Protein AF-0000000081542598 (afdb_homodimer)

Nearest PDB structures (foldseek):
  5ovn-assembly1_B  TM=2.525E-01  e=1.828E+00  Feline immunodeficiency virus

Secondary structure (DSSP, 8-state):
------GGGGGEE--SS-BTTB-SBSSSS-BEEEEHHHHHHHHHHHT--HHHHHHHS--EE-SHHHHHHHHHH-HHHHHHH-SGGGS----TTGGGT-TTSS---------------TT---HHHHHHHHHHHHHHHHHHT--GGGGG-HHHHHHHHHHH--PPPPHHHIIIIIHHHHHHHHHHHHHHHHTT-EEEEEEEEEE-TTS-EEEEEEEEETTEEEEEEEEE-TTS---HHHHHHHHHHHHHHHHSTTT--EEEEEEE--SHHHHHHHHHHHHH-TTSEEEE-HHHHHHHHHHHHHHH-HHHHHHHHHHHHHHHHHHH-HHHHHHHHHHHHHTTPPP-------TTSTTHHHHHHHHHHHTHHHHHHHHHHTHHHHHHHT-SSHHHHHHHHHHHHHHT-HHHHHHHHHHHHHHHHHHHHHHHHTSTT--HHHHHHHHHHHHHHHHHHHT-TTS-HHHHHHHHHHHHHHHHHHHHS-HHHHHHHHHT-TTTTT-GGG--TT-/------GGGGGEE--SS-BTTB-SBSSSS-BEEEEHHHHHHHHHHHT--HHHHHHHSPPEE-SHHHHHHHHHH-HHHHHHH-SGGGS----TTTHHHHTTSS---------------TT---HHHHHHHHHHHHHHHHHHT--GGGGG-HHHHHHHHHHH--PPPPHHHIIIIIHHHHHHHHHHHHHHHHTT-EEEEEEEEEE-TTS-EEEEEEEEETTEEEEEEEEE-TTS---HHHHHHHHHHHHHHHHSTTT--EEEEEEE--SHHHHHHHHHHHHH-TTSEEEE-HHHHHHHHHHHHHHH-HHHHHHHHHHHHHHHHHHH-HHHHHHHHHHHHHTTPPP-------TTSTTHHHHHHHHHHHTHHHHHHHHHHTHHHHHHHT-SSHHHHHHHHHHHHHHH-HHHHHHHHHHHHHHHHHHHHHHHHTSTT--HHHHHHHHHHHHHHHHHHHT-TTS-HHHHHHHHHHHHHHHHHHHHS-HHHHHHHHHT-TTTTT-GGG--TT-

Sequence (1014 aa):
MPTTKIPEWNHFIRLDADVGGLHAMYNKVYRKAWCKYEVKTVMEEKNVSKMEAIGQVAAVSGERFKLQSHLKNCSSARAHTADLSDCGLPNYGDTIKQSSSAGGSLSVQTVLTLVRNQHGLTKQEQREFDVDMAHAAFASGIPGEAFNSPALRELFSKWFKVQIAKASVVRGRLLNEAVAKARSNLHDAAQGKEATLCADTWNSPKGDHLMGSILCLDGKVFPLDVVDTTEERHTGAAFLKHLKLGLENGEGPRFEAKITTVCTDEGPDCANARRMLLIESPNIVSIHCFAHQVNLLVSDALKASSALKSTYNTMVPVVDWFKKHLVAKGILRKYRSSIGLDPLVLIRPGTTRWTSAFSTAARLARLRDSLEGAAIAKRQELELAAGKRPDAMAKARQVLGHVRSPSFWDGLDDLIAALEPLAIAAQIAQTDLCRLDQALLTMGKLYTHYAAIGDDMERSTDLQDACLSLCRALSKRWMACDQPVWLCALVLNPFFGRNLKAISLEAMPTTKIPEWNHFIRLDADVGGLHAMYNKVYRKAWCKYEVKTVMEEKNVSKMEAIGQVAAVSGERFKLQSHLKNCSSARAHTADLSDCGLPNYGDTIKQSSSAGGSLSVQTVLTLVRNQHGLTKQEQREFDVDMAHAAFASGIPGEAFNSPALRELFSKWFKVQIAKASVVRGRLLNEAVAKARSNLHDAAQGKEATLCADTWNSPKGDHLMGSILCLDGKVFPLDVVDTTEERHTGAAFLKHLKLGLENGEGPRFEAKITTVCTDEGPDCANARRMLLIESPNIVSIHCFAHQVNLLVSDALKASSALKSTYNTMVPVVDWFKKHLVAKGILRKYRSSIGLDPLVLIRPGTTRWTSAFSTAARLARLRDSLEGAAIAKRQELELAAGKRPDAMAKARQVLGHVRSPSFWDGLDDLIAALEPLAIAAQIAQTDLCRLDQALLTMGKLYTHYAAIGDDMERSTDLQDACLSLCRALSKRWMACDQPVWLCALVLNPFFGRNLKAISLEA

Organism: NCBI:txid157183

InterPro domains:
  IPR007021 Domain of unknown function DUF659 [PF04937] (170-304)
  IPR012337 Ribonuclease H-like superfamily [SSF53098] (192-498)

pLDDT: mean 82.53, std 19.52, range [21.39, 97.69]

Solvent-accessible surface area (backbone atoms only — not comparable to full-atom values): 54303 Å² total; per-residue (Å²): 124,84,73,70,78,53,76,67,49,78,51,33,47,73,50,94,54,67,50,99,87,42,64,23,53,62,54,98,86,36,35,26,25,31,46,45,41,52,30,49,49,41,23,67,76,65,70,45,53,71,70,58,17,49,73,72,43,75,62,40,51,55,42,72,67,50,45,51,52,41,48,70,66,33,67,53,30,29,71,64,58,58,39,77,68,74,46,79,59,70,64,67,70,54,71,70,53,60,92,68,65,70,84,70,69,71,67,69,68,65,64,68,63,67,63,74,50,94,77,41,66,52,74,68,51,40,52,52,46,48,50,51,51,47,49,18,30,62,77,37,67,42,60,58,65,32,47,63,25,64,53,42,41,47,48,35,38,72,77,61,46,38,83,69,59,45,31,67,45,44,72,40,62,48,42,52,50,51,52,51,48,51,50,51,52,44,21,69,68,26,52,78,30,69,27,31,39,34,40,47,72,49,70,46,96,87,63,43,32,34,35,39,33,32,37,42,41,94,84,37,80,38,83,69,48,73,44,82,45,28,56,46,67,88,36,23,68,53,47,32,54,51,50,49,48,50,48,49,52,41,43,25,90,75,22,31,25,38,70,45,31,39,34,34,53,77,48,71,32,43,48,44,15,50,54,54,44,37,70,77,39,66,83,44,43,66,44,77,40,57,30,56,51,39,54,50,46,54,56,48,35,37,69,58,15,66,60,46,32,50,36,49,63,48,49,52,54,47,48,48,50,41,66,69,26,41,34,37,38,24,50,44,38,49,49,26,44,74,73,73,39,77,77,76,78,86,53,79,62,42,93,88,39,78,48,22,61,37,52,24,48,53,49,50,58,72,37,42,65,46,49,36,48,37,48,64,76,39,38,66,61,44,31,52,41,54,38,87,48,66,70,39,28,50,49,35,50,50,43,48,49,50,58,65,32,66,66,50,55,54,35,45,52,42,43,38,65,65,32,45,63,44,40,53,48,30,60,51,39,62,40,90,72,54,43,60,36,55,52,50,49,48,51,50,50,49,38,53,52,27,46,51,46,39,69,36,81,89,50,54,67,58,49,19,49,19,24,45,45,44,36,51,51,52,50,52,53,52,67,71,45,62,52,67,62,41,51,49,39,40,50,68,31,72,88,58,35,85,65,55,72,78,70,45,89,84,112,123,86,74,69,77,53,76,67,49,78,50,34,45,72,51,95,53,69,52,98,87,42,65,23,55,60,53,100,83,35,35,25,25,31,47,45,41,50,29,47,49,41,21,66,74,64,70,46,54,70,72,57,17,48,73,74,44,76,62,40,49,54,42,71,69,50,42,52,52,39,47,71,66,33,67,51,29,29,71,65,58,58,40,77,68,77,47,78,61,70,65,66,70,53,63,70,53,54,85,64,64,70,86,69,70,73,68,70,69,65,64,68,64,67,66,72,51,94,77,44,65,50,74,69,51,40,52,53,47,47,51,50,50,47,50,20,30,62,76,38,68,43,60,57,66,36,46,62,26,66,53,42,44,46,48,36,36,71,77,62,45,38,83,70,58,46,30,67,46,44,71,38,61,49,41,51,51,51,50,52,48,53,50,51,52,45,21,69,68,25,52,78,29,68,27,32,40,34,42,47,71,50,68,45,98,88,64,43,32,33,38,39,34,32,35,41,41,94,84,39,80,37,83,70,48,75,42,83,45,29,56,46,67,89,37,22,67,50,46,33,55,52,50,50,49,48,50,48,52,42,42,26,91,76,22,30,25,39,71,46,31,38,33,35,52,78,47,71,32,43,48,45,15,51,52,54,44,37,71,77,38,66,81,45,42,67,44,77,40,56,31,54,52,40,53,49,46,53,56,49,35,38,69,57,14,66,62,44,32,49,35,50,64,48,47,51,55,45,48,47,49,40,66,69,28,41,34,35,36,25,49,44,40,49,49,25,44,75,74,73,39,77,76,79,79,86,54,79,60,41,92,88,41,80,48,23,60,36,52,21,47,51,49,49,59,73,38,41,64,46,49,35,48,36,49,63,77,39,37,67,60,44,32,52,41,56,38,86,49,67,70,39,29,50,49,35,49,49,44,47,48,49,57,66,31,67,67,49,54,53,34,44,52,43,43,39,64,64,32,46,61,43,39,54,46,29,60,51,39,62,41,91,69,52,44,61,36,55,51,50,50,48,49,50,49,49,39,54,52,27,47,51,46,38,70,36,81,89,48,56,67,59,48,19,49,19,24,46,45,43,37,51,50,51,49,52,54,53,68,72,44,64,52,67,64,42,50,48,39,40,49,68,30,72,88,58,34,84,65,55,70,78,69,46,89,84,114

Radius of gyration: 34.11 Å; Cα contacts (8 Å, |Δi|>4): 1309; chains: 2; bounding box: 84×98×78 Å

Foldseek 3Di:
DPPPQDPLLVQWDADPQDDPNRHQDPDPPWGWTFGNQQLVVCCVVVVDDSVVSSVVTDTWTSDPVGSVVCCVPPPRNCVVVVACPPLPPPPVVCVVPPVPDDDPPPPVCVCPVVVLPPQEDDPVRLVVVQLVVLVVCVVVVNDLQVLVDPVVQVVCCVPRVHGHDHSCCSVPVSVVVVVVVLLVVLQVQFAPEEWEKEKEWDADPVGWIKMWIWIDGPQDIGTQDIDTCRVPDLALVVVLVVVVVSVCSCCDPSRNHHYQEYEYEDDPSVVSVVVVVCVVPVRHFYFYQLLNVLLVLLVLLLVQFVLLVVLLVLLQLLLVLCVVLVQSVVLLQVQCVVVPHHDDHAAHDDSVDGLRSLVNLVSCLVSLCSLLVSCVPVVPSQLCSLPDDPVSSVSSVVSSVLSNDPSSSLSSVLNNLLRVLSSVLSVQSPDSRRDLQSSVVSLVVLLVSLCVVLPDPVRDPSSNRSSVSSNVSSVVVCVVHPPVVSVVRNCPDPVNDVPCVPPPVVD/DPPPQDPLLVQWDADPQDDPNRHQPPDPPWGWTFGNQQLVVCCVVVVDDSVVSSVVTDTWTSDPVGSVVCCVPPPRNCVVVVPCPPLPPPPVVCVVPPVPDDDPPPPVCVVVVVVLPPQEDDPVRLVVVQLVVLVVCVVVVNQLQVLVDPVVQCVCCVPPVHGYDHSCCSVPVSVVVVVVVLLVVLQVQAAPEEWEKEKEWDADPVGWIKMWIWIDGPQDIGTQDIDTCRPPDLALVVVLVVVVVSVCSCCDPSRNHHYQEYEYEDDPSVVSVVVVVCVVPVRHFYFYQLLNLLLVLLVLLLVQFVLLVVLLVLLQLLLVLCVVLVQSVVLLQVQCVVVPHHDDHAAHDDSVDGLRSLVNLVSVLVSLCSLLVSCVVVVPSQLCSLPDDPVSSVSSVVSSVLSNDPSSSLSSVLNNLLRVLSSVLSVQSPDSRRDLQSSVVSLVVLLVSLCVVLPDPVHDPSSNRSSVSSNVSSVVVCVVHPPVVSVVVNDPDPVNDVPCVPVPPPD

Structure (mmCIF, N/CA/C/O backbone):
data_AF-0000000081542598-model_v1
#
loop_
_entity.id
_entity.type
_entity.pdbx_description
1 polymer 'DUF659 domain-containing protein'
#
loop_
_atom_site.group_PDB
_atom_site.id
_atom_site.type_symbol
_atom_site.label_atom_id
_atom_site.label_alt_id
_atom_site.label_comp_id
_atom_site.label_asym_id
_atom_site.label_entity_id
_atom_site.label_seq_id
_atom_site.pdbx_PDB_ins_code
_atom_site.Cartn_x
_atom_site.Cartn_y
_atom_site.Cartn_z
_atom_site.occupancy
_atom_site.B_iso_or_equiv
_atom_site.auth_seq_id
_atom_site.auth_comp_id
_atom_site.auth_asym_id
_atom_site.auth_atom_id
_atom_site.pdbx_PDB_model_num
ATOM 1 N N . MET A 1 1 ? 35.406 -6.293 -12.609 1 24.83 1 MET A N 1
ATOM 2 C CA . MET A 1 1 ? 34.125 -6.523 -13.25 1 24.83 1 MET A CA 1
ATOM 3 C C . MET A 1 1 ? 33.125 -7.148 -12.273 1 24.83 1 MET A C 1
ATOM 5 O O . MET A 1 1 ? 33.406 -8.18 -11.664 1 24.83 1 MET A O 1
ATOM 9 N N . PRO A 1 2 ? 32.469 -6.441 -11.438 1 31.62 2 PRO A N 1
ATOM 10 C CA . PRO A 1 2 ? 31.625 -7.035 -10.391 1 31.62 2 PRO A CA 1
ATOM 11 C C . PRO A 1 2 ? 30.766 -8.172 -10.906 1 31.62 2 PRO A C 1
ATOM 13 O O . PRO A 1 2 ? 30.094 -8.031 -11.938 1 31.62 2 PRO A O 1
ATOM 16 N N . THR A 1 3 ? 31.297 -9.344 -10.953 1 36.5 3 THR A N 1
ATOM 17 C CA . THR A 1 3 ? 30.688 -10.586 -11.43 1 36.5 3 THR A CA 1
ATOM 18 C C . THR A 1 3 ? 29.234 -10.68 -11 1 36.5 3 THR A C 1
ATOM 20 O O . THR A 1 3 ? 28.938 -10.617 -9.805 1 36.5 3 THR A O 1
ATOM 23 N N . THR A 1 4 ? 28.438 -10.031 -11.656 1 40.5 4 THR A N 1
ATOM 24 C CA . THR A 1 4 ? 26.984 -10.172 -11.617 1 40.5 4 THR A CA 1
ATOM 25 C C . THR A 1 4 ? 26.594 -11.594 -11.25 1 40.5 4 THR A C 1
ATOM 27 O O . THR A 1 4 ? 26.969 -12.547 -11.938 1 40.5 4 THR A O 1
ATOM 30 N N . LYS A 1 5 ? 26.359 -11.914 -10.07 1 49.34 5 LYS A N 1
ATOM 31 C CA . LYS A 1 5 ? 26.172 -13.266 -9.539 1 49.34 5 LYS A CA 1
ATOM 32 C C . LYS A 1 5 ? 25.141 -14.039 -10.359 1 49.34 5 LYS A C 1
ATOM 34 O O . LYS A 1 5 ? 24.031 -13.57 -10.562 1 49.34 5 LYS A O 1
ATOM 39 N N . ILE A 1 6 ? 25.547 -14.734 -11.305 1 58.25 6 ILE A N 1
ATOM 40 C CA . ILE A 1 6 ? 24.781 -15.719 -12.055 1 58.25 6 ILE A CA 1
ATOM 41 C C . ILE A 1 6 ? 24.016 -16.609 -11.086 1 58.25 6 ILE A C 1
ATOM 43 O O . ILE A 1 6 ? 24.516 -16.938 -10.008 1 58.25 6 ILE A O 1
ATOM 47 N N . PRO A 1 7 ? 22.75 -16.703 -11.305 1 62.97 7 PRO A N 1
ATOM 48 C CA . PRO A 1 7 ? 21.875 -17.422 -10.383 1 62.97 7 PRO A CA 1
ATOM 49 C C . PRO A 1 7 ? 22.469 -18.75 -9.914 1 62.97 7 PRO A C 1
ATOM 51 O O . PRO A 1 7 ? 22.141 -19.219 -8.812 1 62.97 7 PRO A O 1
ATOM 54 N N . GLU A 1 8 ? 23.359 -19.234 -10.641 1 70.44 8 GLU A N 1
ATOM 55 C CA . GLU A 1 8 ? 23.953 -20.516 -10.297 1 70.44 8 GLU A CA 1
ATOM 56 C C . GLU A 1 8 ? 24.75 -20.438 -9 1 70.44 8 GLU A C 1
ATOM 58 O O . GLU A 1 8 ? 24.875 -21.422 -8.273 1 70.44 8 GLU A O 1
ATOM 63 N N . TRP A 1 9 ? 25.125 -19.266 -8.727 1 77 9 TRP A N 1
ATOM 64 C CA . TRP A 1 9 ? 25.984 -19.078 -7.559 1 77 9 TRP A CA 1
ATOM 65 C C . TRP A 1 9 ? 25.188 -19.281 -6.27 1 77 9 TRP A C 1
ATOM 67 O O . TRP A 1 9 ? 25.766 -19.531 -5.211 1 77 9 TRP A O 1
ATOM 77 N N . ASN A 1 10 ? 23.984 -19.266 -6.449 1 73.06 10 ASN A N 1
ATOM 78 C CA . ASN A 1 10 ? 23.141 -19.516 -5.285 1 73.06 10 ASN A CA 1
ATOM 79 C C . ASN A 1 10 ? 23.359 -20.906 -4.719 1 73.06 10 ASN A C 1
ATOM 81 O O . ASN A 1 10 ? 23.047 -21.172 -3.555 1 73.06 10 ASN A O 1
ATOM 85 N N . HIS A 1 11 ? 23.953 -21.719 -5.406 1 77.81 11 HIS A N 1
ATOM 86 C CA . HIS A 1 11 ? 24.141 -23.109 -5.016 1 77.81 11 HIS A CA 1
ATOM 87 C C . HIS A 1 11 ? 25.578 -23.359 -4.578 1 77.81 11 HIS A C 1
ATOM 89 O O . HIS A 1 11 ? 25.953 -24.5 -4.258 1 77.81 11 HIS A O 1
ATOM 95 N N . PHE A 1 12 ? 26.297 -22.328 -4.551 1 82.75 12 PHE A N 1
ATOM 96 C CA . PHE A 1 12 ? 27.703 -22.5 -4.238 1 82.75 12 PHE A CA 1
ATOM 97 C C . PHE A 1 12 ? 28.125 -21.531 -3.137 1 82.75 12 PHE A C 1
ATOM 99 O O . PHE A 1 12 ? 27.5 -20.484 -2.949 1 82.75 12 PHE A O 1
ATOM 106 N N . ILE A 1 13 ? 29.109 -21.906 -2.398 1 82.12 13 ILE A N 1
ATOM 107 C CA . ILE A 1 13 ? 29.734 -21.078 -1.364 1 82.12 13 ILE A CA 1
ATOM 108 C C . ILE A 1 13 ? 30.922 -20.344 -1.947 1 82.12 13 ILE A C 1
ATOM 110 O O . ILE A 1 13 ? 31.781 -20.953 -2.596 1 82.12 13 ILE A O 1
ATOM 114 N N . ARG A 1 14 ? 30.828 -19.062 -1.785 1 80.69 14 ARG A N 1
ATOM 115 C CA . ARG A 1 14 ? 31.922 -18.203 -2.219 1 80.69 14 ARG A CA 1
ATOM 116 C C . ARG A 1 14 ? 32.688 -17.656 -1.023 1 80.69 14 ARG A C 1
ATOM 118 O O . ARG A 1 14 ? 32.094 -17.266 -0.017 1 80.69 14 ARG A O 1
ATOM 125 N N . LEU A 1 15 ? 34.094 -17.734 -1.114 1 77.38 15 LEU A N 1
ATOM 126 C CA . LEU A 1 15 ? 34.938 -17.094 -0.122 1 77.38 15 LEU A CA 1
ATOM 127 C C . LEU A 1 15 ? 35.438 -15.742 -0.63 1 77.38 15 LEU A C 1
ATOM 129 O O . LEU A 1 15 ? 35.875 -15.633 -1.773 1 77.38 15 LEU A O 1
ATOM 133 N N . ASP A 1 16 ? 35.25 -14.734 0.102 1 74.62 16 ASP A N 1
ATOM 134 C CA . ASP A 1 16 ? 35.625 -13.383 -0.308 1 74.62 16 ASP A CA 1
ATOM 135 C C . ASP A 1 16 ? 37.125 -13.188 -0.238 1 74.62 16 ASP A C 1
ATOM 137 O O . ASP A 1 16 ? 37.688 -12.375 -0.978 1 74.62 16 ASP A O 1
ATOM 141 N N . ALA A 1 17 ? 37.812 -13.922 0.69 1 77.25 17 ALA A N 1
ATOM 142 C CA . ALA A 1 17 ? 39.25 -13.867 0.858 1 77.25 17 ALA A CA 1
ATOM 143 C C . ALA A 1 17 ? 39.844 -15.242 1.181 1 77.25 17 ALA A C 1
ATOM 145 O O . ALA A 1 17 ? 39.094 -16.156 1.522 1 77.25 17 ALA A O 1
ATOM 146 N N . ASP A 1 18 ? 41.094 -15.367 0.812 1 78.12 18 ASP A N 1
ATOM 147 C CA . ASP A 1 18 ? 41.781 -16.609 1.163 1 78.12 18 ASP A CA 1
ATOM 148 C C . ASP A 1 18 ? 41.719 -16.875 2.666 1 78.12 18 ASP A C 1
ATOM 150 O O . ASP A 1 18 ? 41.906 -15.953 3.469 1 78.12 18 ASP A O 1
ATOM 154 N N . VAL A 1 19 ? 41.25 -18.047 3.006 1 75 19 VAL A N 1
ATOM 155 C CA . VAL A 1 19 ? 41.125 -18.391 4.418 1 75 19 VAL A CA 1
ATOM 156 C C . VAL A 1 19 ? 41.688 -19.781 4.656 1 75 19 VAL A C 1
ATOM 158 O O . VAL A 1 19 ? 41.281 -20.75 4.016 1 75 19 VAL A O 1
ATOM 161 N N . GLY A 1 20 ? 42.625 -19.984 5.707 1 68.44 20 GLY A N 1
ATOM 162 C CA . GLY A 1 20 ? 43.094 -21.25 6.23 1 68.44 20 GLY A CA 1
ATOM 163 C C . GLY A 1 20 ? 43.625 -22.172 5.156 1 68.44 20 GLY A C 1
ATOM 164 O O . GLY A 1 20 ? 43.375 -23.375 5.184 1 68.44 20 GLY A O 1
ATOM 165 N N . GLY A 1 21 ? 44.188 -21.641 4.109 1 76.62 21 GLY A N 1
ATOM 166 C CA . GLY A 1 21 ? 44.781 -22.453 3.055 1 76.62 21 GLY A CA 1
ATOM 167 C C . GLY A 1 21 ? 43.844 -22.609 1.854 1 76.62 21 GLY A C 1
ATOM 168 O O . GLY A 1 21 ? 44.25 -23.203 0.844 1 76.62 21 GLY A O 1
ATOM 169 N N . LEU A 1 22 ? 42.688 -22.156 1.988 1 80.19 22 LEU A N 1
ATOM 170 C CA . LEU A 1 22 ? 41.719 -22.172 0.886 1 80.19 22 LEU A CA 1
ATOM 171 C C . LEU A 1 22 ? 41.781 -20.891 0.081 1 80.19 22 LEU A C 1
ATOM 173 O O . LEU A 1 22 ? 41.656 -19.797 0.64 1 80.19 22 LEU A O 1
ATOM 177 N N . HIS A 1 23 ? 42.094 -21.016 -1.137 1 84.12 23 HIS A N 1
ATOM 178 C CA . HIS A 1 23 ? 42.156 -19.859 -2.021 1 84.12 23 HIS A CA 1
ATOM 179 C C . HIS A 1 23 ? 40.781 -19.469 -2.547 1 84.12 23 HIS A C 1
ATOM 181 O O . HIS A 1 23 ? 40.031 -20.312 -3.012 1 84.12 23 HIS A O 1
ATOM 187 N N . ALA A 1 24 ? 40.562 -18.266 -2.496 1 83.25 24 ALA A N 1
ATOM 188 C CA . ALA A 1 24 ? 39.281 -17.75 -2.926 1 83.25 24 ALA A CA 1
ATOM 189 C C . ALA A 1 24 ? 39.156 -17.734 -4.449 1 83.25 24 ALA A C 1
ATOM 191 O O . ALA A 1 24 ? 38.094 -17.891 -5.008 1 83.25 24 ALA A O 1
ATOM 192 N N . MET A 1 25 ? 40.25 -17.656 -5.09 1 82.69 25 MET A N 1
ATOM 193 C CA . MET A 1 25 ? 40.25 -17.5 -6.543 1 82.69 25 MET A CA 1
ATOM 194 C C . MET A 1 25 ? 40.625 -18.812 -7.227 1 82.69 25 MET A C 1
ATOM 196 O O . MET A 1 25 ? 41.5 -19.531 -6.781 1 82.69 25 MET A O 1
ATOM 200 N N . TYR A 1 26 ? 39.844 -19.297 -8.273 1 83 26 TYR A N 1
ATOM 201 C CA . TYR A 1 26 ? 40.125 -20.469 -9.086 1 83 26 TYR A CA 1
ATOM 202 C C . TYR A 1 26 ? 41.25 -20.188 -10.086 1 83 26 TYR A C 1
ATOM 204 O O . TYR A 1 26 ? 42.156 -21 -10.266 1 83 26 TYR A O 1
ATOM 212 N N . ASN A 1 27 ? 41.188 -19.047 -10.734 1 79.62 27 ASN A N 1
ATOM 213 C CA . ASN A 1 27 ? 42.219 -18.469 -11.602 1 79.62 27 ASN A CA 1
ATOM 214 C C . ASN A 1 27 ? 42.219 -16.938 -11.5 1 79.62 27 ASN A C 1
ATOM 216 O O . ASN A 1 27 ? 41.656 -16.375 -10.562 1 79.62 27 ASN A O 1
ATOM 220 N N . LYS A 1 28 ? 42.844 -16.219 -12.445 1 75.5 28 LYS A N 1
ATOM 221 C CA . LYS A 1 28 ? 43.031 -14.766 -12.398 1 75.5 28 LYS A CA 1
ATOM 222 C C . LYS A 1 28 ? 41.688 -14.047 -12.617 1 75.5 28 LYS A C 1
ATOM 224 O O . LYS A 1 28 ? 41.531 -12.883 -12.242 1 75.5 28 LYS A O 1
ATOM 229 N N . VAL A 1 29 ? 40.688 -14.836 -13.086 1 78.56 29 VAL A N 1
ATOM 230 C CA . VAL A 1 29 ? 39.438 -14.188 -13.539 1 78.56 29 VAL A CA 1
ATOM 231 C C . VAL A 1 29 ? 38.281 -14.664 -12.688 1 78.56 29 VAL A C 1
ATOM 233 O O . VAL A 1 29 ? 37.438 -13.859 -12.289 1 78.56 29 VAL A O 1
ATOM 236 N N . TYR A 1 30 ? 38.25 -15.961 -12.281 1 81.56 30 TYR A N 1
ATOM 237 C CA . TYR A 1 30 ? 37.062 -16.531 -11.648 1 81.56 30 TYR A CA 1
ATOM 238 C C . TYR A 1 30 ? 37.375 -16.984 -10.219 1 81.56 30 TYR A C 1
ATOM 240 O O . TYR A 1 30 ? 38.5 -17.422 -9.922 1 81.56 30 TYR A O 1
ATOM 248 N N . ARG A 1 31 ? 36.406 -17 -9.43 1 84.38 31 ARG A N 1
ATOM 249 C CA . ARG A 1 31 ? 36.5 -17.453 -8.047 1 84.38 31 ARG A CA 1
ATOM 250 C C . ARG A 1 31 ? 36.188 -18.938 -7.941 1 84.38 31 ARG A C 1
ATOM 252 O O . ARG A 1 31 ? 35.531 -19.5 -8.812 1 84.38 31 ARG A O 1
ATOM 259 N N . LYS A 1 32 ? 36.719 -19.469 -6.898 1 86.5 32 LYS A N 1
ATOM 260 C CA . LYS A 1 32 ? 36.344 -20.844 -6.562 1 86.5 32 LYS A CA 1
ATOM 261 C C . LYS A 1 32 ? 34.938 -20.922 -6.031 1 86.5 32 LYS A C 1
ATOM 263 O O . LYS A 1 32 ? 34.469 -20.047 -5.297 1 86.5 32 LYS A O 1
ATOM 268 N N . ALA A 1 33 ? 34.25 -21.859 -6.504 1 87.5 33 ALA A N 1
ATOM 269 C CA . ALA A 1 33 ? 32.906 -22.156 -6.066 1 87.5 33 ALA A CA 1
ATOM 270 C C . ALA A 1 33 ? 32.812 -23.531 -5.418 1 87.5 33 ALA A C 1
ATOM 272 O O . ALA A 1 33 ? 33.188 -24.531 -6.031 1 87.5 33 ALA A O 1
ATOM 273 N N . TRP A 1 34 ? 32.469 -23.594 -4.219 1 88.06 34 TRP A N 1
ATOM 274 C CA . TRP A 1 34 ? 32.25 -24.875 -3.537 1 88.06 34 TRP A CA 1
ATOM 275 C C . TRP A 1 34 ? 30.766 -25.203 -3.488 1 88.06 34 TRP A C 1
ATOM 277 O O . TRP A 1 34 ? 29.953 -24.391 -3.043 1 88.06 34 TRP A O 1
ATOM 287 N N . CYS A 1 35 ? 30.391 -26.297 -4.02 1 83.25 35 CYS A N 1
ATOM 288 C CA . CYS A 1 35 ? 29.016 -26.766 -4.055 1 83.25 35 CYS A CA 1
ATOM 289 C C . CYS A 1 35 ? 28.438 -26.875 -2.65 1 83.25 35 CYS A C 1
ATOM 291 O O . CYS A 1 35 ? 28.938 -27.609 -1.813 1 83.25 35 CYS A O 1
ATOM 293 N N . LYS A 1 36 ? 27.422 -26.172 -2.422 1 81.56 36 LYS A N 1
ATOM 294 C CA . LYS A 1 36 ? 26.797 -26.141 -1.102 1 81.56 36 LYS A CA 1
ATOM 295 C C . LYS A 1 36 ? 26.344 -27.531 -0.677 1 81.56 36 LYS A C 1
ATOM 297 O O . LYS A 1 36 ? 26.422 -27.875 0.499 1 81.56 36 LYS A O 1
ATOM 302 N N . TYR A 1 37 ? 25.969 -28.281 -1.568 1 77.81 37 TYR A N 1
ATOM 303 C CA . TYR A 1 37 ? 25.391 -29.578 -1.298 1 77.81 37 TYR A CA 1
ATOM 304 C C . TYR A 1 37 ? 26.469 -30.609 -0.969 1 77.81 37 TYR A C 1
ATOM 306 O O . TYR A 1 37 ? 26.297 -31.422 -0.065 1 77.81 37 TYR A O 1
ATOM 314 N N . GLU A 1 38 ? 27.516 -30.5 -1.607 1 83.31 38 GLU A N 1
ATOM 315 C CA . GLU A 1 38 ? 28.641 -31.359 -1.266 1 83.31 38 GLU A CA 1
ATOM 316 C C . GLU A 1 38 ? 29.203 -31 0.109 1 83.31 38 GLU A C 1
ATOM 318 O O . GLU A 1 38 ? 29.531 -31.891 0.9 1 83.31 38 GLU A O 1
ATOM 323 N N . VAL A 1 39 ? 29.25 -29.734 0.336 1 84.06 39 VAL A N 1
ATOM 324 C CA . VAL A 1 39 ? 29.781 -29.281 1.618 1 84.06 39 VAL A CA 1
ATOM 325 C C . VAL A 1 39 ? 28.891 -29.781 2.752 1 84.06 39 VAL A C 1
ATOM 327 O O . VAL A 1 39 ? 29.391 -30.297 3.76 1 84.06 39 VAL A O 1
ATOM 330 N N . LYS A 1 40 ? 27.734 -29.688 2.479 1 79.94 40 LYS A N 1
ATOM 331 C CA . LYS A 1 40 ? 26.766 -30.172 3.469 1 79.94 40 LYS A CA 1
ATOM 332 C C . LYS A 1 40 ? 26.906 -31.672 3.672 1 79.94 40 LYS A C 1
ATOM 334 O O . LYS A 1 40 ? 26.875 -32.156 4.805 1 79.94 40 LYS A O 1
ATOM 339 N N . THR A 1 41 ? 27 -32.375 2.66 1 79.56 41 THR A N 1
ATOM 340 C CA . THR A 1 41 ? 27.156 -33.812 2.734 1 79.56 41 THR A CA 1
ATOM 341 C C . THR A 1 41 ? 28.406 -34.188 3.539 1 79.56 41 THR A C 1
ATOM 343 O O . THR A 1 41 ? 28.375 -35.062 4.391 1 79.56 41 THR A O 1
ATOM 346 N N . VAL A 1 42 ? 29.391 -33.469 3.381 1 83.06 42 VAL A N 1
ATOM 347 C CA . VAL A 1 42 ? 30.656 -33.719 4.082 1 83.06 42 VAL A CA 1
ATOM 348 C C . VAL A 1 42 ? 30.5 -33.375 5.559 1 83.06 42 VAL A C 1
ATOM 350 O O . VAL A 1 42 ? 30.984 -34.094 6.434 1 83.06 42 VAL A O 1
ATOM 353 N N . MET A 1 43 ? 29.859 -32.312 5.707 1 80.25 43 MET A N 1
ATOM 354 C CA . MET A 1 43 ? 29.625 -31.922 7.09 1 80.25 43 MET A CA 1
ATOM 355 C C . MET A 1 43 ? 28.859 -33 7.852 1 80.25 43 MET A C 1
ATOM 357 O O . MET A 1 43 ? 29.203 -33.312 8.992 1 80.25 43 MET A O 1
ATOM 361 N N . GLU A 1 44 ? 27.984 -33.562 7.246 1 76.19 44 GLU A N 1
ATOM 362 C CA . GLU A 1 44 ? 27.109 -34.562 7.859 1 76.19 44 GLU A CA 1
ATOM 363 C C . GLU A 1 44 ? 27.812 -35.906 7.969 1 76.19 44 GLU A C 1
ATOM 365 O O . GLU A 1 44 ? 27.703 -36.594 8.992 1 76.19 44 GLU A O 1
ATOM 370 N N . GLU A 1 45 ? 28.469 -36.25 6.988 1 78.06 45 GLU A N 1
ATOM 371 C CA . GLU A 1 45 ? 29.109 -37.562 6.949 1 78.06 45 GLU A CA 1
ATOM 372 C C . GLU A 1 45 ? 30.344 -37.594 7.844 1 78.06 45 GLU A C 1
ATOM 374 O O . GLU A 1 45 ? 30.594 -38.594 8.516 1 78.06 45 GLU A O 1
ATOM 379 N N . LYS A 1 46 ? 30.984 -36.469 7.934 1 81.19 46 LYS A N 1
ATOM 380 C CA . LYS A 1 46 ? 32.25 -36.5 8.633 1 81.19 46 LYS A CA 1
ATOM 381 C C . LYS A 1 46 ? 32.188 -35.688 9.93 1 81.19 46 LYS A C 1
ATOM 383 O O . LYS A 1 46 ? 33.188 -35.625 10.68 1 81.19 46 LYS A O 1
ATOM 388 N N . ASN A 1 47 ? 31.062 -35 10.211 1 79.31 47 ASN A N 1
ATOM 389 C CA . ASN A 1 47 ? 30.844 -34.219 11.414 1 79.31 47 ASN A CA 1
ATOM 390 C C . ASN A 1 47 ? 31.922 -33.156 11.594 1 79.31 47 ASN A C 1
ATOM 392 O O . ASN A 1 47 ? 32.594 -33.125 12.641 1 79.31 47 ASN A O 1
ATOM 396 N N . VAL A 1 48 ? 32.281 -32.438 10.625 1 80.94 48 VAL A N 1
ATOM 397 C CA . VAL A 1 48 ? 33.281 -31.391 10.633 1 80.94 48 VAL A CA 1
ATOM 398 C C . VAL A 1 48 ? 32.625 -30.016 10.5 1 80.94 48 VAL A C 1
ATOM 400 O O . VAL A 1 48 ? 31.469 -29.922 10.109 1 80.94 48 VAL A O 1
ATOM 403 N N . SER A 1 49 ? 33.406 -29.062 10.844 1 79.12 49 SER A N 1
ATOM 404 C CA . SER A 1 49 ? 32.969 -27.688 10.711 1 79.12 49 SER A CA 1
ATOM 405 C C . SER A 1 49 ? 32.812 -27.297 9.25 1 79.12 49 SER A C 1
ATOM 407 O O . SER A 1 49 ? 33.344 -27.969 8.359 1 79.12 49 SER A O 1
ATOM 409 N N . LYS A 1 50 ? 32.094 -26.25 8.914 1 79.56 50 LYS A N 1
ATOM 410 C CA . LYS A 1 50 ? 31.844 -25.766 7.559 1 79.56 50 LYS A CA 1
ATOM 411 C C . LYS A 1 50 ? 33.156 -25.469 6.84 1 79.56 50 LYS A C 1
ATOM 413 O O . LYS A 1 50 ? 33.344 -25.859 5.684 1 79.56 50 LYS A O 1
ATOM 418 N N . MET A 1 51 ? 33.969 -24.875 7.535 1 80.44 51 MET A N 1
ATOM 419 C CA . MET A 1 51 ? 35.25 -24.484 6.93 1 80.44 51 MET A CA 1
ATOM 420 C C . MET A 1 51 ? 36.094 -25.719 6.645 1 80.44 51 MET A C 1
ATOM 422 O O . MET A 1 51 ? 36.781 -25.781 5.617 1 80.44 51 MET A O 1
ATOM 426 N N . GLU A 1 52 ? 36.031 -26.625 7.523 1 80.19 52 GLU A N 1
ATOM 427 C CA . GLU A 1 52 ? 36.75 -27.875 7.312 1 80.19 52 GLU A CA 1
ATOM 428 C C . GLU A 1 52 ? 36.125 -28.672 6.16 1 80.19 52 GLU A C 1
ATOM 430 O O . GLU A 1 52 ? 36.844 -29.281 5.371 1 80.19 52 GLU A O 1
ATOM 435 N N . ALA A 1 53 ? 34.844 -28.562 6.074 1 82.31 53 ALA A N 1
ATOM 436 C CA . ALA A 1 53 ? 34.125 -29.25 4.996 1 82.31 53 ALA A CA 1
ATOM 437 C C . ALA A 1 53 ? 34.469 -28.641 3.641 1 82.31 53 ALA A C 1
ATOM 439 O O . ALA A 1 53 ? 34.688 -29.359 2.662 1 82.31 53 ALA A O 1
ATOM 440 N N . ILE A 1 54 ? 34.594 -27.422 3.596 1 85.5 54 ILE A N 1
ATOM 441 C CA . ILE A 1 54 ? 34.938 -26.703 2.377 1 85.5 54 ILE A CA 1
ATOM 442 C C . ILE A 1 54 ? 36.344 -27.156 1.914 1 85.5 54 ILE A C 1
ATOM 444 O O . ILE A 1 54 ? 36.562 -27.344 0.717 1 85.5 54 ILE A O 1
ATOM 448 N N . GLY A 1 55 ? 37.188 -27.375 2.844 1 83.56 55 GLY A N 1
ATOM 449 C CA . GLY A 1 55 ? 38.531 -27.828 2.543 1 83.56 55 GLY A CA 1
ATOM 450 C C . GLY A 1 55 ? 38.562 -29.219 1.949 1 83.56 55 GLY A C 1
ATOM 451 O O . GLY A 1 55 ? 39.562 -29.609 1.313 1 83.56 55 GLY A O 1
ATOM 452 N N . GLN A 1 56 ? 37.5 -29.953 2.127 1 85.25 56 GLN A N 1
ATOM 453 C CA . GLN A 1 56 ? 37.469 -31.344 1.682 1 85.25 56 GLN A CA 1
ATOM 454 C C . GLN A 1 56 ? 36.656 -31.484 0.384 1 85.25 56 GLN A C 1
ATOM 456 O O . GLN A 1 56 ? 36.594 -32.562 -0.193 1 85.25 56 GLN A O 1
ATOM 461 N N . VAL A 1 57 ? 36.031 -30.469 -0.098 1 85.88 57 VAL A N 1
ATOM 462 C CA . VAL A 1 57 ? 35.25 -30.469 -1.327 1 85.88 57 VAL A CA 1
ATOM 463 C C . VAL A 1 57 ? 36.031 -29.766 -2.436 1 85.88 57 VAL A C 1
ATOM 465 O O . VAL A 1 57 ? 36.656 -28.719 -2.199 1 85.88 57 VAL A O 1
ATOM 468 N N . ALA A 1 58 ? 36.031 -30.406 -3.576 1 86.06 58 ALA A N 1
ATOM 469 C CA . ALA A 1 58 ? 36.75 -29.812 -4.699 1 86.06 58 ALA A CA 1
ATOM 470 C C . ALA A 1 58 ? 36.031 -28.562 -5.203 1 86.06 58 ALA A C 1
ATOM 472 O O . ALA A 1 58 ? 34.812 -28.594 -5.461 1 86.06 58 ALA A O 1
ATOM 473 N N . ALA A 1 59 ? 36.719 -27.562 -5.266 1 88.44 59 ALA A N 1
ATOM 474 C CA . ALA A 1 59 ? 36.156 -26.312 -5.785 1 88.44 59 ALA A CA 1
ATOM 475 C C . ALA A 1 59 ? 36.062 -26.359 -7.309 1 88.44 59 ALA A C 1
ATOM 477 O O . ALA A 1 59 ? 36.875 -27.016 -7.973 1 88.44 59 ALA A O 1
ATOM 478 N N . VAL A 1 60 ? 35 -25.781 -7.844 1 86.69 60 VAL A N 1
ATOM 479 C CA . VAL A 1 60 ? 34.844 -25.625 -9.289 1 86.69 60 VAL A CA 1
ATOM 480 C C . VAL A 1 60 ? 35.062 -24.172 -9.68 1 86.69 60 VAL A C 1
ATOM 482 O O . VAL A 1 60 ? 34.969 -23.281 -8.828 1 86.69 60 VAL A O 1
ATOM 485 N N . SER A 1 61 ? 35.312 -23.969 -10.938 1 84.62 61 SER A N 1
ATOM 486 C CA . SER A 1 61 ? 35.438 -22.594 -11.43 1 84.62 61 SER A CA 1
ATOM 487 C C . SER A 1 61 ? 34.125 -21.844 -11.352 1 84.62 61 SER A C 1
ATOM 489 O O . SER A 1 61 ? 33.062 -22.406 -11.672 1 84.62 61 SER A O 1
ATOM 491 N N . GLY A 1 62 ? 34.125 -20.672 -10.898 1 81.75 62 GLY A N 1
ATOM 492 C CA . GLY A 1 62 ? 32.938 -19.859 -10.734 1 81.75 62 GLY A CA 1
ATOM 493 C C . GLY A 1 62 ? 32.344 -19.375 -12.055 1 81.75 62 GLY A C 1
ATOM 494 O O . GLY A 1 62 ? 31.516 -18.469 -12.078 1 81.75 62 GLY A O 1
ATOM 495 N N . GLU A 1 63 ? 32.781 -20 -13.148 1 78.88 63 GLU A N 1
ATOM 496 C CA . GLU A 1 63 ? 32.219 -19.734 -14.469 1 78.88 63 GLU A CA 1
ATOM 497 C C . GLU A 1 63 ? 30.812 -20.312 -14.594 1 78.88 63 GLU A C 1
ATOM 499 O O . GLU A 1 63 ? 30.547 -21.406 -14.086 1 78.88 63 GLU A O 1
ATOM 504 N N . ARG A 1 64 ? 30.047 -19.562 -15.312 1 74.75 64 ARG A N 1
ATOM 505 C CA . ARG A 1 64 ? 28.641 -19.969 -15.438 1 74.75 64 ARG A CA 1
ATOM 506 C C . ARG A 1 64 ? 28.531 -21.406 -15.93 1 74.75 64 ARG A C 1
ATOM 508 O O . ARG A 1 64 ? 27.812 -22.219 -15.352 1 74.75 64 ARG A O 1
ATOM 515 N N . PHE A 1 65 ? 29.266 -21.766 -16.953 1 74.62 65 PHE A N 1
ATOM 516 C CA . PHE A 1 65 ? 29.156 -23.094 -17.578 1 74.62 65 PHE A CA 1
ATOM 517 C C . PHE A 1 65 ? 29.656 -24.172 -16.625 1 74.62 65 PHE A C 1
ATOM 519 O O . PHE A 1 65 ? 29.078 -25.25 -16.547 1 74.62 65 PHE A O 1
ATOM 526 N N . LYS A 1 66 ? 30.625 -23.906 -15.891 1 81.56 66 LYS A N 1
ATOM 527 C CA . LYS A 1 66 ? 31.188 -24.891 -14.969 1 81.56 66 LYS A CA 1
ATOM 528 C C . LYS A 1 66 ? 30.266 -25.094 -13.758 1 81.56 66 LYS A C 1
ATOM 530 O O . LYS A 1 66 ? 30.109 -26.219 -13.281 1 81.56 66 LYS A O 1
ATOM 535 N N . LEU A 1 67 ? 29.688 -24.047 -13.375 1 80.62 67 LEU A N 1
ATOM 536 C CA . LEU A 1 67 ? 28.734 -24.156 -12.281 1 80.62 67 LEU A CA 1
ATOM 537 C C . LEU A 1 67 ? 27.516 -24.984 -12.688 1 80.62 67 LEU A C 1
ATOM 539 O O . LEU A 1 67 ? 27.094 -25.875 -11.945 1 80.62 67 LEU A O 1
ATOM 543 N N . GLN A 1 68 ? 27.125 -24.734 -13.867 1 74.94 68 GLN A N 1
ATOM 544 C CA . GLN A 1 68 ? 25.984 -25.484 -14.398 1 74.94 68 GLN A CA 1
ATOM 545 C C . GLN A 1 68 ? 26.328 -26.953 -14.586 1 74.94 68 GLN A C 1
ATOM 547 O O . GLN A 1 68 ? 25.531 -27.828 -14.234 1 74.94 68 GLN A O 1
ATOM 552 N N . SER A 1 69 ? 27.422 -27.156 -15.18 1 77.19 69 SER A N 1
ATOM 553 C CA . SER A 1 69 ? 27.891 -28.531 -15.414 1 77.19 69 SER A CA 1
ATOM 554 C C . SER A 1 69 ? 28.031 -29.297 -14.102 1 77.19 69 SER A C 1
ATOM 556 O O . SER A 1 69 ? 27.625 -30.453 -14.008 1 77.19 69 SER A O 1
ATOM 558 N N . HIS A 1 70 ? 28.453 -28.641 -13.109 1 81.12 70 HIS A N 1
ATOM 559 C CA . HIS A 1 70 ? 28.578 -29.297 -11.812 1 81.12 70 HIS A CA 1
ATOM 560 C C . HIS A 1 70 ? 27.219 -29.656 -11.242 1 81.12 70 HIS A C 1
ATOM 562 O O . HIS A 1 70 ? 27.016 -30.781 -10.773 1 81.12 70 HIS A O 1
ATOM 568 N N . LEU A 1 71 ? 26.391 -28.703 -11.297 1 77.31 71 LEU A N 1
ATOM 569 C CA . LEU A 1 71 ? 25.078 -28.938 -10.719 1 77.31 71 LEU A CA 1
ATOM 570 C C . LEU A 1 71 ? 24.359 -30.094 -11.414 1 77.31 71 LEU A C 1
ATOM 572 O O . LEU A 1 71 ? 23.625 -30.844 -10.781 1 77.31 71 LEU A O 1
ATOM 576 N N . LYS A 1 72 ? 24.703 -30.312 -12.641 1 70.69 72 LYS A N 1
ATOM 577 C CA . LYS A 1 72 ? 24.125 -31.406 -13.43 1 70.69 72 LYS A CA 1
ATOM 578 C C . LYS A 1 72 ? 24.75 -32.75 -13.086 1 70.69 72 LYS A C 1
ATOM 580 O O . LYS A 1 72 ? 24.078 -33.781 -13.086 1 70.69 72 LYS A O 1
ATOM 585 N N . ASN A 1 73 ? 25.922 -32.688 -12.703 1 75 73 ASN A N 1
ATOM 586 C CA . ASN A 1 73 ? 26.672 -33.906 -12.586 1 75 73 ASN A CA 1
ATOM 587 C C . ASN A 1 73 ? 26.922 -34.281 -11.125 1 75 73 ASN A C 1
ATOM 589 O O . ASN A 1 73 ? 27.328 -35.406 -10.82 1 75 73 ASN A O 1
ATOM 593 N N . CYS A 1 74 ? 26.766 -33.344 -10.297 1 73.19 74 CYS A N 1
ATOM 594 C CA . CYS A 1 74 ? 27 -33.594 -8.883 1 73.19 74 CYS A CA 1
ATOM 595 C C . CYS A 1 74 ? 25.859 -34.375 -8.258 1 73.19 74 CYS A C 1
ATOM 597 O O . CYS A 1 74 ? 24.703 -33.938 -8.297 1 73.19 74 CYS A O 1
ATOM 599 N N . SER A 1 75 ? 26.078 -35.5 -7.777 1 71.19 75 SER A N 1
ATOM 600 C CA . SER A 1 75 ? 25.078 -36.375 -7.164 1 71.19 75 SER A CA 1
ATOM 601 C C . SER A 1 75 ? 24.422 -35.688 -5.973 1 71.19 75 SER A C 1
ATOM 603 O O . SER A 1 75 ? 23.219 -35.812 -5.762 1 71.19 75 SER A O 1
ATOM 605 N N . SER A 1 76 ? 25.172 -34.969 -5.227 1 70.56 76 SER A N 1
ATOM 606 C CA . SER A 1 76 ? 24.641 -34.281 -4.043 1 70.56 76 SER A CA 1
ATOM 607 C C . SER A 1 76 ? 23.766 -33.125 -4.43 1 70.56 76 SER A C 1
ATOM 609 O O . SER A 1 76 ? 22.75 -32.844 -3.777 1 70.56 76 SER A O 1
ATOM 611 N N . ALA A 1 77 ? 24.234 -32.5 -5.438 1 66.44 77 ALA A N 1
ATOM 612 C CA . ALA A 1 77 ? 23.453 -31.359 -5.902 1 66.44 77 ALA A CA 1
ATOM 613 C C . ALA A 1 77 ? 22.188 -31.812 -6.605 1 66.44 77 ALA A C 1
ATOM 615 O O . ALA A 1 77 ? 21.125 -31.203 -6.441 1 66.44 77 ALA A O 1
ATOM 616 N N . ARG A 1 78 ? 22.375 -32.844 -7.41 1 59.81 78 ARG A N 1
ATOM 617 C CA . ARG A 1 78 ? 21.234 -33.375 -8.125 1 59.81 78 ARG A CA 1
ATOM 618 C C . ARG A 1 78 ? 20.109 -33.75 -7.168 1 59.81 78 ARG A C 1
ATOM 620 O O . ARG A 1 78 ? 18.938 -33.531 -7.477 1 59.81 78 ARG A O 1
ATOM 627 N N . ALA A 1 79 ? 20.5 -34.375 -6.133 1 52.72 79 ALA A N 1
ATOM 628 C CA . ALA A 1 79 ? 19.5 -34.75 -5.152 1 52.72 79 ALA A CA 1
ATOM 629 C C . ALA A 1 79 ? 18.75 -33.562 -4.605 1 52.72 79 ALA A C 1
ATOM 631 O O . ALA A 1 79 ? 17.562 -33.656 -4.277 1 52.72 79 ALA A O 1
ATOM 632 N N . HIS A 1 80 ? 19.547 -32.594 -4.508 1 47.72 80 HIS A N 1
ATOM 633 C CA . HIS A 1 80 ? 18.953 -31.422 -3.891 1 47.72 80 HIS A CA 1
ATOM 634 C C . HIS A 1 80 ? 18.438 -30.453 -4.945 1 47.72 80 HIS A C 1
ATOM 636 O O . HIS A 1 80 ? 17.5 -29.688 -4.688 1 47.72 80 HIS A O 1
ATOM 642 N N . THR A 1 81 ? 19.281 -30.453 -5.965 1 44.19 81 THR A N 1
ATOM 643 C CA . THR A 1 81 ? 18.859 -29.609 -7.07 1 44.19 81 THR A CA 1
ATOM 644 C C . THR A 1 81 ? 17.828 -30.328 -7.945 1 44.19 81 THR A C 1
ATOM 646 O O . THR A 1 81 ? 17.312 -29.75 -8.898 1 44.19 81 THR A O 1
ATOM 649 N N . ALA A 1 82 ? 17.844 -31.625 -7.883 1 37.78 82 ALA A N 1
ATOM 650 C CA . ALA A 1 82 ? 16.797 -32.312 -8.641 1 37.78 82 ALA A CA 1
ATOM 651 C C . ALA A 1 82 ? 15.453 -31.609 -8.484 1 37.78 82 ALA A C 1
ATOM 653 O O . ALA A 1 82 ? 14.406 -32.25 -8.562 1 37.78 82 ALA A O 1
ATOM 654 N N . ASP A 1 83 ? 15.547 -30.578 -7.887 1 33.25 83 ASP A N 1
ATOM 655 C CA . ASP A 1 83 ? 14.234 -29.953 -7.73 1 33.25 83 ASP A CA 1
ATOM 656 C C . ASP A 1 83 ? 13.453 -29.984 -9.039 1 33.25 83 ASP A C 1
ATOM 658 O O . ASP A 1 83 ? 14.031 -30.172 -10.109 1 33.25 83 ASP A O 1
ATOM 662 N N . LEU A 1 84 ? 12.156 -29.609 -8.938 1 31.5 84 LEU A N 1
ATOM 663 C CA . LEU A 1 84 ? 11.117 -29.531 -9.953 1 31.5 84 LEU A CA 1
ATOM 664 C C . LEU A 1 84 ? 11.633 -28.812 -11.195 1 31.5 84 LEU A C 1
ATOM 666 O O . LEU A 1 84 ? 10.867 -28.5 -12.109 1 31.5 84 LEU A O 1
ATOM 670 N N . SER A 1 85 ? 12.758 -28.438 -11.234 1 30.58 85 SER A N 1
ATOM 671 C CA . SER A 1 85 ? 13.258 -27.797 -12.445 1 30.58 85 SER A CA 1
ATOM 672 C C . SER A 1 85 ? 13.125 -28.703 -13.656 1 30.58 85 SER A C 1
ATOM 674 O O . SER A 1 85 ? 13.141 -28.234 -14.797 1 30.58 85 SER A O 1
ATOM 676 N N . ASP A 1 86 ? 13.422 -29.938 -13.469 1 29.89 86 ASP A N 1
ATOM 677 C CA . ASP A 1 86 ? 13.336 -30.844 -14.609 1 29.89 86 ASP A CA 1
ATOM 678 C C . ASP A 1 86 ? 11.898 -30.953 -15.109 1 29.89 86 ASP A C 1
ATOM 680 O O . ASP A 1 86 ? 11.57 -31.859 -15.875 1 29.89 86 ASP A O 1
ATOM 684 N N . CYS A 1 87 ? 11.023 -30.547 -14.211 1 27 87 CYS A N 1
ATOM 685 C CA . CYS A 1 87 ? 9.758 -30.453 -14.922 1 27 87 CYS A CA 1
ATOM 686 C C . CYS A 1 87 ? 9.906 -29.672 -16.219 1 27 87 CYS A C 1
ATOM 688 O O . CYS A 1 87 ? 10.766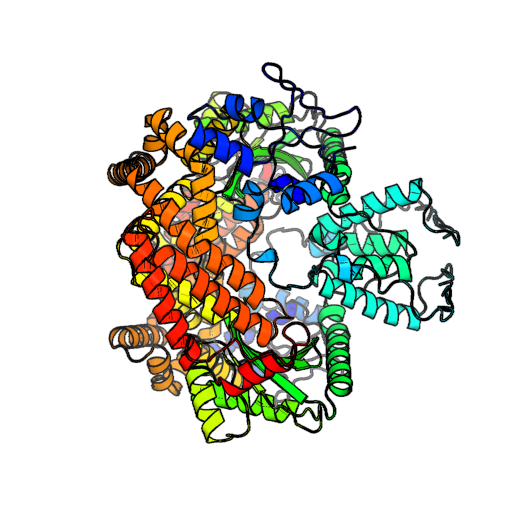 -28.797 -16.312 1 27 87 CYS A O 1
ATOM 690 N N . GLY A 1 88 ? 9.836 -30.203 -17.344 1 27.83 88 GLY A N 1
ATOM 691 C CA . GLY A 1 88 ? 9.781 -29.688 -18.703 1 27.83 88 GLY A CA 1
ATOM 692 C C . GLY A 1 88 ? 9.422 -28.203 -18.75 1 27.83 88 GLY A C 1
ATOM 693 O O . GLY A 1 88 ? 8.82 -27.75 -19.719 1 27.83 88 GLY A O 1
ATOM 694 N N . LEU A 1 89 ? 9.477 -27.656 -17.547 1 27.61 89 LEU A N 1
ATOM 695 C CA . LEU A 1 89 ? 9.102 -26.266 -17.734 1 27.61 89 LEU A CA 1
ATOM 696 C C . LEU A 1 89 ? 10.062 -25.562 -18.703 1 27.61 89 LEU A C 1
ATOM 698 O O . LEU A 1 89 ? 11.273 -25.797 -18.656 1 27.61 89 LEU A O 1
ATOM 702 N N . PRO A 1 90 ? 9.625 -25.203 -19.922 1 26.16 90 PRO A N 1
ATOM 703 C CA . PRO A 1 90 ? 10.484 -24.484 -20.875 1 26.16 90 PRO A CA 1
ATOM 704 C C . PRO A 1 90 ? 11.391 -23.469 -20.188 1 26.16 90 PRO A C 1
ATOM 706 O O . PRO A 1 90 ? 11.039 -22.922 -19.141 1 26.16 90 PRO A O 1
ATOM 709 N N . ASN A 1 91 ? 12.633 -23.812 -19.984 1 25.86 91 ASN A N 1
ATOM 710 C CA . ASN A 1 91 ? 13.609 -22.766 -19.703 1 25.86 91 ASN A CA 1
ATOM 711 C C . ASN A 1 91 ? 13.18 -21.422 -20.297 1 25.86 91 ASN A C 1
ATOM 713 O O . ASN A 1 91 ? 13.164 -21.25 -21.516 1 25.86 91 ASN A O 1
ATOM 717 N N . TYR A 1 92 ? 12.234 -20.859 -19.688 1 24.39 92 TYR A N 1
ATOM 718 C CA . TYR A 1 92 ? 11.805 -19.578 -20.234 1 24.39 92 TYR A CA 1
ATOM 719 C C . TYR A 1 92 ? 13 -18.656 -20.453 1 24.39 92 TYR A C 1
ATOM 721 O O . TYR A 1 92 ? 12.828 -17.5 -20.875 1 24.39 92 TYR A O 1
ATOM 729 N N . GLY A 1 93 ? 14.156 -19.062 -19.891 1 24.89 93 GLY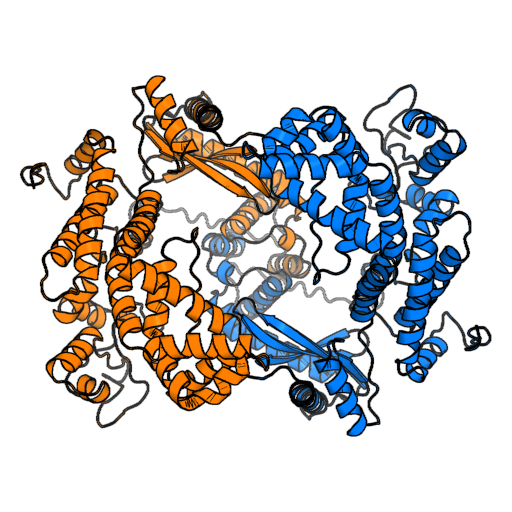 A N 1
ATOM 730 C CA . GLY A 1 93 ? 15.242 -18.125 -20.156 1 24.89 93 GLY A CA 1
ATOM 731 C C . GLY A 1 93 ? 15.484 -17.891 -21.625 1 24.89 93 GLY A C 1
ATOM 732 O O . GLY A 1 93 ? 15.594 -16.75 -22.062 1 24.89 93 GLY A O 1
ATOM 733 N N . ASP A 1 94 ? 15.805 -19.031 -22.328 1 24.75 94 ASP A N 1
ATOM 734 C CA . ASP A 1 94 ? 16.312 -18.938 -23.688 1 24.75 94 ASP A CA 1
ATOM 735 C C . ASP A 1 94 ? 15.203 -18.5 -24.656 1 24.75 94 ASP A C 1
ATOM 737 O O . ASP A 1 94 ? 15.469 -18.25 -25.828 1 24.75 94 ASP A O 1
ATOM 741 N N . THR A 1 95 ? 13.969 -18.953 -24.375 1 24.08 95 THR A N 1
ATOM 742 C CA . THR A 1 95 ? 13.062 -18.578 -25.453 1 24.08 95 THR A CA 1
ATOM 743 C C . THR A 1 95 ? 13.062 -17.062 -25.656 1 24.08 95 THR A C 1
ATOM 745 O O . THR A 1 95 ? 12.352 -16.547 -26.531 1 24.08 95 THR A O 1
ATOM 748 N N . ILE A 1 96 ? 13.469 -16.422 -24.641 1 25.11 96 ILE A N 1
ATOM 749 C CA . ILE A 1 96 ? 13.703 -15.07 -25.156 1 25.11 96 ILE A CA 1
ATOM 750 C C . ILE A 1 96 ? 14.883 -15.086 -26.125 1 25.11 96 ILE A C 1
ATOM 752 O O . ILE A 1 96 ? 15.453 -14.039 -26.438 1 25.11 96 ILE A O 1
ATOM 756 N N . LYS A 1 97 ? 15.555 -16.344 -26.25 1 25.09 97 LYS A N 1
ATOM 757 C CA . LYS A 1 97 ? 16.641 -16.219 -27.203 1 25.09 97 LYS A CA 1
ATOM 758 C C . LYS A 1 97 ? 16.125 -15.75 -28.562 1 25.09 97 LYS A C 1
ATOM 760 O O . LYS A 1 97 ? 16.625 -14.773 -29.125 1 25.09 97 LYS A O 1
ATOM 765 N N . GLN A 1 98 ? 15.977 -16.938 -29.484 1 23.83 98 GLN A N 1
ATOM 766 C CA . GLN A 1 98 ? 16.281 -17.062 -30.906 1 23.83 98 GLN A CA 1
ATOM 767 C C . GLN A 1 98 ? 15.18 -16.453 -31.766 1 23.83 98 GLN A C 1
ATOM 769 O O . GLN A 1 98 ? 15.023 -16.812 -32.938 1 23.83 98 GLN A O 1
ATOM 774 N N . SER A 1 99 ? 14.008 -16.203 -31.344 1 23.31 99 SER A N 1
ATOM 775 C CA . SER A 1 99 ? 13.398 -15.555 -32.5 1 23.31 99 SER A CA 1
ATOM 776 C C . SER A 1 99 ? 14.359 -14.586 -33.156 1 23.31 99 SER A C 1
ATOM 778 O O . SER A 1 99 ? 14.234 -13.367 -33 1 23.31 99 SER A O 1
ATOM 780 N N . SER A 1 100 ? 15.672 -14.984 -33.094 1 23.02 100 SER A N 1
ATOM 781 C CA . SER A 1 100 ? 16.578 -14.234 -33.969 1 23.02 100 SER A CA 1
ATOM 782 C C . SER A 1 100 ? 16.141 -14.312 -35.406 1 23.02 100 SER A C 1
ATOM 784 O O . SER A 1 100 ? 16.031 -13.289 -36.094 1 23.02 100 SER A O 1
ATOM 786 N N . SER A 1 101 ? 16.562 -15.469 -36.156 1 22.88 101 SER A N 1
ATOM 787 C CA . SER A 1 101 ? 17 -15.602 -37.531 1 22.88 101 SER A CA 1
ATOM 788 C C . SER A 1 101 ? 15.812 -15.844 -38.469 1 22.88 101 SER A C 1
ATOM 790 O O . SER A 1 101 ? 16 -16.109 -39.656 1 22.88 101 SER A O 1
ATOM 792 N N . ALA A 1 102 ? 14.82 -16.625 -38.156 1 25.67 102 ALA A N 1
ATOM 793 C CA . ALA A 1 102 ? 14.258 -17.047 -39.438 1 25.67 102 ALA A CA 1
ATOM 794 C C . ALA A 1 102 ? 14.094 -15.859 -40.406 1 25.67 102 ALA A C 1
ATOM 796 O O . ALA A 1 102 ? 14.562 -15.891 -41.531 1 25.67 102 ALA A O 1
ATOM 797 N N . GLY A 1 103 ? 12.867 -15.766 -41 1 22.91 103 GLY A N 1
ATOM 798 C CA . GLY A 1 103 ? 12.812 -15.047 -42.25 1 22.91 103 GLY A CA 1
ATOM 799 C C . GLY A 1 103 ? 13.5 -13.695 -42.219 1 22.91 103 GLY A C 1
ATOM 800 O O . GLY A 1 103 ? 13.516 -13.039 -41.188 1 22.91 103 GLY A O 1
ATOM 801 N N . GLY A 1 104 ? 14.664 -13.609 -42.875 1 23.72 104 GLY A N 1
ATOM 802 C CA . GLY A 1 104 ? 15.438 -12.602 -43.594 1 23.72 104 GLY A CA 1
ATOM 803 C C . GLY A 1 104 ? 14.586 -11.438 -44.094 1 23.72 104 GLY A C 1
ATOM 804 O O . GLY A 1 104 ? 14.992 -10.711 -45 1 23.72 104 GLY A O 1
ATOM 805 N N . SER A 1 105 ? 13.258 -11.625 -44.031 1 22.31 105 SER A N 1
ATOM 806 C CA . SER A 1 105 ? 12.82 -10.461 -44.781 1 22.31 105 SER A CA 1
ATOM 807 C C . SER A 1 105 ? 13.492 -9.188 -44.281 1 22.31 105 SER A C 1
ATOM 809 O O . SER A 1 105 ? 13.82 -9.094 -43.094 1 22.31 105 SER A O 1
ATOM 811 N N . LEU A 1 106 ? 14.125 -8.461 -45.219 1 21.39 106 LEU A N 1
ATOM 812 C CA . LEU A 1 106 ? 14.648 -7.098 -45.219 1 21.39 106 LEU A CA 1
ATOM 813 C C . LEU A 1 106 ? 13.828 -6.199 -44.281 1 21.39 106 LEU A C 1
ATOM 815 O O . LEU A 1 106 ? 12.656 -5.934 -44.562 1 21.39 106 LEU A O 1
ATOM 819 N N . SER A 1 107 ? 13.773 -6.652 -43.094 1 24.03 107 SER A N 1
ATOM 820 C CA . SER A 1 107 ? 13.297 -5.5 -42.344 1 24.03 107 SER A CA 1
ATOM 821 C C . SER A 1 107 ? 13.742 -4.191 -42.969 1 24.03 107 SER A C 1
ATOM 823 O O . SER A 1 107 ? 14.938 -3.934 -43.094 1 24.03 107 SER A O 1
ATOM 825 N N . VAL A 1 108 ? 13.102 -3.977 -44.094 1 22.3 108 VAL A N 1
ATOM 826 C CA . VAL A 1 108 ? 13.242 -2.592 -44.531 1 22.3 108 VAL A CA 1
ATOM 827 C C . VAL A 1 108 ? 13.352 -1.674 -43.312 1 22.3 108 VAL A C 1
ATOM 829 O O . VAL A 1 108 ? 12.438 -1.607 -42.5 1 22.3 108 VAL A O 1
ATOM 832 N N . GLN A 1 109 ? 14.461 -1.819 -42.656 1 25.22 109 GLN A N 1
ATOM 833 C CA . GLN A 1 109 ? 14.953 -0.691 -41.875 1 25.22 109 GLN A CA 1
ATOM 834 C C . GLN A 1 109 ? 14.352 0.623 -42.344 1 25.22 109 GLN A C 1
ATOM 836 O O . GLN A 1 109 ? 14.867 1.24 -43.281 1 25.22 109 GLN A O 1
ATOM 841 N N . THR A 1 110 ? 13.047 0.5 -42.625 1 24.7 110 THR A N 1
ATOM 842 C CA . THR A 1 110 ? 12.641 1.878 -42.875 1 24.7 110 THR A CA 1
ATOM 843 C C . THR A 1 110 ? 13.18 2.805 -41.781 1 24.7 110 THR A C 1
ATOM 845 O O . THR A 1 110 ? 12.812 2.678 -40.625 1 24.7 110 THR A O 1
ATOM 848 N N . VAL A 1 111 ? 14.484 2.91 -41.812 1 25.48 111 VAL A N 1
ATOM 849 C CA . VAL A 1 111 ? 15.055 4.102 -41.188 1 25.48 111 VAL A CA 1
ATOM 850 C C . VAL A 1 111 ? 14.008 5.219 -41.188 1 25.48 111 VAL A C 1
ATOM 852 O O . VAL A 1 111 ? 13.695 5.797 -42.219 1 25.48 111 VAL A O 1
ATOM 855 N N . LEU A 1 112 ? 12.883 4.777 -40.625 1 26.56 112 LEU A N 1
ATOM 856 C CA . LEU A 1 112 ? 12.188 6.047 -40.469 1 26.56 112 LEU A CA 1
ATOM 857 C C . LEU A 1 112 ? 13.125 7.125 -39.938 1 26.56 112 LEU A C 1
ATOM 859 O O . LEU A 1 112 ? 13.672 6.992 -38.844 1 26.56 112 LEU A O 1
ATOM 863 N N . THR A 1 113 ? 14 7.41 -40.781 1 28.03 113 THR A N 1
ATOM 864 C CA . THR A 1 113 ? 14.703 8.672 -40.594 1 28.03 113 THR A CA 1
ATOM 865 C C . THR A 1 113 ? 13.781 9.711 -39.969 1 28.03 113 THR A C 1
ATOM 867 O O . THR A 1 113 ? 12.875 10.227 -40.625 1 28.03 113 THR A O 1
ATOM 870 N N . LEU A 1 114 ? 13.164 9.211 -38.875 1 30.72 114 LEU A N 1
ATOM 871 C CA . LEU A 1 114 ? 12.555 10.422 -38.344 1 30.72 114 LEU A CA 1
ATOM 872 C C . LEU A 1 114 ? 13.492 11.617 -38.469 1 30.72 114 LEU A C 1
ATOM 874 O O . LEU A 1 114 ? 14.594 11.602 -37.906 1 30.72 114 LEU A O 1
ATOM 878 N N . VAL A 1 115 ? 13.633 11.961 -39.688 1 29.81 115 VAL A N 1
ATOM 879 C CA . VAL A 1 115 ? 14.18 13.297 -39.875 1 29.81 115 VAL A CA 1
ATOM 880 C C . VAL A 1 115 ? 13.75 14.211 -38.719 1 29.81 115 VAL A C 1
ATOM 882 O O . VAL A 1 115 ? 12.555 14.375 -38.469 1 29.81 115 VAL A O 1
ATOM 885 N N . ARG A 1 116 ? 14.398 13.984 -37.656 1 35 116 ARG A N 1
ATOM 886 C CA . ARG A 1 116 ? 14.227 15.07 -36.719 1 35 116 ARG A CA 1
ATOM 887 C C . ARG A 1 116 ? 14.008 16.391 -37.406 1 35 116 ARG A C 1
ATOM 889 O O . ARG A 1 116 ? 14.938 16.953 -38 1 35 116 ARG A O 1
ATOM 896 N N . ASN A 1 117 ? 13.031 16.531 -38.094 1 35.66 117 ASN A N 1
ATOM 897 C CA . ASN A 1 117 ? 12.82 17.891 -38.594 1 35.66 117 ASN A CA 1
ATOM 898 C C . ASN A 1 117 ? 13.062 18.938 -37.5 1 35.66 117 ASN A C 1
ATOM 900 O O . ASN A 1 117 ? 12.805 18.672 -36.312 1 35.66 117 ASN A O 1
ATOM 904 N N . GLN A 1 118 ? 14.016 19.75 -37.531 1 40.91 118 GLN A N 1
ATOM 905 C CA . GLN A 1 118 ? 14.258 20.953 -36.719 1 40.91 118 GLN A CA 1
ATOM 906 C C . GLN A 1 118 ? 12.992 21.406 -36 1 40.91 118 GLN A C 1
ATOM 908 O O . GLN A 1 118 ? 13.055 22.125 -35 1 40.91 118 GLN A O 1
ATOM 913 N N . HIS A 1 119 ? 11.789 21.125 -36.5 1 49.03 119 HIS A N 1
ATOM 914 C CA . HIS A 1 119 ? 10.555 21.812 -36.125 1 49.03 119 HIS A CA 1
ATOM 915 C C . HIS A 1 119 ? 9.602 20.891 -35.375 1 49.03 119 HIS A C 1
ATOM 917 O O . HIS A 1 119 ? 8.391 21.125 -35.375 1 49.03 119 HIS A O 1
ATOM 923 N N . GLY A 1 120 ? 10.117 19.859 -34.438 1 63.53 120 GLY A N 1
ATOM 924 C CA . GLY A 1 120 ? 9.148 19.109 -33.656 1 63.53 120 GLY A CA 1
ATOM 925 C C . GLY A 1 120 ? 8.406 18.062 -34.469 1 63.53 120 GLY A C 1
ATOM 926 O O . GLY A 1 120 ? 8.734 17.828 -35.625 1 63.53 120 GLY A O 1
ATOM 927 N N . LEU A 1 121 ? 7.633 17.109 -33.938 1 78.06 121 LEU A N 1
ATOM 928 C CA . LEU A 1 121 ? 6.832 16.062 -34.562 1 78.06 121 LEU A CA 1
ATOM 929 C C . LEU A 1 121 ? 5.676 16.656 -35.375 1 78.06 121 LEU A C 1
ATOM 931 O O . LEU A 1 121 ? 5.145 17.703 -35 1 78.06 121 LEU A O 1
ATOM 935 N N . THR A 1 122 ? 5.531 16.078 -36.562 1 82.31 122 THR A N 1
ATOM 936 C CA . THR A 1 122 ? 4.293 16.422 -37.25 1 82.31 122 THR A CA 1
ATOM 937 C C . THR A 1 122 ? 3.078 16.031 -36.406 1 82.31 122 THR A C 1
ATOM 939 O O . THR A 1 122 ? 3.215 15.328 -35.406 1 82.31 122 THR A O 1
ATOM 942 N N . LYS A 1 123 ? 1.965 16.594 -36.844 1 83.38 123 LYS A N 1
ATOM 943 C CA . LYS A 1 123 ? 0.74 16.266 -36.125 1 83.38 123 LYS A CA 1
ATOM 944 C C . LYS A 1 123 ? 0.493 14.766 -36.094 1 83.38 123 LYS A C 1
ATOM 946 O O . LYS A 1 123 ? 0.1 14.203 -35.062 1 83.38 123 LYS A O 1
ATOM 951 N N . GLN A 1 124 ? 0.693 14.141 -37.219 1 85.12 124 GLN A N 1
ATOM 952 C CA . GLN A 1 124 ? 0.498 12.703 -37.312 1 85.12 124 GLN A CA 1
ATOM 953 C C . GLN A 1 124 ? 1.532 11.953 -36.469 1 85.12 124 GLN A C 1
ATOM 955 O O . GLN A 1 124 ? 1.197 10.992 -35.781 1 85.12 124 GLN A O 1
ATOM 960 N N . GLU A 1 125 ? 2.693 12.414 -36.562 1 86.06 125 GLU A N 1
ATOM 961 C CA . GLU A 1 125 ? 3.758 11.797 -35.781 1 86.06 125 GLU A CA 1
ATOM 962 C C . GLU A 1 125 ? 3.518 11.984 -34.281 1 86.06 125 GLU A C 1
ATOM 964 O O . GLU A 1 125 ? 3.797 11.094 -33.469 1 86.06 125 GLU A O 1
ATOM 969 N N . GLN A 1 126 ? 3.037 13.141 -33.969 1 88.56 126 GLN A N 1
ATOM 970 C CA . GLN A 1 126 ? 2.721 13.414 -32.562 1 88.56 126 GLN A CA 1
ATOM 971 C C . GLN A 1 126 ? 1.663 12.445 -32.062 1 88.56 126 GLN A C 1
ATOM 973 O O . GLN A 1 126 ? 1.776 11.938 -30.938 1 88.56 126 GLN A O 1
ATOM 978 N N . ARG A 1 127 ? 0.734 12.227 -32.812 1 88.19 127 ARG A N 1
ATOM 979 C CA . ARG A 1 127 ? -0.32 11.297 -32.438 1 88.19 127 ARG A CA 1
ATOM 980 C C . ARG A 1 127 ? 0.236 9.891 -32.219 1 88.19 127 ARG A C 1
ATOM 982 O O . ARG A 1 127 ? -0.113 9.211 -31.25 1 88.19 127 ARG A O 1
ATOM 989 N N . GLU A 1 128 ? 1.043 9.5 -33.125 1 89.5 128 GLU A N 1
ATOM 990 C CA . GLU A 1 128 ? 1.644 8.18 -33.031 1 89.5 128 GLU A CA 1
ATOM 991 C C . GLU A 1 128 ? 2.559 8.078 -31.812 1 89.5 128 GLU A C 1
ATOM 993 O O . GLU A 1 128 ? 2.576 7.055 -31.125 1 89.5 128 GLU A O 1
ATOM 998 N N . PHE A 1 129 ? 3.213 9.18 -31.641 1 91.81 129 PHE A N 1
ATOM 999 C CA . PHE A 1 129 ? 4.09 9.234 -30.469 1 91.81 129 PHE A CA 1
ATOM 1000 C C . PHE A 1 129 ? 3.281 9.133 -29.188 1 91.81 129 PHE A C 1
ATOM 1002 O O . PHE A 1 129 ? 3.668 8.414 -28.25 1 91.81 129 PHE A O 1
ATOM 1009 N N . ASP A 1 130 ? 2.229 9.797 -29.125 1 93.75 130 ASP A N 1
ATOM 1010 C CA . ASP A 1 130 ? 1.379 9.789 -27.938 1 93.75 130 ASP A CA 1
ATOM 1011 C C . ASP A 1 130 ? 0.877 8.383 -27.625 1 93.75 130 ASP A C 1
ATOM 1013 O O . ASP A 1 130 ? 0.86 7.957 -26.469 1 93.75 130 ASP A O 1
ATOM 1017 N N . VAL A 1 131 ? 0.554 7.691 -28.609 1 92.81 131 VAL A N 1
ATOM 1018 C CA . VAL A 1 131 ? 0.045 6.332 -28.453 1 92.81 131 VAL A CA 1
ATOM 1019 C C . VAL A 1 131 ? 1.162 5.414 -27.969 1 92.81 131 VAL A C 1
ATOM 1021 O O . VAL A 1 131 ? 0.968 4.645 -27.016 1 92.81 131 VAL A O 1
ATOM 1024 N N . ASP A 1 132 ? 2.297 5.547 -28.562 1 92.5 132 ASP A N 1
ATOM 1025 C CA . ASP A 1 132 ? 3.43 4.707 -28.188 1 92.5 132 ASP A CA 1
ATOM 1026 C C . ASP A 1 132 ? 3.883 5.012 -26.75 1 92.5 132 ASP A C 1
ATOM 1028 O O . ASP A 1 132 ? 4.219 4.102 -26 1 92.5 132 ASP A O 1
ATOM 1032 N N . MET A 1 133 ? 3.895 6.25 -26.469 1 94.5 133 MET A N 1
ATOM 1033 C CA . MET A 1 133 ? 4.297 6.672 -25.125 1 94.5 133 MET A CA 1
ATOM 1034 C C . MET A 1 133 ? 3.328 6.141 -24.078 1 94.5 133 MET A C 1
ATOM 1036 O O . MET A 1 133 ? 3.748 5.641 -23.031 1 94.5 133 MET A O 1
ATOM 1040 N N . ALA A 1 134 ? 2.096 6.273 -24.328 1 94.31 134 ALA A N 1
ATOM 1041 C CA . ALA A 1 134 ? 1.085 5.754 -23.406 1 94.31 134 ALA A CA 1
ATOM 1042 C C . ALA A 1 134 ? 1.232 4.246 -23.234 1 94.31 134 ALA A C 1
ATOM 1044 O O . ALA A 1 134 ? 1.179 3.74 -22.109 1 94.31 134 ALA A O 1
ATOM 1045 N N . HIS A 1 135 ? 1.432 3.6 -24.297 1 92.12 135 HIS A N 1
ATOM 1046 C CA . HIS A 1 135 ? 1.617 2.154 -24.25 1 92.12 135 HIS A CA 1
ATOM 1047 C C . HIS A 1 135 ? 2.824 1.782 -23.391 1 92.12 135 HIS A C 1
ATOM 1049 O O . HIS A 1 135 ? 2.748 0.865 -22.578 1 92.12 135 HIS A O 1
ATOM 1055 N N . ALA A 1 136 ? 3.871 2.43 -23.641 1 92.94 136 ALA A N 1
ATOM 1056 C CA . ALA A 1 136 ? 5.086 2.174 -22.875 1 92.94 136 ALA A CA 1
ATOM 1057 C C . ALA A 1 136 ? 4.855 2.428 -21.391 1 92.94 136 ALA A C 1
ATOM 1059 O O . ALA A 1 136 ? 5.344 1.675 -20.547 1 92.94 136 ALA A O 1
ATOM 1060 N N . ALA A 1 137 ? 4.188 3.506 -21.078 1 94.38 137 ALA A N 1
ATOM 1061 C CA . ALA A 1 137 ? 3.9 3.846 -19.688 1 94.38 137 ALA A CA 1
ATOM 1062 C C . ALA A 1 137 ? 3.055 2.764 -19.016 1 94.38 137 ALA A C 1
ATOM 1064 O O . ALA A 1 137 ? 3.361 2.322 -17.906 1 94.38 137 ALA A O 1
ATOM 1065 N N . PHE A 1 138 ? 2.061 2.271 -19.719 1 91.19 138 PHE A N 1
ATOM 1066 C CA . PHE A 1 138 ? 1.194 1.227 -19.188 1 91.19 138 PHE A CA 1
ATOM 1067 C C . PHE A 1 138 ? 1.98 -0.056 -18.938 1 91.19 138 PHE A C 1
ATOM 1069 O O . PHE A 1 138 ? 1.858 -0.671 -17.875 1 91.19 138 PHE A O 1
ATOM 1076 N N . ALA A 1 139 ? 2.732 -0.38 -19.859 1 89.75 139 ALA A N 1
ATOM 1077 C CA . ALA A 1 139 ? 3.486 -1.63 -19.812 1 89.75 139 ALA A CA 1
ATOM 1078 C C . ALA A 1 139 ? 4.555 -1.576 -18.719 1 89.75 139 ALA A C 1
ATOM 1080 O O . ALA A 1 139 ? 4.93 -2.609 -18.156 1 89.75 139 ALA A O 1
ATOM 1081 N N . SER A 1 140 ? 4.957 -0.358 -18.438 1 92.06 140 SER A N 1
ATOM 1082 C CA . SER A 1 140 ? 6.066 -0.206 -17.5 1 92.06 140 SER A CA 1
ATOM 1083 C C . SER A 1 140 ? 5.562 0.158 -16.094 1 92.06 140 SER A C 1
ATOM 1085 O O . SER A 1 140 ? 6.363 0.368 -15.188 1 92.06 140 SER A O 1
ATOM 1087 N N . GLY A 1 141 ? 4.352 0.302 -15.977 1 91.06 141 GLY A N 1
ATOM 1088 C CA . GLY A 1 141 ? 3.785 0.624 -14.68 1 91.06 141 GLY A CA 1
ATOM 1089 C C . GLY A 1 141 ? 4.008 2.068 -14.273 1 91.06 141 GLY A C 1
ATOM 1090 O O . GLY A 1 141 ? 4.105 2.373 -13.078 1 91.06 141 GLY A O 1
ATOM 1091 N N . ILE A 1 142 ? 4.18 2.928 -15.141 1 93.25 142 ILE A N 1
ATOM 1092 C CA . ILE A 1 142 ? 4.336 4.352 -14.859 1 93.25 142 ILE A CA 1
ATOM 1093 C C . ILE A 1 142 ? 2.971 4.969 -14.555 1 93.25 142 ILE A C 1
ATOM 1095 O O . ILE A 1 142 ? 2.041 4.859 -15.359 1 93.25 142 ILE A O 1
ATOM 1099 N N . PRO A 1 143 ? 2.906 5.629 -13.422 1 91.12 143 PRO A N 1
ATOM 1100 C CA . PRO A 1 143 ? 1.617 6.234 -13.078 1 91.12 143 PRO A CA 1
ATOM 1101 C C . PRO A 1 143 ? 1.197 7.32 -14.07 1 91.12 143 PRO A C 1
ATOM 1103 O O . PRO A 1 143 ? 2.043 8.07 -14.562 1 91.12 143 PRO A O 1
ATOM 1106 N N . GLY A 1 144 ? -0.103 7.445 -14.297 1 90.75 144 GLY A N 1
ATOM 1107 C CA . GLY A 1 144 ? -0.624 8.445 -15.211 1 90.75 144 GLY A CA 1
ATOM 1108 C C . GLY A 1 144 ? -0.257 9.867 -14.805 1 90.75 144 GLY A C 1
ATOM 1109 O O . GLY A 1 144 ? -0.026 10.719 -15.664 1 90.75 144 GLY A O 1
ATOM 1110 N N . GLU A 1 145 ? -0.107 10.055 -13.539 1 92.69 145 GLU A N 1
ATOM 1111 C CA . GLU A 1 145 ? 0.161 11.398 -13.031 1 92.69 145 GLU A CA 1
ATOM 1112 C C . GLU A 1 145 ? 1.565 11.867 -13.414 1 92.69 145 GLU A C 1
ATOM 1114 O O . GLU A 1 145 ? 1.854 13.062 -13.398 1 92.69 145 GLU A O 1
ATOM 1119 N N . ALA A 1 146 ? 2.422 10.945 -13.703 1 93.62 146 ALA A N 1
ATOM 1120 C CA . ALA A 1 146 ? 3.779 11.289 -14.109 1 93.62 146 ALA A CA 1
ATOM 1121 C C . ALA A 1 146 ? 3.771 12.188 -15.344 1 93.62 146 ALA A C 1
ATOM 1123 O O . ALA A 1 146 ? 4.672 13.008 -15.531 1 93.62 146 ALA A O 1
ATOM 1124 N N . PHE A 1 147 ? 2.734 12.109 -16.109 1 94.38 147 PHE A N 1
ATOM 1125 C CA . PHE A 1 147 ? 2.641 12.852 -17.359 1 94.38 147 PHE A CA 1
ATOM 1126 C C . PHE A 1 147 ? 2.412 14.336 -17.094 1 94.38 147 PHE A C 1
ATOM 1128 O O . PHE A 1 147 ? 2.584 15.172 -17.984 1 94.38 147 PHE A O 1
ATOM 1135 N N . ASN A 1 148 ? 2.055 14.656 -15.914 1 93.44 148 ASN A N 1
ATOM 1136 C CA . ASN A 1 148 ? 1.896 16.062 -15.539 1 93.44 148 ASN A CA 1
ATOM 1137 C C . ASN A 1 148 ? 3.16 16.609 -14.883 1 93.44 148 ASN A C 1
ATOM 1139 O O . ASN A 1 148 ? 3.232 17.797 -14.57 1 93.44 148 ASN A O 1
ATOM 1143 N N . SER A 1 149 ? 4.098 15.797 -14.695 1 92.5 149 SER A N 1
ATOM 1144 C CA . SER A 1 149 ? 5.328 16.219 -14.031 1 92.5 149 SER A CA 1
ATOM 1145 C C . SER A 1 149 ? 6.094 17.234 -14.883 1 92.5 149 SER A C 1
ATOM 1147 O O . SER A 1 149 ? 6.441 16.953 -16.031 1 92.5 149 SER A O 1
ATOM 1149 N N . PRO A 1 150 ? 6.41 18.406 -14.289 1 92.38 150 PRO A N 1
ATOM 1150 C CA . PRO A 1 150 ? 7.184 19.391 -15.039 1 92.38 150 PRO A CA 1
ATOM 1151 C C . PRO A 1 150 ? 8.555 18.875 -15.453 1 92.38 150 PRO A C 1
ATOM 1153 O O . PRO A 1 150 ? 9.031 19.172 -16.562 1 92.38 150 PRO A O 1
ATOM 1156 N N . ALA A 1 151 ? 9.117 18.062 -14.617 1 92 151 ALA A N 1
ATOM 1157 C CA . ALA A 1 151 ? 10.461 17.562 -14.898 1 92 151 ALA A CA 1
ATOM 1158 C C . ALA A 1 151 ? 10.453 16.625 -16.109 1 92 151 ALA A C 1
ATOM 1160 O O . ALA A 1 151 ? 11.352 16.672 -16.953 1 92 151 ALA A O 1
ATOM 1161 N N . LEU A 1 152 ? 9.469 15.812 -16.156 1 93.5 152 LEU A N 1
ATOM 1162 C CA . LEU A 1 152 ? 9.367 14.883 -17.281 1 93.5 152 LEU A CA 1
ATOM 1163 C C . LEU A 1 152 ? 9.078 15.625 -18.578 1 93.5 152 LEU A C 1
ATOM 1165 O O . LEU A 1 152 ? 9.672 15.336 -19.609 1 93.5 152 LEU A O 1
ATOM 1169 N N . ARG A 1 153 ? 8.242 16.562 -18.5 1 92.06 153 ARG A N 1
ATOM 1170 C CA . ARG A 1 153 ? 7.891 17.359 -19.672 1 92.06 153 ARG A CA 1
ATOM 1171 C C . ARG A 1 153 ?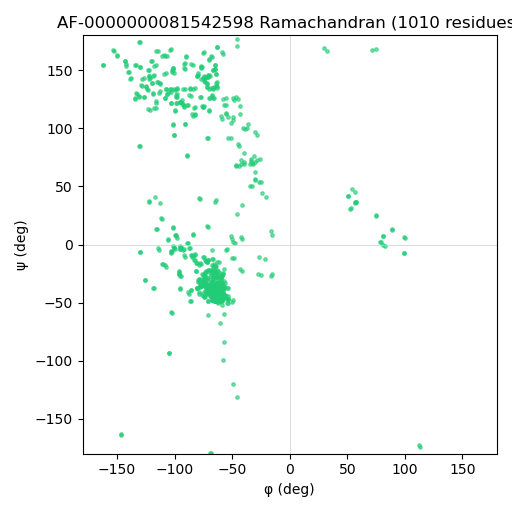 9.094 18.156 -20.156 1 92.06 153 ARG A C 1
ATOM 1173 O O . ARG A 1 153 ? 9.32 18.266 -21.359 1 92.06 153 ARG A O 1
ATOM 1180 N N . GLU A 1 154 ? 9.828 18.703 -19.266 1 91.44 154 GLU A N 1
ATOM 1181 C CA . GLU A 1 154 ? 11.031 19.453 -19.609 1 91.44 154 GLU A CA 1
ATOM 1182 C C . GLU A 1 154 ? 12.07 18.547 -20.266 1 91.44 154 GLU A C 1
ATOM 1184 O O . GLU A 1 154 ? 12.773 18.984 -21.188 1 91.44 154 GLU A O 1
ATOM 1189 N N . LEU A 1 155 ? 12.164 17.375 -19.812 1 91.38 155 LEU A N 1
ATOM 1190 C CA . LEU A 1 155 ? 13.109 16.422 -20.391 1 91.38 155 LEU A CA 1
ATOM 1191 C C . LEU A 1 155 ? 12.797 16.188 -21.859 1 91.38 155 LEU A C 1
ATOM 1193 O O . LEU A 1 155 ? 13.688 16.25 -22.703 1 91.38 155 LEU A O 1
ATOM 1197 N N . PHE A 1 156 ? 11.562 15.953 -22.156 1 90.62 156 PHE A N 1
ATOM 1198 C CA . PHE A 1 156 ? 11.172 15.641 -23.531 1 90.62 156 PHE A CA 1
ATOM 1199 C C . PHE A 1 156 ? 11.266 16.875 -24.422 1 90.62 156 PHE A C 1
ATOM 1201 O O . PHE A 1 156 ? 11.625 16.781 -25.594 1 90.62 156 PHE A O 1
ATOM 1208 N N . SER A 1 157 ? 10.961 17.953 -23.797 1 87 157 SER A N 1
ATOM 1209 C CA . SER A 1 157 ? 11.102 19.203 -24.547 1 87 157 SER A CA 1
ATOM 1210 C C . SER A 1 157 ? 12.562 19.516 -24.828 1 87 157 SER A C 1
ATOM 1212 O O . SER A 1 157 ? 12.922 19.891 -25.953 1 87 157 SER A O 1
ATOM 1214 N N . LYS A 1 158 ? 13.375 19.375 -23.906 1 85.69 158 LYS A N 1
ATOM 1215 C CA . LYS A 1 158 ? 14.789 19.719 -24 1 85.69 158 LYS A CA 1
ATOM 1216 C C . LYS A 1 158 ? 15.516 18.797 -24.969 1 85.69 158 LYS A C 1
ATOM 1218 O O . LYS A 1 158 ? 16.219 19.266 -25.875 1 85.69 158 LYS A O 1
ATOM 1223 N N . TRP A 1 159 ? 15.297 17.562 -24.891 1 86.5 159 TRP A N 1
ATOM 1224 C CA . TRP A 1 159 ? 16.125 16.609 -25.609 1 86.5 159 TRP A CA 1
ATOM 1225 C C . TRP A 1 159 ? 15.484 16.234 -26.953 1 86.5 159 TRP A C 1
ATOM 1227 O O . TRP A 1 159 ? 16.188 15.922 -27.906 1 86.5 159 TRP A O 1
ATOM 1237 N N . PHE A 1 160 ? 14.117 16.344 -26.984 1 83.69 160 PHE A N 1
ATOM 1238 C CA . PHE A 1 160 ? 13.484 15.766 -28.156 1 83.69 160 PHE A CA 1
ATOM 1239 C C . PHE A 1 160 ? 12.523 16.75 -28.797 1 83.69 160 PHE A C 1
ATOM 1241 O O . PHE A 1 160 ? 11.953 16.484 -29.859 1 83.69 160 PHE A O 1
ATOM 1248 N N . LYS A 1 161 ? 12.32 17.828 -28.172 1 82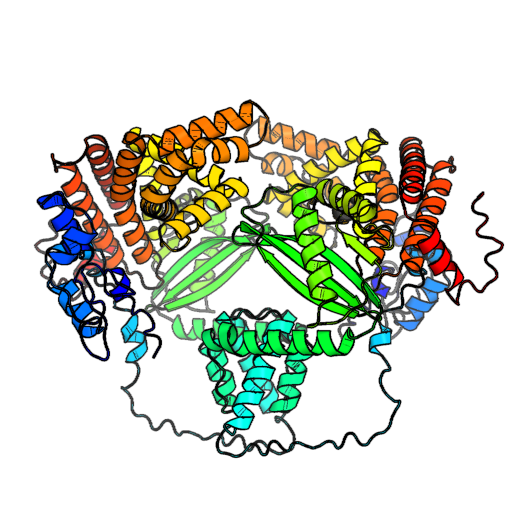.5 161 LYS A N 1
ATOM 1249 C CA . LYS A 1 161 ? 11.422 18.875 -28.672 1 82.5 161 LYS A CA 1
ATOM 1250 C C . LYS A 1 161 ? 10.016 18.312 -28.891 1 82.5 161 LYS A C 1
ATOM 1252 O O . LYS A 1 161 ? 9.398 18.578 -29.938 1 82.5 161 LYS A O 1
ATOM 1257 N N . VAL A 1 162 ? 9.703 17.453 -28.016 1 86.62 162 VAL A N 1
ATOM 1258 C CA . VAL A 1 162 ? 8.383 16.844 -28.062 1 86.62 162 VAL A CA 1
ATOM 1259 C C . VAL A 1 162 ? 7.609 17.172 -26.781 1 86.62 162 VAL A C 1
ATOM 1261 O O . VAL A 1 162 ? 8.203 17.297 -25.719 1 86.62 162 VAL A O 1
ATOM 1264 N N . GLN A 1 163 ? 6.34 17.328 -27.031 1 87.06 163 GLN A N 1
ATOM 1265 C CA . GLN A 1 163 ? 5.441 17.5 -25.891 1 87.06 163 GLN A CA 1
ATOM 1266 C C . GLN A 1 163 ? 4.73 16.188 -25.562 1 87.06 163 GLN A C 1
ATOM 1268 O O . GLN A 1 163 ? 4.273 15.477 -26.469 1 87.06 163 GLN A O 1
ATOM 1273 N N . ILE A 1 164 ? 4.754 15.922 -24.328 1 91.75 164 ILE A N 1
ATOM 1274 C CA . ILE A 1 164 ? 4.055 14.695 -23.953 1 91.75 164 ILE A CA 1
ATOM 1275 C C . ILE A 1 164 ? 2.604 15.016 -23.609 1 91.75 164 ILE A C 1
ATOM 1277 O O . ILE A 1 164 ? 2.301 16.125 -23.141 1 91.75 164 ILE A O 1
ATOM 1281 N N . ALA A 1 165 ? 1.795 14.102 -23.812 1 92.94 165 ALA A N 1
ATOM 1282 C CA . ALA A 1 165 ? 0.369 14.273 -23.547 1 92.94 165 ALA A CA 1
ATOM 1283 C C . ALA A 1 165 ? 0.114 14.484 -22.047 1 92.94 165 ALA A C 1
ATOM 1285 O O . ALA A 1 165 ? 0.904 14.047 -21.203 1 92.94 165 ALA A O 1
ATOM 1286 N N . LYS A 1 166 ? -0.899 15.172 -21.766 1 93.56 166 LYS A N 1
ATOM 1287 C CA . LYS A 1 166 ? -1.312 15.359 -20.375 1 93.56 166 LYS A CA 1
ATOM 1288 C C . LYS A 1 166 ? -1.865 14.062 -19.797 1 93.56 166 LYS A C 1
ATOM 1290 O O . LYS A 1 166 ? -2.307 13.18 -20.531 1 93.56 166 LYS A O 1
ATOM 1295 N N . ALA A 1 167 ? -1.854 14.023 -18.484 1 94.75 167 ALA A N 1
ATOM 1296 C CA . ALA A 1 167 ? -2.354 12.852 -17.766 1 94.75 167 ALA A CA 1
ATOM 1297 C C . ALA A 1 167 ? -3.803 12.555 -18.156 1 94.75 167 ALA A C 1
ATOM 1299 O O . ALA A 1 167 ? -4.184 11.391 -18.328 1 94.75 167 ALA A O 1
ATOM 1300 N N . SER A 1 168 ? -4.605 13.57 -18.375 1 93.19 168 SER A N 1
ATOM 1301 C CA . SER A 1 168 ? -6.023 13.406 -18.688 1 93.19 168 SER A CA 1
ATOM 1302 C C . SER A 1 168 ? -6.211 12.773 -20.062 1 93.19 168 SER A C 1
ATOM 1304 O O . SER A 1 168 ? -7.129 11.977 -20.266 1 93.19 168 SER A O 1
ATOM 1306 N N . VAL A 1 169 ? -5.383 13.102 -20.938 1 93 169 VAL A N 1
ATOM 1307 C CA . VAL A 1 169 ? -5.445 12.555 -22.281 1 93 169 VAL A CA 1
ATOM 1308 C C . VAL A 1 169 ? -5.023 11.086 -22.266 1 93 169 VAL A C 1
ATOM 1310 O O . VAL A 1 169 ? -5.637 10.242 -22.922 1 93 169 VAL A O 1
ATOM 1313 N N . VAL A 1 170 ? -4.02 10.812 -21.453 1 94.19 170 VAL A N 1
ATOM 1314 C CA . VAL A 1 170 ? -3.508 9.453 -21.344 1 94.19 170 VAL A CA 1
ATOM 1315 C C . VAL A 1 170 ? -4.57 8.547 -20.734 1 94.19 170 VAL A C 1
ATOM 1317 O O . VAL A 1 170 ? -4.816 7.441 -21.219 1 94.19 170 VAL A O 1
ATOM 1320 N N . ARG A 1 171 ? -5.254 9 -19.734 1 92.19 171 ARG A N 1
ATOM 1321 C CA . ARG A 1 171 ? -6.254 8.219 -19.016 1 92.19 171 ARG A CA 1
ATOM 1322 C C . ARG A 1 171 ? -7.578 8.195 -19.766 1 92.19 171 ARG A C 1
ATOM 1324 O O . ARG A 1 171 ? -8.445 7.371 -19.484 1 92.19 171 ARG A O 1
ATOM 1331 N N . GLY A 1 172 ? -7.754 9.031 -20.672 1 93.19 172 GLY A N 1
ATOM 1332 C CA . GLY A 1 172 ? -8.992 9.141 -21.422 1 93.19 172 GLY A CA 1
ATOM 1333 C C . GLY A 1 172 ? -8.898 8.578 -22.828 1 93.19 172 GLY A C 1
ATOM 1334 O O . GLY A 1 172 ? -8.992 7.363 -23.031 1 93.19 172 GLY A O 1
ATOM 1335 N N . ARG A 1 173 ? -8.586 9.477 -23.703 1 92.62 173 ARG A N 1
ATOM 1336 C CA . ARG A 1 173 ? -8.633 9.141 -25.125 1 92.62 173 ARG A CA 1
ATOM 1337 C C . ARG A 1 173 ? -7.637 8.031 -25.453 1 92.62 173 ARG A C 1
ATOM 1339 O O . ARG A 1 173 ? -7.984 7.055 -26.125 1 92.62 173 ARG A O 1
ATOM 1346 N N . LEU A 1 174 ? -6.434 8.125 -25.016 1 94.19 174 LEU A N 1
ATOM 1347 C CA . LEU A 1 174 ? -5.398 7.164 -25.375 1 94.19 174 LEU A CA 1
ATOM 1348 C C . LEU A 1 174 ? -5.672 5.801 -24.75 1 94.19 174 LEU A C 1
ATOM 1350 O O . LEU A 1 174 ? -5.41 4.766 -25.359 1 94.19 174 LEU A O 1
ATOM 1354 N N . LEU A 1 175 ? -6.09 5.781 -23.531 1 92.75 175 LEU A N 1
ATOM 1355 C CA . LEU A 1 175 ? -6.473 4.516 -22.906 1 92.75 175 LEU A CA 1
ATOM 1356 C C . LEU A 1 175 ? -7.617 3.859 -23.672 1 92.75 175 LEU A C 1
ATOM 1358 O O . LEU A 1 175 ? -7.586 2.654 -23.922 1 92.75 175 LEU A O 1
ATOM 1362 N N . ASN A 1 176 ? -8.586 4.641 -24.062 1 92.25 176 ASN A N 1
ATOM 1363 C CA . ASN A 1 176 ? -9.719 4.117 -24.812 1 92.25 176 ASN A CA 1
ATOM 1364 C C . ASN A 1 176 ? -9.281 3.533 -26.156 1 92.25 176 ASN A C 1
ATOM 1366 O O . ASN A 1 176 ? -9.789 2.494 -26.578 1 92.25 176 ASN A O 1
ATOM 1370 N N . GLU A 1 177 ? -8.422 4.219 -26.703 1 91.12 177 GLU A N 1
ATOM 1371 C CA . GLU A 1 177 ? -7.875 3.721 -27.969 1 91.12 177 GLU A CA 1
ATOM 1372 C C . GLU A 1 177 ? -7.121 2.41 -27.766 1 91.12 177 GLU A C 1
ATOM 1374 O O . GLU A 1 177 ? -7.234 1.49 -28.578 1 91.12 177 GLU A O 1
ATOM 1379 N N . ALA A 1 178 ? -6.355 2.373 -26.719 1 90.75 178 ALA A N 1
ATOM 1380 C CA . ALA A 1 178 ? -5.617 1.152 -26.406 1 90.75 178 ALA A CA 1
ATOM 1381 C C . ALA A 1 178 ? -6.566 -0.012 -26.141 1 90.75 178 ALA A C 1
ATOM 1383 O O . ALA A 1 178 ? -6.316 -1.138 -26.578 1 90.75 178 ALA A O 1
ATOM 1384 N N . VAL A 1 179 ? -7.621 0.216 -25.484 1 90.44 179 VAL A N 1
ATOM 1385 C CA . VAL A 1 179 ? -8.617 -0.802 -25.172 1 90.44 179 VAL A CA 1
ATOM 1386 C C . VAL A 1 179 ? -9.289 -1.274 -26.469 1 90.44 179 VAL A C 1
ATOM 1388 O O . VAL A 1 179 ? -9.484 -2.475 -26.672 1 90.44 179 VAL A O 1
ATOM 1391 N N . ALA A 1 180 ? -9.617 -0.304 -27.344 1 89.94 180 ALA A N 1
ATOM 1392 C CA . ALA A 1 180 ? -10.227 -0.647 -28.625 1 89.94 180 ALA A CA 1
ATOM 1393 C C . ALA A 1 180 ? -9.305 -1.531 -29.453 1 89.94 180 ALA A C 1
ATOM 1395 O O . ALA A 1 180 ? -9.75 -2.498 -30.078 1 89.94 180 ALA A O 1
ATOM 1396 N N . LYS A 1 181 ? -8.133 -1.199 -29.406 1 87.88 181 LYS A N 1
ATOM 1397 C CA . LYS A 1 181 ? -7.148 -1.998 -30.125 1 87.88 181 LYS A CA 1
ATOM 1398 C C . LYS A 1 181 ? -7.039 -3.4 -29.547 1 87.88 181 LYS A C 1
ATOM 1400 O O . LYS A 1 181 ? -6.949 -4.387 -30.281 1 87.88 181 LYS A O 1
ATOM 1405 N N . ALA A 1 182 ? -6.973 -3.473 -28.266 1 89.19 182 ALA A N 1
ATOM 1406 C CA . ALA A 1 182 ? -6.902 -4.77 -27.594 1 89.19 182 ALA A CA 1
ATOM 1407 C C . ALA A 1 182 ? -8.109 -5.637 -27.953 1 89.19 182 ALA A C 1
ATOM 1409 O O . ALA A 1 182 ? -7.965 -6.84 -28.172 1 89.19 182 ALA A O 1
ATOM 1410 N N . ARG A 1 183 ? -9.203 -5.051 -28.047 1 90.56 183 ARG A N 1
ATOM 1411 C CA . ARG A 1 183 ? -10.422 -5.77 -28.391 1 90.56 183 ARG A CA 1
ATOM 1412 C C . ARG A 1 183 ? -10.398 -6.242 -29.844 1 90.56 183 ARG A C 1
ATOM 1414 O O . ARG A 1 183 ? -10.844 -7.352 -30.141 1 90.56 183 ARG A O 1
ATOM 1421 N N . SER A 1 184 ? -9.906 -5.348 -30.672 1 90.5 184 SER A N 1
ATOM 1422 C CA . SER A 1 184 ? -9.766 -5.734 -32.062 1 90.5 184 SER A CA 1
ATOM 1423 C C . SER A 1 184 ? -8.789 -6.898 -32.219 1 90.5 184 SER A C 1
ATOM 1425 O O . SER A 1 184 ? -9.062 -7.84 -32.969 1 90.5 184 SER A O 1
ATOM 1427 N N . ASN A 1 185 ? -7.746 -6.836 -31.516 1 90.31 185 ASN A N 1
ATOM 1428 C CA . ASN A 1 185 ? -6.777 -7.926 -31.531 1 90.31 185 ASN A CA 1
ATOM 1429 C C . ASN A 1 185 ? -7.398 -9.234 -31.031 1 90.31 185 ASN A C 1
ATOM 1431 O O . ASN A 1 185 ? -7.117 -10.305 -31.578 1 90.31 185 ASN A O 1
ATOM 1435 N N . LEU A 1 186 ? -8.195 -9.125 -30.047 1 92.44 186 LEU A N 1
ATOM 1436 C CA . LEU A 1 186 ? -8.875 -10.305 -29.531 1 92.44 186 LEU A CA 1
ATOM 1437 C C . LEU A 1 186 ? -9.828 -10.891 -30.562 1 92.44 186 LEU A C 1
ATOM 1439 O O . LEU A 1 186 ? -9.883 -12.109 -30.734 1 92.44 186 LEU A O 1
ATOM 1443 N N . HIS A 1 187 ? -10.5 -10.031 -31.219 1 93.12 187 HIS A N 1
ATOM 1444 C CA . HIS A 1 187 ? -11.398 -10.508 -32.281 1 93.12 187 HIS A CA 1
ATOM 1445 C C . HIS A 1 187 ? -10.633 -11.281 -33.344 1 93.12 187 HIS A C 1
ATOM 1447 O O . HIS A 1 187 ? -11.039 -12.383 -33.719 1 93.12 187 HIS A O 1
ATOM 1453 N N . ASP A 1 188 ? -9.578 -10.75 -33.781 1 92.38 188 ASP A N 1
ATOM 1454 C CA . ASP A 1 188 ? -8.773 -11.375 -34.812 1 92.38 188 ASP A CA 1
ATOM 1455 C C . ASP A 1 188 ? -8.211 -12.711 -34.375 1 92.38 188 ASP A C 1
ATOM 1457 O O . ASP A 1 188 ? -8.172 -13.672 -35.125 1 92.38 188 ASP A O 1
ATOM 1461 N N . ALA A 1 189 ? -7.883 -12.75 -33.156 1 93.19 189 ALA A N 1
ATOM 1462 C CA . ALA A 1 189 ? -7.254 -13.953 -32.625 1 93.19 189 ALA A CA 1
ATOM 1463 C C . ALA A 1 189 ? -8.297 -15.031 -32.344 1 93.19 189 ALA A C 1
ATOM 1465 O O . ALA A 1 189 ? -8.008 -16.219 -32.438 1 93.19 189 ALA A O 1
ATOM 1466 N N . ALA A 1 190 ? -9.469 -14.648 -31.984 1 94.38 190 ALA A N 1
ATOM 1467 C CA . ALA A 1 190 ? -10.438 -15.57 -31.391 1 94.38 190 ALA A CA 1
ATOM 1468 C C . ALA A 1 190 ? -11.398 -16.109 -32.438 1 94.38 190 ALA A C 1
ATOM 1470 O O . ALA A 1 190 ? -11.961 -17.188 -32.281 1 94.38 190 ALA A O 1
ATOM 1471 N N . GLN A 1 191 ? -11.555 -15.414 -33.5 1 93.12 191 GLN A N 1
ATOM 1472 C CA . GLN A 1 191 ? -12.586 -15.766 -34.469 1 93.12 191 GLN A CA 1
ATOM 1473 C C . GLN A 1 191 ? -12.43 -17.203 -34.938 1 93.12 191 GLN A C 1
ATOM 1475 O O . GLN A 1 191 ? -11.43 -17.562 -35.562 1 93.12 191 GLN A O 1
ATOM 1480 N N . GLY A 1 192 ? -13.484 -18.031 -34.531 1 92.25 192 GLY A N 1
ATOM 1481 C CA . GLY A 1 192 ? -13.555 -19.406 -34.969 1 92.25 192 GLY A CA 1
ATOM 1482 C C . GLY A 1 192 ? -12.625 -20.328 -34.219 1 92.25 192 GLY A C 1
ATOM 1483 O O . GLY A 1 192 ? -12.531 -21.516 -34.531 1 92.25 192 GLY A O 1
ATOM 1484 N N . LYS A 1 193 ? -11.945 -19.859 -33.312 1 94.56 193 LYS A N 1
ATOM 1485 C CA . LYS A 1 193 ? -10.953 -20.672 -32.594 1 94.56 193 LYS A CA 1
ATOM 1486 C C . LYS A 1 193 ? -11.477 -21.125 -31.234 1 94.56 193 LYS A C 1
ATOM 1488 O O . LYS A 1 193 ? -12.32 -20.453 -30.641 1 94.56 193 LYS A O 1
ATOM 1493 N N . GLU A 1 194 ? -10.961 -22.297 -30.859 1 94.12 194 GLU A N 1
ATOM 1494 C CA . GLU A 1 194 ? -11.312 -2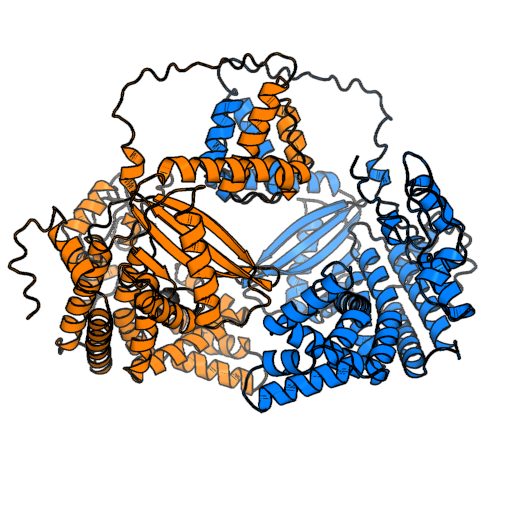2.797 -29.531 1 94.12 194 GLU A CA 1
ATOM 1495 C C . GLU A 1 194 ? -10.586 -22.016 -28.438 1 94.12 194 GLU A C 1
ATOM 1497 O O . GLU A 1 194 ? -9.422 -21.656 -28.594 1 94.12 194 GLU A O 1
ATOM 1502 N N . ALA A 1 195 ? -11.328 -21.766 -27.375 1 94.69 195 ALA A N 1
ATOM 1503 C CA . ALA A 1 195 ? -10.766 -20.953 -26.312 1 94.69 195 ALA A CA 1
ATOM 1504 C C . ALA A 1 195 ? -11.211 -21.453 -24.938 1 94.69 195 ALA A C 1
ATOM 1506 O O . ALA A 1 195 ? -12.203 -22.172 -24.828 1 94.69 195 ALA A O 1
ATOM 1507 N N . THR A 1 196 ? -10.438 -21.109 -23.969 1 93.62 196 THR A N 1
ATOM 1508 C CA . THR A 1 196 ? -10.805 -21.312 -22.578 1 93.62 196 THR A CA 1
ATOM 1509 C C . THR A 1 196 ? -11.172 -19.969 -21.922 1 93.62 196 THR A C 1
ATOM 1511 O O . THR A 1 196 ? -10.414 -19.016 -22 1 93.62 196 THR A O 1
ATOM 1514 N N . LEU A 1 197 ? -12.297 -19.969 -21.297 1 96.25 197 LEU A N 1
ATOM 1515 C CA . LEU A 1 197 ? -12.711 -18.797 -20.531 1 96.25 197 LEU A CA 1
ATOM 1516 C C . LEU A 1 197 ? -12.289 -18.922 -19.078 1 96.25 197 LEU A C 1
ATOM 1518 O O . LEU A 1 197 ? -12.641 -19.891 -18.406 1 96.25 197 LEU A O 1
ATOM 1522 N N . CYS A 1 198 ? -11.523 -17.984 -18.656 1 94.44 198 CYS A N 1
ATOM 1523 C CA . CYS A 1 198 ? -11.133 -17.922 -17.25 1 94.44 198 CYS A CA 1
ATOM 1524 C C . CYS A 1 198 ? -11.734 -16.703 -16.562 1 94.44 198 CYS A C 1
ATOM 1526 O O . CYS A 1 198 ? -11.805 -15.625 -17.156 1 94.44 198 CYS A O 1
ATOM 1528 N N . ALA A 1 199 ? -12.203 -16.891 -15.391 1 95 199 ALA A N 1
ATOM 1529 C CA . ALA A 1 199 ? -12.797 -15.781 -14.648 1 95 199 ALA A CA 1
ATOM 1530 C C . ALA A 1 199 ? -12.375 -15.805 -13.188 1 95 199 ALA A C 1
ATOM 1532 O O . ALA A 1 199 ? -12.188 -16.875 -12.602 1 95 199 ALA A O 1
ATOM 1533 N N . ASP A 1 200 ? -12.172 -14.641 -12.656 1 91.62 200 ASP A N 1
ATOM 1534 C CA . ASP A 1 200 ? -11.805 -14.461 -11.258 1 91.62 200 ASP A CA 1
ATOM 1535 C C . ASP A 1 200 ? -12.328 -13.141 -10.711 1 91.62 200 ASP A C 1
ATOM 1537 O O . ASP A 1 200 ? -12.773 -12.281 -11.484 1 91.62 200 ASP A O 1
ATOM 1541 N N . THR A 1 201 ? -12.344 -13.086 -9.422 1 91.69 201 THR A N 1
ATOM 1542 C CA . THR A 1 201 ? -12.812 -11.867 -8.773 1 91.69 201 THR A CA 1
ATOM 1543 C C . THR A 1 201 ? -11.742 -11.305 -7.84 1 91.69 201 THR A C 1
ATOM 1545 O O . THR A 1 201 ? -10.891 -12.047 -7.348 1 91.69 201 THR A O 1
ATOM 1548 N N . TRP A 1 202 ? -11.773 -9.977 -7.699 1 88.75 202 TRP A N 1
ATOM 1549 C CA . TRP A 1 202 ? -10.883 -9.336 -6.742 1 88.75 202 TRP A CA 1
ATOM 1550 C C . TRP A 1 202 ? -11.461 -8.016 -6.258 1 88.75 202 TRP A C 1
ATOM 1552 O O . TRP A 1 202 ? -12.43 -7.504 -6.832 1 88.75 202 TRP A O 1
ATOM 1562 N N . ASN A 1 203 ? -10.883 -7.516 -5.242 1 86.56 203 ASN A N 1
ATOM 1563 C CA . ASN A 1 203 ? -11.227 -6.191 -4.734 1 86.56 203 ASN A CA 1
ATOM 1564 C C . ASN A 1 203 ? -10.242 -5.129 -5.223 1 86.56 203 ASN A C 1
ATOM 1566 O O . ASN A 1 203 ? -9.031 -5.309 -5.109 1 86.56 203 ASN A O 1
ATOM 1570 N N . SER A 1 204 ? -10.797 -4.125 -5.742 1 86.5 204 SER A N 1
ATOM 1571 C CA . SER A 1 204 ? -9.938 -3.023 -6.156 1 86.5 204 SER A CA 1
ATOM 1572 C C . SER A 1 204 ? -9.445 -2.225 -4.953 1 86.5 204 SER A C 1
ATOM 1574 O O . SER A 1 204 ? -10.008 -2.324 -3.863 1 86.5 204 SER A O 1
ATOM 1576 N N . PRO A 1 205 ? -8.43 -1.374 -5.156 1 76.94 205 PRO A N 1
ATOM 1577 C CA . PRO A 1 205 ? -7.945 -0.526 -4.062 1 76.94 205 PRO A CA 1
ATOM 1578 C C . PRO A 1 205 ? -9 0.46 -3.57 1 76.94 205 PRO A C 1
ATOM 1580 O O . PRO A 1 205 ? -8.938 0.926 -2.43 1 76.94 205 PRO A O 1
ATOM 1583 N N . LYS A 1 206 ? -9.938 0.745 -4.352 1 75.31 206 LYS A N 1
ATOM 1584 C CA . LYS A 1 206 ? -11 1.669 -3.977 1 75.31 206 LYS A CA 1
ATOM 1585 C C . LYS A 1 206 ? -12.102 0.951 -3.203 1 75.31 206 LYS A C 1
ATOM 1587 O O . LYS A 1 206 ? -13.047 1.583 -2.727 1 75.31 206 LYS A O 1
ATOM 1592 N N . GLY A 1 207 ? -11.945 -0.451 -3.211 1 77.12 207 GLY A N 1
ATOM 1593 C CA . GLY A 1 207 ? -12.898 -1.225 -2.436 1 77.12 207 GLY A CA 1
ATOM 1594 C C . GLY A 1 207 ? -14.008 -1.827 -3.279 1 77.12 207 GLY A C 1
ATOM 1595 O O . GLY A 1 207 ? -14.977 -2.367 -2.746 1 77.12 207 GLY A O 1
ATOM 1596 N N . ASP A 1 208 ? -13.891 -1.698 -4.543 1 85.5 208 ASP A N 1
ATOM 1597 C CA . ASP A 1 208 ? -14.867 -2.316 -5.434 1 85.5 208 ASP A CA 1
ATOM 1598 C C . ASP A 1 208 ? -14.562 -3.799 -5.637 1 85.5 208 ASP A C 1
ATOM 1600 O O . ASP A 1 208 ? -13.398 -4.207 -5.629 1 85.5 208 ASP A O 1
ATOM 1604 N N . HIS A 1 209 ? -15.641 -4.488 -5.742 1 90.38 209 HIS A N 1
ATOM 1605 C CA . HIS A 1 209 ? -15.492 -5.898 -6.098 1 90.38 209 HIS A CA 1
ATOM 1606 C C . HIS A 1 209 ? -15.648 -6.102 -7.602 1 90.38 209 HIS A C 1
ATOM 1608 O O . HIS A 1 209 ? -16.703 -5.805 -8.164 1 90.38 209 HIS A O 1
ATOM 1614 N N . LEU A 1 210 ? -14.672 -6.648 -8.195 1 93.19 210 LEU A N 1
ATOM 1615 C CA . LEU A 1 210 ? -14.641 -6.773 -9.648 1 93.19 210 LEU A CA 1
ATOM 1616 C C . LEU A 1 210 ? -14.508 -8.234 -10.062 1 93.19 210 LEU A C 1
ATOM 1618 O O . LEU A 1 210 ? -13.875 -9.031 -9.367 1 93.19 210 LEU A O 1
ATOM 1622 N N . MET A 1 211 ? -15.133 -8.531 -11.117 1 94.75 211 MET A N 1
ATOM 1623 C CA . MET A 1 211 ? -14.945 -9.82 -11.766 1 94.75 211 MET A CA 1
ATOM 1624 C C . MET A 1 211 ? -14.336 -9.648 -13.156 1 94.75 211 MET A C 1
ATOM 1626 O O . MET A 1 211 ? -14.859 -8.898 -13.984 1 94.75 211 MET A O 1
ATOM 1630 N N . GLY A 1 212 ? -13.25 -10.289 -13.312 1 94.69 212 GLY A N 1
ATOM 1631 C CA . GLY A 1 212 ? -12.586 -10.258 -14.609 1 94.69 212 GLY A CA 1
ATOM 1632 C C . GLY A 1 212 ? -12.672 -11.578 -15.352 1 94.69 212 GLY A C 1
ATOM 1633 O O . GLY A 1 212 ? -12.766 -12.641 -14.734 1 94.69 212 GLY A O 1
ATOM 1634 N N . SER A 1 213 ? -12.742 -11.453 -16.688 1 95.06 213 SER A N 1
ATOM 1635 C CA . SER A 1 213 ? -12.695 -12.625 -17.562 1 95.06 213 SER A CA 1
ATOM 1636 C C . SER A 1 213 ? -11.617 -12.477 -18.625 1 95.06 213 SER A C 1
ATOM 1638 O O . SER A 1 213 ? -11.398 -11.375 -19.141 1 95.06 213 SER A O 1
ATOM 1640 N N . ILE A 1 214 ? -11 -13.578 -18.906 1 93.62 214 ILE A N 1
ATOM 1641 C CA . ILE A 1 214 ? -9.969 -13.609 -19.938 1 93.62 214 ILE A CA 1
ATOM 1642 C C . ILE A 1 214 ? -10.18 -14.82 -20.844 1 93.62 214 ILE A C 1
ATOM 1644 O O . ILE A 1 214 ? -10.797 -15.805 -20.438 1 93.62 214 ILE A O 1
ATOM 1648 N N . LEU A 1 215 ? -9.719 -14.711 -22.031 1 94.31 215 LEU A N 1
ATOM 1649 C CA . LEU A 1 215 ? -9.703 -15.828 -22.969 1 94.31 215 LEU A CA 1
ATOM 1650 C C . LEU A 1 215 ? -8.273 -16.328 -23.188 1 94.31 215 LEU A C 1
ATOM 1652 O O . LEU A 1 215 ? -7.367 -15.531 -23.438 1 94.31 215 LEU A O 1
ATOM 1656 N N . CYS A 1 216 ? -8.117 -17.578 -22.984 1 91.62 216 CYS A N 1
ATOM 1657 C CA . CYS A 1 216 ? -6.852 -18.219 -23.312 1 91.62 216 CYS A CA 1
ATOM 1658 C C . CYS A 1 216 ? -6.938 -18.953 -24.656 1 91.62 216 CYS A C 1
ATOM 1660 O O . CYS A 1 216 ? -7.75 -19.859 -24.828 1 91.62 216 CYS A O 1
ATOM 1662 N N . LEU A 1 217 ? -6.098 -18.406 -25.625 1 88.19 217 LEU A N 1
ATOM 1663 C CA . LEU A 1 217 ? -6.102 -18.906 -26.984 1 88.19 217 LEU A CA 1
ATOM 1664 C C . LEU A 1 217 ? -4.68 -19.109 -27.5 1 88.19 217 LEU A C 1
ATOM 1666 O O . LEU A 1 217 ? -3.857 -18.188 -27.438 1 88.19 217 LEU A O 1
ATOM 1670 N N . ASP A 1 218 ? -4.414 -20.297 -27.953 1 82.62 218 ASP A N 1
ATOM 1671 C CA . ASP A 1 218 ? -3.143 -20.594 -28.609 1 82.62 218 ASP A CA 1
ATOM 1672 C C . ASP A 1 218 ? -1.966 -20.125 -27.75 1 82.62 218 ASP A C 1
ATOM 1674 O O . ASP A 1 218 ? -1.066 -19.438 -28.234 1 82.62 218 ASP A O 1
ATOM 1678 N N . GLY A 1 219 ? -2.117 -20.391 -26.453 1 80.75 219 GLY A N 1
ATOM 1679 C CA . GLY A 1 219 ? -1.004 -20.109 -25.562 1 80.75 219 GLY A CA 1
ATOM 1680 C C . GLY A 1 219 ? -0.92 -18.641 -25.172 1 80.75 219 GLY A C 1
ATOM 1681 O O . GLY A 1 219 ? 0.059 -18.219 -24.547 1 80.75 219 GLY A O 1
ATOM 1682 N N . LYS A 1 220 ? -1.878 -17.859 -25.531 1 86.38 220 LYS A N 1
ATOM 1683 C CA . LYS A 1 220 ? -1.914 -16.438 -25.188 1 86.38 220 LYS A CA 1
ATOM 1684 C C . LYS A 1 220 ? -3.156 -16.109 -24.359 1 86.38 220 LYS A C 1
ATOM 1686 O O . LYS A 1 220 ? -4.141 -16.844 -24.391 1 86.38 220 LYS A O 1
ATOM 1691 N N . VAL A 1 221 ? -2.979 -15.023 -23.672 1 89.75 221 VAL A N 1
ATOM 1692 C CA . VAL A 1 221 ? -4.074 -14.602 -22.812 1 89.75 221 VAL A CA 1
ATOM 1693 C C . VAL A 1 221 ? -4.582 -13.227 -23.25 1 89.75 221 VAL A C 1
ATOM 1695 O O . VAL A 1 221 ? -3.787 -12.32 -23.516 1 89.75 221 VAL A O 1
ATOM 1698 N N . PHE A 1 222 ? -5.879 -13.133 -23.406 1 91.25 222 PHE A N 1
ATOM 1699 C CA . PHE A 1 222 ? -6.504 -11.883 -23.844 1 91.25 222 PHE A CA 1
ATOM 1700 C C . PHE A 1 222 ? -7.555 -11.438 -22.828 1 91.25 222 PHE A C 1
ATOM 1702 O O . PHE A 1 222 ? -8.383 -12.234 -22.391 1 91.25 222 PHE A O 1
ATOM 1709 N N . PRO A 1 223 ? -7.527 -10.211 -22.484 1 91.44 223 PRO A N 1
ATOM 1710 C CA . PRO A 1 223 ? -8.609 -9.719 -21.625 1 91.44 223 PRO A CA 1
ATOM 1711 C C . PRO A 1 223 ? -9.953 -9.641 -22.344 1 91.44 223 PRO A C 1
ATOM 1713 O O . PRO A 1 223 ? -10.016 -9.195 -23.5 1 91.44 223 PRO A O 1
ATOM 1716 N N . LEU A 1 224 ? -10.953 -10.109 -21.719 1 94.38 224 LEU A N 1
ATOM 1717 C CA . LEU A 1 224 ? -12.289 -10.094 -22.328 1 94.38 224 LEU A CA 1
ATOM 1718 C C . LEU A 1 224 ? -13.133 -8.977 -21.734 1 94.38 224 LEU A C 1
ATOM 1720 O O . LEU A 1 224 ? -13.617 -8.109 -22.469 1 94.38 224 LEU A O 1
ATOM 1724 N N . ASP A 1 225 ? -13.273 -9.07 -20.406 1 92.38 225 ASP A N 1
ATOM 1725 C CA . ASP A 1 225 ? -14.148 -8.078 -19.781 1 92.38 225 ASP A CA 1
ATOM 1726 C C . ASP A 1 225 ? -13.898 -7.996 -18.281 1 92.38 225 ASP A C 1
ATOM 1728 O O . ASP A 1 225 ? -13.312 -8.914 -17.688 1 92.38 225 ASP A O 1
ATOM 1732 N N . VAL A 1 226 ? -14.211 -6.852 -17.75 1 93.12 226 VAL A N 1
ATOM 1733 C CA . VAL A 1 226 ? -14.234 -6.637 -16.312 1 93.12 226 VAL A CA 1
ATOM 1734 C C . VAL A 1 226 ? -15.586 -6.055 -15.898 1 93.12 226 VAL A C 1
ATOM 1736 O O . VAL A 1 226 ? -16.031 -5.051 -16.453 1 93.12 226 VAL A O 1
ATOM 1739 N N . VAL A 1 227 ? -16.188 -6.672 -14.969 1 93.69 227 VAL A N 1
ATOM 1740 C CA . VAL A 1 227 ? -17.5 -6.234 -14.523 1 93.69 227 VAL A CA 1
ATOM 1741 C C . VAL A 1 227 ? -17.453 -5.867 -13.047 1 93.69 227 VAL A C 1
ATOM 1743 O O . VAL A 1 227 ? -16.797 -6.539 -12.25 1 93.69 227 VAL A O 1
ATOM 1746 N N . ASP A 1 228 ? -18.125 -4.797 -12.711 1 90.5 228 ASP A N 1
ATOM 1747 C CA . ASP A 1 228 ? -18.281 -4.387 -11.312 1 90.5 228 ASP A CA 1
ATOM 1748 C C . ASP A 1 228 ? -19.406 -5.156 -10.641 1 90.5 228 ASP A C 1
ATOM 1750 O O . ASP A 1 228 ? -20.578 -4.973 -10.977 1 90.5 228 ASP A O 1
ATOM 1754 N N . THR A 1 229 ? -19.047 -5.977 -9.711 1 91.12 229 THR A N 1
ATOM 1755 C CA . THR A 1 229 ? -20.047 -6.797 -9.023 1 91.12 229 THR A CA 1
ATOM 1756 C C . THR A 1 229 ? -20.188 -6.367 -7.562 1 91.12 229 THR A C 1
ATOM 1758 O O . THR A 1 229 ? -20.547 -7.172 -6.707 1 91.12 229 THR A O 1
ATOM 1761 N N . THR A 1 230 ? -19.828 -5.199 -7.262 1 84.75 230 THR A N 1
ATOM 1762 C CA . THR A 1 230 ? -19.797 -4.691 -5.895 1 84.75 230 THR A CA 1
ATOM 1763 C C . THR A 1 230 ? -21.172 -4.816 -5.242 1 84.75 230 THR A C 1
ATOM 1765 O O . THR A 1 230 ? -21.281 -5.164 -4.066 1 84.75 230 THR A O 1
ATOM 1768 N N . GLU A 1 231 ? -22.234 -4.715 -5.965 1 80.25 231 GLU A N 1
ATOM 1769 C CA . GLU A 1 231 ? -23.594 -4.641 -5.426 1 80.25 231 GLU A CA 1
ATOM 1770 C C . GLU A 1 231 ? -24.219 -6.027 -5.336 1 80.25 231 GLU A C 1
ATOM 1772 O O . GLU A 1 231 ? -25.328 -6.18 -4.809 1 80.25 231 GLU A O 1
ATOM 1777 N N . GLU A 1 232 ? -23.484 -6.938 -5.828 1 85.88 232 GLU A N 1
ATOM 1778 C CA . GLU A 1 232 ? -24.047 -8.273 -5.883 1 85.88 232 GLU A CA 1
ATOM 1779 C C . GLU A 1 232 ? -23.531 -9.148 -4.75 1 85.88 232 GLU A C 1
ATOM 1781 O O . GLU A 1 232 ? -22.391 -8.969 -4.293 1 85.88 232 GLU A O 1
ATOM 1786 N N . ARG A 1 233 ? -24.422 -10.039 -4.332 1 82.31 233 ARG A N 1
ATOM 1787 C CA . ARG A 1 233 ? -23.953 -11.062 -3.396 1 82.31 233 ARG A CA 1
ATOM 1788 C C . ARG A 1 233 ? -23.016 -12.047 -4.09 1 82.31 233 ARG A C 1
ATOM 1790 O O . ARG A 1 233 ? -23.25 -12.43 -5.238 1 82.31 233 ARG A O 1
ATOM 1797 N N . HIS A 1 234 ? -22.125 -12.453 -3.352 1 85 234 HIS A N 1
ATOM 1798 C CA . HIS A 1 234 ? -21.141 -13.367 -3.914 1 85 234 HIS A CA 1
ATOM 1799 C C . HIS A 1 234 ? -21.594 -14.82 -3.77 1 85 234 HIS A C 1
ATOM 1801 O O . HIS A 1 234 ? -21.078 -15.547 -2.92 1 85 234 HIS A O 1
ATOM 1807 N N . THR A 1 235 ? -22.484 -15.188 -4.609 1 89 235 THR A N 1
ATOM 1808 C CA . THR A 1 235 ? -23.016 -16.547 -4.617 1 89 235 THR A CA 1
ATOM 1809 C C . THR A 1 235 ? -22.672 -17.25 -5.922 1 89 235 THR A C 1
ATOM 1811 O O . THR A 1 235 ? -22.25 -16.609 -6.887 1 89 235 THR A O 1
ATOM 1814 N N . GLY A 1 236 ? -22.875 -18.516 -5.879 1 93.31 236 GLY A N 1
ATOM 1815 C CA . GLY A 1 236 ? -22.672 -19.297 -7.094 1 93.31 236 GLY A CA 1
ATOM 1816 C C . GLY A 1 236 ? -23.578 -18.859 -8.234 1 93.31 236 GLY A C 1
ATOM 1817 O O . GLY A 1 236 ? -23.141 -18.797 -9.383 1 93.31 236 GLY A O 1
ATOM 1818 N N . ALA A 1 237 ? -24.75 -18.531 -7.879 1 94 237 ALA A N 1
ATOM 1819 C CA . ALA A 1 237 ? -25.719 -18.109 -8.891 1 94 237 ALA A CA 1
ATOM 1820 C C . ALA A 1 237 ? -25.297 -16.781 -9.516 1 94 237 ALA A C 1
ATOM 1822 O O . ALA A 1 237 ? -25.406 -16.609 -10.734 1 94 237 ALA A O 1
ATOM 1823 N N . ALA A 1 238 ? -24.891 -15.898 -8.664 1 92.88 238 ALA A N 1
ATOM 1824 C CA . ALA A 1 238 ? -24.438 -14.602 -9.172 1 92.88 238 ALA A CA 1
ATOM 1825 C C . ALA A 1 238 ? -23.219 -14.75 -10.062 1 92.88 238 ALA A C 1
ATOM 1827 O O . ALA A 1 238 ? -23.125 -14.125 -11.117 1 92.88 238 ALA A O 1
ATOM 1828 N N . PHE A 1 239 ? -22.344 -15.586 -9.625 1 95.56 239 PHE A N 1
ATOM 1829 C CA . PHE A 1 239 ? -21.156 -15.836 -10.422 1 95.56 239 PHE A CA 1
ATOM 1830 C C . PHE A 1 239 ? -21.516 -16.469 -11.766 1 95.56 239 PHE A C 1
ATOM 1832 O O . PHE A 1 239 ? -20.953 -16.094 -12.797 1 95.56 239 PHE A O 1
ATOM 1839 N N . LEU A 1 240 ? -22.422 -17.391 -11.711 1 96.12 240 LEU A N 1
ATOM 1840 C CA . LEU A 1 240 ? -22.859 -18.062 -12.93 1 96.12 240 LEU A CA 1
ATOM 1841 C C . LEU A 1 240 ? -23.422 -17.062 -13.93 1 96.12 240 LEU A C 1
ATOM 1843 O O . LEU A 1 240 ? -23.141 -17.156 -15.133 1 96.12 240 LEU A O 1
ATOM 1847 N N . LYS A 1 241 ? -24.172 -16.156 -13.406 1 95.81 241 LYS A N 1
ATOM 1848 C CA . LYS A 1 241 ? -24.734 -15.117 -14.273 1 95.81 241 LYS A CA 1
ATOM 1849 C C . LYS A 1 241 ? -23.641 -14.406 -15.062 1 95.81 241 LYS A C 1
ATOM 1851 O O . LYS A 1 241 ? -23.75 -14.25 -16.281 1 95.81 241 LYS A O 1
ATOM 1856 N N . HIS A 1 242 ? -22.641 -14.047 -14.398 1 95.31 242 HIS A N 1
ATOM 1857 C CA . HIS A 1 242 ? -21.562 -13.312 -15.047 1 95.31 242 HIS A CA 1
ATOM 1858 C C . HIS A 1 242 ? -20.703 -14.234 -15.906 1 95.31 242 HIS A C 1
ATOM 1860 O O . HIS A 1 242 ? -20.172 -13.82 -16.938 1 95.31 242 HIS A O 1
ATOM 1866 N N . LEU A 1 243 ? -20.562 -15.43 -15.469 1 95.38 243 LEU A N 1
ATOM 1867 C CA . LEU A 1 243 ? -19.859 -16.406 -16.281 1 95.38 243 LEU A CA 1
ATOM 1868 C C . LEU A 1 243 ? -20.547 -16.625 -17.625 1 95.38 243 LEU A C 1
ATOM 1870 O O . LEU A 1 243 ? -19.906 -16.656 -18.656 1 95.38 243 LEU A O 1
ATOM 1874 N N . LYS A 1 244 ? -21.812 -16.688 -17.578 1 95.62 244 LYS A N 1
ATOM 1875 C CA . LYS A 1 244 ? -22.609 -16.844 -18.797 1 95.62 244 LYS A CA 1
ATOM 1876 C C . LYS A 1 244 ? -22.484 -15.617 -19.688 1 95.62 244 LYS A C 1
ATOM 1878 O O . LYS A 1 244 ? -22.422 -15.742 -20.922 1 95.62 244 LYS A O 1
ATOM 1883 N N . LEU A 1 245 ? -22.484 -14.523 -19.047 1 95.31 245 LEU A N 1
ATOM 1884 C CA . LEU A 1 245 ? -22.281 -13.297 -19.812 1 95.31 245 LEU A CA 1
ATOM 1885 C C . LEU A 1 245 ? -20.922 -13.312 -20.5 1 95.31 245 LEU A C 1
ATOM 1887 O O . LEU A 1 245 ? -20.797 -12.852 -21.641 1 95.31 245 LEU A O 1
ATOM 1891 N N . GLY A 1 246 ? -19.938 -13.82 -19.766 1 95.19 246 GLY A N 1
ATOM 1892 C CA . GLY A 1 246 ? -18.625 -13.977 -20.375 1 95.19 246 GLY A CA 1
ATOM 1893 C C . GLY A 1 246 ? -18.641 -14.914 -21.562 1 95.19 246 GLY A C 1
ATOM 1894 O O . GLY A 1 246 ? -18.016 -14.633 -22.594 1 95.19 246 GLY A O 1
ATOM 1895 N N . LEU A 1 247 ? -19.359 -15.977 -21.453 1 95.94 247 LEU A N 1
ATOM 1896 C CA . LEU A 1 247 ? -19.5 -16.938 -22.547 1 95.94 247 LEU A CA 1
ATOM 1897 C C . LEU A 1 247 ? -20.203 -16.297 -23.75 1 95.94 247 LEU A C 1
ATOM 1899 O O . LEU A 1 247 ? -19.734 -16.406 -24.875 1 95.94 247 LEU A O 1
ATOM 1903 N N . GLU A 1 248 ? -21.234 -15.602 -23.422 1 95.5 248 GLU A N 1
ATOM 1904 C CA . GLU A 1 248 ? -22 -14.938 -24.469 1 95.5 248 GLU A CA 1
ATOM 1905 C C . GLU A 1 248 ? -21.156 -13.883 -25.188 1 95.5 248 GLU A C 1
ATOM 1907 O O . GLU A 1 248 ? -21.188 -13.781 -26.422 1 95.5 248 GLU A O 1
ATOM 1912 N N . ASN A 1 249 ? -20.469 -13.188 -24.406 1 94.69 249 ASN A N 1
ATOM 1913 C CA . ASN A 1 249 ? -19.625 -12.141 -24.984 1 94.69 249 ASN A CA 1
ATOM 1914 C C . ASN A 1 249 ? -18.516 -12.734 -25.828 1 94.69 249 ASN A C 1
ATOM 1916 O O . ASN A 1 249 ? -18.234 -12.234 -26.922 1 94.69 249 ASN A O 1
ATOM 1920 N N . GLY A 1 250 ? -17.891 -13.742 -25.328 1 95.38 250 GLY A N 1
ATOM 1921 C CA . GLY A 1 250 ? -16.781 -14.375 -26.047 1 95.38 250 GLY A CA 1
ATOM 1922 C C . GLY A 1 250 ? -17.219 -15.047 -27.328 1 95.38 250 GLY A C 1
ATOM 1923 O O . GLY A 1 250 ? -16.531 -14.969 -28.344 1 95.38 250 GLY A O 1
ATOM 1924 N N . GLU A 1 251 ? -18.375 -15.641 -27.266 1 95.62 251 GLU A N 1
ATOM 1925 C CA . GLU A 1 251 ? -18.859 -16.391 -28.422 1 95.62 251 GLU A CA 1
ATOM 1926 C C . GLU A 1 251 ? -19.703 -15.516 -29.344 1 95.62 251 GLU A C 1
ATOM 1928 O O . GLU A 1 251 ? -20.031 -15.914 -30.453 1 95.62 251 GLU A O 1
ATOM 1933 N N . GLY A 1 252 ? -20 -14.383 -28.891 1 94.06 252 GLY A N 1
ATOM 1934 C CA . GLY A 1 252 ? -20.828 -13.477 -29.656 1 94.06 252 GLY A CA 1
ATOM 1935 C C . GLY A 1 252 ? -20.156 -12.938 -30.906 1 94.06 252 GLY A C 1
ATOM 1936 O O . GLY A 1 252 ? -19 -13.281 -31.188 1 94.06 252 GLY A O 1
ATOM 1937 N N . PRO A 1 253 ? -20.891 -12.125 -31.578 1 92.12 253 PRO A N 1
ATOM 1938 C CA . PRO A 1 253 ? -20.406 -11.625 -32.875 1 92.12 253 PRO A CA 1
ATOM 1939 C C . PRO A 1 253 ? -19.156 -10.758 -32.75 1 92.12 253 PRO A C 1
ATOM 1941 O O . PRO A 1 253 ? -18.406 -10.617 -33.688 1 92.12 253 PRO A O 1
ATOM 1944 N N . ARG A 1 254 ? -19 -10.32 -31.594 1 91.12 254 ARG A N 1
ATOM 1945 C CA . ARG A 1 254 ? -17.859 -9.43 -31.406 1 91.12 254 ARG A CA 1
ATOM 1946 C C . ARG A 1 254 ? -16.547 -10.195 -31.5 1 91.12 254 ARG A C 1
ATOM 1948 O O . ARG A 1 254 ? -15.562 -9.695 -32.062 1 91.12 254 ARG A O 1
ATOM 1955 N N . PHE A 1 255 ? -16.531 -11.43 -30.969 1 93.88 255 PHE A N 1
ATOM 1956 C CA . PHE A 1 255 ? -15.266 -12.141 -30.906 1 93.88 255 PHE A CA 1
ATOM 1957 C C . PHE A 1 255 ? -15.375 -13.508 -31.578 1 93.88 255 PHE A C 1
ATOM 1959 O O . PHE A 1 255 ? -14.383 -14.047 -32.062 1 93.88 255 PHE A O 1
ATOM 1966 N N . GLU A 1 256 ? -16.547 -14.117 -31.547 1 94.81 256 GLU A N 1
ATOM 1967 C CA . GLU A 1 256 ? -16.859 -15.359 -32.25 1 94.81 256 GLU A CA 1
ATOM 1968 C C . GLU A 1 256 ? -15.906 -16.484 -31.844 1 94.81 256 GLU A C 1
ATOM 1970 O O . GLU A 1 256 ? -15.445 -17.25 -32.688 1 94.81 256 GLU A O 1
ATOM 1975 N N . ALA A 1 257 ? -15.531 -16.516 -30.609 1 96 257 ALA A N 1
ATOM 1976 C CA . ALA A 1 257 ? -14.711 -17.594 -30.109 1 96 257 ALA A CA 1
ATOM 1977 C C . ALA A 1 257 ? -15.547 -18.859 -29.875 1 96 257 ALA A C 1
ATOM 1979 O O . ALA A 1 257 ? -16.766 -18.766 -29.703 1 96 257 ALA A O 1
ATOM 1980 N N . LYS A 1 258 ? -14.945 -19.953 -29.969 1 95.69 258 LYS A N 1
ATOM 1981 C CA . LYS A 1 258 ? -15.562 -21.219 -29.562 1 95.69 258 LYS A CA 1
ATOM 1982 C C . LYS A 1 258 ? -15.086 -21.656 -28.188 1 95.69 258 LYS A C 1
ATOM 1984 O O . LYS A 1 258 ? -14.062 -22.328 -28.062 1 95.69 258 LYS A O 1
ATOM 1989 N N . ILE A 1 259 ? -15.836 -21.297 -27.266 1 96.12 259 ILE A N 1
ATOM 1990 C CA . ILE A 1 259 ? -15.406 -21.578 -25.891 1 96.12 259 ILE A CA 1
ATOM 1991 C C . ILE A 1 259 ? -15.766 -23.031 -25.531 1 96.12 259 ILE A C 1
ATOM 1993 O O . ILE A 1 259 ? -16.953 -23.375 -25.484 1 96.12 259 ILE A O 1
ATOM 1997 N N . THR A 1 260 ? -14.719 -23.797 -25.25 1 94.5 260 THR A N 1
ATOM 1998 C CA . THR A 1 260 ? -14.914 -25.219 -24.984 1 94.5 260 THR A CA 1
ATOM 1999 C C . THR A 1 260 ? -14.633 -25.531 -23.516 1 94.5 260 THR A C 1
ATOM 2001 O O . THR A 1 260 ? -15.008 -26.594 -23.016 1 94.5 260 THR A O 1
ATOM 2004 N N . THR A 1 261 ? -13.977 -24.609 -22.906 1 94.06 261 THR A N 1
ATOM 2005 C CA . THR A 1 261 ? -13.539 -24.875 -21.547 1 94.06 261 THR A CA 1
ATOM 2006 C C . THR A 1 261 ? -13.703 -23.625 -20.672 1 94.06 261 THR A C 1
ATOM 2008 O O . THR A 1 261 ? -13.562 -22.5 -21.156 1 94.06 261 THR A O 1
ATOM 2011 N N . VAL A 1 262 ? -13.977 -23.844 -19.391 1 95.12 262 VAL A N 1
ATOM 2012 C CA . VAL A 1 262 ? -14.078 -22.781 -18.406 1 95.12 262 VAL A CA 1
ATOM 2013 C C . VAL A 1 262 ? -13.203 -23.094 -17.203 1 95.12 262 VAL A C 1
ATOM 2015 O O . VAL A 1 262 ? -13.141 -24.234 -16.75 1 95.12 262 VAL A O 1
ATOM 2018 N N . CYS A 1 263 ? -12.516 -22.094 -16.766 1 93.12 263 CYS A N 1
ATOM 2019 C CA . CYS A 1 263 ? -11.68 -22.203 -15.578 1 93.12 263 CYS A CA 1
ATOM 2020 C C . CYS A 1 263 ? -11.953 -21.047 -14.617 1 93.12 263 CYS A C 1
ATOM 2022 O O . CYS A 1 263 ? -11.953 -19.875 -15.031 1 93.12 263 CYS A O 1
ATOM 2024 N N . THR A 1 264 ? -12.242 -21.297 -13.352 1 92.62 264 THR A N 1
ATOM 2025 C CA . THR A 1 264 ? -12.445 -20.281 -12.336 1 92.62 264 THR A CA 1
ATOM 2026 C C . THR A 1 264 ? -11.625 -20.578 -11.086 1 92.62 264 THR A C 1
ATOM 2028 O O . THR A 1 264 ? -10.969 -21.609 -11.008 1 92.62 264 THR A O 1
ATOM 2031 N N . ASP A 1 265 ? -11.68 -19.641 -10.188 1 88.44 265 ASP A N 1
ATOM 2032 C CA . ASP A 1 265 ? -11.102 -19.859 -8.867 1 88.44 265 ASP A CA 1
ATOM 2033 C C . ASP A 1 265 ? -11.82 -21 -8.133 1 88.44 265 ASP A C 1
ATOM 2035 O O . ASP A 1 265 ? -12.789 -21.547 -8.641 1 88.44 265 ASP A O 1
ATOM 2039 N N . GLU A 1 266 ? -11.289 -21.422 -7.047 1 85.5 266 GLU A N 1
ATOM 2040 C CA . GLU A 1 266 ? -11.82 -22.578 -6.352 1 85.5 266 GLU A CA 1
ATOM 2041 C C . GLU A 1 266 ? -12.672 -22.172 -5.152 1 85.5 266 GLU A C 1
ATOM 2043 O O . GLU A 1 266 ? -13.039 -23.016 -4.328 1 85.5 266 GLU A O 1
ATOM 2048 N N . GLY A 1 267 ? -13.023 -21.031 -5.051 1 85.06 267 GLY A N 1
ATOM 2049 C CA . GLY A 1 267 ? -13.93 -20.641 -3.982 1 85.06 267 GLY A CA 1
ATOM 2050 C C . GLY A 1 267 ? -15.297 -21.281 -4.098 1 85.06 267 GLY A C 1
ATOM 2051 O O . GLY A 1 267 ? -15.68 -21.75 -5.172 1 85.06 267 GLY A O 1
ATOM 2052 N N . PRO A 1 268 ? -15.977 -21.422 -3.01 1 87 268 PRO A N 1
ATOM 2053 C CA . PRO A 1 268 ? -17.266 -22.109 -3.033 1 87 268 PRO A CA 1
ATOM 2054 C C . PRO A 1 268 ? -18.234 -21.516 -4.055 1 87 268 PRO A C 1
ATOM 2056 O O . PRO A 1 268 ? -19 -22.234 -4.691 1 87 268 PRO A O 1
ATOM 2059 N N . ASP A 1 269 ? -18.219 -20.234 -4.211 1 90.19 269 ASP A N 1
ATOM 2060 C CA . ASP A 1 269 ? -19.078 -19.578 -5.188 1 90.19 269 ASP A CA 1
ATOM 2061 C C . ASP A 1 269 ? -18.703 -19.984 -6.613 1 90.19 269 ASP A C 1
ATOM 2063 O O . ASP A 1 269 ? -19.578 -20.297 -7.422 1 90.19 269 ASP A O 1
ATOM 2067 N N . CYS A 1 270 ? -17.453 -20.031 -6.887 1 91.94 270 CYS A N 1
ATOM 2068 C CA . CYS A 1 270 ? -16.969 -20.406 -8.211 1 91.94 270 CYS A CA 1
ATOM 2069 C C . CYS A 1 270 ? -17.25 -21.875 -8.5 1 91.94 270 CYS A C 1
ATOM 2071 O O . CYS A 1 270 ? -17.688 -22.219 -9.602 1 91.94 270 CYS A O 1
ATOM 2073 N N . ALA A 1 271 ? -17.047 -22.688 -7.492 1 89.19 271 ALA A N 1
ATOM 2074 C CA . ALA A 1 271 ? -17.312 -24.125 -7.648 1 89.19 271 ALA A CA 1
ATOM 2075 C C . ALA A 1 271 ? -18.781 -24.375 -7.934 1 89.19 271 ALA A C 1
ATOM 2077 O O . ALA A 1 271 ? -19.125 -25.172 -8.82 1 89.19 271 ALA A O 1
ATOM 2078 N N . ASN A 1 272 ? -19.578 -23.719 -7.176 1 93.38 272 ASN A N 1
ATOM 2079 C CA . ASN A 1 272 ? -21.016 -23.875 -7.383 1 93.38 272 ASN A CA 1
ATOM 2080 C C . ASN A 1 272 ? -21.438 -23.359 -8.758 1 93.38 272 ASN A C 1
ATOM 2082 O O . ASN A 1 272 ? -22.281 -23.969 -9.422 1 93.38 272 ASN A O 1
ATOM 2086 N N . ALA A 1 273 ? -20.906 -22.266 -9.156 1 95.5 273 ALA A N 1
ATOM 2087 C CA . ALA A 1 273 ? -21.203 -21.703 -10.469 1 95.5 273 ALA A CA 1
ATOM 2088 C C . ALA A 1 273 ? -20.812 -22.688 -11.578 1 95.5 273 ALA A C 1
ATOM 2090 O O . ALA A 1 273 ? -21.578 -22.875 -12.539 1 95.5 273 ALA A O 1
ATOM 2091 N N . ARG A 1 274 ? -19.703 -23.297 -11.484 1 92.81 274 ARG A N 1
ATOM 2092 C CA . ARG A 1 274 ? -19.266 -24.266 -12.477 1 92.81 274 ARG A CA 1
ATOM 2093 C C . ARG A 1 274 ? -20.203 -25.469 -12.531 1 92.81 274 ARG A C 1
ATOM 2095 O O . ARG A 1 274 ? -20.531 -25.953 -13.617 1 92.81 274 ARG A O 1
ATOM 2102 N N . ARG A 1 275 ? -20.578 -25.906 -11.375 1 91.69 275 ARG A N 1
ATOM 2103 C CA . ARG A 1 275 ? -21.5 -27.031 -11.312 1 91.69 275 ARG A CA 1
ATOM 2104 C C . ARG A 1 275 ? -22.797 -26.703 -12.047 1 91.69 275 ARG A C 1
ATOM 2106 O O . ARG A 1 275 ? -23.281 -27.5 -12.867 1 91.69 275 ARG A O 1
ATOM 2113 N N . MET A 1 276 ? -23.312 -25.578 -11.758 1 95.94 276 MET A N 1
ATOM 2114 C CA . MET A 1 276 ? -24.562 -25.156 -12.391 1 95.94 276 MET A CA 1
ATOM 2115 C C . MET A 1 276 ? -24.375 -24.969 -13.891 1 95.94 276 MET A C 1
ATOM 2117 O O . MET A 1 276 ? -25.25 -25.312 -14.68 1 95.94 276 MET A O 1
ATOM 2121 N N . LEU A 1 277 ? -23.297 -24.469 -14.227 1 95.06 277 LEU A N 1
ATOM 2122 C CA . LEU A 1 277 ? -23 -24.266 -15.641 1 95.06 277 LEU A CA 1
ATOM 2123 C C . LEU A 1 277 ? -22.984 -25.609 -16.391 1 95.06 277 LEU A C 1
ATOM 2125 O O . LEU A 1 277 ? -23.516 -25.703 -17.5 1 95.06 277 LEU A O 1
ATOM 2129 N N . LEU A 1 278 ? -22.391 -26.625 -15.797 1 92 278 LEU A N 1
ATOM 2130 C CA . LEU A 1 278 ? -22.266 -27.922 -16.422 1 92 278 LEU A CA 1
ATOM 2131 C C . LEU A 1 278 ? -23.641 -28.578 -16.594 1 92 278 LEU A C 1
ATOM 2133 O O . LEU A 1 278 ? -23.844 -29.359 -17.516 1 92 278 LEU A O 1
ATOM 2137 N N . ILE A 1 279 ? -24.516 -28.234 -15.727 1 93.88 279 ILE A N 1
ATOM 2138 C CA . ILE A 1 279 ? -25.891 -28.734 -15.852 1 93.88 279 ILE A CA 1
ATOM 2139 C C . ILE A 1 279 ? -26.547 -28.109 -17.078 1 93.88 279 ILE A C 1
ATOM 2141 O O . ILE A 1 279 ? -27.219 -28.797 -17.859 1 93.88 279 ILE A O 1
ATOM 2145 N N . GLU A 1 280 ? -26.297 -26.891 -17.234 1 93.81 280 GLU A N 1
ATOM 2146 C CA . GLU A 1 280 ? -26.922 -26.156 -18.328 1 93.81 280 GLU A CA 1
ATOM 2147 C C . GLU A 1 280 ? -26.188 -26.406 -19.656 1 93.81 280 GLU A C 1
ATOM 2149 O O . GLU A 1 280 ? -26.812 -26.406 -20.719 1 93.81 280 GLU A O 1
ATOM 2154 N N . SER A 1 281 ? -24.906 -26.5 -19.531 1 92.94 281 SER A N 1
ATOM 2155 C CA . SER A 1 281 ? -24.062 -26.703 -20.703 1 92.94 281 SER A CA 1
ATOM 2156 C C . SER A 1 281 ? -23.094 -27.859 -20.484 1 92.94 281 SER A C 1
ATOM 2158 O O . SER A 1 281 ? -21.891 -27.625 -20.328 1 92.94 281 SER A O 1
ATOM 2160 N N . PRO A 1 282 ? -23.562 -29.031 -20.734 1 89.94 282 PRO A N 1
ATOM 2161 C CA . PRO A 1 282 ? -22.75 -30.203 -20.406 1 89.94 282 PRO A CA 1
ATOM 2162 C C . PRO A 1 282 ? -21.578 -30.391 -21.359 1 89.94 282 PRO A C 1
ATOM 2164 O O . PRO A 1 282 ? -20.656 -31.141 -21.062 1 89.94 282 PRO A O 1
ATOM 2167 N N . ASN A 1 283 ? -21.594 -29.688 -22.453 1 88.94 283 ASN A N 1
ATOM 2168 C CA . ASN A 1 283 ? -20.516 -29.844 -23.438 1 88.94 283 ASN A CA 1
ATOM 2169 C C . ASN A 1 283 ? -19.297 -29.016 -23.062 1 88.94 283 ASN A C 1
ATOM 2171 O O . ASN A 1 283 ? -18.234 -29.172 -23.656 1 88.94 283 ASN A O 1
ATOM 2175 N N . ILE A 1 284 ? -19.406 -28.203 -22.078 1 92.06 284 ILE A N 1
ATOM 2176 C CA . ILE A 1 284 ? -18.297 -27.375 -21.641 1 92.06 284 ILE A CA 1
ATOM 2177 C C . ILE A 1 284 ? -17.438 -28.156 -20.641 1 92.06 284 ILE A C 1
ATOM 2179 O O . ILE A 1 284 ? -17.969 -28.859 -19.766 1 92.06 284 ILE A O 1
ATOM 2183 N N . VAL A 1 285 ? -16.141 -28.062 -20.875 1 91.44 285 VAL A N 1
ATOM 2184 C CA . VAL A 1 285 ? -15.227 -28.688 -19.922 1 91.44 285 VAL A CA 1
ATOM 2185 C C . VAL A 1 285 ? -14.914 -27.703 -18.797 1 91.44 285 VAL A C 1
ATOM 2187 O O . VAL A 1 285 ? -14.625 -26.531 -19.047 1 91.44 285 VAL A O 1
ATOM 2190 N N . SER A 1 286 ? -15.07 -28.109 -17.641 1 90.81 286 SER A N 1
ATOM 2191 C CA . SER A 1 286 ? -14.734 -27.281 -16.484 1 90.81 286 SER A CA 1
ATOM 2192 C C . SER A 1 286 ? -13.414 -27.719 -15.859 1 90.81 286 SER A C 1
ATOM 2194 O O . SER A 1 286 ? -13.25 -28.891 -15.492 1 90.81 286 SER A O 1
ATOM 2196 N N . ILE A 1 287 ? -12.492 -26.828 -15.789 1 89.12 287 ILE A N 1
ATOM 2197 C CA . ILE A 1 287 ? -11.188 -27.125 -15.195 1 89.12 287 ILE A CA 1
ATOM 2198 C C . ILE A 1 287 ? -11 -26.297 -13.922 1 89.12 287 ILE A C 1
ATOM 2200 O O . ILE A 1 287 ? -11.375 -25.125 -13.883 1 89.12 287 ILE A O 1
ATOM 2204 N N . HIS A 1 288 ? -10.453 -26.922 -12.969 1 86.94 288 HIS A N 1
ATOM 2205 C CA . HIS A 1 288 ? -10.078 -26.234 -11.742 1 86.94 288 HIS A CA 1
ATOM 2206 C C . HIS A 1 288 ? -8.766 -25.469 -11.906 1 86.94 288 HIS A C 1
ATOM 2208 O O . HIS A 1 288 ? -7.906 -25.891 -12.688 1 86.94 288 HIS A O 1
ATOM 2214 N N . CYS A 1 289 ? -8.711 -24.375 -11.234 1 89.5 289 CYS A N 1
ATOM 2215 C CA . CYS A 1 289 ? -7.406 -23.719 -11.203 1 89.5 289 CYS A CA 1
ATOM 2216 C C . CYS A 1 289 ? -6.414 -24.516 -10.359 1 89.5 289 CYS A C 1
ATOM 2218 O O . CYS A 1 289 ? -6.547 -24.594 -9.141 1 89.5 289 CYS A O 1
ATOM 2220 N N . PHE A 1 290 ? -5.465 -24.969 -10.984 1 89 290 PHE A N 1
ATOM 2221 C CA . PHE A 1 290 ? -4.52 -25.859 -10.32 1 89 290 PHE A CA 1
ATOM 2222 C C . PHE A 1 290 ? -3.615 -25.094 -9.367 1 89 290 PHE A C 1
ATOM 2224 O O . PHE A 1 290 ? -3.148 -25.625 -8.367 1 89 290 PHE A O 1
ATOM 2231 N N . ALA A 1 291 ? -3.318 -23.844 -9.734 1 89.31 291 ALA A N 1
ATOM 2232 C CA . ALA A 1 291 ? -2.545 -23.031 -8.797 1 89.31 291 ALA A CA 1
ATOM 2233 C C . ALA A 1 291 ? -3.266 -22.922 -7.457 1 89.31 291 ALA A C 1
ATOM 2235 O O . ALA A 1 291 ? -2.646 -23.047 -6.398 1 89.31 291 ALA A O 1
ATOM 2236 N N . HIS A 1 292 ? -4.543 -22.766 -7.504 1 90.06 292 HIS A N 1
ATOM 2237 C CA . HIS A 1 292 ? -5.34 -22.703 -6.285 1 90.06 292 HIS A CA 1
ATOM 2238 C C . HIS A 1 292 ? -5.363 -24.047 -5.566 1 90.06 292 HIS A C 1
ATOM 2240 O O . HIS A 1 292 ? -5.332 -24.094 -4.336 1 90.06 292 HIS A O 1
ATOM 2246 N N . GLN A 1 293 ? -5.438 -25.047 -6.34 1 90.25 293 GLN A N 1
ATOM 2247 C CA . GLN A 1 293 ? -5.445 -26.375 -5.758 1 90.25 293 GLN A CA 1
ATOM 2248 C C . GLN A 1 293 ? -4.168 -26.656 -4.969 1 90.25 293 GLN A C 1
ATOM 2250 O O . GLN A 1 293 ? -4.211 -27.219 -3.875 1 90.25 293 GLN A O 1
ATOM 2255 N N . VAL A 1 294 ? -3.104 -26.203 -5.539 1 91.88 294 VAL A N 1
ATOM 2256 C CA . VAL A 1 294 ? -1.826 -26.391 -4.859 1 91.88 294 VAL A CA 1
ATOM 2257 C C . VAL A 1 294 ? -1.82 -25.609 -3.551 1 91.88 294 VAL A C 1
ATOM 2259 O O . VAL A 1 294 ? -1.372 -26.109 -2.518 1 91.88 294 VAL A O 1
ATOM 2262 N N . ASN A 1 295 ? -2.312 -24.438 -3.609 1 91.69 295 ASN A N 1
ATOM 2263 C CA . ASN A 1 295 ? -2.357 -23.625 -2.402 1 91.69 295 ASN A CA 1
ATOM 2264 C C . ASN A 1 295 ? -3.244 -24.25 -1.331 1 91.69 295 ASN A C 1
ATOM 2266 O O . ASN A 1 295 ? -2.947 -24.156 -0.139 1 91.69 295 ASN A O 1
ATOM 2270 N N . LEU A 1 296 ? -4.297 -24.875 -1.716 1 91.12 296 LEU A N 1
ATOM 2271 C CA . LEU A 1 296 ? -5.188 -25.531 -0.769 1 91.12 296 LEU A CA 1
ATOM 2272 C C . LEU A 1 296 ? -4.496 -26.719 -0.107 1 91.12 296 LEU A C 1
ATOM 2274 O O . LEU A 1 296 ? -4.801 -27.062 1.037 1 91.12 296 LEU A O 1
ATOM 2278 N N . LEU A 1 297 ? -3.609 -27.281 -0.781 1 93.25 297 LEU A N 1
ATOM 2279 C CA . LEU A 1 297 ? -2.865 -28.406 -0.224 1 93.25 297 LEU A CA 1
ATOM 2280 C C . LEU A 1 297 ? -2.014 -27.953 0.96 1 93.25 297 LEU A C 1
ATOM 2282 O O . LEU A 1 297 ? -1.744 -28.75 1.868 1 93.25 297 LEU A O 1
ATOM 2286 N N . VAL A 1 298 ? -1.609 -26.719 0.96 1 92.19 298 VAL A N 1
ATOM 2287 C CA . VAL A 1 298 ? -0.857 -26.188 2.094 1 92.19 298 VAL A CA 1
ATOM 2288 C C . VAL A 1 298 ? -1.71 -26.266 3.359 1 92.19 298 VAL A C 1
ATOM 2290 O O . VAL A 1 298 ? -1.247 -26.734 4.402 1 92.19 298 VAL A O 1
ATOM 2293 N N . SER A 1 299 ? -2.914 -25.844 3.221 1 90.81 299 SER A N 1
ATOM 2294 C CA . SER A 1 299 ? -3.838 -25.922 4.348 1 90.81 299 SER A CA 1
ATOM 2295 C C . SER A 1 299 ? -4.09 -27.375 4.762 1 90.81 299 SER A C 1
ATOM 2297 O O . SER A 1 299 ? -4.188 -27.672 5.953 1 90.81 299 SER A O 1
ATOM 2299 N N . ASP A 1 300 ? -4.176 -28.234 3.814 1 91.19 300 ASP A N 1
ATOM 2300 C CA . ASP A 1 300 ? -4.383 -29.656 4.094 1 91.19 300 ASP A CA 1
ATOM 2301 C C . ASP A 1 300 ? -3.209 -30.234 4.883 1 91.19 300 ASP A C 1
ATOM 2303 O O . ASP A 1 300 ? -3.408 -31.031 5.812 1 91.19 300 ASP A O 1
ATOM 2307 N N . ALA A 1 301 ? -2.072 -29.828 4.496 1 90.44 301 ALA A N 1
ATOM 2308 C CA . ALA A 1 301 ? -0.877 -30.312 5.188 1 90.44 301 ALA A CA 1
ATOM 2309 C C . ALA A 1 301 ? -0.89 -29.891 6.656 1 90.44 301 ALA A C 1
ATOM 2311 O O . ALA A 1 301 ? -0.594 -30.703 7.535 1 90.44 301 ALA A O 1
ATOM 2312 N N . LEU A 1 302 ? -1.271 -28.703 6.934 1 91.38 302 LEU A N 1
ATOM 2313 C CA . LEU A 1 302 ? -1.259 -28.188 8.297 1 91.38 302 LEU A CA 1
ATOM 2314 C C . LEU A 1 302 ? -2.389 -28.797 9.125 1 91.38 302 LEU A C 1
ATOM 2316 O O . LEU A 1 302 ? -2.248 -28.969 10.336 1 91.38 302 LEU A O 1
ATOM 2320 N N . LYS A 1 303 ? -3.422 -29.172 8.492 1 89.88 303 LYS A N 1
ATOM 2321 C CA . LYS A 1 303 ? -4.543 -29.797 9.195 1 89.88 303 LYS A CA 1
ATOM 2322 C C . LYS A 1 303 ? -4.258 -31.266 9.5 1 89.88 303 LYS A C 1
ATOM 2324 O O . LYS A 1 303 ? -4.734 -31.797 10.508 1 89.88 303 LYS A O 1
ATOM 2329 N N . ALA A 1 304 ? -3.527 -31.859 8.688 1 86.88 304 ALA A N 1
ATOM 2330 C CA . ALA A 1 304 ? -3.287 -33.312 8.766 1 86.88 304 ALA A CA 1
ATOM 2331 C C . ALA A 1 304 ? -2.334 -33.625 9.906 1 86.88 304 ALA A C 1
ATOM 2333 O O . ALA A 1 304 ? -2.406 -34.719 10.484 1 86.88 304 ALA A O 1
ATOM 2334 N N . SER A 1 305 ? -1.401 -32.75 10.18 1 90 305 SER A N 1
ATOM 2335 C CA . SER A 1 305 ? -0.406 -33 11.219 1 90 305 SER A CA 1
ATOM 2336 C C . SER A 1 305 ? -0.457 -31.906 12.297 1 90 305 SER A C 1
ATOM 2338 O O . SER A 1 305 ? -0.077 -30.766 12.047 1 90 305 SER A O 1
ATOM 2340 N N . SER A 1 306 ? -0.8 -32.344 13.43 1 92 306 SER A N 1
ATOM 2341 C CA . SER A 1 306 ? -0.851 -31.406 14.555 1 92 306 SER A CA 1
ATOM 2342 C C . SER A 1 306 ? 0.526 -30.828 14.852 1 92 306 SER A C 1
ATOM 2344 O O . SER A 1 306 ? 0.641 -29.672 15.25 1 92 306 SER A O 1
ATOM 2346 N N . ALA A 1 307 ? 1.489 -31.688 14.602 1 94 307 ALA A N 1
ATOM 2347 C CA . ALA A 1 307 ? 2.854 -31.234 14.852 1 94 307 ALA A CA 1
ATOM 2348 C C . ALA A 1 307 ? 3.25 -30.125 13.891 1 94 307 ALA A C 1
ATOM 2350 O O . ALA A 1 307 ? 3.82 -29.109 14.297 1 94 307 ALA A O 1
ATOM 2351 N N . LEU A 1 308 ? 2.924 -30.297 12.664 1 95.38 308 LEU A N 1
ATOM 2352 C CA . LEU A 1 308 ? 3.236 -29.266 11.672 1 95.38 308 LEU A CA 1
ATOM 2353 C C . LEU A 1 308 ? 2.457 -27.984 11.953 1 95.38 308 LEU A C 1
ATOM 2355 O O . LEU A 1 308 ? 3.002 -26.891 11.844 1 95.38 308 LEU A O 1
ATOM 2359 N N . LYS A 1 309 ? 1.24 -28.156 12.289 1 95.62 309 LYS A N 1
ATOM 2360 C CA . LYS A 1 309 ? 0.406 -27 12.625 1 95.62 309 LYS A CA 1
ATOM 2361 C C . LYS A 1 309 ? 0.973 -26.25 13.828 1 95.62 309 LYS A C 1
ATOM 2363 O O . LYS A 1 309 ? 1.024 -25.016 13.82 1 95.62 309 LYS A O 1
ATOM 2368 N N . SER A 1 310 ? 1.314 -26.984 14.781 1 96.31 310 SER A N 1
ATOM 2369 C CA . SER A 1 310 ? 1.896 -26.391 15.977 1 96.31 310 SER A CA 1
ATOM 2370 C C . SER A 1 310 ? 3.168 -25.609 15.641 1 96.31 310 SER A C 1
ATOM 2372 O O . SER A 1 310 ? 3.385 -24.516 16.141 1 96.31 310 SER A O 1
ATOM 2374 N N . THR A 1 311 ? 3.975 -26.219 14.859 1 96.81 311 THR A N 1
ATOM 2375 C CA . THR A 1 311 ? 5.203 -25.547 14.43 1 96.81 311 THR A CA 1
ATOM 2376 C C . THR A 1 311 ? 4.891 -24.25 13.695 1 96.81 311 THR A C 1
ATOM 2378 O O . THR A 1 311 ? 5.512 -23.219 13.953 1 96.81 311 THR A O 1
ATOM 2381 N N . TYR A 1 312 ? 3.914 -24.328 12.805 1 96.56 312 TYR A N 1
ATOM 2382 C CA . TYR A 1 312 ? 3.484 -23.141 12.07 1 96.56 312 TYR A CA 1
ATOM 2383 C C . TYR A 1 312 ? 2.975 -22.062 13.016 1 96.56 312 TYR A C 1
ATOM 2385 O O . TYR A 1 312 ? 3.342 -20.891 12.883 1 96.56 312 TYR A O 1
ATOM 2393 N N . ASN A 1 313 ? 2.211 -22.5 13.945 1 96.19 313 ASN A N 1
ATOM 2394 C CA . ASN A 1 313 ? 1.614 -21.578 14.906 1 96.19 313 ASN A CA 1
ATOM 2395 C C . ASN A 1 313 ? 2.668 -20.953 15.828 1 96.19 313 ASN A C 1
ATOM 2397 O O . ASN A 1 313 ? 2.43 -19.922 16.453 1 96.19 313 ASN A O 1
ATOM 2401 N N . THR A 1 314 ? 3.729 -21.594 15.945 1 97.19 314 THR A N 1
ATOM 2402 C CA . THR A 1 314 ? 4.848 -21.047 16.703 1 97.19 314 THR A CA 1
ATOM 2403 C C . THR A 1 314 ? 5.711 -20.141 15.828 1 97.19 314 THR A C 1
ATOM 2405 O O . THR A 1 314 ? 6.191 -19.094 16.281 1 97.19 314 THR A O 1
ATOM 2408 N N . MET A 1 315 ? 5.898 -20.531 14.625 1 97.5 315 MET A N 1
ATOM 2409 C CA . MET A 1 315 ? 6.719 -19.797 13.664 1 97.5 315 MET A CA 1
ATOM 2410 C C . MET A 1 315 ? 6.207 -18.375 13.484 1 97.5 315 MET A C 1
ATOM 2412 O O . MET A 1 315 ? 6.992 -17.422 13.516 1 97.5 315 MET A O 1
ATOM 2416 N N . VAL A 1 316 ? 4.926 -18.203 13.359 1 96.38 316 VAL A N 1
ATOM 2417 C CA . VAL A 1 316 ? 4.32 -16.922 13.023 1 96.38 316 VAL A CA 1
ATOM 2418 C C . VAL A 1 316 ? 4.562 -15.922 14.156 1 96.38 316 VAL A C 1
ATOM 2420 O O . VAL A 1 316 ? 5.074 -14.828 13.922 1 96.38 316 VAL A O 1
ATOM 2423 N N . PRO A 1 317 ? 4.352 -16.312 15.414 1 96.12 317 PRO A N 1
ATOM 2424 C CA . PRO A 1 317 ? 4.629 -15.367 16.5 1 96.12 317 PRO A CA 1
ATOM 2425 C C . PRO A 1 317 ? 6.113 -15.023 16.625 1 96.12 317 PRO A C 1
ATOM 2427 O O . PRO A 1 317 ? 6.461 -13.906 17.016 1 96.12 317 PRO A O 1
ATOM 2430 N N . VAL A 1 318 ? 6.965 -15.938 16.359 1 97.06 318 VAL A N 1
ATOM 2431 C CA . VAL A 1 318 ? 8.398 -15.656 16.406 1 97.06 318 VAL A CA 1
ATOM 2432 C C . VAL A 1 318 ? 8.75 -14.602 15.359 1 97.06 318 VAL A C 1
ATOM 2434 O O . VAL A 1 318 ? 9.398 -13.602 15.68 1 97.06 318 VAL A O 1
ATOM 2437 N N . VAL A 1 319 ? 8.266 -14.812 14.172 1 96.38 319 VAL A N 1
ATOM 2438 C CA . VAL A 1 319 ? 8.523 -13.883 13.078 1 96.38 319 VAL A CA 1
ATOM 2439 C C . VAL A 1 319 ? 7.898 -12.523 13.391 1 96.38 319 VAL A C 1
ATOM 2441 O O . VAL A 1 319 ? 8.555 -11.492 13.273 1 96.38 319 VAL A O 1
ATOM 2444 N N . ASP A 1 320 ? 6.703 -12.578 13.875 1 95.25 320 ASP A N 1
ATOM 2445 C CA . ASP A 1 320 ? 5.969 -11.352 14.172 1 95.25 320 ASP A CA 1
ATOM 2446 C C . ASP A 1 320 ? 6.672 -10.539 15.258 1 95.25 320 ASP A C 1
ATOM 2448 O O . ASP A 1 320 ? 6.758 -9.312 15.172 1 95.25 320 ASP A O 1
ATOM 2452 N N . TRP A 1 321 ? 7.09 -11.195 16.25 1 96.06 321 TRP A N 1
ATOM 2453 C CA . TRP A 1 321 ? 7.715 -10.508 17.375 1 96.06 321 TRP A CA 1
ATOM 2454 C C . TRP A 1 321 ? 8.961 -9.75 16.922 1 96.06 321 TRP A C 1
ATOM 2456 O O . TRP A 1 321 ? 9.133 -8.578 17.25 1 96.06 321 TRP A O 1
ATOM 2466 N N . PHE A 1 322 ? 9.812 -10.383 16.156 1 93.81 322 PHE A N 1
ATOM 2467 C CA . PHE A 1 322 ? 11.055 -9.75 15.719 1 93.81 322 PHE A CA 1
ATOM 2468 C C . PHE A 1 322 ? 10.781 -8.656 14.703 1 93.81 322 PHE A C 1
ATOM 2470 O O . PHE A 1 322 ? 11.547 -7.695 14.594 1 93.81 322 PHE A O 1
ATOM 2477 N N . LYS A 1 323 ? 9.75 -8.797 13.977 1 91.31 323 LYS A N 1
ATOM 2478 C CA . LYS A 1 323 ? 9.406 -7.773 12.992 1 91.31 323 LYS A CA 1
ATOM 2479 C C . LYS A 1 323 ? 8.789 -6.551 13.672 1 91.31 323 LYS A C 1
ATOM 2481 O O . LYS A 1 323 ? 9.008 -5.418 13.227 1 91.31 323 LYS A O 1
ATOM 2486 N N . LYS A 1 324 ? 8.055 -6.828 14.703 1 89.69 324 LYS A N 1
ATOM 2487 C CA . LYS A 1 324 ? 7.32 -5.758 15.375 1 89.69 324 LYS A CA 1
ATOM 2488 C C . LYS A 1 324 ? 8.234 -4.977 16.328 1 89.69 324 LYS A C 1
ATOM 2490 O O . LYS A 1 324 ? 8.047 -3.775 16.516 1 89.69 324 LYS A O 1
ATOM 2495 N N . HIS A 1 325 ? 9.086 -5.695 16.938 1 91.19 325 HIS A N 1
ATOM 2496 C CA . HIS A 1 325 ? 10.008 -5.039 17.859 1 91.19 325 HIS A CA 1
ATOM 2497 C C . HIS A 1 325 ? 11.297 -4.629 17.141 1 91.19 325 HIS A C 1
ATOM 2499 O O . HIS A 1 325 ? 12.211 -5.441 17 1 91.19 325 HIS A O 1
ATOM 2505 N N . LEU A 1 326 ? 11.414 -3.412 16.859 1 88.38 326 LEU A N 1
ATOM 2506 C CA . LEU A 1 326 ? 12.469 -2.875 16.016 1 88.38 326 LEU A CA 1
ATOM 2507 C C . LEU A 1 326 ? 13.836 -3.047 16.672 1 88.38 326 LEU A C 1
ATOM 2509 O O . LEU A 1 326 ? 14.82 -3.348 15.992 1 88.38 326 LEU A O 1
ATOM 2513 N N . VAL A 1 327 ? 13.828 -2.855 17.969 1 88.5 327 VAL A N 1
ATOM 2514 C CA . VAL A 1 327 ? 15.094 -3.016 18.672 1 88.5 327 VAL A CA 1
ATOM 2515 C C . VAL A 1 327 ? 15.578 -4.461 18.547 1 88.5 327 VAL A C 1
ATOM 2517 O O . VAL A 1 327 ? 16.766 -4.707 18.281 1 88.5 327 VAL A O 1
ATOM 2520 N N . ALA A 1 328 ? 14.633 -5.348 18.672 1 93 328 ALA A N 1
ATOM 2521 C CA . ALA A 1 328 ? 14.984 -6.758 18.516 1 93 328 ALA A CA 1
ATOM 2522 C C . ALA A 1 328 ? 15.492 -7.051 17.109 1 93 328 ALA A C 1
ATOM 2524 O O . ALA A 1 328 ? 16.484 -7.77 16.938 1 93 328 ALA A O 1
ATOM 2525 N N . LYS A 1 329 ? 14.844 -6.512 16.141 1 91.88 329 LYS A N 1
ATOM 2526 C CA . LYS A 1 329 ? 15.273 -6.633 14.75 1 91.88 329 LYS A CA 1
ATOM 2527 C C . LYS A 1 329 ? 16.688 -6.09 14.555 1 91.88 329 LYS A C 1
ATOM 2529 O O . LYS A 1 329 ? 17.5 -6.703 13.859 1 91.88 329 LYS A O 1
ATOM 2534 N N . GLY A 1 330 ? 16.906 -4.961 15.156 1 89.62 330 GLY A N 1
ATOM 2535 C CA . GLY A 1 330 ? 18.234 -4.363 15.078 1 89.62 330 GLY A CA 1
ATOM 2536 C C . GLY A 1 330 ? 19.312 -5.215 15.711 1 89.62 330 GLY A C 1
ATOM 2537 O O . GLY A 1 330 ? 20.406 -5.352 15.156 1 89.62 330 GLY A O 1
ATOM 2538 N N . ILE A 1 331 ? 18.984 -5.773 16.844 1 91.12 331 ILE A N 1
ATOM 2539 C CA . ILE A 1 331 ? 19.922 -6.637 17.531 1 91.12 331 ILE A CA 1
ATOM 2540 C C . ILE A 1 331 ? 20.266 -7.844 16.656 1 91.12 331 ILE A C 1
ATOM 2542 O O . ILE A 1 331 ? 21.438 -8.219 16.531 1 91.12 331 ILE A O 1
ATOM 2546 N N . LEU A 1 332 ? 19.281 -8.391 16.078 1 93.25 332 LEU A N 1
ATOM 2547 C CA . LEU A 1 332 ? 19.484 -9.539 15.195 1 93.25 332 LEU A CA 1
ATOM 2548 C C . LEU A 1 332 ? 20.359 -9.164 14.008 1 93.25 332 LEU A C 1
ATOM 2550 O O . LEU A 1 332 ? 21.281 -9.906 13.648 1 93.25 332 LEU A O 1
ATOM 2554 N N . ARG A 1 333 ? 20.094 -8.094 13.406 1 90.81 333 ARG A N 1
ATOM 2555 C CA . ARG A 1 333 ? 20.875 -7.609 12.266 1 90.81 333 ARG A CA 1
ATOM 2556 C C . ARG A 1 333 ? 22.328 -7.391 12.648 1 90.81 333 ARG A C 1
ATOM 2558 O O . ARG A 1 333 ? 23.234 -7.801 11.922 1 90.81 333 ARG A O 1
ATOM 2565 N N . LYS A 1 334 ? 22.516 -6.762 13.75 1 88.06 334 LYS A N 1
ATOM 2566 C CA . LYS A 1 334 ? 23.875 -6.492 14.227 1 88.06 334 LYS A CA 1
ATOM 2567 C C . LYS A 1 334 ? 24.609 -7.789 14.523 1 88.06 334 LYS A C 1
ATOM 2569 O O . LYS A 1 334 ? 25.797 -7.918 14.211 1 88.06 334 LYS A O 1
ATOM 2574 N N . TYR A 1 335 ? 23.906 -8.633 15.18 1 91.06 335 TYR A N 1
ATOM 2575 C CA . TYR A 1 335 ? 24.531 -9.914 15.492 1 91.06 335 TYR A CA 1
ATOM 2576 C C . TYR A 1 335 ? 24.969 -10.633 14.211 1 91.06 335 TYR A C 1
ATOM 2578 O O . TYR A 1 335 ? 26.094 -11.133 14.117 1 91.06 335 TYR A O 1
ATOM 2586 N N . ARG A 1 336 ? 24.141 -10.656 13.297 1 91.12 336 ARG A N 1
ATOM 2587 C CA . ARG A 1 336 ? 24.422 -11.328 12.031 1 91.12 336 ARG A CA 1
ATOM 2588 C C . ARG A 1 336 ? 25.625 -10.688 11.336 1 91.12 336 ARG A C 1
ATOM 2590 O O . ARG A 1 336 ? 26.5 -11.391 10.828 1 91.12 336 ARG A O 1
ATOM 2597 N N . SER A 1 337 ? 25.625 -9.414 11.367 1 88.31 337 SER A N 1
ATOM 2598 C CA . SER A 1 337 ? 26.75 -8.695 10.781 1 88.31 337 SER A CA 1
ATOM 2599 C C . SER A 1 337 ? 28.047 -8.992 11.516 1 88.31 337 SER A C 1
ATOM 2601 O O . SER A 1 337 ? 29.109 -9.102 10.898 1 88.31 337 SER A O 1
ATOM 2603 N N . SER A 1 338 ? 27.969 -9.086 12.773 1 88.12 338 SER A N 1
ATOM 2604 C CA . SER A 1 338 ? 29.141 -9.32 13.594 1 88.12 338 SER A CA 1
ATOM 2605 C C . SER A 1 338 ? 29.766 -10.68 13.281 1 88.12 338 SER A C 1
ATOM 2607 O O . SER A 1 338 ? 30.969 -10.875 13.461 1 88.12 338 SER A O 1
ATOM 2609 N N . ILE A 1 339 ? 28.953 -11.594 12.797 1 87.81 339 ILE A N 1
ATOM 2610 C CA . ILE A 1 339 ? 29.484 -12.914 12.484 1 87.81 339 ILE A CA 1
ATOM 2611 C C . ILE A 1 339 ? 29.75 -13.023 10.984 1 87.81 339 ILE A C 1
ATOM 2613 O O . ILE A 1 339 ? 29.891 -14.125 10.453 1 87.81 339 ILE A O 1
ATOM 2617 N N . GLY A 1 340 ? 29.625 -11.875 10.281 1 84.75 340 GLY A N 1
ATOM 2618 C CA . GLY A 1 340 ? 30.047 -11.797 8.891 1 84.75 340 GLY A CA 1
ATOM 2619 C C . GLY A 1 340 ? 28.953 -12.18 7.91 1 84.75 340 GLY A C 1
ATOM 2620 O O . GLY A 1 340 ? 29.234 -12.508 6.758 1 84.75 340 GLY A O 1
ATOM 2621 N N . LEU A 1 341 ? 27.75 -12.273 8.375 1 87.75 341 LEU A N 1
ATOM 2622 C CA . LEU A 1 341 ? 26.656 -12.664 7.492 1 87.75 341 LEU A CA 1
ATOM 2623 C C . LEU A 1 341 ? 25.844 -11.445 7.078 1 87.75 341 LEU A C 1
ATOM 2625 O O . LEU A 1 341 ? 25.703 -10.492 7.848 1 87.75 341 LEU A O 1
ATOM 2629 N N . ASP A 1 342 ? 25.25 -11.508 5.93 1 85.38 342 ASP A N 1
ATOM 2630 C CA . ASP A 1 342 ? 24.422 -10.43 5.414 1 85.38 342 ASP A CA 1
ATOM 2631 C C . ASP A 1 342 ? 23.078 -10.375 6.141 1 85.38 342 ASP A C 1
ATOM 2633 O O . ASP A 1 342 ? 22.516 -11.406 6.52 1 85.38 342 ASP A O 1
ATOM 2637 N N . PRO A 1 343 ? 22.672 -9.148 6.277 1 82.69 343 PRO A N 1
ATOM 2638 C CA . PRO A 1 343 ? 21.344 -9.031 6.898 1 82.69 343 PRO A CA 1
ATOM 2639 C C . PRO A 1 343 ? 20.234 -9.648 6.051 1 82.69 343 PRO A C 1
ATOM 2641 O O . PRO A 1 343 ? 20.297 -9.602 4.82 1 82.69 343 PRO A O 1
ATOM 2644 N N . LEU A 1 344 ? 19.391 -10.352 6.707 1 84.94 344 LEU A N 1
ATOM 2645 C CA . LEU A 1 344 ? 18.203 -10.914 6.078 1 84.94 344 LEU A CA 1
ATOM 2646 C C . LEU A 1 344 ? 16.922 -10.422 6.762 1 84.94 344 LEU A C 1
ATOM 2648 O O . LEU A 1 344 ? 16.906 -10.227 7.98 1 84.94 344 LEU A O 1
ATOM 2652 N N . VAL A 1 345 ? 15.93 -10.211 5.953 1 86.06 345 VAL A N 1
ATOM 2653 C CA . VAL A 1 345 ? 14.672 -9.711 6.488 1 86.06 345 VAL A CA 1
ATOM 2654 C C . VAL A 1 345 ? 13.695 -10.867 6.688 1 86.06 345 VAL A C 1
ATOM 2656 O O . VAL A 1 345 ? 13.602 -11.758 5.848 1 86.06 345 VAL A O 1
ATOM 2659 N N . LEU A 1 346 ? 13.086 -10.844 7.848 1 91.25 346 LEU A N 1
ATOM 2660 C CA . LEU A 1 346 ? 12.055 -11.836 8.125 1 91.25 346 LEU A CA 1
ATOM 2661 C C . LEU A 1 346 ? 10.812 -11.586 7.27 1 91.25 346 LEU A C 1
ATOM 2663 O O . LEU A 1 346 ? 10.461 -10.43 7.008 1 91.25 346 LEU A O 1
ATOM 2667 N N . ILE A 1 347 ? 10.18 -12.664 6.867 1 90.31 347 ILE A N 1
ATOM 2668 C CA . ILE A 1 347 ? 9.008 -12.602 6 1 90.31 347 ILE A CA 1
ATOM 2669 C C . ILE A 1 347 ? 7.773 -13.086 6.766 1 90.31 347 ILE A C 1
ATOM 2671 O O . ILE A 1 347 ? 7.805 -14.133 7.406 1 90.31 347 ILE A O 1
ATOM 2675 N N . ARG A 1 348 ? 6.742 -12.312 6.695 1 90.5 348 ARG A N 1
ATOM 2676 C CA . ARG A 1 348 ? 5.48 -12.734 7.297 1 90.5 348 ARG A CA 1
ATOM 2677 C C . ARG A 1 348 ? 4.617 -13.484 6.289 1 90.5 348 ARG A C 1
ATOM 2679 O O . ARG A 1 348 ? 4.465 -13.055 5.148 1 90.5 348 ARG A O 1
ATOM 2686 N N . PRO A 1 349 ? 4.113 -14.57 6.75 1 90.06 349 PRO A N 1
ATOM 2687 C CA . PRO A 1 349 ? 3.25 -15.289 5.816 1 90.06 349 PRO A CA 1
ATOM 2688 C C . PRO A 1 349 ? 1.888 -14.625 5.633 1 90.06 349 PRO A C 1
ATOM 2690 O O . PRO A 1 349 ? 1.395 -13.961 6.547 1 90.06 349 PRO A O 1
ATOM 2693 N N . GLY A 1 350 ? 1.381 -14.656 4.434 1 84.44 350 GLY A N 1
ATOM 2694 C CA . GLY A 1 350 ? 0.036 -14.211 4.102 1 84.44 350 GLY A CA 1
ATOM 2695 C C . GLY A 1 350 ? -0.789 -15.273 3.402 1 84.44 350 GLY A C 1
ATOM 2696 O O . GLY A 1 350 ? -0.299 -15.953 2.496 1 84.44 350 GLY A O 1
ATOM 2697 N N . THR A 1 351 ? -1.966 -15.383 3.836 1 74.88 351 THR A N 1
ATOM 2698 C CA . THR A 1 351 ? -2.834 -16.438 3.322 1 74.88 351 THR A CA 1
ATOM 2699 C C . THR A 1 351 ? -3.07 -16.266 1.824 1 74.88 351 THR A C 1
ATOM 2701 O O . THR A 1 351 ? -3.152 -17.25 1.085 1 74.88 351 THR A O 1
ATOM 2704 N N . THR A 1 352 ? -3.092 -15.055 1.421 1 73.75 352 THR A N 1
ATOM 2705 C CA . THR A 1 352 ? -3.42 -14.812 0.02 1 73.75 352 THR A CA 1
ATOM 2706 C C . THR A 1 352 ? -2.15 -14.703 -0.82 1 73.75 352 THR A C 1
ATOM 2708 O O . THR A 1 352 ? -2.219 -14.562 -2.043 1 73.75 352 THR A O 1
ATOM 2711 N N . ARG A 1 353 ? -1.062 -14.812 -0.096 1 77.19 353 ARG A N 1
ATOM 2712 C CA . ARG A 1 353 ? 0.218 -14.828 -0.798 1 77.19 353 ARG A CA 1
ATOM 2713 C C . ARG A 1 353 ? 0.762 -16.25 -0.911 1 77.19 353 ARG A C 1
ATOM 2715 O O . ARG A 1 353 ? 1.451 -16.734 -0.009 1 77.19 353 ARG A O 1
ATOM 2722 N N . TRP A 1 354 ? 0.604 -16.688 -2.02 1 84.5 354 TRP A N 1
ATOM 2723 C CA . TRP A 1 354 ? 0.941 -18.094 -2.219 1 84.5 354 TRP A CA 1
ATOM 2724 C C . TRP A 1 354 ? 2.428 -18.344 -1.979 1 84.5 354 TRP A C 1
ATOM 2726 O O . TRP A 1 354 ? 3.248 -17.438 -2.174 1 84.5 354 TRP A O 1
ATOM 2736 N N . THR A 1 355 ? 2.783 -19.375 -1.377 1 89.88 355 THR A N 1
ATOM 2737 C CA . THR A 1 355 ? 4.133 -19.844 -1.093 1 89.88 355 THR A CA 1
ATOM 2738 C C . THR A 1 355 ? 4.715 -19.141 0.123 1 89.88 355 THR A C 1
ATOM 2740 O O . THR A 1 355 ? 5.84 -19.406 0.536 1 89.88 355 THR A O 1
ATOM 2743 N N . SER A 1 356 ? 3.951 -18.25 0.697 1 92.75 356 SER A N 1
ATOM 2744 C CA . SER A 1 356 ? 4.504 -17.422 1.768 1 92.75 356 SER A CA 1
ATOM 2745 C C . SER A 1 356 ? 4.809 -18.25 3.006 1 92.75 356 SER A C 1
ATOM 2747 O O . SER A 1 356 ? 5.785 -18 3.715 1 92.75 356 SER A O 1
ATOM 2749 N N . ALA A 1 357 ? 4.012 -19.25 3.238 1 93.94 357 ALA A N 1
ATOM 2750 C CA . ALA A 1 357 ? 4.289 -20.125 4.379 1 93.94 357 ALA A CA 1
ATOM 2751 C C . ALA A 1 357 ? 5.66 -20.781 4.254 1 93.94 357 ALA A C 1
ATOM 2753 O O . ALA A 1 357 ? 6.441 -20.781 5.207 1 93.94 357 ALA A O 1
ATOM 2754 N N . PHE A 1 358 ? 5.918 -21.297 3.121 1 95.25 358 PHE A N 1
ATOM 2755 C CA . PHE A 1 358 ? 7.215 -21.906 2.852 1 95.25 358 PHE A CA 1
ATOM 2756 C C . PHE A 1 358 ? 8.328 -20.859 2.945 1 95.25 358 PHE A C 1
ATOM 2758 O O . PHE A 1 358 ? 9.359 -21.094 3.578 1 95.25 358 PHE A O 1
ATOM 2765 N N . SER A 1 359 ? 8.117 -19.672 2.271 1 96.25 359 SER A N 1
ATOM 2766 C CA . SER A 1 359 ? 9.133 -18.625 2.252 1 96.25 359 SER A CA 1
ATOM 2767 C C . SER A 1 359 ? 9.477 -18.172 3.664 1 96.25 359 SER A C 1
ATOM 2769 O O . SER A 1 359 ? 10.641 -17.906 3.971 1 96.25 359 SER A O 1
ATOM 2771 N N . THR A 1 360 ? 8.5 -18.094 4.434 1 96.75 360 THR A N 1
ATOM 2772 C CA . THR A 1 360 ? 8.703 -17.688 5.824 1 96.75 360 THR A CA 1
ATOM 2773 C C . THR A 1 360 ? 9.523 -18.734 6.57 1 96.75 360 THR A C 1
ATOM 2775 O O . THR A 1 360 ? 10.508 -18.406 7.23 1 96.75 360 THR A O 1
ATOM 2778 N N . ALA A 1 361 ? 9.125 -19.969 6.418 1 97.31 361 ALA A N 1
ATOM 2779 C CA . ALA A 1 361 ? 9.828 -21.047 7.094 1 97.31 361 ALA A CA 1
ATOM 2780 C C . ALA A 1 361 ? 11.273 -21.141 6.617 1 97.31 361 ALA A C 1
ATOM 2782 O O . ALA A 1 361 ? 12.195 -21.266 7.43 1 97.31 361 ALA A O 1
ATOM 2783 N N . ALA A 1 362 ? 11.438 -21.094 5.355 1 96.5 362 ALA A N 1
ATOM 2784 C CA . ALA A 1 362 ? 12.766 -21.203 4.766 1 96.5 362 ALA A CA 1
ATOM 2785 C C . ALA A 1 362 ? 13.664 -20.062 5.227 1 96.5 362 ALA A C 1
ATOM 2787 O O . ALA A 1 362 ? 14.836 -20.266 5.551 1 96.5 362 ALA A O 1
ATOM 2788 N N . ARG A 1 363 ? 13.094 -18.875 5.254 1 96.19 363 ARG A N 1
ATOM 2789 C CA . ARG A 1 363 ? 13.859 -17.719 5.715 1 96.19 363 ARG A CA 1
ATOM 2790 C C . ARG A 1 363 ? 14.227 -17.859 7.188 1 96.19 363 ARG A C 1
ATOM 2792 O O . ARG A 1 363 ? 15.352 -17.547 7.578 1 96.19 363 ARG A O 1
ATOM 2799 N N . LEU A 1 364 ? 13.281 -18.266 7.91 1 96.81 364 LEU A N 1
ATOM 2800 C CA . LEU A 1 364 ? 13.531 -18.469 9.336 1 96.81 364 LEU A CA 1
ATOM 2801 C C . LEU A 1 364 ? 14.625 -19.5 9.562 1 96.81 364 LEU A C 1
ATOM 2803 O O . LEU A 1 364 ? 15.5 -19.312 10.414 1 96.81 364 LEU A O 1
ATOM 2807 N N . ALA A 1 365 ? 14.609 -20.531 8.82 1 96.31 365 ALA A N 1
ATOM 2808 C CA . ALA A 1 365 ? 15.633 -21.578 8.914 1 96.31 365 ALA A CA 1
ATOM 2809 C C . ALA A 1 365 ? 17.016 -21.016 8.57 1 96.31 365 ALA A C 1
ATOM 2811 O O . ALA A 1 365 ? 18 -21.375 9.203 1 96.31 365 ALA A O 1
ATOM 2812 N N . ARG A 1 366 ? 17.062 -20.172 7.629 1 94.19 366 ARG A N 1
ATOM 2813 C CA . ARG A 1 366 ? 18.312 -19.547 7.238 1 94.19 366 ARG A CA 1
ATOM 2814 C C . ARG A 1 366 ? 18.844 -18.641 8.344 1 94.19 366 ARG A C 1
ATOM 2816 O O . ARG A 1 366 ? 20.062 -18.422 8.453 1 94.19 366 ARG A O 1
ATOM 2823 N N . LEU A 1 367 ? 17.922 -18.219 9.148 1 95.75 367 LEU A N 1
ATOM 2824 C CA . LEU A 1 367 ? 18.297 -17.297 10.211 1 95.75 367 LEU A CA 1
ATOM 2825 C C . LEU A 1 367 ? 18.484 -18.047 11.531 1 95.75 367 LEU A C 1
ATOM 2827 O O . LEU A 1 367 ? 18.672 -17.422 12.578 1 95.75 367 LEU A O 1
ATOM 2831 N N . ARG A 1 368 ? 18.438 -19.328 11.523 1 94.69 368 ARG A N 1
ATOM 2832 C CA . ARG A 1 368 ? 18.469 -20.141 12.734 1 94.69 368 ARG A CA 1
ATOM 2833 C C . ARG A 1 368 ? 19.672 -19.812 13.594 1 94.69 368 ARG A C 1
ATOM 2835 O O . ARG A 1 368 ? 19.531 -19.469 14.773 1 94.69 368 ARG A O 1
ATOM 2842 N N . ASP A 1 369 ? 20.828 -19.812 12.953 1 91.25 369 ASP A N 1
ATOM 2843 C CA . ASP A 1 369 ? 22.062 -19.578 13.695 1 91.25 369 ASP A CA 1
ATOM 2844 C C . ASP A 1 369 ? 22.094 -18.188 14.305 1 91.25 369 ASP A C 1
ATOM 2846 O O . ASP A 1 369 ? 22.484 -18.016 15.461 1 91.25 369 ASP A O 1
ATOM 2850 N N . SER A 1 370 ? 21.688 -17.266 13.523 1 94 370 SER A N 1
ATOM 2851 C CA . SER A 1 370 ? 21.672 -15.883 13.992 1 94 370 SER A CA 1
ATOM 2852 C C . SER A 1 370 ? 20.656 -15.695 15.117 1 94 370 SER A C 1
ATOM 2854 O O . SER A 1 370 ? 20.938 -14.984 16.094 1 94 370 SER A O 1
ATOM 2856 N N . LEU A 1 371 ? 19.531 -16.344 15.016 1 96.44 371 LEU A N 1
ATOM 2857 C CA . LEU A 1 371 ? 18.484 -16.219 16.016 1 96.44 371 LEU A CA 1
ATOM 2858 C C . LEU A 1 371 ? 18.891 -16.906 17.312 1 96.44 371 LEU A C 1
ATOM 2860 O O . LEU A 1 371 ? 18.797 -16.312 18.391 1 96.44 371 LEU A O 1
ATOM 2864 N N . GLU A 1 372 ? 19.344 -18.094 17.203 1 95 372 GLU A N 1
ATOM 2865 C CA . GLU A 1 372 ? 19.797 -18.828 18.391 1 95 372 GLU A CA 1
ATOM 2866 C C . GLU A 1 372 ? 20.984 -18.125 19.047 1 95 372 GLU A C 1
ATOM 2868 O O . GLU A 1 372 ? 21 -17.953 20.266 1 95 372 GLU A O 1
ATOM 2873 N N . GLY A 1 373 ? 21.922 -17.719 18.203 1 94.19 373 GLY A N 1
ATOM 2874 C CA . GLY A 1 373 ? 23.078 -17.016 18.734 1 94.19 373 GLY A CA 1
ATOM 2875 C C . GLY A 1 373 ? 22.719 -15.719 19.453 1 94.19 373 GLY A C 1
ATOM 2876 O O . GLY A 1 373 ? 23.203 -15.461 20.547 1 94.19 373 GLY A O 1
ATOM 2877 N N . ALA A 1 374 ? 21.906 -14.961 18.828 1 94.94 374 ALA A N 1
ATOM 2878 C CA . ALA A 1 374 ? 21.484 -13.695 19.422 1 94.94 374 ALA A CA 1
ATOM 2879 C C . ALA A 1 374 ? 20.703 -13.938 20.719 1 94.94 374 ALA A C 1
ATOM 2881 O O . ALA A 1 374 ? 20.875 -13.203 21.688 1 94.94 374 ALA A O 1
ATOM 2882 N N . ALA A 1 375 ? 19.844 -14.953 20.719 1 95.12 375 ALA A N 1
ATOM 2883 C CA . ALA A 1 375 ? 19.031 -15.266 21.891 1 95.12 375 ALA A CA 1
ATOM 2884 C C . ALA A 1 375 ? 19.906 -15.664 23.078 1 95.12 375 ALA A C 1
ATOM 2886 O O . ALA A 1 375 ? 19.547 -15.445 24.234 1 95.12 375 ALA A O 1
ATOM 2887 N N . ILE A 1 376 ? 21.016 -16.188 22.766 1 93.75 376 ILE A N 1
ATOM 2888 C CA . ILE A 1 376 ? 21.938 -16.625 23.812 1 93.75 376 ILE A CA 1
ATOM 2889 C C . ILE A 1 376 ? 22.828 -15.445 24.234 1 93.75 376 ILE A C 1
ATOM 2891 O O . ILE A 1 376 ? 22.891 -15.109 25.422 1 93.75 376 ILE A O 1
ATOM 2895 N N . ALA A 1 377 ? 23.406 -14.75 23.297 1 93.38 377 ALA A N 1
ATOM 2896 C CA . ALA A 1 377 ? 24.406 -13.719 23.562 1 93.38 377 ALA A CA 1
ATOM 2897 C C . ALA A 1 377 ? 23.766 -12.422 24.031 1 93.38 377 ALA A C 1
ATOM 2899 O O . ALA A 1 377 ? 24.359 -11.68 24.812 1 93.38 377 ALA A O 1
ATOM 2900 N N . LYS A 1 378 ? 22.656 -12.164 23.531 1 94.06 378 LYS A N 1
ATOM 2901 C CA . LYS A 1 378 ? 22.016 -10.883 23.797 1 94.06 378 LYS A CA 1
ATOM 2902 C C . LYS A 1 378 ? 20.641 -11.07 24.438 1 94.06 378 LYS A C 1
ATOM 2904 O O . LYS A 1 378 ? 19.703 -10.336 24.141 1 94.06 378 LYS A O 1
ATOM 2909 N N . ARG A 1 379 ? 20.562 -12.055 25.297 1 92.62 379 ARG A N 1
ATOM 2910 C CA . ARG A 1 379 ? 19.281 -12.445 25.891 1 92.62 379 ARG A CA 1
ATOM 2911 C C . ARG A 1 379 ? 18.656 -11.281 26.656 1 92.62 379 ARG A C 1
ATOM 2913 O O . ARG A 1 379 ? 17.484 -10.961 26.453 1 92.62 379 ARG A O 1
ATOM 2920 N N . GLN A 1 380 ? 19.375 -10.633 27.438 1 91.81 380 GLN A N 1
ATOM 2921 C CA . GLN A 1 380 ? 18.875 -9.555 28.266 1 91.81 380 GLN A CA 1
ATOM 2922 C C . GLN A 1 380 ? 18.406 -8.367 27.422 1 91.81 380 GLN A C 1
ATOM 2924 O O . GLN A 1 380 ? 17.344 -7.801 27.672 1 91.81 380 GLN A O 1
ATOM 2929 N N . GLU A 1 381 ? 19.188 -8.047 26.469 1 91.56 381 GLU A N 1
ATOM 2930 C CA . GLU A 1 381 ? 18.828 -6.945 25.594 1 91.56 381 GLU A CA 1
ATOM 2931 C C . GLU A 1 381 ? 17.547 -7.242 24.812 1 91.56 381 GLU A C 1
ATOM 2933 O O . GLU A 1 381 ? 16.703 -6.355 24.625 1 91.56 381 GLU A O 1
ATOM 2938 N N . LEU A 1 382 ? 17.406 -8.438 24.422 1 94.12 382 LEU A N 1
ATOM 2939 C CA . LEU A 1 382 ? 16.234 -8.844 23.656 1 94.12 382 LEU A CA 1
ATOM 2940 C C . LEU A 1 382 ? 14.984 -8.828 24.531 1 94.12 382 LEU A C 1
ATOM 2942 O O . LEU A 1 382 ? 13.914 -8.414 24.078 1 94.12 382 LEU A O 1
ATOM 2946 N N . GLU A 1 383 ? 15.109 -9.242 25.719 1 93.19 383 GLU A N 1
ATOM 2947 C CA . GLU A 1 383 ? 13.969 -9.188 26.625 1 93.19 383 GLU A CA 1
ATOM 2948 C C . GLU A 1 383 ? 13.539 -7.75 26.891 1 93.19 383 GLU A C 1
ATOM 2950 O O . GLU A 1 383 ? 12.344 -7.453 26.922 1 93.19 383 GLU A O 1
ATOM 2955 N N . LEU A 1 384 ? 14.492 -6.922 27.016 1 89.62 384 LEU A N 1
ATOM 2956 C CA . LEU A 1 384 ? 14.211 -5.516 27.297 1 89.62 384 LEU A CA 1
ATOM 2957 C C . LEU A 1 384 ? 13.633 -4.828 26.062 1 89.62 384 LEU A C 1
ATOM 2959 O O . LEU A 1 384 ? 12.969 -3.799 26.172 1 89.62 384 LEU A O 1
ATOM 2963 N N . ALA A 1 385 ? 13.93 -5.398 24.891 1 90.31 385 ALA A N 1
ATOM 2964 C CA . ALA A 1 385 ? 13.445 -4.828 23.641 1 90.31 385 ALA A CA 1
ATOM 2965 C C . ALA A 1 385 ? 11.922 -4.863 23.562 1 90.31 385 ALA A C 1
ATOM 2967 O O . ALA A 1 385 ? 11.305 -4.094 22.828 1 90.31 385 ALA A O 1
ATOM 2968 N N . ALA A 1 386 ? 11.289 -5.746 24.266 1 89.12 386 ALA A N 1
ATOM 2969 C CA . ALA A 1 386 ? 9.828 -5.875 24.281 1 89.12 386 ALA A CA 1
ATOM 2970 C C . ALA A 1 386 ? 9.188 -4.785 25.141 1 89.12 386 ALA A C 1
ATOM 2972 O O . ALA A 1 386 ? 7.992 -4.523 25.016 1 89.12 386 ALA A O 1
ATOM 2973 N N . GLY A 1 387 ? 10.031 -4.168 25.984 1 85.25 387 GLY A N 1
ATOM 2974 C CA . GLY A 1 387 ? 9.508 -3.189 26.922 1 85.25 387 GLY A CA 1
ATOM 2975 C C . GLY A 1 387 ? 9.617 -3.633 28.375 1 85.25 387 GLY A C 1
ATOM 2976 O O . GLY A 1 387 ? 10.148 -4.711 28.656 1 85.25 387 GLY A O 1
ATOM 2977 N N . LYS A 1 388 ? 8.992 -2.727 29.297 1 85.06 388 LYS A N 1
ATOM 2978 C CA . LYS A 1 388 ? 9.18 -2.979 30.719 1 85.06 388 LYS A CA 1
ATOM 2979 C C . LYS A 1 388 ? 7.934 -3.625 31.328 1 85.06 388 LYS A C 1
ATOM 2981 O O . LYS A 1 388 ? 7.969 -4.105 32.469 1 85.06 388 LYS A O 1
ATOM 2986 N N . ARG A 1 389 ? 6.91 -3.725 30.531 1 90.5 389 ARG A N 1
ATOM 2987 C CA . ARG A 1 389 ? 5.691 -4.348 31.047 1 90.5 389 ARG A CA 1
ATOM 2988 C C . ARG A 1 389 ? 5.879 -5.852 31.219 1 90.5 389 ARG A C 1
ATOM 2990 O O . ARG A 1 389 ? 6.469 -6.512 30.359 1 90.5 389 ARG A O 1
ATOM 2997 N N . PRO A 1 390 ? 5.379 -6.355 32.312 1 91.81 390 PRO A N 1
ATOM 2998 C CA . PRO A 1 390 ? 5.586 -7.777 32.625 1 91.81 390 PRO A CA 1
ATOM 2999 C C . PRO A 1 390 ? 5.031 -8.688 31.516 1 91.81 390 PRO A C 1
ATOM 3001 O O . PRO A 1 390 ? 5.656 -9.695 31.172 1 91.81 390 PRO A O 1
ATOM 3004 N N . ASP A 1 391 ? 3.91 -8.32 31 1 93.25 391 ASP A N 1
ATOM 3005 C CA . ASP A 1 391 ? 3.316 -9.148 29.953 1 93.25 391 ASP A CA 1
ATOM 3006 C C . ASP A 1 391 ? 4.172 -9.133 28.688 1 93.25 391 ASP A C 1
ATOM 3008 O O . ASP A 1 391 ? 4.332 -10.164 28.031 1 93.25 391 ASP A O 1
ATOM 3012 N N . ALA A 1 392 ? 4.719 -8.086 28.359 1 92.94 392 ALA A N 1
ATOM 3013 C CA . ALA A 1 392 ? 5.582 -7.957 27.188 1 92.94 392 ALA A CA 1
ATOM 3014 C C . ALA A 1 392 ? 6.879 -8.734 27.375 1 92.94 392 ALA A C 1
ATOM 3016 O O . ALA A 1 392 ? 7.34 -9.414 26.453 1 92.94 392 ALA A O 1
ATOM 3017 N N . MET A 1 393 ? 7.344 -8.703 28.578 1 92.88 393 MET A N 1
ATOM 3018 C CA . MET A 1 393 ? 8.578 -9.43 28.875 1 92.88 393 MET A CA 1
ATOM 3019 C C . MET A 1 393 ? 8.344 -10.938 28.859 1 92.88 393 MET A C 1
ATOM 3021 O O . MET A 1 393 ? 9.195 -11.695 28.391 1 92.88 393 MET A O 1
ATOM 3025 N N . ALA A 1 394 ? 7.207 -11.227 29.344 1 95.19 394 ALA A N 1
ATOM 3026 C CA . ALA A 1 394 ? 6.855 -12.648 29.344 1 95.19 394 ALA A CA 1
ATOM 3027 C C . ALA A 1 394 ? 6.758 -13.172 27.906 1 95.19 394 ALA A C 1
ATOM 3029 O O . ALA A 1 394 ? 7.223 -14.281 27.609 1 95.19 394 ALA A O 1
ATOM 3030 N N . LYS A 1 395 ? 6.172 -12.422 27.109 1 95.69 395 LYS A N 1
ATOM 3031 C CA . LYS A 1 395 ? 6.059 -12.812 25.719 1 95.69 395 LYS A CA 1
ATOM 3032 C C . LYS A 1 395 ? 7.434 -12.922 25.062 1 95.69 395 LYS A C 1
ATOM 3034 O O . LYS A 1 395 ? 7.688 -13.844 24.281 1 95.69 395 LYS A O 1
ATOM 3039 N N . ALA A 1 396 ? 8.273 -12.023 25.344 1 96.44 396 ALA A N 1
ATOM 3040 C CA . ALA A 1 396 ? 9.641 -12.07 24.828 1 96.44 396 ALA A CA 1
ATOM 3041 C C . ALA A 1 396 ? 10.344 -13.352 25.266 1 96.44 396 ALA A C 1
ATOM 3043 O O . ALA A 1 396 ? 11 -14.016 24.453 1 96.44 396 ALA A O 1
ATOM 3044 N N . ARG A 1 397 ? 10.164 -13.664 26.5 1 95.81 397 ARG A N 1
ATOM 3045 C CA . ARG A 1 397 ? 10.789 -14.867 27.031 1 95.81 397 ARG A CA 1
ATOM 3046 C C . ARG A 1 397 ? 10.234 -16.109 26.359 1 95.81 397 ARG A C 1
ATOM 3048 O O . ARG A 1 397 ? 10.977 -17.062 26.078 1 95.81 397 ARG A O 1
ATOM 3055 N N . GLN A 1 398 ? 9.008 -16.031 26.094 1 96.75 398 GLN A N 1
ATOM 3056 C CA . GLN A 1 398 ? 8.383 -17.156 25.406 1 96.75 398 GLN A CA 1
ATOM 3057 C C . GLN A 1 398 ? 8.953 -17.312 24 1 96.75 398 GLN A C 1
ATOM 3059 O O . GLN A 1 398 ? 9.305 -18.422 23.578 1 96.75 398 GLN A O 1
ATOM 3064 N N . VAL A 1 399 ? 9.008 -16.266 23.281 1 97.56 399 VAL A N 1
ATOM 3065 C CA . VAL A 1 399 ? 9.523 -16.281 21.922 1 97.56 399 VAL A CA 1
ATOM 3066 C C . VAL A 1 399 ? 10.977 -16.75 21.922 1 97.56 399 VAL A C 1
ATOM 3068 O O . VAL A 1 399 ? 11.352 -17.625 21.125 1 97.56 399 VAL A O 1
ATOM 3071 N N . LEU A 1 400 ? 11.758 -16.25 22.844 1 97.06 400 LEU A N 1
ATOM 3072 C CA . LEU A 1 400 ? 13.164 -16.625 22.922 1 97.06 400 LEU A CA 1
ATOM 3073 C C . LEU A 1 400 ? 13.305 -18.078 23.328 1 97.06 400 LEU A C 1
ATOM 3075 O O . LEU A 1 400 ? 14.25 -18.766 22.922 1 97.06 400 LEU A O 1
ATOM 3079 N N . GLY A 1 401 ? 12.352 -18.484 24.109 1 96.5 401 GLY A N 1
ATOM 3080 C CA . GLY A 1 401 ? 12.32 -19.891 24.453 1 96.5 401 GLY A CA 1
ATOM 3081 C C . GLY A 1 401 ? 12.133 -20.797 23.234 1 96.5 401 GLY A C 1
ATOM 3082 O O . GLY A 1 401 ? 12.797 -21.828 23.125 1 96.5 401 GLY A O 1
ATOM 3083 N N . HIS A 1 402 ? 11.266 -20.438 22.391 1 97.25 402 HIS A N 1
ATOM 3084 C CA . HIS A 1 402 ? 11.047 -21.203 21.156 1 97.25 402 HIS A CA 1
ATOM 3085 C C . HIS A 1 402 ? 12.305 -21.203 20.281 1 97.25 402 HIS A C 1
ATOM 3087 O O . HIS A 1 402 ? 12.68 -22.25 19.75 1 97.25 402 HIS A O 1
ATOM 3093 N N . VAL A 1 403 ? 12.93 -20.078 20.203 1 97.31 403 VAL A N 1
ATOM 3094 C CA . VAL A 1 403 ? 14.109 -19.906 19.359 1 97.31 403 VAL A CA 1
ATOM 3095 C C . VAL A 1 403 ? 15.242 -20.797 19.875 1 97.31 403 VAL A C 1
ATOM 3097 O O . VAL A 1 403 ? 16.062 -21.266 19.078 1 97.31 403 VAL A O 1
ATOM 3100 N N . ARG A 1 404 ? 15.219 -21.078 21.125 1 95.69 404 ARG A N 1
ATOM 3101 C CA . ARG A 1 404 ? 16.297 -21.875 21.719 1 95.69 404 ARG A CA 1
ATOM 3102 C C . ARG A 1 404 ? 15.914 -23.344 21.766 1 95.69 404 ARG A C 1
ATOM 3104 O O . ARG A 1 404 ? 16.719 -24.188 22.172 1 95.69 404 ARG A O 1
ATOM 3111 N N . SER A 1 405 ? 14.781 -23.656 21.359 1 95.75 405 SER A N 1
ATOM 3112 C CA . SER A 1 405 ? 14.289 -25.031 21.453 1 95.75 405 SER A CA 1
ATOM 3113 C C . SER A 1 405 ? 14.664 -25.844 20.203 1 95.75 405 SER A C 1
ATOM 3115 O O . SER A 1 405 ? 14.18 -25.562 19.109 1 95.75 405 SER A O 1
ATOM 3117 N N . PRO A 1 406 ? 15.398 -26.891 20.375 1 94.38 406 PRO A N 1
ATOM 3118 C CA . PRO A 1 406 ? 15.734 -27.734 19.219 1 94.38 406 PRO A CA 1
ATOM 3119 C C . PRO A 1 406 ? 14.508 -28.359 18.578 1 94.38 406 PRO A C 1
ATOM 3121 O O . PRO A 1 406 ? 14.477 -28.547 17.344 1 94.38 406 PRO A O 1
ATOM 3124 N N . SER A 1 407 ? 13.555 -28.641 19.359 1 94.88 407 SER A N 1
ATOM 3125 C CA . SER A 1 407 ? 12.336 -29.266 18.844 1 94.88 407 SER A CA 1
ATOM 3126 C C . SER A 1 407 ? 11.617 -28.344 17.875 1 94.88 407 SER A C 1
ATOM 3128 O O . SER A 1 407 ? 11 -28.797 16.906 1 94.88 407 SER A O 1
ATOM 3130 N N . PHE A 1 408 ? 11.672 -27.062 18.172 1 96.94 408 PHE A N 1
ATOM 3131 C CA . PHE A 1 408 ? 11.062 -26.109 17.266 1 96.94 408 PHE A CA 1
ATOM 3132 C C . PHE A 1 408 ? 11.727 -26.156 15.891 1 96.94 408 PHE A C 1
ATOM 3134 O O . PHE A 1 408 ? 11.047 -26.188 14.859 1 96.94 408 PHE A O 1
ATOM 3141 N N . TRP A 1 409 ? 12.992 -26.219 15.891 1 96.88 409 TRP A N 1
ATOM 3142 C CA . TRP A 1 409 ? 13.734 -26.203 14.633 1 96.88 409 TRP A CA 1
ATOM 3143 C C . TRP A 1 409 ? 13.57 -27.516 13.883 1 96.88 409 TRP A C 1
ATOM 3145 O O . TRP A 1 409 ? 13.5 -27.531 12.648 1 96.88 409 TRP A O 1
ATOM 3155 N N . ASP A 1 410 ? 13.461 -28.609 14.57 1 95.62 410 ASP A N 1
ATOM 3156 C CA . ASP A 1 410 ? 13.164 -29.891 13.938 1 95.62 410 ASP A CA 1
ATOM 3157 C C . ASP A 1 410 ? 11.797 -29.859 13.258 1 95.62 410 ASP A C 1
ATOM 3159 O O . ASP A 1 410 ? 11.648 -30.344 12.125 1 95.62 410 ASP A O 1
ATOM 3163 N N . GLY A 1 411 ? 10.898 -29.281 13.992 1 96.75 411 GLY A N 1
ATOM 3164 C CA . GLY A 1 411 ? 9.578 -29.109 13.406 1 96.75 411 GLY A CA 1
ATOM 3165 C C . GLY A 1 411 ? 9.578 -28.219 12.188 1 96.75 411 GLY A C 1
ATOM 3166 O O . GLY A 1 411 ? 8.844 -28.469 11.227 1 96.75 411 GLY A O 1
ATOM 3167 N N . LEU A 1 412 ? 10.422 -27.234 12.242 1 97.69 412 LEU A N 1
ATOM 3168 C CA . LEU A 1 412 ? 10.523 -26.312 11.117 1 97.69 412 LEU A CA 1
ATOM 3169 C C . LEU A 1 412 ? 11.094 -27.016 9.883 1 97.69 412 LEU A C 1
ATOM 3171 O O . LEU A 1 412 ? 10.641 -26.766 8.766 1 97.69 412 LEU A O 1
ATOM 3175 N N . ASP A 1 413 ? 12.023 -27.844 10.109 1 96.06 413 ASP A N 1
ATOM 3176 C CA . ASP A 1 413 ? 12.594 -28.625 9.008 1 96.06 413 ASP A CA 1
ATOM 3177 C C . ASP A 1 413 ? 11.539 -29.531 8.375 1 96.06 413 ASP A C 1
ATOM 3179 O O . ASP A 1 413 ? 11.477 -29.656 7.148 1 96.06 413 ASP A O 1
ATOM 3183 N N . ASP A 1 414 ? 10.719 -30.094 9.18 1 96.5 414 ASP A N 1
ATOM 3184 C CA . ASP A 1 414 ? 9.633 -30.922 8.68 1 96.5 414 ASP A CA 1
ATOM 3185 C C . ASP A 1 414 ? 8.625 -30.094 7.891 1 96.5 414 ASP A C 1
ATOM 3187 O O . ASP A 1 414 ? 8.141 -30.516 6.844 1 96.5 414 ASP A O 1
ATOM 3191 N N . LEU A 1 415 ? 8.367 -28.969 8.43 1 97.06 415 LEU A N 1
ATOM 3192 C CA . LEU A 1 415 ? 7.441 -28.078 7.746 1 97.06 415 LEU A CA 1
ATOM 3193 C C . LEU A 1 415 ? 7.969 -27.703 6.367 1 97.06 415 LEU A C 1
ATOM 3195 O O . LEU A 1 415 ? 7.223 -27.719 5.387 1 97.06 415 LEU A O 1
ATOM 3199 N N . ILE A 1 416 ? 9.234 -27.406 6.301 1 96.94 416 ILE A N 1
ATOM 3200 C CA . ILE A 1 416 ? 9.875 -27.031 5.039 1 96.94 416 ILE A CA 1
ATOM 3201 C C . ILE A 1 416 ? 9.828 -28.219 4.074 1 96.94 416 ILE A C 1
ATOM 3203 O O . ILE A 1 416 ? 9.5 -28.047 2.895 1 96.94 416 ILE A O 1
ATOM 3207 N N . ALA A 1 417 ? 10.062 -29.344 4.598 1 95.44 417 ALA A N 1
ATOM 3208 C CA . ALA A 1 417 ? 10.055 -30.547 3.771 1 95.44 417 ALA A CA 1
ATOM 3209 C C . ALA A 1 417 ? 8.672 -30.781 3.174 1 95.44 417 ALA A C 1
ATOM 3211 O O . ALA A 1 417 ? 8.547 -31.219 2.027 1 95.44 417 ALA A O 1
ATOM 3212 N N . ALA A 1 418 ? 7.703 -30.5 3.896 1 96.12 418 ALA A N 1
ATOM 3213 C CA . ALA A 1 418 ? 6.332 -30.703 3.439 1 96.12 418 ALA A CA 1
ATOM 3214 C C . ALA A 1 418 ? 5.906 -29.625 2.457 1 96.12 418 ALA A C 1
ATOM 3216 O O . ALA A 1 418 ? 5.195 -29.891 1.489 1 96.12 418 ALA A O 1
ATOM 3217 N N . LEU A 1 419 ? 6.398 -28.359 2.664 1 96 419 LEU A N 1
ATOM 3218 C CA . LEU A 1 419 ? 5.84 -27.219 1.943 1 96 419 LEU A CA 1
ATOM 3219 C C . LEU A 1 419 ? 6.668 -26.906 0.703 1 96 419 LEU A C 1
ATOM 3221 O O . LEU A 1 419 ? 6.16 -26.328 -0.256 1 96 419 LEU A O 1
ATOM 3225 N N . GLU A 1 420 ? 7.887 -27.234 0.648 1 95.31 420 GLU A N 1
ATOM 3226 C CA . GLU A 1 420 ? 8.773 -26.859 -0.449 1 95.31 420 GLU A CA 1
ATOM 3227 C C . GLU A 1 420 ? 8.273 -27.422 -1.778 1 95.31 420 GLU A C 1
ATOM 3229 O O . GLU A 1 420 ? 8.156 -26.688 -2.762 1 95.31 420 GLU A O 1
ATOM 3234 N N . PRO A 1 421 ? 7.926 -28.75 -1.784 1 95.06 421 PRO A N 1
ATOM 3235 C CA . PRO A 1 421 ? 7.395 -29.25 -3.051 1 95.06 421 PRO A CA 1
ATOM 3236 C C . PRO A 1 421 ? 6.137 -28.516 -3.5 1 95.06 421 PRO A C 1
ATOM 3238 O O . PRO A 1 421 ? 5.93 -28.297 -4.699 1 95.06 421 PRO A O 1
ATOM 3241 N N . LEU A 1 422 ? 5.328 -28.094 -2.586 1 95.81 422 LEU A N 1
ATOM 3242 C CA . LEU A 1 422 ? 4.113 -27.359 -2.914 1 95.81 422 LEU A CA 1
ATOM 3243 C C . LEU A 1 422 ? 4.453 -25.969 -3.465 1 95.81 422 LEU A C 1
ATOM 3245 O O . LEU A 1 422 ? 3.791 -25.484 -4.383 1 95.81 422 LEU A O 1
ATOM 3249 N N . ALA A 1 423 ? 5.453 -25.312 -2.871 1 94.38 423 ALA A N 1
ATOM 3250 C CA . ALA A 1 423 ? 5.887 -24.016 -3.365 1 94.38 423 ALA A CA 1
ATOM 3251 C C . ALA A 1 423 ? 6.379 -24.109 -4.805 1 94.38 423 ALA A C 1
ATOM 3253 O O . ALA A 1 423 ? 6.051 -23.266 -5.637 1 94.38 423 ALA A O 1
ATOM 3254 N N . ILE A 1 424 ? 7.066 -25.156 -5.098 1 91.94 424 ILE A N 1
ATOM 3255 C CA . ILE A 1 424 ? 7.57 -25.391 -6.445 1 91.94 424 ILE A CA 1
ATOM 3256 C C . ILE A 1 424 ? 6.402 -25.625 -7.402 1 91.94 424 ILE A C 1
ATOM 3258 O O . ILE A 1 424 ? 6.344 -25.031 -8.484 1 91.94 424 ILE A O 1
ATOM 3262 N N . ALA A 1 425 ? 5.508 -26.453 -6.969 1 93.38 425 ALA A N 1
ATOM 3263 C CA . ALA A 1 425 ? 4.328 -26.75 -7.777 1 93.38 425 ALA A CA 1
ATOM 3264 C C . ALA A 1 425 ? 3.514 -25.484 -8.047 1 93.38 425 ALA A C 1
ATOM 3266 O O . ALA A 1 425 ? 2.994 -25.297 -9.148 1 93.38 425 ALA A O 1
ATOM 3267 N N . ALA A 1 426 ? 3.354 -24.672 -7.039 1 92.06 426 ALA A N 1
ATOM 3268 C CA . ALA A 1 426 ? 2.602 -23.422 -7.195 1 92.06 426 ALA A CA 1
ATOM 3269 C C . ALA A 1 426 ? 3.244 -22.531 -8.25 1 92.06 426 ALA A C 1
ATOM 3271 O O . ALA A 1 426 ? 2.545 -21.891 -9.047 1 92.06 426 ALA A O 1
ATOM 3272 N N . GLN A 1 427 ? 4.504 -22.469 -8.297 1 88.06 427 GLN A N 1
ATOM 3273 C CA . GLN A 1 427 ? 5.223 -21.656 -9.266 1 88.06 427 GLN A CA 1
ATOM 3274 C C . GLN A 1 427 ? 4.996 -22.156 -10.688 1 88.06 427 GLN A C 1
ATOM 3276 O O . GLN A 1 427 ? 4.91 -21.359 -11.625 1 88.06 427 GLN A O 1
ATOM 3281 N N . ILE A 1 428 ? 4.855 -23.406 -10.797 1 86.44 428 ILE A N 1
ATOM 3282 C CA . ILE A 1 428 ? 4.602 -24 -12.102 1 86.44 428 ILE A CA 1
ATOM 3283 C C . ILE A 1 428 ? 3.166 -23.719 -12.531 1 86.44 428 ILE A C 1
ATOM 3285 O O . ILE A 1 428 ? 2.928 -23.281 -13.664 1 86.44 428 ILE A O 1
ATOM 3289 N N . ALA A 1 429 ? 2.32 -23.906 -11.633 1 88.56 429 ALA A N 1
ATOM 3290 C CA . ALA A 1 429 ? 0.896 -23.844 -11.953 1 88.56 429 ALA A CA 1
ATOM 3291 C C . ALA A 1 429 ? 0.444 -22.406 -12.172 1 88.56 429 ALA A C 1
ATOM 3293 O O . ALA A 1 429 ? -0.546 -22.156 -12.859 1 88.56 429 ALA A O 1
ATOM 3294 N N . GLN A 1 430 ? 1.146 -21.422 -11.617 1 86.56 430 GLN A N 1
ATOM 3295 C CA . GLN A 1 430 ? 0.664 -20.047 -11.672 1 86.56 430 GLN A CA 1
ATOM 3296 C C . GLN A 1 430 ? 1.164 -19.344 -12.93 1 86.56 430 GLN A C 1
ATOM 3298 O O . GLN A 1 430 ? 0.792 -18.203 -13.195 1 86.56 430 GLN A O 1
ATOM 3303 N N . THR A 1 431 ? 1.861 -19.984 -13.734 1 80.62 431 THR A N 1
ATOM 3304 C CA . THR A 1 431 ? 2.371 -19.344 -14.945 1 80.62 431 THR A CA 1
ATOM 3305 C C . THR A 1 431 ? 1.27 -19.234 -15.992 1 80.62 431 THR A C 1
ATOM 3307 O O . THR A 1 431 ? 0.337 -20.031 -16.016 1 80.62 431 THR A O 1
ATOM 3310 N N . ASP A 1 432 ? 1.396 -18.281 -16.828 1 73.88 432 ASP A N 1
ATOM 3311 C CA . ASP A 1 432 ? 0.42 -18.047 -17.891 1 73.88 432 ASP A CA 1
ATOM 3312 C C . ASP A 1 432 ? 0.437 -19.188 -18.906 1 73.88 432 ASP A C 1
ATOM 3314 O O . ASP A 1 432 ? -0.532 -19.375 -19.641 1 73.88 432 ASP A O 1
ATOM 3318 N N . LEU A 1 433 ? 1.407 -19.984 -18.812 1 72.25 433 LEU A N 1
ATOM 3319 C CA . LEU A 1 433 ? 1.595 -20.969 -19.875 1 72.25 433 LEU A CA 1
ATOM 3320 C C . LEU A 1 433 ? 1.417 -22.391 -19.344 1 72.25 433 LEU A C 1
ATOM 3322 O O . LEU A 1 433 ? 1.726 -23.359 -20.031 1 72.25 433 LEU A O 1
ATOM 3326 N N . CYS A 1 434 ? 0.883 -22.406 -18.188 1 83.69 434 CYS A N 1
ATOM 3327 C CA . CYS A 1 434 ? 0.718 -23.75 -17.625 1 83.69 434 CYS A CA 1
ATOM 3328 C C . CYS A 1 434 ? -0.312 -24.547 -18.422 1 83.69 434 CYS A C 1
ATOM 3330 O O . CYS A 1 434 ? -1.428 -24.062 -18.656 1 83.69 434 CYS A O 1
ATOM 3332 N N . ARG A 1 435 ? 0.051 -25.75 -18.844 1 84.38 435 ARG A N 1
ATOM 3333 C CA . ARG A 1 435 ? -0.817 -26.625 -19.625 1 84.38 435 ARG A CA 1
ATOM 3334 C C . ARG A 1 435 ? -1.392 -27.75 -18.766 1 84.38 435 ARG A C 1
ATOM 3336 O O . ARG A 1 435 ? -0.887 -28.016 -17.672 1 84.38 435 ARG A O 1
ATOM 3343 N N . LEU A 1 436 ? -2.346 -28.406 -19.312 1 86.81 436 LEU A N 1
ATOM 3344 C CA . LEU A 1 436 ? -3.02 -29.469 -18.578 1 86.81 436 LEU A CA 1
ATOM 3345 C C . LEU A 1 436 ? -2.055 -30.609 -18.266 1 86.81 436 LEU A C 1
ATOM 3347 O O . LEU A 1 436 ? -2.084 -31.188 -17.172 1 86.81 436 LEU A O 1
ATOM 3351 N N . ASP A 1 437 ? -1.267 -30.922 -19.219 1 84.31 437 ASP A N 1
ATOM 3352 C CA . ASP A 1 437 ? -0.328 -32.031 -19.016 1 84.31 437 ASP A CA 1
ATOM 3353 C C . ASP A 1 437 ? 0.697 -31.672 -17.938 1 84.31 437 ASP A C 1
ATOM 3355 O O . ASP A 1 437 ? 1.022 -32.5 -17.094 1 84.31 437 ASP A O 1
ATOM 3359 N N . GLN A 1 438 ? 1.135 -30.406 -17.953 1 85.38 438 GLN A N 1
ATOM 3360 C CA . GLN A 1 438 ? 2.113 -29.953 -16.969 1 85.38 438 GLN A CA 1
ATOM 3361 C C . GLN A 1 438 ? 1.532 -30 -15.562 1 85.38 438 GLN A C 1
ATOM 3363 O O . GLN A 1 438 ? 2.195 -30.453 -14.625 1 85.38 438 GLN A O 1
ATOM 3368 N N . ALA A 1 439 ? 0.337 -29.547 -15.516 1 89 439 ALA A N 1
ATOM 3369 C CA . ALA A 1 439 ? -0.332 -29.562 -14.219 1 89 439 ALA A CA 1
ATOM 3370 C C . ALA A 1 439 ? -0.497 -31 -13.703 1 89 439 ALA A C 1
ATOM 3372 O O . ALA A 1 439 ? -0.227 -31.281 -12.539 1 89 439 ALA A O 1
ATOM 3373 N N . LEU A 1 440 ? -0.878 -31.859 -14.547 1 88.56 440 LEU A N 1
ATOM 3374 C CA . LEU A 1 440 ? -1.087 -33.25 -14.172 1 88.56 440 LEU A CA 1
ATOM 3375 C C . LEU A 1 440 ? 0.229 -33.906 -13.773 1 88.56 440 LEU A C 1
ATOM 3377 O O . LEU A 1 440 ? 0.295 -34.594 -12.758 1 88.56 440 LEU A O 1
ATOM 3381 N N . LEU A 1 441 ? 1.206 -33.688 -14.508 1 86.5 441 LEU A N 1
ATOM 3382 C CA . LEU A 1 441 ? 2.516 -34.25 -14.203 1 86.5 441 LEU A CA 1
ATOM 3383 C C . LEU A 1 441 ? 3.049 -33.719 -12.883 1 86.5 441 LEU A C 1
ATOM 3385 O O . LEU A 1 441 ? 3.65 -34.438 -12.102 1 86.5 441 LEU A O 1
ATOM 3389 N N . THR A 1 442 ? 2.82 -32.5 -12.703 1 89.88 442 THR A N 1
ATOM 3390 C CA . THR A 1 442 ? 3.25 -31.875 -11.445 1 89.88 442 THR A CA 1
ATOM 3391 C C . THR A 1 442 ? 2.539 -32.531 -10.266 1 89.88 442 THR A C 1
ATOM 3393 O O . THR A 1 442 ? 3.17 -32.844 -9.25 1 89.88 442 THR A O 1
ATOM 3396 N N . MET A 1 443 ? 1.328 -32.812 -10.398 1 90.25 443 MET A N 1
ATOM 3397 C CA . MET A 1 443 ? 0.573 -33.469 -9.344 1 90.25 443 MET A CA 1
ATOM 3398 C C . MET A 1 443 ? 1.082 -34.906 -9.125 1 90.25 443 MET A C 1
ATOM 3400 O O . MET A 1 443 ? 1.201 -35.344 -7.98 1 90.25 443 MET A O 1
ATOM 3404 N N . GLY A 1 444 ? 1.314 -35.5 -10.219 1 89.75 444 GLY A N 1
ATOM 3405 C CA . GLY A 1 444 ? 1.875 -36.844 -10.117 1 89.75 444 GLY A CA 1
ATOM 3406 C C . GLY A 1 444 ? 3.211 -36.875 -9.398 1 89.75 444 GLY A C 1
ATOM 3407 O O . GLY A 1 444 ? 3.453 -37.75 -8.562 1 89.75 444 GLY A O 1
ATOM 3408 N N . LYS A 1 445 ? 3.998 -35.938 -9.719 1 90.56 445 LYS A N 1
ATOM 3409 C CA . LYS A 1 445 ? 5.305 -35.844 -9.07 1 90.56 445 LYS A CA 1
ATOM 3410 C C . LYS A 1 445 ? 5.164 -35.562 -7.582 1 90.56 445 LYS A C 1
ATOM 3412 O O . LYS A 1 445 ? 5.914 -36.094 -6.762 1 90.56 445 LYS A O 1
ATOM 3417 N N . LEU A 1 446 ? 4.227 -34.719 -7.301 1 94.81 446 LEU A N 1
ATOM 3418 C CA . LEU A 1 446 ? 3.961 -34.438 -5.895 1 94.81 446 LEU A CA 1
ATOM 3419 C C . LEU A 1 446 ? 3.555 -35.719 -5.156 1 94.81 446 LEU A C 1
ATOM 3421 O O . LEU A 1 446 ? 4.066 -36 -4.07 1 94.81 446 LEU A O 1
ATOM 3425 N N . TYR A 1 447 ? 2.693 -36.438 -5.754 1 94.38 447 TYR A N 1
ATOM 3426 C CA . TYR A 1 447 ? 2.219 -37.688 -5.145 1 94.38 447 TYR A CA 1
ATOM 3427 C C . TYR A 1 447 ? 3.373 -38.656 -4.887 1 94.38 447 TYR A C 1
ATOM 3429 O O . TYR A 1 447 ? 3.52 -39.188 -3.781 1 94.38 447 TYR A O 1
ATOM 3437 N N . THR A 1 448 ? 4.211 -38.812 -5.891 1 94.06 448 THR A N 1
ATOM 3438 C CA . THR A 1 448 ? 5.336 -39.75 -5.773 1 94.06 448 THR A CA 1
ATOM 3439 C C . THR A 1 448 ? 6.309 -39.281 -4.695 1 94.06 448 THR A C 1
ATOM 3441 O O . THR A 1 448 ? 6.801 -40.094 -3.904 1 94.06 448 THR A O 1
ATOM 3444 N N . HIS A 1 449 ? 6.508 -38.031 -4.699 1 93.75 449 HIS A N 1
ATOM 3445 C CA . HIS A 1 449 ? 7.43 -37.438 -3.725 1 93.75 449 HIS A CA 1
ATOM 3446 C C . HIS A 1 449 ? 6.926 -37.656 -2.301 1 93.75 449 HIS A C 1
ATOM 3448 O O . HIS A 1 449 ? 7.668 -38.125 -1.438 1 93.75 449 HIS A O 1
ATOM 3454 N N . TYR A 1 450 ? 5.734 -37.344 -2.053 1 96.44 450 TYR A N 1
ATOM 3455 C CA . TYR A 1 450 ? 5.18 -37.469 -0.709 1 96.44 450 TYR A CA 1
ATOM 3456 C C . TYR A 1 450 ? 5.02 -38.938 -0.301 1 96.44 450 TYR A C 1
ATOM 3458 O O . TYR A 1 450 ? 5.191 -39.281 0.869 1 96.44 450 TYR A O 1
ATOM 3466 N N . ALA A 1 451 ? 4.703 -39.75 -1.26 1 95.31 451 ALA A N 1
ATOM 3467 C CA . ALA A 1 451 ? 4.609 -41.188 -0.976 1 95.31 451 ALA A CA 1
ATOM 3468 C C . ALA A 1 451 ? 5.961 -41.75 -0.537 1 95.31 451 ALA A C 1
ATOM 3470 O O . ALA A 1 451 ? 6.035 -42.531 0.396 1 95.31 451 ALA A O 1
ATOM 3471 N N . ALA A 1 452 ? 6.949 -41.25 -1.198 1 94.44 452 ALA A N 1
ATOM 3472 C CA . ALA A 1 452 ? 8.297 -41.688 -0.856 1 94.44 452 ALA A CA 1
ATOM 3473 C C . ALA A 1 452 ? 8.672 -41.25 0.559 1 94.44 452 ALA A C 1
ATOM 3475 O O . ALA A 1 452 ? 9.266 -42.031 1.313 1 94.44 452 ALA A O 1
ATOM 3476 N N . ILE A 1 453 ? 8.312 -40.094 0.93 1 93.62 453 ILE A N 1
ATOM 3477 C CA . ILE A 1 453 ? 8.602 -39.594 2.273 1 93.62 453 ILE A CA 1
ATOM 3478 C C . ILE A 1 453 ? 7.758 -40.375 3.293 1 93.62 453 ILE A C 1
ATOM 3480 O O . ILE A 1 453 ? 8.242 -40.719 4.371 1 93.62 453 ILE A O 1
ATOM 3484 N N . GLY A 1 454 ? 6.535 -40.625 2.959 1 93.12 454 GLY A N 1
ATOM 3485 C CA . GLY A 1 454 ? 5.645 -41.344 3.844 1 93.12 454 GLY A CA 1
ATOM 3486 C C . GLY A 1 454 ? 6.152 -42.719 4.191 1 93.12 454 GLY A C 1
ATOM 3487 O O . GLY A 1 454 ? 5.914 -43.219 5.293 1 93.12 454 GLY A O 1
ATOM 3488 N N . ASP A 1 455 ? 6.949 -43.281 3.283 1 91.69 455 ASP A N 1
ATOM 3489 C CA . ASP A 1 455 ? 7.438 -44.656 3.455 1 91.69 455 ASP A CA 1
ATOM 3490 C C . ASP A 1 455 ? 8.859 -44.656 4.004 1 91.69 455 ASP A C 1
ATOM 3492 O O . ASP A 1 455 ? 9.422 -45.719 4.262 1 91.69 455 ASP A O 1
ATOM 3496 N N . ASP A 1 456 ? 9.391 -43.5 4.141 1 90.56 456 ASP A N 1
ATOM 3497 C CA . ASP A 1 456 ? 10.773 -43.375 4.594 1 90.56 456 ASP A CA 1
ATOM 3498 C C . ASP A 1 456 ? 10.859 -43.438 6.117 1 90.56 456 ASP A C 1
ATOM 3500 O O . ASP A 1 456 ? 10.586 -42.438 6.793 1 90.56 456 ASP A O 1
ATOM 3504 N N . MET A 1 457 ? 11.422 -44.5 6.629 1 89.5 457 MET A N 1
ATOM 3505 C CA . MET A 1 457 ? 11.453 -44.719 8.07 1 89.5 457 MET A CA 1
ATOM 3506 C C . MET A 1 457 ? 12.469 -43.812 8.742 1 89.5 457 MET A C 1
ATOM 3508 O O . MET A 1 457 ? 12.445 -43.656 9.969 1 89.5 457 MET A O 1
ATOM 3512 N N . GLU A 1 458 ? 13.297 -43.156 7.973 1 89.56 458 GLU A N 1
ATOM 3513 C CA . GLU A 1 458 ? 14.312 -42.281 8.539 1 89.56 458 GLU A CA 1
ATOM 3514 C C . GLU A 1 458 ? 13.727 -40.906 8.852 1 89.56 458 GLU A C 1
ATOM 3516 O O . GLU A 1 458 ? 14.328 -40.125 9.594 1 89.56 458 GLU A O 1
ATOM 3521 N N . ARG A 1 459 ? 12.578 -40.656 8.336 1 90.44 459 ARG A N 1
ATOM 3522 C CA . ARG A 1 459 ? 11.938 -39.344 8.562 1 90.44 459 ARG A CA 1
ATOM 3523 C C . ARG A 1 459 ? 11.062 -39.375 9.812 1 90.44 459 ARG A C 1
ATOM 3525 O O . ARG A 1 459 ? 10.719 -40.469 10.305 1 90.44 459 ARG A O 1
ATOM 3532 N N . SER A 1 460 ? 10.766 -38.219 10.289 1 92.75 460 SER A N 1
ATOM 3533 C CA . SER A 1 460 ? 9.93 -38.156 11.484 1 92.75 460 SER A CA 1
ATOM 3534 C C . SER A 1 460 ? 8.523 -38.656 11.203 1 92.75 460 SER A C 1
ATOM 3536 O O . SER A 1 460 ? 8.008 -38.5 10.094 1 92.75 460 SER A O 1
ATOM 3538 N N . THR A 1 461 ? 7.898 -39.219 12.234 1 91.75 461 THR A N 1
ATOM 3539 C CA . THR A 1 461 ? 6.547 -39.75 12.109 1 91.75 461 THR A CA 1
ATOM 3540 C C . THR A 1 461 ? 5.555 -38.656 11.75 1 91.75 461 THR A C 1
ATOM 3542 O O . THR A 1 461 ? 4.613 -38.875 10.984 1 91.75 461 THR A O 1
ATOM 3545 N N . ASP A 1 462 ? 5.77 -37.5 12.242 1 90 462 ASP A N 1
ATOM 3546 C CA . ASP A 1 462 ? 4.887 -36.375 11.969 1 90 462 ASP A CA 1
ATOM 3547 C C . ASP A 1 462 ? 4.93 -36 10.492 1 90 462 ASP A C 1
ATOM 3549 O O . ASP A 1 462 ? 3.893 -35.75 9.883 1 90 462 ASP A O 1
ATOM 3553 N N . LEU A 1 463 ? 6.078 -36.031 9.984 1 94.75 463 LEU A N 1
ATOM 3554 C CA . LEU A 1 463 ? 6.246 -35.719 8.57 1 94.75 463 LEU A CA 1
ATOM 3555 C C . LEU A 1 463 ? 5.66 -36.812 7.695 1 94.75 463 LEU A C 1
ATOM 3557 O O . LEU A 1 463 ? 5 -36.531 6.695 1 94.75 463 LEU A O 1
ATOM 3561 N N . GLN A 1 464 ? 5.883 -38.031 8.078 1 94.38 464 GLN A N 1
ATOM 3562 C CA . GLN A 1 464 ? 5.328 -39.156 7.34 1 94.38 464 GLN A CA 1
ATOM 3563 C C . GLN A 1 464 ? 3.805 -39.094 7.266 1 94.38 464 GLN A C 1
ATOM 3565 O O . GLN A 1 464 ? 3.227 -39.188 6.18 1 94.38 464 GLN A O 1
ATOM 3570 N N . ASP A 1 465 ? 3.24 -38.75 8.359 1 90.81 465 ASP A N 1
ATOM 3571 C CA . ASP A 1 465 ? 1.786 -38.688 8.438 1 90.81 465 ASP A CA 1
ATOM 3572 C C . ASP A 1 465 ? 1.262 -37.531 7.57 1 90.81 465 ASP A C 1
ATOM 3574 O O . ASP A 1 465 ? 0.26 -37.688 6.867 1 90.81 465 ASP A O 1
ATOM 3578 N N . ALA A 1 466 ? 1.912 -36.469 7.695 1 93.62 466 ALA A N 1
ATOM 3579 C CA . ALA A 1 466 ? 1.515 -35.312 6.891 1 93.62 466 ALA A CA 1
ATOM 3580 C C . ALA A 1 466 ? 1.586 -35.656 5.398 1 93.62 466 ALA A C 1
ATOM 3582 O O . ALA A 1 466 ? 0.675 -35.312 4.641 1 93.62 466 ALA A O 1
ATOM 3583 N N . CYS A 1 467 ? 2.594 -36.281 5.004 1 95.88 467 CYS A N 1
ATOM 3584 C CA . CYS A 1 467 ? 2.805 -36.594 3.596 1 95.88 467 CYS A CA 1
ATOM 3585 C C . CYS A 1 467 ? 1.792 -37.625 3.107 1 95.88 467 CYS A C 1
ATOM 3587 O O . CYS A 1 467 ? 1.293 -37.531 1.984 1 95.88 467 CYS A O 1
ATOM 3589 N N . LEU A 1 468 ? 1.487 -38.531 3.902 1 94.88 468 LEU A N 1
ATOM 3590 C CA . LEU A 1 468 ? 0.468 -39.531 3.531 1 94.88 468 LEU A CA 1
ATOM 3591 C C . LEU A 1 468 ? -0.899 -38.844 3.402 1 94.88 468 LEU A C 1
ATOM 3593 O O . LEU A 1 468 ? -1.67 -39.188 2.498 1 94.88 468 LEU A O 1
ATOM 3597 N N . SER A 1 469 ? -1.104 -37.969 4.266 1 94.62 469 SER A N 1
ATOM 3598 C CA . SER A 1 469 ? -2.342 -37.219 4.172 1 94.62 469 SER A CA 1
ATOM 3599 C C . SER A 1 469 ? -2.381 -36.375 2.896 1 94.62 469 SER A C 1
ATOM 3601 O O . SER A 1 469 ? -3.436 -36.25 2.271 1 94.62 469 SER A O 1
ATOM 3603 N N . LEU A 1 470 ? -1.293 -35.844 2.598 1 96.38 470 LEU A N 1
ATOM 3604 C CA . LEU A 1 470 ? -1.196 -35.062 1.366 1 96.38 470 LEU A CA 1
ATOM 3605 C C . LEU A 1 470 ? -1.437 -35.969 0.147 1 96.38 470 LEU A C 1
ATOM 3607 O O . LEU A 1 470 ? -2.066 -35.531 -0.822 1 96.38 470 LEU A O 1
ATOM 3611 N N . CYS A 1 471 ? -0.986 -37.188 0.193 1 96.19 471 CYS A N 1
ATOM 3612 C CA . CYS A 1 471 ? -1.255 -38.125 -0.884 1 96.19 471 CYS A CA 1
ATOM 3613 C C . CYS A 1 471 ? -2.752 -38.375 -1.036 1 96.19 471 CYS A C 1
ATOM 3615 O O . CYS A 1 471 ? -3.273 -38.375 -2.152 1 96.19 471 CYS A O 1
ATOM 3617 N N . ARG A 1 472 ? -3.383 -38.5 0.063 1 95.38 472 ARG A N 1
ATOM 3618 C CA . ARG A 1 472 ? -4.828 -38.688 0.028 1 95.38 472 ARG A CA 1
ATOM 3619 C C . ARG A 1 472 ? -5.531 -37.469 -0.529 1 95.38 472 ARG A C 1
ATOM 3621 O O . ARG A 1 472 ? -6.461 -37.562 -1.33 1 95.38 472 ARG A O 1
ATOM 3628 N N . ALA A 1 473 ? -5.059 -36.344 -0.085 1 95.25 473 ALA A N 1
ATOM 3629 C CA . ALA A 1 473 ? -5.645 -35.094 -0.564 1 95.25 473 ALA A CA 1
ATOM 3630 C C . ALA A 1 473 ? -5.438 -34.938 -2.068 1 95.25 473 ALA A C 1
ATOM 3632 O O . ALA A 1 473 ? -6.352 -34.5 -2.785 1 95.25 473 ALA A O 1
ATOM 3633 N N . LEU A 1 474 ? -4.273 -35.25 -2.494 1 95.25 474 LEU A N 1
ATOM 3634 C CA . LEU A 1 474 ? -3.961 -35.188 -3.918 1 95.25 474 LEU A CA 1
ATOM 3635 C C . LEU A 1 474 ? -4.863 -36.156 -4.711 1 95.25 474 LEU A C 1
ATOM 3637 O O . LEU A 1 474 ? -5.395 -35.75 -5.758 1 95.25 474 LEU A O 1
ATOM 3641 N N . SER A 1 475 ? -5.047 -37.312 -4.184 1 93.75 475 SER A N 1
ATOM 3642 C CA . SER A 1 475 ? -5.91 -38.281 -4.832 1 93.75 475 SER A CA 1
ATOM 3643 C C . SER A 1 475 ? -7.352 -37.812 -4.891 1 93.75 475 SER A C 1
ATOM 3645 O O . SER A 1 475 ? -8.023 -37.969 -5.918 1 93.75 475 SER A O 1
ATOM 3647 N N . LYS A 1 476 ? -7.742 -37.219 -3.863 1 91.81 476 LYS A N 1
ATOM 3648 C CA . LYS A 1 476 ? -9.102 -36.688 -3.809 1 91.81 476 LYS A CA 1
ATOM 3649 C C . LYS A 1 476 ? -9.305 -35.594 -4.832 1 91.81 476 LYS A C 1
ATOM 3651 O O . LYS A 1 476 ? -10.336 -35.531 -5.512 1 91.81 476 LYS A O 1
ATOM 3656 N N . ARG A 1 477 ? -8.398 -34.781 -4.992 1 89.5 477 ARG A N 1
ATOM 3657 C CA . ARG A 1 477 ? -8.484 -33.688 -5.941 1 89.5 477 ARG A CA 1
ATOM 3658 C C . ARG A 1 477 ? -8.445 -34.188 -7.379 1 89.5 477 ARG A C 1
ATOM 3660 O O . ARG A 1 477 ? -9.148 -33.656 -8.242 1 89.5 477 ARG A O 1
ATOM 3667 N N . TRP A 1 478 ? -7.664 -35.156 -7.566 1 88.81 478 TRP A N 1
ATOM 3668 C CA . TRP A 1 478 ? -7.605 -35.781 -8.891 1 88.81 478 TRP A CA 1
ATOM 3669 C C . TRP A 1 478 ? -8.938 -36.406 -9.25 1 88.81 478 TRP A C 1
ATOM 3671 O O . TRP A 1 478 ? -9.422 -36.25 -10.375 1 88.81 478 TRP A O 1
ATOM 3681 N N . MET A 1 479 ? -9.5 -37 -8.289 1 88.38 479 MET A N 1
ATOM 3682 C CA . MET A 1 479 ? -10.758 -37.688 -8.531 1 88.38 479 MET A CA 1
ATOM 3683 C C . MET A 1 479 ? -11.875 -36.719 -8.828 1 88.38 479 MET A C 1
ATOM 3685 O O . MET A 1 479 ? -12.828 -37.031 -9.539 1 88.38 479 MET A O 1
ATOM 3689 N N . ALA A 1 480 ? -11.703 -35.5 -8.391 1 83.38 480 ALA A N 1
ATOM 3690 C CA . ALA A 1 480 ? -12.727 -34.469 -8.586 1 83.38 480 ALA A CA 1
ATOM 3691 C C . ALA A 1 480 ? -12.578 -33.812 -9.953 1 83.38 480 ALA A C 1
ATOM 3693 O O . ALA A 1 480 ? -13.492 -33.125 -10.414 1 83.38 480 ALA A O 1
ATOM 3694 N N . CYS A 1 481 ? -11.492 -34.062 -10.648 1 84.69 481 CYS A N 1
ATOM 3695 C CA . CYS A 1 481 ? -11.242 -33.438 -11.945 1 84.69 481 CYS A CA 1
ATOM 3696 C C . CYS A 1 481 ? -11.945 -34.219 -13.055 1 84.69 481 CYS A C 1
ATOM 3698 O O . CYS A 1 481 ? -12.25 -35.406 -12.898 1 84.69 481 CYS A O 1
ATOM 3700 N N . ASP A 1 482 ? -12.227 -33.469 -14.133 1 81.88 482 ASP A N 1
ATOM 3701 C CA . ASP A 1 482 ? -12.617 -34.156 -15.367 1 81.88 482 ASP A CA 1
ATOM 3702 C C . ASP A 1 482 ? -11.438 -34.875 -15.992 1 81.88 482 ASP A C 1
ATOM 3704 O O . ASP A 1 482 ? -10.773 -34.344 -16.891 1 81.88 482 ASP A O 1
ATOM 3708 N N . GLN A 1 483 ? -11.266 -36.062 -15.656 1 85.62 483 GLN A N 1
ATOM 3709 C CA . GLN A 1 483 ? -10.023 -36.812 -15.875 1 85.62 483 GLN A CA 1
ATOM 3710 C C . GLN A 1 483 ? -9.773 -37.031 -17.359 1 85.62 483 GLN A C 1
ATOM 3712 O O . GLN A 1 483 ? -8.641 -36.938 -17.828 1 85.62 483 GLN A O 1
ATOM 3717 N N . PRO A 1 484 ? -10.805 -37.281 -18.125 1 83.94 484 PRO A N 1
ATOM 3718 C CA . PRO A 1 484 ? -10.547 -37.562 -19.531 1 83.94 484 PRO A CA 1
ATOM 3719 C C . PRO A 1 484 ? -9.805 -36.438 -20.25 1 83.94 484 PRO A C 1
ATOM 3721 O O . PRO A 1 484 ? -8.914 -36.688 -21.062 1 83.94 484 PRO A O 1
ATOM 3724 N N . VAL A 1 485 ? -10.133 -35.312 -19.938 1 86.31 485 VAL A N 1
ATOM 3725 C CA . VAL A 1 485 ? -9.492 -34.188 -20.625 1 86.31 485 VAL A CA 1
ATOM 3726 C C . VAL A 1 485 ? -8.016 -34.125 -20.234 1 86.31 485 VAL A C 1
ATOM 3728 O O . VAL A 1 485 ? -7.164 -33.844 -21.094 1 86.31 485 VAL A O 1
ATOM 3731 N N . TRP A 1 486 ? -7.734 -34.406 -19.094 1 86.94 486 TRP A N 1
ATOM 3732 C CA . TRP A 1 486 ? -6.359 -34.406 -18.609 1 86.94 486 TRP A CA 1
ATOM 3733 C C . TRP A 1 486 ? -5.547 -35.531 -19.234 1 86.94 486 TRP A C 1
ATOM 3735 O O . TRP A 1 486 ? -4.406 -35.344 -19.641 1 86.94 486 TRP A O 1
ATOM 3745 N N . LEU A 1 487 ? -6.172 -36.594 -19.328 1 83.5 487 LEU A N 1
ATOM 3746 C CA . LEU A 1 487 ? -5.516 -37.781 -19.906 1 83.5 487 LEU A CA 1
ATOM 3747 C C . LEU A 1 487 ? -5.254 -37.562 -21.391 1 83.5 487 LEU A C 1
ATOM 3749 O O . LEU A 1 487 ? -4.207 -37.969 -21.906 1 83.5 487 LEU A O 1
ATOM 3753 N N . CYS A 1 488 ? -6.211 -36.938 -21.984 1 83.81 488 CYS A N 1
ATOM 3754 C CA . CYS A 1 488 ? -6.016 -36.594 -23.391 1 83.81 488 CYS A CA 1
ATOM 3755 C C . CYS A 1 488 ? -4.801 -35.688 -23.578 1 83.81 488 CYS A C 1
ATOM 3757 O O . CYS A 1 488 ? -4.004 -35.906 -24.5 1 83.81 488 CYS A O 1
ATOM 3759 N N . ALA A 1 489 ? -4.648 -34.812 -22.688 1 83.81 489 ALA A N 1
ATOM 3760 C CA . ALA A 1 489 ? -3.52 -33.875 -22.766 1 83.81 489 ALA A CA 1
ATOM 3761 C C . ALA A 1 489 ? -2.193 -34.625 -22.609 1 83.81 489 ALA A C 1
ATOM 3763 O O . ALA A 1 489 ? -1.203 -34.281 -23.266 1 83.81 489 ALA A O 1
ATOM 3764 N N . LEU A 1 490 ? -2.211 -35.562 -21.844 1 80.44 490 LEU A N 1
ATOM 3765 C CA . LEU A 1 490 ? -0.999 -36.344 -21.609 1 80.44 490 LEU A CA 1
ATOM 3766 C C . LEU A 1 490 ? -0.666 -37.188 -22.828 1 80.44 490 LEU A C 1
ATOM 3768 O O . LEU A 1 490 ? 0.496 -37.281 -23.234 1 80.44 490 LEU A O 1
ATOM 3772 N N . VAL A 1 491 ? -1.706 -37.75 -23.375 1 77.94 491 VAL A N 1
ATOM 3773 C CA . VAL A 1 491 ? -1.525 -38.625 -24.516 1 77.94 491 VAL A CA 1
ATOM 3774 C C . VAL A 1 491 ? -1.039 -37.844 -25.719 1 77.94 491 VAL A C 1
ATOM 3776 O O . VAL A 1 491 ? -0.22 -38.344 -26.5 1 77.94 491 VAL A O 1
ATOM 3779 N N . LEU A 1 492 ? -1.469 -36.688 -25.797 1 78.25 492 LEU A N 1
ATOM 3780 C CA . LEU A 1 492 ? -1.145 -35.875 -26.969 1 78.25 492 LEU A CA 1
ATOM 3781 C C . LEU A 1 492 ? 0.191 -35.156 -26.766 1 78.25 492 LEU A C 1
ATOM 3783 O O . LEU A 1 492 ? 0.692 -34.5 -27.688 1 78.25 492 LEU A O 1
ATOM 3787 N N . ASN A 1 493 ? 0.777 -35.312 -25.625 1 73.75 493 ASN A N 1
ATOM 3788 C CA . ASN A 1 493 ? 2.102 -34.75 -25.391 1 73.75 493 ASN A CA 1
ATOM 3789 C C . ASN A 1 493 ? 3.193 -35.562 -26.078 1 73.75 493 ASN A C 1
ATOM 3791 O O . ASN A 1 493 ? 3.346 -36.781 -25.797 1 73.75 493 ASN A O 1
ATOM 3795 N N . PRO A 1 494 ? 3.912 -34.969 -26.984 1 67.56 494 PRO A N 1
ATOM 3796 C CA . PRO A 1 494 ? 4.883 -35.719 -27.781 1 67.56 494 PRO A CA 1
ATOM 3797 C C . PRO A 1 494 ? 5.988 -36.344 -26.938 1 67.56 494 PRO A C 1
ATOM 3799 O O . PRO A 1 494 ? 6.621 -37.312 -27.375 1 67.56 494 PRO A O 1
ATOM 3802 N N . PHE A 1 495 ? 6.348 -35.656 -25.891 1 62.44 495 PHE A N 1
ATOM 3803 C CA . PHE A 1 495 ? 7.43 -36.156 -25.062 1 62.44 495 PHE A CA 1
ATOM 3804 C C . PHE A 1 495 ? 7.031 -37.5 -24.438 1 62.44 495 PHE A C 1
ATOM 3806 O O . PHE A 1 495 ? 7.883 -38.344 -24.188 1 62.44 495 PHE A O 1
ATOM 3813 N N . PHE A 1 496 ? 5.895 -37.625 -24.031 1 57.5 496 PHE A N 1
ATOM 3814 C CA . PHE A 1 496 ? 5.461 -38.875 -23.438 1 57.5 496 PHE A CA 1
ATOM 3815 C C . PHE A 1 496 ? 5.016 -39.875 -24.5 1 57.5 496 PHE A C 1
ATOM 3817 O O . PHE A 1 496 ? 5.07 -41.094 -24.297 1 57.5 496 PHE A O 1
ATOM 3824 N N . GLY A 1 497 ? 5.234 -39.594 -25.828 1 50.25 497 GLY A N 1
ATOM 3825 C CA . GLY A 1 497 ? 4.832 -40.5 -26.906 1 50.25 497 GLY A CA 1
ATOM 3826 C C . GLY A 1 497 ? 3.574 -41.281 -26.594 1 50.25 497 GLY A C 1
ATOM 3827 O O . GLY A 1 497 ? 2.975 -41.094 -25.531 1 50.25 497 GLY A O 1
ATOM 3828 N N . ARG A 1 498 ? 2.887 -41.969 -27.609 1 47.69 498 ARG A N 1
ATOM 3829 C CA . ARG A 1 498 ? 1.725 -42.844 -27.531 1 47.69 498 ARG A CA 1
ATOM 3830 C C . ARG A 1 498 ? 1.955 -44 -26.547 1 47.69 498 ARG A C 1
ATOM 3832 O O . ARG A 1 498 ? 1.095 -44.844 -26.375 1 47.69 498 ARG A O 1
ATOM 3839 N N . ASN A 1 499 ? 3.158 -44 -26.078 1 43.25 499 ASN A N 1
ATOM 3840 C CA . ASN A 1 499 ? 3.385 -45.188 -25.25 1 43.25 499 ASN A CA 1
ATOM 3841 C C . ASN A 1 499 ? 2.754 -45 -23.875 1 43.25 499 ASN A C 1
ATOM 3843 O O . ASN A 1 499 ? 3.441 -44.688 -22.906 1 43.25 499 ASN A O 1
ATOM 3847 N N . LEU A 1 500 ? 1.666 -44.438 -23.781 1 45.12 500 LEU A N 1
ATOM 3848 C CA . LEU A 1 500 ? 0.868 -44.281 -22.562 1 45.12 500 LEU A CA 1
ATOM 3849 C C . LEU A 1 500 ? 0.689 -45.625 -21.859 1 45.12 500 LEU A C 1
ATOM 3851 O O . LEU A 1 500 ? -0.159 -45.75 -20.969 1 45.12 500 LEU A O 1
ATOM 3855 N N . LYS A 1 501 ? 1.329 -46.688 -22.266 1 40.75 501 LYS A N 1
ATOM 3856 C CA . LYS A 1 501 ? 1.138 -47.938 -21.516 1 40.75 501 LYS A CA 1
ATOM 3857 C C . LYS A 1 501 ? 1.315 -47.719 -20.016 1 40.75 501 LYS A C 1
ATOM 3859 O O . LYS A 1 501 ? 0.624 -48.312 -19.203 1 40.75 501 LYS A O 1
ATOM 3864 N N . ALA A 1 502 ? 2.375 -47.031 -19.531 1 38.03 502 ALA A N 1
ATOM 3865 C CA . ALA A 1 502 ? 2.775 -47.062 -18.125 1 38.03 502 ALA A CA 1
ATOM 3866 C C . ALA A 1 502 ? 1.823 -46.219 -17.281 1 38.03 502 ALA A C 1
ATOM 3868 O O . ALA A 1 502 ? 1.976 -46.125 -16.047 1 38.03 502 ALA A O 1
ATOM 3869 N N . ILE A 1 503 ? 1.224 -45.188 -17.672 1 38.84 503 ILE A N 1
ATOM 3870 C CA . ILE A 1 503 ? 0.32 -44.5 -16.75 1 38.84 503 ILE A CA 1
ATOM 3871 C C . ILE A 1 503 ? -0.849 -45.438 -16.406 1 38.84 503 ILE A C 1
ATOM 3873 O O . ILE A 1 503 ? -1.793 -45.562 -17.188 1 38.84 503 ILE A O 1
ATOM 3877 N N . SER A 1 504 ? -0.702 -46.719 -16.219 1 32.5 504 SER A N 1
ATOM 3878 C CA . SER A 1 504 ? -1.798 -47.531 -15.672 1 32.5 504 SER A CA 1
ATOM 3879 C C . SER A 1 504 ? -2.543 -46.75 -14.578 1 32.5 504 SER A C 1
ATOM 3881 O O . SER A 1 504 ? -1.922 -46.188 -13.688 1 32.5 504 SER A O 1
ATOM 3883 N N . LEU A 1 505 ? -3.664 -46.156 -14.875 1 34.72 505 LEU A N 1
ATOM 3884 C CA . LEU A 1 505 ? -4.66 -45.625 -13.945 1 34.72 505 LEU A CA 1
ATOM 3885 C C . LEU A 1 505 ? -4.605 -46.406 -12.625 1 34.72 505 LEU A C 1
ATOM 3887 O O . LEU A 1 505 ? -5.238 -46 -11.641 1 34.72 505 LEU A O 1
ATOM 3891 N N . GLU A 1 506 ? -4.145 -47.688 -12.539 1 30.81 506 GLU A N 1
ATOM 3892 C CA . GLU A 1 506 ? -4.098 -48.531 -11.344 1 30.81 506 GLU A CA 1
ATOM 3893 C C . GLU A 1 506 ? -2.979 -48.062 -10.406 1 30.81 506 GLU A C 1
ATOM 3895 O O . GLU A 1 506 ? -3.025 -48.344 -9.203 1 30.81 506 GLU A O 1
ATOM 3900 N N . ALA A 1 507 ? -1.778 -47.562 -10.938 1 29.67 507 ALA A N 1
ATOM 3901 C CA . ALA A 1 507 ? -0.754 -47.281 -9.938 1 29.67 507 ALA A CA 1
ATOM 3902 C C . ALA A 1 507 ? -1.012 -45.938 -9.227 1 29.67 507 ALA A C 1
ATOM 3904 O O . ALA A 1 507 ? -1.427 -44.969 -9.859 1 29.67 507 ALA A O 1
ATOM 3905 N N . MET B 1 1 ? -16.734 22.562 -25.219 1 24.84 1 MET B N 1
ATOM 3906 C CA . MET B 1 1 ? -15.531 22.688 -24.391 1 24.84 1 MET B CA 1
ATOM 3907 C C . MET B 1 1 ? -15.766 22.156 -22.984 1 24.84 1 MET B C 1
ATOM 3909 O O . MET B 1 1 ? -16.719 22.547 -22.312 1 24.84 1 MET B O 1
ATOM 3913 N N . PRO B 1 2 ? -15.617 20.922 -22.719 1 31.33 2 PRO B N 1
ATOM 3914 C CA . PRO B 1 2 ? -15.953 20.344 -21.422 1 31.33 2 PRO B CA 1
ATOM 3915 C C . PRO B 1 2 ? -15.461 21.188 -20.25 1 31.33 2 PRO B C 1
ATOM 3917 O O . PRO B 1 2 ? -14.32 21.641 -20.25 1 31.33 2 PRO B O 1
ATOM 3920 N N . THR B 1 3 ? -16.25 22.141 -19.859 1 36.16 3 THR B N 1
ATOM 3921 C CA . THR B 1 3 ? -16 23.125 -18.812 1 36.16 3 THR B CA 1
ATOM 3922 C C . THR B 1 3 ? -15.352 22.469 -17.594 1 36.16 3 THR B C 1
ATOM 3924 O O . THR B 1 3 ? -15.922 21.562 -16.984 1 36.16 3 THR B O 1
ATOM 3927 N N . THR B 1 4 ? -14.172 22.141 -17.719 1 40.41 4 THR B N 1
ATOM 3928 C CA . THR B 1 4 ? -13.266 21.781 -16.641 1 40.41 4 THR B CA 1
ATOM 3929 C C . THR B 1 4 ? -13.641 22.516 -15.352 1 40.41 4 THR B C 1
ATOM 3931 O O . THR B 1 4 ? -13.68 23.75 -15.328 1 40.41 4 THR B O 1
ATOM 3934 N N . LYS B 1 5 ? -14.336 21.969 -14.508 1 50.81 5 LYS B N 1
ATOM 3935 C CA . LYS B 1 5 ? -14.984 22.609 -13.367 1 50.81 5 LYS B CA 1
ATOM 3936 C C . LYS B 1 5 ? -13.984 23.406 -12.539 1 50.81 5 LYS B C 1
ATOM 3938 O O . LYS B 1 5 ? -12.977 22.875 -12.086 1 50.81 5 LYS B O 1
ATOM 3943 N N . ILE B 1 6 ? -13.828 24.625 -12.82 1 58.28 6 ILE B N 1
ATOM 3944 C CA . ILE B 1 6 ? -13.109 25.609 -12.016 1 58.28 6 ILE B CA 1
ATOM 3945 C C . ILE B 1 6 ? -13.5 25.453 -10.547 1 58.28 6 ILE B C 1
ATOM 3947 O O . ILE B 1 6 ? -14.656 25.156 -10.227 1 58.28 6 ILE B O 1
ATOM 3951 N N . PRO B 1 7 ? -12.5 25.281 -9.742 1 62.81 7 PRO B N 1
ATOM 3952 C CA . PRO B 1 7 ? -12.734 25 -8.32 1 62.81 7 PRO B CA 1
ATOM 3953 C C . PRO B 1 7 ? -13.852 25.844 -7.723 1 62.81 7 PRO B C 1
ATOM 3955 O O . PRO B 1 7 ? -14.5 25.422 -6.762 1 62.81 7 PRO B O 1
ATOM 3958 N N . GLU B 1 8 ? -14.109 26.922 -8.328 1 70.25 8 GLU B N 1
ATOM 3959 C CA . GLU B 1 8 ? -15.133 27.812 -7.805 1 70.25 8 GLU B CA 1
ATOM 3960 C C . GLU B 1 8 ? -16.516 27.156 -7.852 1 70.25 8 GLU B C 1
ATOM 3962 O O . GLU B 1 8 ? -17.375 27.453 -7.027 1 70.25 8 GLU B O 1
ATOM 3967 N N . TRP B 1 9 ? -16.594 26.234 -8.703 1 76.94 9 TRP B N 1
ATOM 3968 C CA . TRP B 1 9 ? -17.891 25.625 -8.898 1 76.94 9 TRP B CA 1
ATOM 3969 C C . TRP B 1 9 ? -18.266 24.75 -7.707 1 76.94 9 TRP B C 1
ATOM 3971 O O . TRP B 1 9 ? -19.438 24.422 -7.496 1 76.94 9 TRP B O 1
ATOM 3981 N N . ASN B 1 10 ? -17.312 24.484 -6.973 1 72.75 10 ASN B N 1
ATOM 3982 C CA . ASN B 1 10 ? -17.578 23.719 -5.766 1 72.75 10 ASN B CA 1
ATOM 3983 C C . ASN B 1 10 ? -18.531 24.453 -4.828 1 72.75 10 ASN B C 1
ATOM 3985 O O . ASN B 1 10 ? -19.172 23.844 -3.971 1 72.75 10 ASN B O 1
ATOM 3989 N N . HIS B 1 11 ? -18.719 25.641 -5.035 1 77.62 11 HIS B N 1
ATOM 3990 C CA . HIS B 1 11 ? -19.531 26.469 -4.152 1 77.62 11 HIS B CA 1
ATOM 3991 C C . HIS B 1 11 ? -20.875 26.781 -4.785 1 77.62 11 HIS B C 1
ATOM 3993 O O . HIS B 1 11 ? -21.688 27.516 -4.203 1 77.62 11 HIS B O 1
ATOM 3999 N N . PHE B 1 12 ? -21.062 26.203 -5.871 1 82.44 12 PHE B N 1
ATOM 4000 C CA . PHE B 1 12 ? -22.297 26.516 -6.594 1 82.44 12 PHE B CA 1
ATOM 4001 C C . PHE B 1 12 ? -23.031 25.25 -7.008 1 82.44 12 PHE B C 1
ATOM 4003 O O . PHE B 1 12 ? -22.406 24.188 -7.145 1 82.44 12 PHE B O 1
ATOM 4010 N N . ILE B 1 13 ? -24.297 25.359 -7.133 1 82.25 13 ILE B N 1
ATOM 4011 C CA . ILE B 1 13 ? -25.172 24.297 -7.621 1 82.25 13 ILE B CA 1
ATOM 4012 C C . ILE B 1 13 ? -25.391 24.453 -9.125 1 82.25 13 ILE B C 1
ATOM 4014 O O . ILE B 1 13 ? -25.734 25.531 -9.594 1 82.25 13 ILE B O 1
ATOM 4018 N N . ARG B 1 14 ? -25.031 23.375 -9.773 1 80.38 14 ARG B N 1
ATOM 4019 C CA . ARG B 1 14 ? -25.234 23.328 -11.219 1 80.38 14 ARG B CA 1
ATOM 4020 C C . ARG B 1 14 ? -26.391 22.391 -11.57 1 80.38 14 ARG B C 1
ATOM 4022 O O . ARG B 1 14 ? -26.531 21.312 -10.992 1 80.38 14 ARG B O 1
ATOM 4029 N N . LEU B 1 15 ? -27.328 22.891 -12.5 1 76.69 15 LEU B N 1
ATOM 4030 C CA . LEU B 1 15 ? -28.375 22.047 -13.055 1 76.69 15 LEU B CA 1
ATOM 4031 C C . LEU B 1 15 ? -27.969 21.516 -14.43 1 76.69 15 LEU B C 1
ATOM 4033 O O . LEU B 1 15 ? -27.484 22.266 -15.273 1 76.69 15 LEU B O 1
ATOM 4037 N N . ASP B 1 16 ? -28.031 20.25 -14.609 1 74.62 16 ASP B N 1
ATOM 4038 C CA . ASP B 1 16 ? -27.609 19.625 -15.859 1 74.62 16 ASP B CA 1
ATOM 4039 C C . ASP B 1 16 ? -28.641 19.859 -16.969 1 74.62 16 ASP B C 1
ATOM 4041 O O . ASP B 1 16 ? -28.297 19.891 -18.156 1 74.62 16 ASP B O 1
ATOM 4045 N N . ALA B 1 17 ? -29.938 20.016 -16.562 1 76.94 17 ALA B N 1
ATOM 4046 C CA . ALA B 1 17 ? -31.031 20.281 -17.5 1 76.94 17 ALA B CA 1
ATOM 4047 C C . ALA B 1 17 ? -32.031 21.25 -16.906 1 76.94 17 ALA B C 1
ATOM 4049 O O . ALA B 1 17 ? -32.031 21.5 -15.695 1 76.94 17 ALA B O 1
ATOM 4050 N N . ASP B 1 18 ? -32.719 21.906 -17.828 1 77.62 18 ASP B N 1
ATOM 4051 C CA . ASP B 1 18 ? -33.781 22.797 -17.391 1 77.62 18 ASP B CA 1
ATOM 4052 C C . ASP B 1 18 ? -34.812 22.031 -16.562 1 77.62 18 ASP B C 1
ATOM 4054 O O . ASP B 1 18 ? -35.219 20.906 -16.906 1 77.62 18 ASP B O 1
ATOM 4058 N N . VAL B 1 19 ? -35.062 22.531 -15.359 1 74.62 19 VAL B N 1
ATOM 4059 C CA . VAL B 1 19 ? -36 21.875 -14.477 1 74.62 19 VAL B CA 1
ATOM 4060 C C . VAL B 1 19 ? -36.969 22.906 -13.898 1 74.62 19 VAL B C 1
ATOM 4062 O O . VAL B 1 19 ? -36.562 23.891 -13.297 1 74.62 19 VAL B O 1
ATOM 4065 N N . GLY B 1 20 ? -38.375 22.672 -13.953 1 67.94 20 GLY B N 1
ATOM 4066 C CA . GLY B 1 20 ? -39.406 23.406 -13.273 1 67.94 20 GLY B CA 1
ATOM 4067 C C . GLY B 1 20 ? -39.344 24.906 -13.5 1 67.94 20 GLY B C 1
ATOM 4068 O O . GLY B 1 20 ? -39.531 25.688 -12.57 1 67.94 20 GLY B O 1
ATOM 4069 N N . GLY B 1 21 ? -38.875 25.312 -14.641 1 76.5 21 GLY B N 1
ATOM 4070 C CA . GLY B 1 21 ? -38.812 26.734 -14.961 1 76.5 21 GLY B CA 1
ATOM 4071 C C . GLY B 1 21 ? -37.438 27.328 -14.758 1 76.5 21 GLY B C 1
ATOM 4072 O O . GLY B 1 21 ? -37.219 28.5 -15.07 1 76.5 21 GLY B O 1
ATOM 4073 N N . LEU B 1 22 ? -36.562 26.578 -14.203 1 80.06 22 LEU B N 1
ATOM 4074 C CA . LEU B 1 22 ? -35.188 27 -14.016 1 80.06 22 LEU B CA 1
ATOM 4075 C C . LEU B 1 22 ? -34.312 26.578 -15.195 1 80.06 22 LEU B C 1
ATOM 4077 O O . LEU B 1 22 ? -34.281 25.406 -15.555 1 80.06 22 LEU B O 1
ATOM 4081 N N . HIS B 1 23 ? -33.75 27.531 -15.828 1 84 23 HIS B N 1
ATOM 4082 C CA . HIS B 1 23 ? -32.906 27.266 -16.969 1 84 23 HIS B CA 1
ATOM 4083 C C . HIS B 1 23 ? -31.469 26.922 -16.516 1 84 23 HIS B C 1
ATOM 4085 O O . HIS B 1 23 ? -30.891 27.625 -15.695 1 84 23 HIS B O 1
ATOM 4091 N N . ALA B 1 24 ? -31.016 25.953 -17.078 1 82.88 24 ALA B N 1
ATOM 4092 C CA . ALA B 1 24 ? -29.672 25.484 -16.703 1 82.88 24 ALA B CA 1
ATOM 4093 C C . ALA B 1 24 ? -28.594 26.391 -17.297 1 82.88 24 ALA B C 1
ATOM 4095 O O . ALA B 1 24 ? -27.516 26.547 -16.719 1 82.88 24 ALA B O 1
ATOM 4096 N N . MET B 1 25 ? -28.922 27.031 -18.359 1 82.31 25 MET B N 1
ATOM 4097 C CA . MET B 1 25 ? -27.922 27.828 -19.062 1 82.31 25 MET B CA 1
ATOM 4098 C C . MET B 1 25 ? -28.094 29.312 -18.781 1 82.31 25 MET B C 1
ATOM 4100 O O . MET B 1 25 ? -29.219 29.812 -18.75 1 82.31 25 MET B O 1
ATOM 4104 N N . TYR B 1 26 ? -27.016 30.109 -18.406 1 82.88 26 TYR B N 1
ATOM 4105 C CA . TYR B 1 26 ? -27.047 31.562 -18.219 1 82.88 26 TYR B CA 1
ATOM 4106 C C . TYR B 1 26 ? -27.062 32.281 -19.578 1 82.88 26 TYR B C 1
ATOM 4108 O O . TYR B 1 26 ? -27.812 33.219 -19.766 1 82.88 26 TYR B O 1
ATOM 4116 N N . ASN B 1 27 ? -26.25 31.812 -20.484 1 79.88 27 ASN B N 1
ATOM 4117 C CA . ASN B 1 27 ? -26.203 32.219 -21.891 1 79.88 27 ASN B CA 1
ATOM 4118 C C . ASN B 1 27 ? -25.828 31.047 -22.797 1 79.88 27 ASN B C 1
ATOM 4120 O O . ASN B 1 27 ? -25.891 29.891 -22.375 1 79.88 27 ASN B O 1
ATOM 4124 N N . LYS B 1 28 ? -25.406 31.281 -24.031 1 75.56 28 LYS B N 1
ATOM 4125 C CA . LYS B 1 28 ? -25.109 30.234 -25.016 1 75.56 28 LYS B CA 1
ATOM 4126 C C . LYS B 1 28 ? -23.844 29.469 -24.656 1 75.56 28 LYS B C 1
ATOM 4128 O O . LYS B 1 28 ? -23.641 28.344 -25.109 1 75.56 28 LYS B O 1
ATOM 4133 N N . VAL B 1 29 ? -23.078 30.062 -23.688 1 77.94 29 VAL B N 1
ATOM 4134 C CA . VAL B 1 29 ? -21.734 29.516 -23.453 1 77.94 29 VAL B CA 1
ATOM 4135 C C . VAL B 1 29 ? -21.641 29.016 -22.016 1 77.94 29 VAL B C 1
ATOM 4137 O O . VAL B 1 29 ? -21.094 27.938 -21.766 1 77.94 29 VAL B O 1
ATOM 4140 N N . TYR B 1 30 ? -22.281 29.719 -21.031 1 81.5 30 TYR B N 1
ATOM 4141 C CA . TYR B 1 30 ? -22.062 29.406 -19.625 1 81.5 30 TYR B CA 1
ATOM 4142 C C . TYR B 1 30 ? -23.344 28.922 -18.969 1 81.5 30 TYR B C 1
ATOM 4144 O O . TYR B 1 30 ? -24.438 29.375 -19.328 1 81.5 30 TYR B O 1
ATOM 4152 N N . ARG B 1 31 ? -23.203 28.188 -17.969 1 84.06 31 ARG B N 1
ATOM 4153 C CA . ARG B 1 31 ? -24.312 27.672 -17.172 1 84.06 31 ARG B CA 1
ATOM 4154 C C . ARG B 1 31 ? -24.625 28.609 -16.016 1 84.06 31 ARG B C 1
ATOM 4156 O O . ARG B 1 31 ? -23.766 29.375 -15.578 1 84.06 31 ARG B O 1
ATOM 4163 N N . LYS B 1 32 ? -25.828 28.5 -15.609 1 86.25 32 LYS B N 1
ATOM 4164 C CA . LYS B 1 32 ? -26.219 29.188 -14.383 1 86.25 32 LYS B CA 1
ATOM 4165 C C . LYS B 1 32 ? -25.609 28.516 -13.156 1 86.25 32 LYS B C 1
ATOM 4167 O O . LYS B 1 32 ? -25.516 27.281 -13.102 1 86.25 32 LYS B O 1
ATOM 4172 N N . ALA B 1 33 ? -25.125 29.312 -12.32 1 87.19 33 ALA B N 1
ATOM 4173 C CA . ALA B 1 33 ? -24.562 28.859 -11.047 1 87.19 33 ALA B CA 1
ATOM 4174 C C . ALA B 1 33 ? -25.344 29.438 -9.875 1 87.19 33 ALA B C 1
ATOM 4176 O O . ALA B 1 33 ? -25.5 30.656 -9.766 1 87.19 33 ALA B O 1
ATOM 4177 N N . TRP B 1 34 ? -25.938 28.641 -9.109 1 87.69 34 TRP B N 1
ATOM 4178 C CA . TRP B 1 34 ? -26.609 29.094 -7.891 1 87.69 34 TRP B CA 1
ATOM 4179 C C . TRP B 1 34 ? -25.719 28.891 -6.668 1 87.69 34 TRP B C 1
ATOM 4181 O O . TRP B 1 34 ? -25.203 27.781 -6.441 1 87.69 34 TRP B O 1
ATOM 4191 N N . CYS B 1 35 ? -25.422 29.906 -5.973 1 82.62 35 CYS B N 1
ATOM 4192 C CA . CYS B 1 35 ? -24.594 29.891 -4.77 1 82.62 35 CYS B CA 1
ATOM 4193 C C . CYS B 1 35 ? -25.156 28.922 -3.736 1 82.62 35 CYS B C 1
ATOM 4195 O O . CYS B 1 35 ? -26.281 29.078 -3.279 1 82.62 35 CYS B O 1
ATOM 4197 N N . LYS B 1 36 ? -24.375 27.984 -3.391 1 81.38 36 LYS B N 1
ATOM 4198 C CA . LYS B 1 36 ? -24.812 26.969 -2.443 1 81.38 36 LYS B CA 1
ATOM 4199 C C . LYS B 1 36 ? -25.203 27.578 -1.104 1 81.38 36 LYS B C 1
ATOM 4201 O O . LYS B 1 36 ? -26.156 27.141 -0.453 1 81.38 36 LYS B O 1
ATOM 4206 N N . TYR B 1 37 ? -24.578 28.578 -0.762 1 77.56 37 TYR B N 1
ATOM 4207 C CA . TYR B 1 37 ? -24.766 29.203 0.542 1 77.56 37 TYR B CA 1
ATOM 4208 C C . TYR B 1 37 ? -26.031 30.047 0.571 1 77.56 37 TYR B C 1
ATOM 4210 O O . TYR B 1 37 ? -26.766 30.047 1.561 1 77.56 37 TYR B O 1
ATOM 4218 N N . GLU B 1 38 ? -26.297 30.656 -0.468 1 82.75 38 GLU B N 1
ATOM 4219 C CA . GLU B 1 38 ? -27.547 31.391 -0.562 1 82.75 38 GLU B CA 1
ATOM 4220 C C . GLU B 1 38 ? -28.75 30.438 -0.587 1 82.75 38 GLU B C 1
ATOM 4222 O O . GLU B 1 38 ? -29.75 30.688 0.073 1 82.75 38 GLU B O 1
ATOM 4227 N N . VAL B 1 39 ? -28.547 29.391 -1.288 1 83.94 39 VAL B N 1
ATOM 4228 C CA . VAL B 1 39 ? -29.625 28.406 -1.387 1 83.94 39 VAL B CA 1
ATOM 4229 C C . VAL B 1 39 ? -29.922 27.812 -0.009 1 83.94 39 VAL B C 1
ATOM 4231 O O . VAL B 1 39 ? -31.078 27.703 0.392 1 83.94 39 VAL B O 1
ATOM 4234 N N . LYS B 1 40 ? -28.922 27.609 0.599 1 79.69 40 LYS B N 1
ATOM 4235 C CA . LYS B 1 40 ? -29.062 27.078 1.952 1 79.69 40 LYS B CA 1
ATOM 4236 C C . LYS B 1 40 ? -29.75 28.094 2.867 1 79.69 40 LYS B C 1
ATOM 4238 O O . LYS B 1 40 ? -30.625 27.734 3.658 1 79.69 40 LYS B O 1
ATOM 4243 N N . THR B 1 41 ? -29.328 29.266 2.807 1 79.56 41 THR B N 1
ATOM 4244 C CA . THR B 1 41 ? -29.922 30.312 3.609 1 79.56 41 THR B CA 1
ATOM 4245 C C . THR B 1 41 ? -31.422 30.438 3.324 1 79.56 41 THR B C 1
ATOM 4247 O O . THR B 1 41 ? -32.219 30.547 4.25 1 79.56 41 THR B O 1
ATOM 4250 N N . VAL B 1 42 ? -31.766 30.281 2.158 1 82.81 42 VAL B N 1
ATOM 4251 C CA . VAL B 1 42 ? -33.188 30.391 1.767 1 82.81 42 VAL B CA 1
ATOM 4252 C C . VAL B 1 42 ? -33.938 29.172 2.264 1 82.81 42 VAL B C 1
ATOM 4254 O O . VAL B 1 42 ? -35.062 29.297 2.746 1 82.81 42 VAL B O 1
ATOM 4257 N N . MET B 1 43 ? -33.281 28.141 2.146 1 80.06 43 MET B N 1
ATOM 4258 C CA . MET B 1 43 ? -33.938 26.922 2.631 1 80.06 43 MET B CA 1
ATOM 4259 C C . MET B 1 43 ? -34.25 27.031 4.121 1 80.06 43 MET B C 1
ATOM 4261 O O . MET B 1 43 ? -35.312 26.656 4.566 1 80.06 43 MET B O 1
ATOM 4265 N N . GLU B 1 44 ? -33.406 27.562 4.785 1 76.38 44 GLU B N 1
ATOM 4266 C CA . GLU B 1 44 ? -33.531 27.672 6.238 1 76.38 44 GLU B CA 1
ATOM 4267 C C . GLU B 1 44 ? -34.469 28.797 6.641 1 76.38 44 GLU B C 1
ATOM 4269 O O . GLU B 1 44 ? -35.281 28.625 7.551 1 76.38 44 GLU B O 1
ATOM 4274 N N . GLU B 1 45 ? -34.375 29.828 5.996 1 78.12 45 GLU B N 1
ATOM 4275 C CA . GLU B 1 45 ? -35.188 30.984 6.355 1 78.12 45 GLU B CA 1
ATOM 4276 C C . GLU B 1 45 ? -36.625 30.812 5.922 1 78.12 45 GLU B C 1
ATOM 4278 O O . GLU B 1 45 ? -37.531 31.203 6.645 1 78.12 45 GLU B O 1
ATOM 4283 N N . LYS B 1 46 ? -36.781 30.078 4.832 1 80.75 46 LYS B N 1
ATOM 4284 C CA . LYS B 1 46 ? -38.125 30.031 4.281 1 80.75 46 LYS B CA 1
ATOM 4285 C C . LYS B 1 46 ? -38.719 28.609 4.367 1 80.75 46 LYS B C 1
ATOM 4287 O O . LYS B 1 46 ? -39.844 28.375 3.988 1 80.75 46 LYS B O 1
ATOM 4292 N N . ASN B 1 47 ? -37.938 27.641 4.855 1 78.62 47 ASN B N 1
ATOM 4293 C CA . ASN B 1 47 ? -38.344 26.25 5.023 1 78.62 47 ASN B CA 1
ATOM 4294 C C . ASN B 1 47 ? -38.875 25.672 3.723 1 78.62 47 ASN B C 1
ATOM 4296 O O . ASN B 1 47 ? -40.031 25.188 3.688 1 78.62 47 ASN B O 1
ATOM 4300 N N . VAL B 1 48 ? -38.25 25.828 2.648 1 80.88 48 VAL B N 1
ATOM 4301 C CA . VAL B 1 48 ? -38.625 25.344 1.33 1 80.88 48 VAL B CA 1
ATOM 4302 C C . VAL B 1 48 ? -37.688 24.25 0.877 1 80.88 48 VAL B C 1
ATOM 4304 O O . VAL B 1 48 ? -36.594 24.078 1.44 1 80.88 48 VAL B O 1
ATOM 4307 N N . SER B 1 49 ? -38.156 23.547 -0.09 1 79.25 49 SER B N 1
ATOM 4308 C CA . SER B 1 49 ? -37.344 22.5 -0.677 1 79.25 49 SER B CA 1
ATOM 4309 C C . SER B 1 49 ? -36.156 23.078 -1.43 1 79.25 49 SER B C 1
ATOM 4311 O O . SER B 1 49 ? -36.125 24.281 -1.744 1 79.25 49 SER B O 1
ATOM 4313 N N . LYS B 1 50 ? -35.125 22.328 -1.736 1 79.5 50 LYS B N 1
ATOM 4314 C CA . LYS B 1 50 ? -33.906 22.75 -2.439 1 79.5 50 LYS B CA 1
ATOM 4315 C C . LYS B 1 50 ? -34.25 23.344 -3.805 1 79.5 50 LYS B C 1
ATOM 4317 O O . LYS B 1 50 ? -33.75 24.391 -4.176 1 79.5 50 LYS B O 1
ATOM 4322 N N . MET B 1 51 ? -35.094 22.672 -4.406 1 79.94 51 MET B N 1
ATOM 4323 C CA . MET B 1 51 ? -35.438 23.125 -5.754 1 79.94 51 MET B CA 1
ATOM 4324 C C . MET B 1 51 ? -36.219 24.438 -5.703 1 79.94 51 MET B C 1
ATOM 4326 O O . MET B 1 51 ? -36.031 25.312 -6.551 1 79.94 51 MET B O 1
ATOM 4330 N N . GLU B 1 52 ? -37.031 24.547 -4.738 1 80.12 52 GLU B N 1
ATOM 4331 C CA . GLU B 1 52 ? -37.75 25.797 -4.539 1 80.12 52 GLU B CA 1
ATOM 4332 C C . GLU B 1 52 ? -36.812 26.922 -4.129 1 80.12 52 GLU B C 1
ATOM 4334 O O . GLU B 1 52 ? -36.969 28.062 -4.574 1 80.12 52 GLU B O 1
ATOM 4339 N N . ALA B 1 53 ? -35.812 26.547 -3.344 1 81.94 53 ALA B N 1
ATOM 4340 C CA . ALA B 1 53 ? -34.844 27.531 -2.908 1 81.94 53 ALA B CA 1
ATOM 4341 C C . ALA B 1 53 ? -34 28 -4.082 1 81.94 53 ALA B C 1
ATOM 4343 O O . ALA B 1 53 ? -33.688 29.203 -4.199 1 81.94 53 ALA B O 1
ATOM 4344 N N . ILE B 1 54 ? -33.656 27.172 -4.93 1 85.12 54 ILE B N 1
ATOM 4345 C CA . ILE B 1 54 ? -32.906 27.516 -6.125 1 85.12 54 ILE B CA 1
ATOM 4346 C C . ILE B 1 54 ? -33.688 28.516 -6.969 1 85.12 54 ILE B C 1
ATOM 4348 O O . ILE B 1 54 ? -33.094 29.469 -7.512 1 85.12 54 ILE B O 1
ATOM 4352 N N . GLY B 1 55 ? -34.938 28.344 -6.996 1 82.88 55 GLY B N 1
ATOM 4353 C CA . GLY B 1 55 ? -35.812 29.25 -7.746 1 82.88 55 GLY B CA 1
ATOM 4354 C C . GLY B 1 55 ? -35.875 30.641 -7.168 1 82.88 55 GLY B C 1
ATOM 4355 O O . GLY B 1 55 ? -36.25 31.594 -7.855 1 82.88 55 GLY B O 1
ATOM 4356 N N . GLN B 1 56 ? -35.469 30.766 -5.93 1 85.06 56 GLN B N 1
ATOM 4357 C CA . GLN B 1 56 ? -35.562 32.031 -5.238 1 85.06 56 GLN B CA 1
ATOM 4358 C C . GLN B 1 56 ? -34.188 32.719 -5.16 1 85.06 56 GLN B C 1
ATOM 4360 O O . GLN B 1 56 ? -34.094 33.875 -4.695 1 85.06 56 GLN B O 1
ATOM 4365 N N . VAL B 1 57 ? -33.125 32.094 -5.555 1 85.75 57 VAL B N 1
ATOM 4366 C CA . VAL B 1 57 ? -31.781 32.625 -5.547 1 85.75 57 VAL B CA 1
ATOM 4367 C C . VAL B 1 57 ? -31.375 33.031 -6.969 1 85.75 57 VAL B C 1
ATOM 4369 O O . VAL B 1 57 ? -31.656 32.312 -7.926 1 85.75 57 VAL B O 1
ATOM 4372 N N . ALA B 1 58 ? -30.812 34.219 -7.039 1 86.19 58 ALA B N 1
ATOM 4373 C CA . ALA B 1 58 ? -30.391 34.688 -8.359 1 86.19 58 ALA B CA 1
ATOM 4374 C C . ALA B 1 58 ? -29.203 33.875 -8.867 1 86.19 58 ALA B C 1
ATOM 4376 O O . ALA B 1 58 ? -28.203 33.719 -8.148 1 86.19 58 ALA B O 1
ATOM 4377 N N . ALA B 1 59 ? -29.359 33.375 -9.977 1 88.31 59 ALA B N 1
ATOM 4378 C CA . ALA B 1 59 ? -28.25 32.656 -10.586 1 88.31 59 ALA B CA 1
ATOM 4379 C C . ALA B 1 59 ? -27.188 33.594 -11.125 1 88.31 59 ALA B C 1
ATOM 4381 O O . ALA B 1 59 ? -27.5 34.719 -11.531 1 88.31 59 ALA B O 1
ATOM 4382 N N . VAL B 1 60 ? -25.922 33.188 -10.992 1 86.5 60 VAL B N 1
ATOM 4383 C CA . VAL B 1 60 ? -24.812 33.969 -11.586 1 86.5 60 VAL B CA 1
ATOM 4384 C C . VAL B 1 60 ? -24.25 33.188 -12.781 1 86.5 60 VAL B C 1
ATOM 4386 O O . VAL B 1 60 ? -24.5 31.984 -12.922 1 86.5 60 VAL B O 1
ATOM 4389 N N . SER B 1 61 ? -23.531 33.875 -13.609 1 84.12 61 SER B N 1
ATOM 4390 C CA . SER B 1 61 ? -22.891 33.25 -14.742 1 84.12 61 SER B CA 1
ATOM 4391 C C . SER B 1 61 ? -21.812 32.281 -14.281 1 84.12 61 SER B C 1
ATOM 4393 O O . SER B 1 61 ? -21.047 32.562 -13.359 1 84.12 61 SER B O 1
ATOM 4395 N N . GLY B 1 62 ? -21.766 31.141 -14.805 1 81.12 62 GLY B N 1
ATOM 4396 C CA . GLY B 1 62 ? -20.812 30.109 -14.43 1 81.12 62 GLY B CA 1
ATOM 4397 C C . GLY B 1 62 ? -19.406 30.406 -14.898 1 81.12 62 GLY B C 1
ATOM 4398 O O . GLY B 1 62 ? -18.547 29.531 -14.914 1 81.12 62 GLY B O 1
ATOM 4399 N N . GLU B 1 63 ? -19.188 31.672 -15.273 1 78.38 63 GLU B N 1
ATOM 4400 C CA . GLU B 1 63 ? -17.844 32.125 -15.609 1 78.38 63 GLU B CA 1
ATOM 4401 C C . GLU B 1 63 ? -16.969 32.25 -14.359 1 78.38 63 GLU B C 1
ATOM 4403 O O . GLU B 1 63 ? -17.438 32.656 -13.297 1 78.38 63 GLU B O 1
ATOM 4408 N N . ARG B 1 64 ? -15.719 31.906 -14.586 1 74.62 64 ARG B N 1
ATOM 4409 C CA . ARG B 1 64 ? -14.805 31.891 -13.445 1 74.62 64 ARG B CA 1
ATOM 4410 C C . ARG B 1 64 ? -14.828 33.219 -12.703 1 74.62 64 ARG B C 1
ATOM 4412 O O . ARG B 1 64 ? -14.953 33.25 -11.477 1 74.62 64 ARG B O 1
ATOM 4419 N N . PHE B 1 65 ? -14.742 34.312 -13.414 1 74.5 65 PHE B N 1
ATOM 4420 C CA . PHE B 1 65 ? -14.656 35.656 -12.789 1 74.5 65 PHE B CA 1
ATOM 4421 C C . PHE B 1 65 ? -15.953 36 -12.07 1 74.5 65 PHE B C 1
ATOM 4423 O O . PHE B 1 65 ? -15.93 36.562 -10.977 1 74.5 65 PHE B O 1
ATOM 4430 N N . LYS B 1 66 ? -17.016 35.594 -12.555 1 81.44 66 LYS B N 1
ATOM 4431 C CA . LYS B 1 66 ? -18.312 35.906 -11.945 1 81.44 66 LYS B CA 1
ATOM 4432 C C . LYS B 1 66 ? -18.547 35.031 -10.703 1 81.44 66 LYS B C 1
ATOM 4434 O O . LYS B 1 66 ? -19.094 35.531 -9.703 1 81.44 66 LYS B O 1
ATOM 4439 N N . LEU B 1 67 ? -18.094 33.875 -10.789 1 80.5 67 LEU B N 1
ATOM 4440 C CA . LEU B 1 67 ? -18.203 33 -9.633 1 80.5 67 LEU B CA 1
ATOM 4441 C C . LEU B 1 67 ? -17.344 33.531 -8.477 1 80.5 67 LEU B C 1
ATOM 4443 O O . LEU B 1 67 ? -17.812 33.594 -7.34 1 80.5 67 LEU B O 1
ATOM 4447 N N . GLN B 1 68 ? -16.219 33.938 -8.852 1 74.81 68 GLN B N 1
ATOM 4448 C CA . GLN B 1 68 ? -15.305 34.5 -7.844 1 74.81 68 GLN B CA 1
ATOM 4449 C C . GLN B 1 68 ? -15.867 35.781 -7.254 1 74.81 68 GLN B C 1
ATOM 4451 O O . GLN B 1 68 ? -15.82 36 -6.035 1 74.81 68 GLN B O 1
ATOM 4456 N N . SER B 1 69 ? -16.281 36.625 -8.117 1 77.06 69 SER B N 1
ATOM 4457 C CA . SER B 1 69 ? -16.859 37.906 -7.688 1 77.06 69 SER B CA 1
ATOM 4458 C C . SER B 1 69 ? -18.047 37.688 -6.766 1 77.06 69 SER B C 1
ATOM 4460 O O . SER B 1 69 ? -18.188 38.375 -5.75 1 77.06 69 SER B O 1
ATOM 4462 N N . HIS B 1 70 ? -18.812 36.688 -7.047 1 81.06 70 HIS B N 1
ATOM 4463 C CA . HIS B 1 70 ? -19.953 36.406 -6.188 1 81.06 70 HIS B CA 1
ATOM 4464 C C . HIS B 1 70 ? -19.5 35.938 -4.812 1 81.06 70 HIS B C 1
ATOM 4466 O O . HIS B 1 70 ? -20.016 36.406 -3.789 1 81.06 70 HIS B O 1
ATOM 4472 N N . LEU B 1 71 ? -18.625 35.062 -4.855 1 77.19 71 LEU B N 1
ATOM 4473 C CA . LEU B 1 71 ? -18.172 34.5 -3.588 1 77.19 71 LEU B CA 1
ATOM 4474 C C . LEU B 1 71 ? -17.578 35.594 -2.695 1 77.19 71 LEU B C 1
ATOM 4476 O O . LEU B 1 71 ? -17.719 35.531 -1.472 1 77.19 71 LEU B O 1
ATOM 4480 N N . LYS B 1 72 ? -17.062 36.594 -3.291 1 70.75 72 LYS B N 1
ATOM 4481 C CA . LYS B 1 72 ? -16.469 37.719 -2.566 1 70.75 72 LYS B CA 1
ATOM 4482 C C . LYS B 1 72 ? -17.531 38.656 -2.027 1 70.75 72 LYS B C 1
ATOM 4484 O O . LYS B 1 72 ? -17.375 39.219 -0.945 1 70.75 72 LYS B O 1
ATOM 4489 N N . ASN B 1 73 ? -18.562 38.688 -2.709 1 75 73 ASN B N 1
ATOM 4490 C CA . ASN B 1 73 ? -19.547 39.719 -2.406 1 75 73 ASN B CA 1
ATOM 4491 C C . ASN B 1 73 ? -20.781 39.156 -1.725 1 75 73 ASN B C 1
ATOM 4493 O O . ASN B 1 73 ? -21.594 39.906 -1.174 1 75 73 ASN B O 1
ATOM 4497 N N . CYS B 1 74 ? -20.938 37.906 -1.865 1 73.12 74 CYS B N 1
ATOM 4498 C CA . CYS B 1 74 ? -22.109 37.281 -1.283 1 73.12 74 CYS B CA 1
ATOM 4499 C C . CYS B 1 74 ? -21.969 37.156 0.228 1 73.12 74 CYS B C 1
ATOM 4501 O O . CYS B 1 74 ? -21.016 36.531 0.715 1 73.12 74 CYS B O 1
ATOM 4503 N N . SER B 1 75 ? -22.781 37.719 0.972 1 70.88 75 SER B N 1
ATOM 4504 C CA . SER B 1 75 ? -22.75 37.688 2.43 1 70.88 75 SER B CA 1
ATOM 4505 C C . SER B 1 75 ? -22.875 36.281 2.959 1 70.88 75 SER B C 1
ATOM 4507 O O . SER B 1 75 ? -22.219 35.906 3.941 1 70.88 75 SER B O 1
ATOM 4509 N N . SER B 1 76 ? -23.672 35.5 2.314 1 70.25 76 SER B N 1
ATOM 4510 C CA . SER B 1 76 ? -23.891 34.125 2.748 1 70.25 76 SER B CA 1
ATOM 4511 C C . SER B 1 76 ? -22.672 33.25 2.455 1 70.25 76 SER B C 1
ATOM 4513 O O . SER B 1 76 ? -22.312 32.375 3.244 1 70.25 76 SER B O 1
ATOM 4515 N N . ALA B 1 77 ? -22.141 33.594 1.356 1 66.31 77 ALA B N 1
ATOM 4516 C CA . ALA B 1 77 ? -20.953 32.812 0.98 1 66.31 77 ALA B CA 1
ATOM 4517 C C . ALA B 1 77 ? -19.75 33.25 1.822 1 66.31 77 ALA B C 1
ATOM 4519 O O . ALA B 1 77 ? -18.938 32.406 2.227 1 66.31 77 ALA B O 1
ATOM 4520 N N . ARG B 1 78 ? -19.656 34.562 1.989 1 59.25 78 ARG B N 1
ATOM 4521 C CA . ARG B 1 78 ? -18.562 35.094 2.795 1 59.25 78 ARG B CA 1
ATOM 4522 C C . ARG B 1 78 ? -18.531 34.438 4.172 1 59.25 78 ARG B C 1
ATOM 4524 O O . ARG B 1 78 ? -17.453 34.156 4.703 1 59.25 78 ARG B O 1
ATOM 4531 N N . ALA B 1 79 ? -19.672 34.344 4.711 1 52.41 79 ALA B N 1
ATOM 4532 C CA . ALA B 1 79 ? -19.75 33.719 6.039 1 52.41 79 ALA B CA 1
ATOM 4533 C C . ALA B 1 79 ? -19.234 32.281 6.016 1 52.41 79 ALA B C 1
ATOM 4535 O O . ALA B 1 79 ? -18.641 31.828 7 1 52.41 79 ALA B O 1
ATOM 4536 N N . HIS B 1 80 ? -19.547 31.781 4.949 1 47.53 80 HIS B N 1
ATOM 4537 C CA . HIS B 1 80 ? -19.203 30.359 4.875 1 47.53 80 HIS B CA 1
ATOM 4538 C C . HIS B 1 80 ? -17.859 30.172 4.191 1 47.53 80 HIS B C 1
ATOM 4540 O O . HIS B 1 80 ? -17.156 29.188 4.457 1 47.53 80 HIS B O 1
ATOM 4546 N N . THR B 1 81 ? -17.75 31.031 3.205 1 43.81 81 THR B N 1
ATOM 4547 C CA . THR B 1 81 ? -16.469 30.984 2.504 1 43.81 81 THR B CA 1
ATOM 4548 C C . THR B 1 81 ? -15.398 31.781 3.262 1 43.81 81 THR B C 1
ATOM 4550 O O . THR B 1 81 ? -14.234 31.797 2.861 1 43.81 81 THR B O 1
ATOM 4553 N N . ALA B 1 82 ? -15.836 32.688 4.062 1 37.31 82 ALA B N 1
ATOM 4554 C CA . ALA B 1 82 ? -14.828 33.375 4.863 1 37.31 82 ALA B CA 1
ATOM 4555 C C . ALA B 1 82 ? -13.789 32.406 5.398 1 37.31 82 ALA B C 1
ATOM 4557 O O . ALA B 1 82 ? -13.078 32.688 6.359 1 37.31 82 ALA B O 1
ATOM 4558 N N . ASP B 1 83 ? -13.938 31.297 5 1 32.88 83 ASP B N 1
ATOM 4559 C CA . ASP B 1 83 ? -12.969 30.359 5.574 1 32.88 83 ASP B CA 1
ATOM 4560 C C . ASP B 1 83 ? -11.562 30.938 5.527 1 32.88 83 ASP B C 1
ATOM 4562 O O . ASP B 1 83 ? -11.297 31.875 4.777 1 32.88 83 ASP B O 1
ATOM 4566 N N . LEU B 1 84 ? -10.602 30.156 6.094 1 31.38 84 LEU B N 1
ATOM 4567 C CA . LEU B 1 84 ? -9.18 30.375 6.305 1 31.38 84 LEU B CA 1
ATOM 4568 C C . LEU B 1 84 ? -8.508 30.844 5.016 1 31.38 84 LEU B C 1
ATOM 4570 O O . LEU B 1 84 ? -7.281 30.938 4.949 1 31.38 84 LEU B O 1
ATOM 4574 N N . SER B 1 85 ? -9.141 31.016 4.059 1 30.41 85 SER B N 1
ATOM 4575 C CA . SER B 1 85 ? -8.484 31.484 2.842 1 30.41 85 SER B CA 1
ATOM 4576 C C . SER B 1 85 ? -7.789 32.844 3.074 1 30.41 85 SER B C 1
ATOM 4578 O O . SER B 1 85 ? -6.891 33.219 2.322 1 30.41 85 SER B O 1
ATOM 4580 N N . ASP B 1 86 ? -8.43 33.688 3.795 1 29.7 86 ASP B N 1
ATOM 4581 C CA . ASP B 1 86 ? -7.82 35 4.008 1 29.7 86 ASP B CA 1
ATOM 4582 C C . ASP B 1 86 ? -6.535 34.875 4.824 1 29.7 86 ASP B C 1
ATOM 4584 O O . ASP B 1 86 ? -6.012 35.875 5.324 1 29.7 86 ASP B O 1
ATOM 4588 N N . CYS B 1 87 ? -6.453 33.688 5.457 1 26.84 87 CYS B N 1
ATOM 4589 C CA . CYS B 1 87 ? -5.094 33.625 5.984 1 26.84 87 CYS B CA 1
ATOM 4590 C C . CYS B 1 87 ? -4.07 33.875 4.887 1 26.84 87 CYS B C 1
ATOM 4592 O O . CYS B 1 87 ? -4.324 33.594 3.715 1 26.84 87 CYS B O 1
ATOM 4594 N N . GLY B 1 88 ? -3.385 34.938 4.836 1 27.58 88 GLY B N 1
ATOM 4595 C CA . GLY B 1 88 ? -2.254 35.375 4.031 1 27.58 88 GLY B CA 1
ATOM 4596 C C . GLY B 1 88 ? -1.552 34.25 3.316 1 27.58 88 GLY B C 1
ATOM 4597 O O . GLY B 1 88 ? -0.352 34.312 3.045 1 27.58 88 GLY B O 1
ATOM 4598 N N . LEU B 1 89 ? -2.213 33.094 3.43 1 27.22 89 LEU B N 1
ATOM 4599 C CA . LEU B 1 89 ? -1.411 32.094 2.715 1 27.22 89 LEU B CA 1
ATOM 4600 C C . LEU B 1 89 ? -1.24 32.5 1.251 1 27.22 89 LEU B C 1
ATOM 4602 O O . LEU B 1 89 ? -2.188 32.969 0.616 1 27.22 89 LEU B O 1
ATOM 4606 N N . PRO B 1 90 ? -0.029 32.938 0.84 1 26.2 90 PRO B N 1
ATOM 4607 C CA . PRO B 1 90 ? 0.215 33.281 -0.562 1 26.2 90 PRO B CA 1
ATOM 4608 C C . PRO B 1 90 ? -0.529 32.375 -1.533 1 26.2 90 PRO B C 1
ATOM 4610 O O . PRO B 1 90 ? -0.805 31.203 -1.21 1 26.2 90 PRO B O 1
ATOM 4613 N N . ASN B 1 91 ? -1.562 32.844 -2.098 1 26.12 91 ASN B N 1
ATOM 4614 C CA . ASN B 1 91 ? -2.084 32.188 -3.295 1 26.12 91 ASN B CA 1
ATOM 4615 C C . ASN B 1 91 ? -0.979 31.484 -4.074 1 26.12 91 ASN B C 1
ATOM 4617 O O . ASN B 1 91 ? -0.121 32.125 -4.676 1 26.12 91 ASN B O 1
ATOM 4621 N N . TYR B 1 92 ? -0.529 30.438 -3.553 1 24.8 92 TYR B N 1
ATOM 4622 C CA . TYR B 1 92 ? 0.547 29.734 -4.25 1 24.8 92 TYR B CA 1
ATOM 4623 C C . TYR B 1 92 ? 0.205 29.547 -5.723 1 24.8 92 TYR B C 1
ATOM 4625 O O . TYR B 1 92 ? 0.98 28.938 -6.473 1 24.8 92 TYR B O 1
ATOM 4633 N N . GLY B 1 93 ? -1.061 29.828 -6.039 1 25.31 93 GLY B N 1
ATOM 4634 C CA . GLY B 1 93 ? -1.295 29.641 -7.461 1 25.31 93 GLY B CA 1
ATOM 4635 C C . GLY B 1 93 ? -0.395 30.5 -8.328 1 25.31 93 GLY B C 1
ATOM 4636 O O . GLY B 1 93 ? 0.149 30.031 -9.328 1 25.31 93 GLY B O 1
ATOM 4637 N N . ASP B 1 94 ? -0.419 31.828 -7.992 1 25.31 94 ASP B N 1
ATOM 4638 C CA . ASP B 1 94 ? 0.218 32.781 -8.898 1 25.31 94 ASP B CA 1
ATOM 4639 C C . ASP B 1 94 ? 1.739 32.688 -8.836 1 25.31 94 ASP B C 1
ATOM 4641 O O . ASP B 1 94 ? 2.447 33.25 -9.656 1 25.31 94 ASP B O 1
ATOM 4645 N N . THR B 1 95 ? 2.238 32.438 -7.633 1 24.91 95 THR B N 1
ATOM 4646 C CA . THR B 1 95 ? 3.693 32.531 -7.656 1 24.91 95 THR B CA 1
ATOM 4647 C C . THR B 1 95 ? 4.281 31.516 -8.641 1 24.91 95 THR B C 1
ATOM 4649 O O . THR B 1 95 ? 5.488 31.516 -8.875 1 24.91 95 THR B O 1
ATOM 4652 N N . ILE B 1 96 ? 3.506 30.516 -8.852 1 24.77 96 ILE B N 1
ATOM 4653 C CA . ILE B 1 96 ? 4.102 29.766 -9.945 1 24.77 96 ILE B CA 1
ATOM 4654 C C . ILE B 1 96 ? 4.059 30.578 -11.227 1 24.77 96 ILE B C 1
ATOM 4656 O O . ILE B 1 96 ? 4.637 30.188 -12.25 1 24.77 96 ILE B O 1
ATOM 4660 N N . LYS B 1 97 ? 3.08 31.594 -11.211 1 25.64 97 LYS B N 1
ATOM 4661 C CA . LYS B 1 97 ? 3.15 32.188 -12.539 1 25.64 97 LYS B CA 1
ATOM 4662 C C . LYS B 1 97 ? 4.43 33 -12.711 1 25.64 97 LYS B C 1
ATOM 4664 O O . LYS B 1 97 ? 5.043 33 -13.781 1 25.64 97 LYS B O 1
ATOM 4669 N N . GLN B 1 98 ? 4.473 34.062 -11.758 1 23.66 98 GLN B N 1
ATOM 4670 C CA . GLN B 1 98 ? 5.172 35.25 -12.211 1 23.66 98 GLN B CA 1
ATOM 4671 C C . GLN B 1 98 ? 6.676 35.031 -12.297 1 23.66 98 GLN B C 1
ATOM 4673 O O . GLN B 1 98 ? 7.441 35.938 -12.586 1 23.66 98 GLN B O 1
ATOM 4678 N N . SER B 1 99 ? 7.281 34.188 -11.492 1 23.77 99 SER B N 1
ATOM 4679 C CA . SER B 1 99 ? 8.672 34.281 -11.922 1 23.77 99 SER B CA 1
ATOM 4680 C C . SER B 1 99 ? 8.781 34.219 -13.438 1 23.77 99 SER B C 1
ATOM 4682 O O . SER B 1 99 ? 9.258 33.25 -14 1 23.77 99 SER B O 1
ATOM 4684 N N . SER B 1 100 ? 7.676 34.656 -14.078 1 23.7 100 SER B N 1
ATOM 4685 C CA . SER B 1 100 ? 7.895 34.812 -15.516 1 23.7 100 SER B CA 1
ATOM 4686 C C . SER B 1 100 ? 9.008 35.844 -15.781 1 23.7 100 SER B C 1
ATOM 4688 O O . SER B 1 100 ? 9.852 35.625 -16.656 1 23.7 100 SER B O 1
ATOM 4690 N N . SER B 1 101 ? 8.758 37.156 -15.453 1 23.38 101 SER B N 1
ATOM 4691 C CA . SER B 1 101 ? 9.219 38.312 -16.219 1 23.38 101 SER B CA 1
ATOM 4692 C C . SER B 1 101 ? 10.609 38.75 -15.781 1 23.38 101 SER B C 1
ATOM 4694 O O . SER B 1 101 ? 11.148 39.75 -16.297 1 23.38 101 SER B O 1
ATOM 4696 N N . ALA B 1 102 ? 10.945 38.812 -14.516 1 25.67 102 ALA B N 1
ATOM 4697 C CA . ALA B 1 102 ? 12.016 39.781 -14.453 1 25.67 102 ALA B CA 1
ATOM 4698 C C . ALA B 1 102 ? 13.102 39.5 -15.484 1 25.67 102 ALA B C 1
ATOM 4700 O O . ALA B 1 102 ? 13.477 40.375 -16.266 1 25.67 102 ALA B O 1
ATOM 4701 N N . GLY B 1 103 ? 14.336 39.281 -14.977 1 23.25 103 GLY B N 1
ATOM 4702 C CA . GLY B 1 103 ? 15.469 39.531 -15.859 1 23.25 103 GLY B CA 1
ATOM 4703 C C . GLY B 1 103 ? 15.344 38.844 -17.203 1 23.25 103 GLY B C 1
ATOM 4704 O O . GLY B 1 103 ? 14.891 37.688 -17.266 1 23.25 103 GLY B O 1
ATOM 4705 N N . GLY B 1 104 ? 15.016 39.594 -18.266 1 24.03 104 GLY B N 1
ATOM 4706 C CA . GLY B 1 104 ? 15.211 39.594 -19.703 1 24.03 104 GLY B CA 1
ATOM 4707 C C . GLY B 1 104 ? 16.469 38.875 -20.141 1 24.03 104 GLY B C 1
ATOM 4708 O O . GLY B 1 104 ? 16.984 39.094 -21.234 1 24.03 104 GLY B O 1
ATOM 4709 N N . SER B 1 105 ? 17.328 38.531 -19.188 1 22.92 105 SER B N 1
ATOM 4710 C CA . SER B 1 105 ? 18.5 38.125 -19.953 1 22.92 105 SER B CA 1
ATOM 4711 C C . SER B 1 105 ? 18.094 37.156 -21.078 1 22.92 105 SER B C 1
ATOM 4713 O O . SER B 1 105 ? 17.141 36.406 -20.938 1 22.92 105 SER B O 1
ATOM 4715 N N . LEU B 1 106 ? 18.469 37.531 -22.328 1 21.5 106 LEU B N 1
ATOM 4716 C CA . LEU B 1 106 ? 18.531 36.812 -23.609 1 21.5 106 LEU B CA 1
ATOM 4717 C C . LEU B 1 106 ? 18.812 35.344 -23.375 1 21.5 106 LEU B C 1
ATOM 4719 O O . LEU B 1 106 ? 19.906 35 -22.953 1 21.5 106 LEU B O 1
ATOM 4723 N N . SER B 1 107 ? 17.984 34.812 -22.625 1 23.91 107 SER B N 1
ATOM 4724 C CA . SER B 1 107 ? 18.219 33.375 -22.75 1 23.91 107 SER B CA 1
ATOM 4725 C C . SER B 1 107 ? 18.656 33.031 -24.172 1 23.91 107 SER B C 1
ATOM 4727 O O . SER B 1 107 ? 17.922 33.25 -25.125 1 23.91 107 SER B O 1
ATOM 4729 N N . VAL B 1 108 ? 19.891 33.406 -24.406 1 22.31 108 VAL B N 1
ATOM 4730 C CA . VAL B 1 108 ? 20.484 32.781 -25.578 1 22.31 108 VAL B CA 1
ATOM 4731 C C . VAL B 1 108 ? 19.922 31.375 -25.734 1 22.31 108 VAL B C 1
ATOM 4733 O O . VAL B 1 108 ? 20.094 30.531 -24.859 1 22.31 108 VAL B O 1
ATOM 4736 N N . GLN B 1 109 ? 18.688 31.359 -26.094 1 25.17 109 GLN B N 1
ATOM 4737 C CA . GLN B 1 109 ? 18.188 30.156 -26.781 1 25.17 109 GLN B CA 1
ATOM 4738 C C . GLN B 1 109 ? 19.328 29.406 -27.453 1 25.17 109 GLN B C 1
ATOM 4740 O O . GLN B 1 109 ? 19.734 29.734 -28.562 1 25.17 109 GLN B O 1
ATOM 4745 N N . THR B 1 110 ? 20.406 29.312 -26.656 1 24.53 110 THR B N 1
ATOM 4746 C CA . THR B 1 110 ? 21.281 28.391 -27.359 1 24.53 110 THR B CA 1
ATOM 4747 C C . THR B 1 110 ? 20.5 27.172 -27.844 1 24.53 110 THR B C 1
ATOM 4749 O O . THR B 1 110 ? 19.984 26.406 -27.047 1 24.53 110 THR B O 1
ATOM 4752 N N . VAL B 1 111 ? 19.656 27.5 -28.797 1 25.2 111 VAL B N 1
ATOM 4753 C CA . VAL B 1 111 ? 19.219 26.406 -29.656 1 25.2 111 VAL B CA 1
ATOM 4754 C C . VAL B 1 111 ? 20.297 25.328 -29.688 1 25.2 111 VAL B C 1
ATOM 4756 O O . VAL B 1 111 ? 21.359 25.516 -30.297 1 25.2 111 VAL B O 1
ATOM 4759 N N . LEU B 1 112 ? 20.625 24.938 -28.469 1 26.39 112 LEU B N 1
ATOM 4760 C CA . LEU B 1 112 ? 21.422 23.75 -28.75 1 26.39 112 LEU B CA 1
ATOM 4761 C C . LEU B 1 112 ? 20.766 22.906 -29.844 1 26.39 112 LEU B C 1
ATOM 4763 O O . LEU B 1 112 ? 19.625 22.453 -29.688 1 26.39 112 LEU B O 1
ATOM 4767 N N . THR B 1 113 ? 20.828 23.5 -30.969 1 27.69 113 THR B N 1
ATOM 4768 C CA . THR B 1 113 ? 20.609 22.656 -32.156 1 27.69 113 THR B CA 1
ATOM 4769 C C . THR B 1 113 ? 21.172 21.266 -31.938 1 27.69 113 THR B C 1
ATOM 4771 O O . THR B 1 113 ? 22.391 21.062 -31.922 1 27.69 113 THR B O 1
ATOM 4774 N N . LEU B 1 114 ? 20.734 20.75 -30.781 1 30.36 114 LEU B N 1
ATOM 4775 C CA . LEU B 1 114 ? 21.188 19.359 -30.875 1 30.36 114 LEU B CA 1
ATOM 4776 C C . LEU B 1 114 ? 21.016 18.828 -32.281 1 30.36 114 LEU B C 1
ATOM 4778 O O . LEU B 1 114 ? 19.906 18.766 -32.812 1 30.36 114 LEU B O 1
ATOM 4782 N N . VAL B 1 115 ? 21.844 19.344 -33.094 1 29.31 115 VAL B N 1
ATOM 4783 C CA . VAL B 1 115 ? 22.031 18.641 -34.375 1 29.31 115 VAL B CA 1
ATOM 4784 C C . VAL B 1 115 ? 21.875 17.141 -34.125 1 29.31 115 VAL B C 1
ATOM 4786 O O . VAL B 1 115 ? 22.641 16.531 -33.375 1 29.31 115 VAL B O 1
ATOM 4789 N N . ARG B 1 116 ? 20.688 16.812 -33.906 1 35 116 ARG B N 1
ATOM 4790 C CA . ARG B 1 116 ? 20.484 15.367 -33.969 1 35 116 ARG B CA 1
ATOM 4791 C C . ARG B 1 116 ? 21.375 14.734 -35.031 1 35 116 ARG B C 1
ATOM 4793 O O . ARG B 1 116 ? 21.188 14.961 -36.219 1 35 116 ARG B O 1
ATOM 4800 N N . ASN B 1 117 ? 22.562 14.695 -34.844 1 35.12 117 ASN B N 1
ATOM 4801 C CA . ASN B 1 117 ? 23.328 13.898 -35.812 1 35.12 117 ASN B CA 1
ATOM 4802 C C . ASN B 1 117 ? 22.641 12.578 -36.125 1 35.12 117 ASN B C 1
ATOM 4804 O O . ASN B 1 117 ? 21.906 12.039 -35.281 1 35.12 117 ASN B O 1
ATOM 4808 N N . GLN B 1 118 ? 22.234 12.227 -37.281 1 40.38 118 GLN B N 1
ATOM 4809 C CA . GLN B 1 118 ? 21.797 10.945 -37.812 1 40.38 118 GLN B CA 1
ATOM 4810 C C . GLN B 1 118 ? 22.203 9.789 -36.906 1 40.38 118 GLN B C 1
ATOM 4812 O O . GLN B 1 118 ? 21.641 8.703 -36.969 1 40.38 118 GLN B O 1
ATOM 4817 N N . HIS B 1 119 ? 23.266 9.844 -36.062 1 47.75 119 HIS B N 1
ATOM 4818 C CA . HIS B 1 119 ? 24.016 8.727 -35.5 1 47.75 119 HIS B CA 1
ATOM 4819 C C . HIS B 1 119 ? 23.875 8.703 -33.969 1 47.75 119 HIS B C 1
ATOM 4821 O O . HIS B 1 119 ? 24.766 8.234 -33.281 1 47.75 119 HIS B O 1
ATOM 4827 N N . GLY B 1 120 ? 22.562 8.977 -33.281 1 63.53 120 GLY B N 1
ATOM 4828 C CA . GLY B 1 120 ? 22.453 8.773 -31.844 1 63.53 120 GLY B CA 1
ATOM 4829 C C . GLY B 1 120 ? 23.203 9.82 -31.047 1 63.53 120 GLY B C 1
ATOM 4830 O O . GLY B 1 120 ? 23.703 10.797 -31.594 1 63.53 120 GLY B O 1
ATOM 4831 N N . LEU B 1 121 ? 23.062 10.008 -29.703 1 77.75 121 LEU B N 1
ATOM 4832 C CA . LEU B 1 121 ? 23.719 10.93 -28.781 1 77.75 121 LEU B CA 1
ATOM 4833 C C . LEU B 1 121 ? 25.219 10.648 -28.703 1 77.75 121 LEU B C 1
ATOM 4835 O O . LEU B 1 121 ? 25.641 9.5 -28.844 1 77.75 121 LEU B O 1
ATOM 4839 N N . THR B 1 122 ? 25.953 11.758 -28.766 1 82.12 122 THR B N 1
ATOM 4840 C CA . THR B 1 122 ? 27.359 11.578 -28.422 1 82.12 122 THR B CA 1
ATOM 4841 C C . THR B 1 122 ? 27.516 11 -27.016 1 82.12 122 THR B C 1
ATOM 4843 O O . THR B 1 122 ? 26.547 10.93 -26.266 1 82.12 122 THR B O 1
ATOM 4846 N N . LYS B 1 123 ? 28.703 10.516 -26.797 1 83.31 123 LYS B N 1
ATOM 4847 C CA . LYS B 1 123 ? 28.953 9.945 -25.469 1 83.31 123 LYS B CA 1
ATOM 4848 C C . LYS B 1 123 ? 28.672 10.961 -24.375 1 83.31 123 LYS B C 1
ATOM 4850 O O . LYS B 1 123 ? 28.094 10.617 -23.344 1 83.31 123 LYS B O 1
ATOM 4855 N N . GLN B 1 124 ? 29.125 12.156 -24.609 1 85 124 GLN B N 1
ATOM 4856 C CA . GLN B 1 124 ? 28.906 13.211 -23.625 1 85 124 GLN B CA 1
ATOM 4857 C C . GLN B 1 124 ? 27.422 13.547 -23.516 1 85 124 GLN B C 1
ATOM 4859 O O . GLN B 1 124 ? 26.891 13.719 -22.406 1 85 124 GLN B O 1
ATOM 4864 N N . GLU B 1 125 ? 26.812 13.602 -24.609 1 86.19 125 GLU B N 1
ATOM 4865 C CA . GLU B 1 125 ? 25.375 13.883 -24.625 1 86.19 125 GLU B CA 1
ATOM 4866 C C . GLU B 1 125 ? 24.594 12.75 -23.953 1 86.19 125 GLU B C 1
ATOM 4868 O O . GLU B 1 125 ? 23.609 13 -23.266 1 86.19 125 GLU B O 1
ATOM 4873 N N . GLN B 1 126 ? 25.031 11.586 -24.219 1 88.38 126 GLN B N 1
ATOM 4874 C CA . GLN B 1 126 ? 24.391 10.438 -23.609 1 88.38 126 GLN B CA 1
ATOM 4875 C C . GLN B 1 126 ? 24.484 10.508 -22.078 1 88.38 126 GLN B C 1
ATOM 4877 O O . GLN B 1 126 ? 23.516 10.227 -21.375 1 88.38 126 GLN B O 1
ATOM 4882 N N . ARG B 1 127 ? 25.578 10.875 -21.641 1 88.31 127 ARG B N 1
ATOM 4883 C CA . ARG B 1 127 ? 25.766 11 -20.203 1 88.31 127 ARG B CA 1
ATOM 4884 C C . ARG B 1 127 ? 24.844 12.062 -19.625 1 88.31 127 ARG B C 1
ATOM 4886 O O . ARG B 1 127 ? 24.234 11.859 -18.562 1 88.31 127 ARG B O 1
ATOM 4893 N N . GLU B 1 128 ? 24.781 13.133 -20.312 1 89.81 128 GLU B N 1
ATOM 4894 C CA . GLU B 1 128 ? 23.906 14.211 -19.859 1 89.81 128 GLU B CA 1
ATOM 4895 C C . GLU B 1 128 ? 22.438 13.797 -19.906 1 89.81 128 GLU B C 1
ATOM 4897 O O . GLU B 1 128 ? 21.672 14.125 -19 1 89.81 128 GLU B O 1
ATOM 4902 N N . PHE B 1 129 ? 22.203 13.094 -20.969 1 92.44 129 PHE B N 1
ATOM 4903 C CA . PHE B 1 129 ? 20.828 12.594 -21.109 1 92.44 129 PHE B CA 1
ATOM 4904 C C . PHE B 1 129 ? 20.484 11.633 -19.969 1 92.44 129 PHE B C 1
ATOM 4906 O O . PHE B 1 129 ? 19.391 11.703 -19.406 1 92.44 129 PHE B O 1
ATOM 4913 N N . ASP B 1 130 ? 21.375 10.812 -19.625 1 93.88 130 ASP B N 1
ATOM 4914 C CA . ASP B 1 130 ? 21.156 9.836 -18.547 1 93.88 130 ASP B CA 1
ATOM 4915 C C . ASP B 1 130 ? 20.891 10.531 -17.219 1 93.88 130 ASP B C 1
ATOM 4917 O O . ASP B 1 130 ? 20 10.109 -16.469 1 93.88 130 ASP B O 1
ATOM 4921 N N . VAL B 1 131 ? 21.578 11.547 -16.969 1 92.88 131 VAL B N 1
ATOM 4922 C CA . VAL B 1 131 ? 21.422 12.289 -15.734 1 92.88 131 VAL B CA 1
ATOM 4923 C C . VAL B 1 131 ? 20.047 12.984 -15.711 1 92.88 131 VAL B C 1
ATOM 4925 O O . VAL B 1 131 ? 19.328 12.906 -14.719 1 92.88 131 VAL B O 1
ATOM 4928 N N . ASP B 1 132 ? 19.703 13.562 -16.812 1 92.62 132 ASP B N 1
ATOM 4929 C CA . ASP B 1 132 ? 18.422 14.273 -16.891 1 92.62 132 ASP B CA 1
ATOM 4930 C C . ASP B 1 132 ? 17.25 13.297 -16.797 1 92.62 132 ASP B C 1
ATOM 4932 O O . ASP B 1 132 ? 16.25 13.594 -16.141 1 92.62 132 ASP B O 1
ATOM 4936 N N . MET B 1 133 ? 17.422 12.234 -17.453 1 94.44 133 MET B N 1
ATOM 4937 C CA . MET B 1 133 ? 16.375 11.219 -17.422 1 94.44 133 MET B CA 1
ATOM 4938 C C . MET B 1 133 ? 16.172 10.664 -16.016 1 94.44 133 MET B C 1
ATOM 4940 O O . MET B 1 133 ? 15.047 10.508 -15.555 1 94.44 133 MET B O 1
ATOM 4944 N N . ALA B 1 134 ? 17.219 10.352 -15.367 1 94.5 134 ALA B N 1
ATOM 4945 C CA . ALA B 1 134 ? 17.156 9.875 -13.992 1 94.5 134 ALA B CA 1
ATOM 4946 C C . ALA B 1 134 ? 16.484 10.906 -13.078 1 94.5 134 ALA B C 1
ATOM 4948 O O . ALA B 1 134 ? 15.633 10.562 -12.266 1 94.5 134 ALA B O 1
ATOM 4949 N N . HIS B 1 135 ? 16.875 12.094 -13.258 1 92.19 135 HIS B N 1
ATOM 4950 C CA . HIS B 1 135 ? 16.297 13.18 -12.469 1 92.19 135 HIS B CA 1
ATOM 4951 C C . HIS B 1 135 ? 14.789 13.273 -12.695 1 92.19 135 HIS B C 1
ATOM 4953 O O . HIS B 1 135 ? 14.023 13.414 -11.734 1 92.19 135 HIS B O 1
ATOM 4959 N N . ALA B 1 136 ? 14.438 13.258 -13.906 1 93 136 ALA B N 1
ATOM 4960 C CA . ALA B 1 136 ? 13.016 13.32 -14.242 1 93 136 ALA B CA 1
ATOM 4961 C C . ALA B 1 136 ? 12.25 12.148 -13.633 1 93 136 ALA B C 1
ATOM 4963 O O . ALA B 1 136 ? 11.133 12.312 -13.148 1 93 136 ALA B O 1
ATOM 4964 N N . ALA B 1 137 ? 12.82 10.977 -13.703 1 94.5 137 ALA B N 1
ATOM 4965 C CA . ALA B 1 137 ? 12.188 9.781 -13.148 1 94.5 137 ALA B CA 1
ATOM 4966 C C . ALA B 1 137 ? 12 9.914 -11.641 1 94.5 137 ALA B C 1
ATOM 4968 O O . ALA B 1 137 ? 10.914 9.648 -11.117 1 94.5 137 ALA B O 1
ATOM 4969 N N . PHE B 1 138 ? 13.008 10.43 -10.961 1 91.38 138 PHE B N 1
ATOM 4970 C CA . PHE B 1 138 ? 12.938 10.609 -9.516 1 91.38 138 PHE B CA 1
ATOM 4971 C C . PHE B 1 138 ? 11.859 11.625 -9.148 1 91.38 138 PHE B C 1
ATOM 4973 O O . PHE B 1 138 ? 11.047 11.383 -8.25 1 91.38 138 PHE B O 1
ATOM 4980 N N . ALA B 1 139 ? 11.852 12.648 -9.828 1 89.69 139 ALA B N 1
ATOM 4981 C CA . ALA B 1 139 ? 10.938 13.75 -9.547 1 89.69 139 ALA B CA 1
ATOM 4982 C C . ALA B 1 139 ? 9.492 13.352 -9.852 1 89.69 139 ALA B C 1
ATOM 4984 O O . ALA B 1 139 ? 8.555 13.883 -9.25 1 89.69 139 ALA B O 1
ATOM 4985 N N . SER B 1 140 ? 9.375 12.391 -10.742 1 92.06 140 SER B N 1
ATOM 4986 C CA . SER B 1 140 ? 8.039 12.023 -11.188 1 92.06 140 SER B CA 1
ATOM 4987 C C . SER B 1 140 ? 7.555 10.75 -10.508 1 92.06 140 SER B C 1
ATOM 4989 O O . SER B 1 140 ? 6.465 10.258 -10.805 1 92.06 140 SER B O 1
ATOM 4991 N N . GLY B 1 141 ? 8.359 10.219 -9.719 1 91.12 141 GLY B N 1
ATOM 4992 C CA . GLY B 1 141 ? 7.973 9.016 -9.008 1 91.12 141 GLY B CA 1
ATOM 4993 C C . GLY B 1 141 ? 7.977 7.773 -9.875 1 91.12 141 GLY B C 1
ATOM 4994 O O . GLY B 1 141 ? 7.199 6.844 -9.641 1 91.12 141 GLY B O 1
ATOM 4995 N N . ILE B 1 142 ? 8.703 7.73 -10.891 1 93.12 142 ILE B N 1
ATOM 4996 C CA . ILE B 1 142 ? 8.828 6.562 -11.758 1 93.12 142 ILE B CA 1
ATOM 4997 C C . ILE B 1 142 ? 9.742 5.531 -11.102 1 93.12 142 ILE B C 1
ATOM 4999 O O . ILE B 1 142 ? 10.883 5.84 -10.75 1 93.12 142 ILE B O 1
ATOM 5003 N N . PRO B 1 143 ? 9.219 4.332 -11 1 91.12 143 PRO B N 1
ATOM 5004 C CA . PRO B 1 143 ? 10.055 3.303 -10.375 1 91.12 143 PRO B CA 1
ATOM 5005 C C . PRO B 1 143 ? 11.312 2.996 -11.188 1 91.12 143 PRO B C 1
ATOM 5007 O O . PRO B 1 143 ? 11.281 3.004 -12.422 1 91.12 143 PRO B O 1
ATOM 5010 N N . GLY B 1 144 ? 12.414 2.654 -10.5 1 90.94 144 GLY B N 1
ATOM 5011 C CA . GLY B 1 144 ? 13.672 2.334 -11.156 1 90.94 144 GLY B CA 1
ATOM 5012 C C . GLY B 1 144 ? 13.555 1.16 -12.109 1 90.94 144 GLY B C 1
ATOM 5013 O O . GLY B 1 144 ? 14.211 1.141 -13.156 1 90.94 144 GLY B O 1
ATOM 5014 N N . GLU B 1 145 ? 12.656 0.299 -11.805 1 92.56 145 GLU B N 1
ATOM 5015 C CA . GLU B 1 145 ? 12.516 -0.917 -12.602 1 92.56 145 GLU B CA 1
ATOM 5016 C C . GLU B 1 145 ? 11.938 -0.609 -13.984 1 92.56 145 GLU B C 1
ATOM 5018 O O . GLU B 1 145 ? 12.07 -1.41 -14.906 1 92.56 145 GLU B O 1
ATOM 5023 N N . ALA B 1 146 ? 11.281 0.484 -14.094 1 93.62 146 ALA B N 1
ATOM 5024 C CA . ALA B 1 146 ? 10.719 0.88 -15.383 1 93.62 146 ALA B CA 1
ATOM 5025 C C . ALA B 1 146 ? 11.812 0.986 -16.453 1 93.62 146 ALA B C 1
ATOM 5027 O O . ALA B 1 146 ? 11.555 0.766 -17.641 1 93.62 146 ALA B O 1
ATOM 5028 N N . PHE B 1 147 ? 13.008 1.221 -16.031 1 94.44 147 PHE B N 1
ATOM 5029 C CA . PHE B 1 147 ? 14.125 1.42 -16.953 1 94.44 147 PHE B CA 1
ATOM 5030 C C . PHE B 1 147 ? 14.531 0.103 -17.594 1 94.44 147 PHE B C 1
ATOM 5032 O O . PHE B 1 147 ? 15.25 0.094 -18.609 1 94.44 147 PHE B O 1
ATOM 5039 N N . ASN B 1 148 ? 14.086 -0.964 -17.078 1 93.62 148 ASN B N 1
ATOM 5040 C CA . ASN B 1 148 ? 14.352 -2.268 -17.672 1 93.62 148 ASN B CA 1
ATOM 5041 C C . ASN B 1 148 ? 13.211 -2.707 -18.578 1 93.62 148 ASN B C 1
ATOM 5043 O O . ASN B 1 148 ? 13.297 -3.752 -19.234 1 93.62 148 ASN B O 1
ATOM 5047 N N . SER B 1 149 ? 12.203 -1.964 -18.625 1 92.56 149 SER B N 1
ATOM 5048 C CA . SER B 1 149 ? 11.039 -2.324 -19.438 1 92.56 149 SER B CA 1
ATOM 5049 C C . SER B 1 149 ? 11.383 -2.309 -20.922 1 92.56 149 SER B C 1
ATOM 5051 O O . SER B 1 149 ? 11.828 -1.29 -21.453 1 92.56 149 SER B O 1
ATOM 5053 N N . PRO B 1 150 ? 11.102 -3.438 -21.609 1 92.5 150 PRO B N 1
ATOM 5054 C CA . PRO B 1 150 ? 11.367 -3.461 -23.062 1 92.5 150 PRO B CA 1
ATOM 5055 C C . PRO B 1 150 ? 10.555 -2.42 -23.828 1 92.5 150 PRO B C 1
ATOM 5057 O O . PRO B 1 150 ? 11.055 -1.82 -24.781 1 92.5 150 PRO B O 1
ATOM 5060 N N . ALA B 1 151 ? 9.383 -2.186 -23.359 1 92.06 151 ALA B N 1
ATOM 5061 C CA . ALA B 1 151 ? 8.5 -1.249 -24.062 1 92.06 151 ALA B CA 1
ATOM 5062 C C . ALA B 1 151 ? 9.039 0.176 -23.969 1 92.06 151 ALA B C 1
ATOM 5064 O O . ALA B 1 151 ? 9.008 0.92 -24.953 1 92.06 151 ALA B O 1
ATOM 5065 N N . LEU B 1 152 ? 9.508 0.504 -22.828 1 93.75 152 LEU B N 1
ATOM 5066 C CA . LEU B 1 152 ? 10.047 1.847 -22.641 1 93.75 152 LEU B CA 1
ATOM 5067 C C . LEU B 1 152 ? 11.336 2.021 -23.438 1 93.75 152 LEU B C 1
ATOM 5069 O O . LEU B 1 152 ? 11.539 3.051 -24.094 1 93.75 152 LEU B O 1
ATOM 5073 N N . ARG B 1 153 ? 12.133 1.047 -23.438 1 92.25 153 ARG B N 1
ATOM 5074 C CA . ARG B 1 153 ? 13.391 1.085 -24.172 1 92.25 153 ARG B CA 1
ATOM 5075 C C . ARG B 1 153 ? 13.141 1.152 -25.672 1 92.25 153 ARG B C 1
ATOM 5077 O O . ARG B 1 153 ? 13.82 1.892 -26.391 1 92.25 153 ARG B O 1
ATOM 5084 N N . GLU B 1 154 ? 12.203 0.425 -26.141 1 91.69 154 GLU B N 1
ATOM 5085 C CA . GLU B 1 154 ? 11.836 0.446 -27.547 1 91.69 154 GLU B CA 1
ATOM 5086 C C . GLU B 1 154 ? 11.305 1.815 -27.953 1 91.69 154 GLU B C 1
ATOM 5088 O O . GLU B 1 154 ? 11.57 2.281 -29.062 1 91.69 154 GLU B O 1
ATOM 5093 N N . LEU B 1 155 ? 10.578 2.414 -27.094 1 91.5 155 LEU B N 1
ATOM 5094 C CA . LEU B 1 155 ? 10.039 3.742 -27.375 1 91.5 155 LEU B CA 1
ATOM 5095 C C . LEU B 1 155 ? 11.172 4.738 -27.625 1 91.5 155 LEU B C 1
ATOM 5097 O O . LEU B 1 155 ? 11.148 5.469 -28.625 1 91.5 155 LEU B O 1
ATOM 5101 N N . PHE B 1 156 ? 12.156 4.727 -26.797 1 90.69 156 PHE B N 1
ATOM 5102 C CA . PHE B 1 156 ? 13.242 5.691 -26.906 1 90.69 156 PHE B CA 1
ATOM 5103 C C . PHE B 1 156 ? 14.133 5.367 -28.094 1 90.69 156 PHE B C 1
ATOM 5105 O O . PHE B 1 156 ? 14.648 6.27 -28.75 1 90.69 156 PHE B O 1
ATOM 5112 N N . SER B 1 157 ? 14.258 4.113 -28.297 1 87.19 157 SER B N 1
ATOM 5113 C CA . SER B 1 157 ? 15.031 3.709 -29.453 1 87.19 157 SER B CA 1
ATOM 5114 C C . SER B 1 157 ? 14.305 4.078 -30.75 1 87.19 157 SER B C 1
ATOM 5116 O O . SER B 1 157 ? 14.922 4.602 -31.688 1 87.19 157 SER B O 1
ATOM 5118 N N . LYS B 1 158 ? 13.094 3.848 -30.828 1 86.19 158 LYS B N 1
ATOM 5119 C CA . LYS B 1 158 ? 12.281 4.07 -32.031 1 86.19 158 LYS B CA 1
ATOM 5120 C C . LYS B 1 158 ? 12.172 5.559 -32.344 1 86.19 158 LYS B C 1
ATOM 5122 O O . LYS B 1 158 ? 12.438 5.984 -33.469 1 86.19 158 LYS B O 1
ATOM 5127 N N . TRP B 1 159 ? 11.898 6.336 -31.406 1 86.44 159 TRP B N 1
ATOM 5128 C CA . TRP B 1 159 ? 11.539 7.723 -31.672 1 86.44 159 TRP B CA 1
ATOM 5129 C C . TRP B 1 159 ? 12.758 8.633 -31.562 1 86.44 159 TRP B C 1
ATOM 5131 O O . TRP B 1 159 ? 12.828 9.664 -32.219 1 86.44 159 TRP B O 1
ATOM 5141 N N . PHE B 1 160 ? 13.742 8.18 -30.734 1 83.5 160 PHE B N 1
ATOM 5142 C CA . PHE B 1 160 ? 14.797 9.148 -30.438 1 83.5 160 PHE B CA 1
ATOM 5143 C C . PHE B 1 160 ? 16.172 8.539 -30.672 1 83.5 160 PHE B C 1
ATOM 5145 O O . PHE B 1 160 ? 17.188 9.227 -30.562 1 83.5 160 PHE B O 1
ATOM 5152 N N . LYS B 1 161 ? 16.219 7.301 -30.953 1 82.25 161 LYS B N 1
ATOM 5153 C CA . LYS B 1 161 ? 17.469 6.59 -31.203 1 82.25 161 LYS B CA 1
ATOM 5154 C C . LYS B 1 161 ? 18.422 6.723 -30.016 1 82.25 161 LYS B C 1
ATOM 5156 O O . LYS B 1 161 ? 19.625 6.98 -30.188 1 82.25 161 LYS B O 1
ATOM 5161 N N . VAL B 1 162 ? 17.781 6.719 -28.906 1 86.38 162 VAL B N 1
ATOM 5162 C CA . VAL B 1 162 ? 18.547 6.809 -27.656 1 86.38 162 VAL B CA 1
ATOM 5163 C C . VAL B 1 162 ? 18.312 5.555 -26.828 1 86.38 162 VAL B C 1
ATOM 5165 O O . VAL B 1 162 ? 17.234 4.961 -26.875 1 86.38 162 VAL B O 1
ATOM 5168 N N . GLN B 1 163 ? 19.391 5.219 -26.156 1 87.25 163 GLN B N 1
ATOM 5169 C CA . GLN B 1 163 ? 19.281 4.133 -25.188 1 87.25 163 GLN B CA 1
ATOM 5170 C C . GLN B 1 163 ? 19.156 4.672 -23.766 1 87.25 163 GLN B C 1
ATOM 5172 O O . GLN B 1 163 ? 19.875 5.609 -23.375 1 87.25 163 GLN B O 1
ATOM 5177 N N . ILE B 1 164 ? 18.234 4.105 -23.109 1 91.69 164 ILE B N 1
ATOM 5178 C CA . ILE B 1 164 ? 18.109 4.562 -21.734 1 91.69 164 ILE B CA 1
ATOM 5179 C C . ILE B 1 164 ? 18.953 3.686 -20.812 1 91.69 164 ILE B C 1
ATOM 5181 O O . ILE B 1 164 ? 19.188 2.51 -21.109 1 91.69 164 ILE B O 1
ATOM 5185 N N . ALA B 1 165 ? 19.375 4.246 -19.781 1 93 165 ALA B N 1
ATOM 5186 C CA . ALA B 1 165 ? 20.219 3.539 -18.828 1 93 165 ALA B CA 1
ATOM 5187 C C . ALA B 1 165 ? 19.453 2.387 -18.172 1 93 165 ALA B C 1
ATOM 5189 O O . ALA B 1 165 ? 18.234 2.414 -18.094 1 93 165 ALA B O 1
ATOM 5190 N N . LYS B 1 166 ? 20.172 1.405 -17.797 1 93.5 166 LYS B N 1
ATOM 5191 C CA . LYS B 1 166 ? 19.578 0.29 -17.062 1 93.5 166 LYS B CA 1
ATOM 5192 C C . LYS B 1 166 ? 19.172 0.71 -15.648 1 93.5 166 LYS B C 1
ATOM 5194 O O . LYS B 1 166 ? 19.719 1.681 -15.109 1 93.5 166 LYS B O 1
ATOM 5199 N N . ALA B 1 167 ? 18.281 -0.057 -15.109 1 94.69 167 ALA B N 1
ATOM 5200 C CA . ALA B 1 167 ? 17.797 0.216 -13.758 1 94.69 167 ALA B CA 1
ATOM 5201 C C . ALA B 1 167 ? 18.953 0.242 -12.758 1 94.69 167 ALA B C 1
ATOM 5203 O O . ALA B 1 167 ? 18.984 1.084 -11.859 1 94.69 167 ALA B O 1
ATOM 5204 N N . SER B 1 168 ? 19.953 -0.604 -12.945 1 93.5 168 SER B N 1
ATOM 5205 C CA . SER B 1 168 ? 21.078 -0.7 -12.023 1 93.5 168 SER B CA 1
ATOM 5206 C C . SER B 1 168 ? 21.938 0.561 -12.062 1 93.5 168 SER B C 1
ATOM 5208 O O . SER B 1 168 ? 22.453 1.003 -11.039 1 93.5 168 SER B O 1
ATOM 5210 N N . VAL B 1 169 ? 22.062 1.109 -13.188 1 93.31 169 VAL B N 1
ATOM 5211 C CA . VAL B 1 169 ? 22.844 2.332 -13.359 1 93.31 169 VAL B CA 1
ATOM 5212 C C . VAL B 1 169 ? 22.094 3.508 -12.727 1 93.31 169 VAL B C 1
ATOM 5214 O O . VAL B 1 169 ? 22.703 4.355 -12.07 1 93.31 169 VAL B O 1
ATOM 5217 N N . VAL B 1 170 ? 20.781 3.504 -12.906 1 94.25 170 VAL B N 1
ATOM 5218 C CA . VAL B 1 170 ? 19.953 4.574 -12.359 1 94.25 170 VAL B CA 1
ATOM 5219 C C . VAL B 1 170 ? 20 4.539 -10.836 1 94.25 170 VAL B C 1
ATOM 5221 O O . VAL B 1 170 ? 20.172 5.578 -10.188 1 94.25 170 VAL B O 1
ATOM 5224 N N . ARG B 1 171 ? 19.953 3.389 -10.242 1 92.25 171 ARG B N 1
ATOM 5225 C CA . ARG B 1 171 ? 19.922 3.221 -8.789 1 92.25 171 ARG B CA 1
ATOM 5226 C C . ARG B 1 171 ? 21.312 3.316 -8.195 1 92.25 171 ARG B C 1
ATOM 5228 O O . ARG B 1 171 ? 21.469 3.484 -6.988 1 92.25 171 ARG B O 1
ATOM 5235 N N . GLY B 1 172 ? 22.281 3.215 -8.969 1 93.31 172 GLY B N 1
ATOM 5236 C CA . GLY B 1 172 ? 23.672 3.238 -8.516 1 93.31 172 GLY B CA 1
ATOM 5237 C C . GLY B 1 172 ? 24.375 4.551 -8.812 1 93.31 172 GLY B C 1
ATOM 5238 O O . GLY B 1 172 ? 24.203 5.527 -8.078 1 93.31 172 GLY B O 1
ATOM 5239 N N . ARG B 1 173 ? 25.016 4.527 -9.93 1 92.69 173 ARG B N 1
ATOM 5240 C CA . ARG B 1 173 ? 25.906 5.641 -10.281 1 92.69 173 ARG B CA 1
ATOM 5241 C C . ARG B 1 173 ? 25.109 6.941 -10.391 1 92.69 173 ARG B C 1
ATOM 5243 O O . ARG B 1 173 ? 25.516 7.965 -9.828 1 92.69 173 ARG B O 1
ATOM 5250 N N . LEU B 1 174 ? 24.016 6.961 -11.078 1 94.44 174 LEU B N 1
ATOM 5251 C CA . LEU B 1 174 ? 23.281 8.188 -11.328 1 94.44 174 LEU B CA 1
ATOM 5252 C C . LEU B 1 174 ? 22.641 8.711 -10.039 1 94.44 174 LEU B C 1
ATOM 5254 O O . LEU B 1 174 ? 22.562 9.922 -9.828 1 94.44 174 LEU B O 1
ATOM 5258 N N . LEU B 1 175 ? 22.125 7.852 -9.242 1 92.94 175 LEU B N 1
ATOM 5259 C CA . LEU B 1 175 ? 21.594 8.273 -7.949 1 92.94 175 LEU B CA 1
ATOM 5260 C C . LEU B 1 175 ? 22.688 8.891 -7.086 1 92.94 175 LEU B C 1
ATOM 5262 O O . LEU B 1 175 ? 22.484 9.938 -6.469 1 92.94 175 LEU B O 1
ATOM 5266 N N . ASN B 1 176 ? 23.828 8.258 -7.074 1 92.56 176 ASN B N 1
ATOM 5267 C CA . ASN B 1 176 ? 24.953 8.773 -6.301 1 92.56 176 ASN B CA 1
ATOM 5268 C C . ASN B 1 176 ? 25.375 10.156 -6.785 1 92.56 176 ASN B C 1
ATOM 5270 O O . ASN B 1 176 ? 25.703 11.031 -5.977 1 92.56 176 ASN B O 1
ATOM 5274 N N . GLU B 1 177 ? 25.375 10.25 -8.008 1 91.5 177 GLU B N 1
ATOM 5275 C CA . GLU B 1 177 ? 25.703 11.555 -8.578 1 91.5 177 GLU B CA 1
ATOM 5276 C C . GLU B 1 177 ? 24.672 12.609 -8.195 1 91.5 177 GLU B C 1
ATOM 5278 O O . GLU B 1 177 ? 25.016 13.75 -7.887 1 91.5 177 GLU B O 1
ATOM 5283 N N . ALA B 1 178 ? 23.438 12.219 -8.266 1 91 178 ALA B N 1
ATOM 5284 C CA . ALA B 1 178 ? 22.359 13.141 -7.879 1 91 178 ALA B CA 1
ATOM 5285 C C . ALA B 1 178 ? 22.484 13.547 -6.414 1 91 178 ALA B C 1
ATOM 5287 O O . ALA B 1 178 ? 22.281 14.711 -6.066 1 91 178 ALA B O 1
ATOM 5288 N N . VAL B 1 179 ? 22.828 12.656 -5.57 1 90.62 179 VAL B N 1
ATOM 5289 C CA . VAL B 1 179 ? 23 12.922 -4.148 1 90.62 179 VAL B CA 1
ATOM 5290 C C . VAL B 1 179 ? 24.188 13.867 -3.936 1 90.62 179 VAL B C 1
ATOM 5292 O O . VAL B 1 179 ? 24.094 14.812 -3.146 1 90.62 179 VAL B O 1
ATOM 5295 N N . ALA B 1 180 ? 25.281 13.609 -4.676 1 89.75 180 ALA B N 1
ATOM 5296 C CA . ALA B 1 180 ? 26.453 14.469 -4.582 1 89.75 180 ALA B CA 1
ATOM 5297 C C . ALA B 1 180 ? 26.125 15.898 -5 1 89.75 180 ALA B C 1
ATOM 5299 O O . ALA B 1 180 ? 26.562 16.859 -4.363 1 89.75 180 ALA B O 1
ATOM 5300 N N . LYS B 1 181 ? 25.375 15.961 -5.98 1 87.94 181 LYS B N 1
ATOM 5301 C CA . LYS B 1 181 ? 24.969 17.281 -6.449 1 87.94 181 LYS B CA 1
ATOM 5302 C C . LYS B 1 181 ? 24.078 17.969 -5.414 1 87.94 181 LYS B C 1
ATOM 5304 O O . LYS B 1 181 ? 24.219 19.172 -5.176 1 87.94 181 LYS B O 1
ATOM 5309 N N . ALA B 1 182 ? 23.156 17.281 -4.887 1 89 182 ALA B N 1
ATOM 5310 C CA . ALA B 1 182 ? 22.281 17.828 -3.861 1 89 182 ALA B CA 1
ATOM 5311 C C . ALA B 1 182 ? 23.078 18.328 -2.664 1 89 182 ALA B C 1
ATOM 5313 O O . ALA B 1 182 ? 22.781 19.391 -2.107 1 89 182 ALA B O 1
ATOM 5314 N N . ARG B 1 183 ? 24.078 17.641 -2.318 1 90.38 183 ARG B N 1
ATOM 5315 C CA . ARG B 1 183 ? 24.922 18.016 -1.193 1 90.38 183 ARG B CA 1
ATOM 5316 C C . ARG B 1 183 ? 25.734 19.266 -1.517 1 90.38 183 ARG B C 1
ATOM 5318 O O . ARG B 1 183 ? 25.922 20.141 -0.663 1 90.38 183 ARG B O 1
ATOM 5325 N N . SER B 1 184 ? 26.203 19.266 -2.742 1 90.5 184 SER B N 1
ATOM 5326 C CA . SER B 1 184 ? 26.938 20.453 -3.174 1 90.5 184 SER B CA 1
ATOM 5327 C C . SER B 1 184 ? 26.047 21.688 -3.174 1 90.5 184 SER B C 1
ATOM 5329 O O . SER B 1 184 ? 26.453 22.766 -2.725 1 90.5 184 SER B O 1
ATOM 5331 N N . ASN B 1 185 ? 24.875 21.516 -3.643 1 90.25 185 ASN B N 1
ATOM 5332 C CA . ASN B 1 185 ? 23.906 22.609 -3.631 1 90.25 185 ASN B CA 1
ATOM 5333 C C . ASN B 1 185 ? 23.609 23.078 -2.209 1 90.25 185 ASN B C 1
ATOM 5335 O O . ASN B 1 185 ? 23.469 24.281 -1.964 1 90.25 185 ASN B O 1
ATOM 5339 N N . LEU B 1 186 ? 23.516 22.141 -1.336 1 92.31 186 LEU B N 1
ATOM 5340 C CA . LEU B 1 186 ? 23.281 22.484 0.062 1 92.31 186 LEU B CA 1
ATOM 5341 C C . LEU B 1 186 ? 24.453 23.281 0.641 1 92.31 186 LEU B C 1
ATOM 5343 O O . LEU B 1 186 ? 24.25 24.25 1.363 1 92.31 186 LEU B O 1
ATOM 5347 N N . HIS B 1 187 ? 25.609 22.875 0.305 1 93 187 HIS B N 1
ATOM 5348 C CA . HIS B 1 187 ? 26.781 23.594 0.772 1 93 187 HIS B CA 1
ATOM 5349 C C . HIS B 1 187 ? 26.766 25.047 0.3 1 93 187 HIS B C 1
ATOM 5351 O O . HIS B 1 187 ? 26.984 25.953 1.094 1 93 187 HIS B O 1
ATOM 5357 N N . ASP B 1 188 ? 26.5 25.219 -0.912 1 92.12 188 ASP B N 1
ATOM 5358 C CA . ASP B 1 188 ? 26.469 26.562 -1.498 1 92.12 188 ASP B CA 1
ATOM 5359 C C . ASP B 1 188 ? 25.391 27.422 -0.862 1 92.12 188 ASP B C 1
ATOM 5361 O O . ASP B 1 188 ? 25.594 28.609 -0.617 1 92.12 188 ASP B O 1
ATOM 5365 N N . ALA B 1 189 ? 24.344 26.828 -0.575 1 92.81 189 ALA B N 1
ATOM 5366 C CA . ALA B 1 189 ? 23.203 27.562 -0.038 1 92.81 189 ALA B CA 1
ATOM 5367 C C . ALA B 1 189 ? 23.391 27.859 1.448 1 92.81 189 ALA B C 1
ATOM 5369 O O . ALA B 1 189 ? 22.922 28.875 1.951 1 92.81 189 ALA B O 1
ATOM 5370 N N . ALA B 1 190 ? 24.062 27.016 2.148 1 94.25 190 ALA B N 1
ATOM 5371 C CA . ALA B 1 190 ? 24.047 27.031 3.609 1 94.25 190 ALA B CA 1
ATOM 5372 C C . ALA B 1 190 ? 25.25 27.797 4.156 1 94.25 190 ALA B C 1
ATOM 5374 O O . ALA B 1 190 ? 25.203 28.328 5.27 1 94.25 190 ALA B O 1
ATOM 5375 N N . GLN B 1 191 ? 26.281 27.891 3.402 1 92.94 191 GLN B N 1
ATOM 5376 C CA . GLN B 1 191 ? 27.531 28.453 3.91 1 92.94 191 GLN B CA 1
ATOM 5377 C C . GLN B 1 191 ? 27.312 29.844 4.496 1 92.94 191 GLN B C 1
ATOM 5379 O O . GLN B 1 191 ? 26.953 30.781 3.779 1 92.94 191 GLN B O 1
ATOM 5384 N N . GLY B 1 192 ? 27.5 29.875 5.879 1 92.06 192 GLY B N 1
ATOM 5385 C CA . GLY B 1 192 ? 27.453 31.141 6.586 1 92.06 192 GLY B CA 1
ATOM 5386 C C . GLY B 1 192 ? 26.031 31.609 6.836 1 92.06 192 GLY B C 1
ATOM 5387 O O . GLY B 1 192 ? 25.812 32.688 7.395 1 92.06 192 GLY B O 1
ATOM 5388 N N . LYS B 1 193 ? 25.078 30.891 6.469 1 94.44 193 LYS B N 1
ATOM 5389 C CA . LYS B 1 193 ? 23.703 31.344 6.594 1 94.44 193 LYS B CA 1
ATOM 5390 C C . LYS B 1 193 ? 23.016 30.688 7.793 1 94.44 193 LYS B C 1
ATOM 5392 O O . LYS B 1 193 ? 23.375 29.578 8.195 1 94.44 193 LYS B O 1
ATOM 5397 N N . GLU B 1 194 ? 22.062 31.469 8.328 1 94.12 194 GLU B N 1
ATOM 5398 C CA . GLU B 1 194 ? 21.281 30.906 9.422 1 94.12 194 GLU B CA 1
ATOM 5399 C C . GLU B 1 194 ? 20.266 29.875 8.914 1 94.12 194 GLU B C 1
ATOM 5401 O O . GLU B 1 194 ? 19.688 30.047 7.844 1 94.12 194 GLU B O 1
ATOM 5406 N N . ALA B 1 195 ? 20.141 28.828 9.695 1 94.56 195 ALA B N 1
ATOM 5407 C CA . ALA B 1 195 ? 19.266 27.734 9.25 1 94.56 195 ALA B CA 1
ATOM 5408 C C . ALA B 1 195 ? 18.516 27.125 10.422 1 94.56 195 ALA B C 1
ATOM 5410 O O . ALA B 1 195 ? 18.891 27.297 11.578 1 94.56 195 ALA B O 1
ATOM 5411 N N . THR B 1 196 ? 17.438 26.5 10.094 1 93.5 196 THR B N 1
ATOM 5412 C CA . THR B 1 196 ? 16.703 25.672 11.039 1 93.5 196 THR B CA 1
ATOM 5413 C C . THR B 1 196 ? 16.906 24.188 10.734 1 93.5 196 THR B C 1
ATOM 5415 O O . THR B 1 196 ? 16.719 23.75 9.594 1 93.5 196 THR B O 1
ATOM 5418 N N . LEU B 1 197 ? 17.25 23.469 11.742 1 96.12 197 LEU B N 1
ATOM 5419 C CA . LEU B 1 197 ? 17.359 22.031 11.609 1 96.12 197 LEU B CA 1
ATOM 5420 C C . LEU B 1 197 ? 16.062 21.344 12.008 1 96.12 197 LEU B C 1
ATOM 5422 O O . LEU B 1 197 ? 15.57 21.531 13.125 1 96.12 197 LEU B O 1
ATOM 5426 N N . CYS B 1 198 ? 15.523 20.625 11.07 1 94.38 198 CYS B N 1
ATOM 5427 C CA . CYS B 1 198 ? 14.336 19.828 11.359 1 94.38 198 CYS B CA 1
ATOM 5428 C C . CYS B 1 198 ? 14.641 18.344 11.297 1 94.38 198 CYS B C 1
ATOM 5430 O O . CYS B 1 198 ? 15.398 17.891 10.43 1 94.38 198 CYS B O 1
ATOM 5432 N N . ALA B 1 199 ? 14.117 17.609 12.203 1 94.81 199 ALA B N 1
ATOM 5433 C CA . ALA B 1 199 ? 14.359 16.172 12.227 1 94.81 199 ALA B CA 1
ATOM 5434 C C . ALA B 1 199 ? 13.078 15.406 12.562 1 94.81 199 ALA B C 1
ATOM 5436 O O . ALA B 1 199 ? 12.25 15.883 13.336 1 94.81 199 ALA B O 1
ATOM 5437 N N . ASP B 1 200 ? 12.922 14.305 11.938 1 91.56 200 ASP B N 1
ATOM 5438 C CA . ASP B 1 200 ? 11.781 13.414 12.156 1 91.56 200 ASP B CA 1
ATOM 5439 C C . ASP B 1 200 ? 12.164 11.961 11.914 1 91.56 200 ASP B C 1
ATOM 5441 O O . ASP B 1 200 ? 13.227 11.68 11.352 1 91.56 200 ASP B O 1
ATOM 5445 N N . THR B 1 201 ? 11.328 11.117 12.43 1 91.56 201 THR B N 1
ATOM 5446 C CA . THR B 1 201 ? 11.562 9.688 12.258 1 91.56 201 THR B CA 1
ATOM 5447 C C . THR B 1 201 ? 10.375 9.023 11.57 1 91.56 201 THR B C 1
ATOM 5449 O O . THR B 1 201 ? 9.25 9.516 11.656 1 91.56 201 THR B O 1
ATOM 5452 N N . TRP B 1 202 ? 10.688 7.969 10.828 1 88.75 202 TRP B N 1
ATOM 5453 C CA . TRP B 1 202 ? 9.625 7.172 10.227 1 88.75 202 TRP B CA 1
ATOM 5454 C C . TRP B 1 202 ? 10.078 5.734 10.008 1 88.75 202 TRP B C 1
ATOM 5456 O O . TRP B 1 202 ? 11.266 5.43 10.102 1 88.75 202 TRP B O 1
ATOM 5466 N N . ASN B 1 203 ? 9.141 4.906 9.742 1 86.56 203 ASN B N 1
ATOM 5467 C CA . ASN B 1 203 ? 9.422 3.525 9.367 1 86.56 203 ASN B CA 1
ATOM 5468 C C . ASN B 1 203 ? 9.383 3.34 7.852 1 86.56 203 ASN B C 1
ATOM 5470 O O . ASN B 1 203 ? 8.43 3.754 7.195 1 86.56 203 ASN B O 1
ATOM 5474 N N . SER B 1 204 ? 10.406 2.758 7.383 1 86.69 204 SER B N 1
ATOM 5475 C CA . SER B 1 204 ? 10.422 2.461 5.953 1 86.69 204 SER B CA 1
ATOM 5476 C C . SER B 1 204 ? 9.516 1.281 5.625 1 86.69 204 SER B C 1
ATOM 5478 O O . SER B 1 204 ? 9.148 0.508 6.512 1 86.69 204 SER B O 1
ATOM 5480 N N . PRO B 1 205 ? 9.188 1.096 4.336 1 77.62 205 PRO B N 1
ATOM 5481 C CA . PRO B 1 205 ? 8.383 -0.06 3.936 1 77.62 205 PRO B CA 1
ATOM 5482 C C . PRO B 1 205 ? 9.07 -1.391 4.234 1 77.62 205 PRO B C 1
ATOM 5484 O O . PRO B 1 205 ? 8.406 -2.418 4.375 1 77.62 205 PRO B O 1
ATOM 5487 N N . LYS B 1 206 ? 10.312 -1.398 4.355 1 75.94 206 LYS B N 1
ATOM 5488 C CA . LYS B 1 206 ? 11.062 -2.615 4.652 1 75.94 206 LYS B CA 1
ATOM 5489 C C . LYS B 1 206 ? 11.086 -2.895 6.152 1 75.94 206 LYS B C 1
ATOM 5491 O O . LYS B 1 206 ? 11.602 -3.926 6.586 1 75.94 206 LYS B O 1
ATOM 5496 N N . GLY B 1 207 ? 10.578 -1.807 6.91 1 77.38 207 GLY B N 1
ATOM 5497 C CA . GLY B 1 207 ? 10.492 -2.008 8.344 1 77.38 207 GLY B CA 1
ATOM 5498 C C . GLY B 1 207 ? 11.633 -1.369 9.109 1 77.38 207 GLY B C 1
ATOM 5499 O O . GLY B 1 207 ? 11.773 -1.581 10.32 1 77.38 207 GLY B O 1
ATOM 5500 N N . ASP B 1 208 ? 12.445 -0.655 8.438 1 85.5 208 ASP B N 1
ATOM 5501 C CA . ASP B 1 208 ? 13.523 0.057 9.109 1 85.5 208 ASP B CA 1
ATOM 5502 C C . ASP B 1 208 ? 13.023 1.354 9.742 1 85.5 208 ASP B C 1
ATOM 5504 O O . ASP B 1 208 ? 12.102 1.983 9.227 1 85.5 208 ASP B O 1
ATOM 5508 N N . HIS B 1 209 ? 13.617 1.607 10.836 1 90.5 209 HIS B N 1
ATOM 5509 C CA . HIS B 1 209 ? 13.344 2.895 11.469 1 90.5 209 HIS B CA 1
ATOM 5510 C C . HIS B 1 209 ? 14.398 3.93 11.078 1 90.5 209 HIS B C 1
ATOM 5512 O O . HIS B 1 209 ? 15.586 3.758 11.375 1 90.5 209 HIS B O 1
ATOM 5518 N N . LEU B 1 210 ? 13.961 4.988 10.516 1 93.19 210 LEU B N 1
ATOM 5519 C CA . LEU B 1 210 ? 14.883 5.984 9.969 1 93.19 210 LEU B CA 1
ATOM 5520 C C . LEU B 1 210 ? 14.648 7.348 10.617 1 93.19 210 LEU B C 1
ATOM 5522 O O . LEU B 1 210 ? 13.516 7.68 10.984 1 93.19 210 LEU B O 1
ATOM 5526 N N . MET B 1 211 ? 15.695 8.031 10.781 1 94.75 211 MET B N 1
ATOM 5527 C CA . MET B 1 211 ? 15.633 9.43 11.188 1 94.75 211 MET B CA 1
ATOM 5528 C C . MET B 1 211 ? 16.188 10.344 10.102 1 94.75 211 MET B C 1
ATOM 5530 O O . MET B 1 211 ? 17.328 10.148 9.648 1 94.75 211 MET B O 1
ATOM 5534 N N . GLY B 1 212 ? 15.359 11.211 9.695 1 94.69 212 GLY B N 1
ATOM 5535 C CA . GLY B 1 212 ? 15.781 12.18 8.703 1 94.69 212 GLY B CA 1
ATOM 5536 C C . GLY B 1 212 ? 15.953 13.578 9.266 1 94.69 212 GLY B C 1
ATOM 5537 O O . GLY B 1 212 ? 15.281 13.945 10.234 1 94.69 212 GLY B O 1
ATOM 5538 N N . SER B 1 213 ? 16.922 14.297 8.664 1 95 213 SER B N 1
ATOM 5539 C CA . SER B 1 213 ? 17.141 15.703 9 1 95 213 SER B CA 1
ATOM 5540 C C . SER B 1 213 ? 17.172 16.562 7.742 1 95 213 SER B C 1
ATOM 5542 O O . SER B 1 213 ? 17.688 16.141 6.707 1 95 213 SER B O 1
ATOM 5544 N N . ILE B 1 214 ? 16.609 17.719 7.898 1 93.44 214 ILE B N 1
ATOM 5545 C CA . ILE B 1 214 ? 16.594 18.688 6.801 1 93.44 214 ILE B CA 1
ATOM 5546 C C . ILE B 1 214 ? 17 20.062 7.32 1 93.44 214 ILE B C 1
ATOM 5548 O O . ILE B 1 214 ? 16.844 20.359 8.508 1 93.44 214 ILE B O 1
ATOM 5552 N N . LEU B 1 215 ? 17.516 20.844 6.453 1 94.19 215 LEU B N 1
ATOM 5553 C CA . LEU B 1 215 ? 17.812 22.25 6.742 1 94.19 215 LEU B CA 1
ATOM 5554 C C . LEU B 1 215 ? 16.844 23.172 6.008 1 94.19 215 LEU B C 1
ATOM 5556 O O . LEU B 1 215 ? 16.625 23.016 4.801 1 94.19 215 LEU B O 1
ATOM 5560 N N . CYS B 1 216 ? 16.234 24 6.758 1 91.5 216 CYS B N 1
ATOM 5561 C CA . CYS B 1 216 ? 15.398 25.047 6.176 1 91.5 216 CYS B CA 1
ATOM 5562 C C . CYS B 1 216 ? 16.141 26.375 6.129 1 91.5 216 CYS B C 1
ATOM 5564 O O . CYS B 1 216 ? 16.547 26.906 7.164 1 91.5 216 CYS B O 1
ATOM 5566 N N . LEU B 1 217 ? 16.391 26.828 4.836 1 88 217 LEU B N 1
ATOM 5567 C CA . LEU B 1 217 ? 17.156 28.047 4.594 1 88 217 LEU B CA 1
ATOM 5568 C C . LEU B 1 217 ? 16.484 28.922 3.553 1 88 217 LEU B C 1
ATOM 5570 O O . LEU B 1 217 ? 16.156 28.469 2.455 1 88 217 LEU B O 1
ATOM 5574 N N . ASP B 1 218 ? 16.266 30.141 3.906 1 82.44 218 ASP B N 1
ATOM 5575 C CA . ASP B 1 218 ? 15.766 31.141 2.963 1 82.44 218 ASP B CA 1
ATOM 5576 C C . ASP B 1 218 ? 14.523 30.625 2.232 1 82.44 218 ASP B C 1
ATOM 5578 O O . ASP B 1 218 ? 14.445 30.688 1.004 1 82.44 218 ASP B O 1
ATOM 5582 N N . GLY B 1 219 ? 13.672 29.969 3.031 1 80.62 219 GLY B N 1
ATOM 5583 C CA . GLY B 1 219 ? 12.398 29.547 2.465 1 80.62 219 GLY B CA 1
ATOM 5584 C C . GLY B 1 219 ? 12.5 28.266 1.672 1 80.62 219 GLY B C 1
ATOM 5585 O O . GLY B 1 219 ? 11.547 27.859 0.999 1 80.62 219 GLY B O 1
ATOM 5586 N N . LYS B 1 220 ? 13.625 27.609 1.694 1 86.19 220 LYS B N 1
ATOM 5587 C CA . LYS B 1 220 ? 13.828 26.344 0.993 1 86.19 220 LYS B CA 1
ATOM 5588 C C . LYS B 1 220 ? 14.211 25.234 1.963 1 86.19 220 LYS B C 1
ATOM 5590 O O . LYS B 1 220 ? 14.672 25.5 3.074 1 86.19 220 LYS B O 1
ATOM 5595 N N . VAL B 1 221 ? 13.953 24.078 1.456 1 89.62 221 VAL B N 1
ATOM 5596 C CA . VAL B 1 221 ? 14.242 22.906 2.287 1 89.62 221 VAL B CA 1
ATOM 5597 C C . VAL B 1 221 ? 15.281 22.031 1.6 1 89.62 221 VAL B C 1
ATOM 5599 O O . VAL B 1 221 ? 15.18 21.766 0.401 1 89.62 221 VAL B O 1
ATOM 5602 N N . PHE B 1 222 ? 16.297 21.688 2.346 1 91 222 PHE B N 1
ATOM 5603 C CA . PHE B 1 222 ? 17.375 20.859 1.819 1 91 222 PHE B CA 1
ATOM 5604 C C . PHE B 1 222 ? 17.547 19.594 2.664 1 91 222 PHE B C 1
ATOM 5606 O O . PHE B 1 222 ? 17.594 19.672 3.895 1 91 222 PHE B O 1
ATOM 5613 N N . PRO B 1 223 ? 17.641 18.484 2.031 1 91.19 223 PRO B N 1
ATOM 5614 C CA . PRO B 1 223 ? 17.953 17.281 2.809 1 91.19 223 PRO B CA 1
ATOM 5615 C C . PRO B 1 223 ? 19.375 17.281 3.367 1 91.19 223 PRO B C 1
ATOM 5617 O O . PRO B 1 223 ? 20.312 17.656 2.664 1 91.19 223 PRO B O 1
ATOM 5620 N N . LEU B 1 224 ? 19.516 16.938 4.574 1 94.19 224 LEU B N 1
ATOM 5621 C CA . LEU B 1 224 ? 20.812 16.906 5.215 1 94.19 224 LEU B CA 1
ATOM 5622 C C . LEU B 1 224 ? 21.328 15.477 5.328 1 94.19 224 LEU B C 1
ATOM 5624 O O . LEU B 1 224 ? 22.406 15.148 4.816 1 94.19 224 LEU B O 1
ATOM 5628 N N . ASP B 1 225 ? 20.5 14.664 6.031 1 92.31 225 ASP B N 1
ATOM 5629 C CA . ASP B 1 225 ? 20.969 13.305 6.262 1 92.31 225 ASP B CA 1
ATOM 5630 C C . ASP B 1 225 ? 19.812 12.391 6.66 1 92.31 225 ASP B C 1
ATOM 5632 O O . ASP B 1 225 ? 18.75 12.867 7.078 1 92.31 225 ASP B O 1
ATOM 5636 N N . VAL B 1 226 ? 20 11.141 6.383 1 93 226 VAL B N 1
ATOM 5637 C CA . VAL B 1 226 ? 19.109 10.086 6.855 1 93 226 VAL B CA 1
ATOM 5638 C C . VAL B 1 226 ? 19.922 9.008 7.57 1 93 226 VAL B C 1
ATOM 5640 O O . VAL B 1 226 ? 20.891 8.484 7.02 1 93 226 VAL B O 1
ATOM 5643 N N . VAL B 1 227 ? 19.531 8.719 8.742 1 93.62 227 VAL B N 1
ATOM 5644 C CA . VAL B 1 227 ? 20.266 7.738 9.539 1 93.62 227 VAL B CA 1
ATOM 5645 C C . VAL B 1 227 ? 19.344 6.57 9.891 1 93.62 227 VAL B C 1
ATOM 5647 O O . VAL B 1 227 ? 18.156 6.77 10.195 1 93.62 227 VAL B O 1
ATOM 5650 N N . ASP B 1 228 ? 19.891 5.383 9.82 1 90.31 228 ASP B N 1
ATOM 5651 C CA . ASP B 1 228 ? 19.188 4.18 10.242 1 90.31 228 ASP B CA 1
ATOM 5652 C C . ASP B 1 228 ? 19.281 3.992 11.758 1 90.31 228 ASP B C 1
ATOM 5654 O O . ASP B 1 228 ? 20.359 3.725 12.289 1 90.31 228 ASP B O 1
ATOM 5658 N N . THR B 1 229 ? 18.172 4.137 12.406 1 91.12 229 THR B N 1
ATOM 5659 C CA . THR B 1 229 ? 18.141 4.02 13.859 1 91.12 229 THR B CA 1
ATOM 5660 C C . THR B 1 229 ? 17.391 2.768 14.289 1 91.12 229 THR B C 1
ATOM 5662 O O . THR B 1 229 ? 16.828 2.717 15.391 1 91.12 229 THR B O 1
ATOM 5665 N N . THR B 1 230 ? 17.281 1.824 13.461 1 84.88 230 THR B N 1
ATOM 5666 C CA . THR B 1 230 ? 16.5 0.62 13.688 1 84.88 230 THR B CA 1
ATOM 5667 C C . THR B 1 230 ? 16.953 -0.093 14.961 1 84.88 230 THR B C 1
ATOM 5669 O O . THR B 1 230 ? 16.141 -0.596 15.727 1 84.88 230 THR B O 1
ATOM 5672 N N . GLU B 1 231 ? 18.203 -0.035 15.305 1 80.12 231 GLU B N 1
ATOM 5673 C CA . GLU B 1 231 ? 18.781 -0.816 16.391 1 80.12 231 GLU B CA 1
ATOM 5674 C C . GLU B 1 231 ? 18.75 -0.045 17.703 1 80.12 231 GLU B C 1
ATOM 5676 O O . GLU B 1 231 ? 19.109 -0.583 18.75 1 80.12 231 GLU B O 1
ATOM 5681 N N . GLU B 1 232 ? 18.297 1.15 17.578 1 85.94 232 GLU B N 1
ATOM 5682 C CA . GLU B 1 232 ? 18.344 1.994 18.766 1 85.94 232 GLU B CA 1
ATOM 5683 C C . GLU B 1 232 ? 16.969 2.086 19.422 1 85.94 232 GLU B C 1
ATOM 5685 O O . GLU B 1 232 ? 15.945 1.993 18.75 1 85.94 232 GLU B O 1
ATOM 5690 N N . ARG B 1 233 ? 17.031 2.223 20.75 1 82.5 233 ARG B N 1
ATOM 5691 C CA . ARG B 1 233 ? 15.789 2.533 21.438 1 82.5 233 ARG B CA 1
ATOM 5692 C C . ARG B 1 233 ? 15.336 3.955 21.141 1 82.5 233 ARG B C 1
ATOM 5694 O O . ARG B 1 233 ? 16.156 4.871 21.047 1 82.5 233 ARG B O 1
ATOM 5701 N N . HIS B 1 234 ? 14.109 4.047 21.094 1 84.88 234 HIS B N 1
ATOM 5702 C CA . HIS B 1 234 ? 13.547 5.352 20.766 1 84.88 234 HIS B CA 1
ATOM 5703 C C . HIS B 1 234 ? 13.328 6.195 22.016 1 84.88 234 HIS B C 1
ATOM 5705 O O . HIS B 1 234 ? 12.195 6.371 22.469 1 84.88 234 HIS B O 1
ATOM 5711 N N . THR B 1 235 ? 14.398 6.707 22.516 1 88.94 235 THR B N 1
ATOM 5712 C CA . THR B 1 235 ? 14.375 7.551 23.703 1 88.94 235 THR B CA 1
ATOM 5713 C C . THR B 1 235 ? 14.805 8.977 23.359 1 88.94 235 THR B C 1
ATOM 5715 O O . THR B 1 235 ? 15.344 9.227 22.281 1 88.94 235 THR B O 1
ATOM 5718 N N . GLY B 1 236 ? 14.547 9.82 24.297 1 93.19 236 GLY B N 1
ATOM 5719 C CA . GLY B 1 236 ? 15 11.188 24.141 1 93.19 236 GLY B CA 1
ATOM 5720 C C . GLY B 1 236 ? 16.5 11.312 24 1 93.19 236 GLY B C 1
ATOM 5721 O O . GLY B 1 236 ? 17 12.094 23.188 1 93.19 236 GLY B O 1
ATOM 5722 N N . ALA B 1 237 ? 17.172 10.508 24.734 1 93.88 237 ALA B N 1
ATOM 5723 C CA . ALA B 1 237 ? 18.625 10.539 24.703 1 93.88 237 ALA B CA 1
ATOM 5724 C C . ALA B 1 237 ? 19.156 10.078 23.344 1 93.88 237 ALA B C 1
ATOM 5726 O O . ALA B 1 237 ? 20.094 10.672 22.812 1 93.88 237 ALA B O 1
ATOM 5727 N N . ALA B 1 238 ? 18.562 9.023 22.875 1 92.88 238 ALA B N 1
ATOM 5728 C CA . ALA B 1 238 ? 18.984 8.516 21.578 1 92.88 238 ALA B CA 1
ATOM 5729 C C . ALA B 1 238 ? 18.688 9.539 20.469 1 92.88 238 ALA B C 1
ATOM 5731 O O . ALA B 1 238 ? 19.516 9.758 19.594 1 92.88 238 ALA B O 1
ATOM 5732 N N . PHE B 1 239 ? 17.562 10.141 20.578 1 95.5 239 PHE B N 1
ATOM 5733 C CA . PHE B 1 239 ? 17.203 11.164 19.594 1 95.5 239 PHE B CA 1
ATOM 5734 C C . PHE B 1 239 ? 18.172 12.344 19.672 1 95.5 239 PHE B C 1
ATOM 5736 O O . PHE B 1 239 ? 18.578 12.875 18.641 1 95.5 239 PHE B O 1
ATOM 5743 N N . LEU B 1 240 ? 18.484 12.711 20.891 1 96.19 240 LEU B N 1
ATOM 5744 C CA . LEU B 1 240 ? 19.406 13.828 21.094 1 96.19 240 LEU B CA 1
ATOM 5745 C C . LEU B 1 240 ? 20.75 13.539 20.422 1 96.19 240 LEU B C 1
ATOM 5747 O O . LEU B 1 240 ? 21.344 14.438 19.812 1 96.19 240 LEU B O 1
ATOM 5751 N N . LYS B 1 241 ? 21.188 12.328 20.594 1 95.81 241 LYS B N 1
ATOM 5752 C CA . LYS B 1 241 ? 22.453 11.938 19.984 1 95.81 241 LYS B CA 1
ATOM 5753 C C . LYS B 1 241 ? 22.453 12.227 18.484 1 95.81 241 LYS B C 1
ATOM 5755 O O . LYS B 1 241 ? 23.391 12.828 17.953 1 95.81 241 LYS B O 1
ATOM 5760 N N . HIS B 1 242 ? 21.406 11.844 17.859 1 95.31 242 HIS B N 1
ATOM 5761 C CA . HIS B 1 242 ? 21.312 12.031 16.406 1 95.31 242 HIS B CA 1
ATOM 5762 C C . HIS B 1 242 ? 21.047 13.484 16.047 1 95.31 242 HIS B C 1
ATOM 5764 O O . HIS B 1 242 ? 21.5 13.969 15.016 1 95.31 242 HIS B O 1
ATOM 5770 N N . LEU B 1 243 ? 20.297 14.133 16.875 1 95.38 243 LEU B N 1
ATOM 5771 C CA . LEU B 1 243 ? 20.078 15.562 16.672 1 95.38 243 LEU B CA 1
ATOM 5772 C C . LEU B 1 243 ? 21.391 16.328 16.719 1 95.38 243 LEU B C 1
ATOM 5774 O O . LEU B 1 243 ? 21.625 17.203 15.875 1 95.38 243 LEU B O 1
ATOM 5778 N N . LYS B 1 244 ? 22.203 15.992 17.625 1 95.62 244 LYS B N 1
ATOM 5779 C CA . LYS B 1 244 ? 23.516 16.625 17.75 1 95.62 244 LYS B CA 1
ATOM 5780 C C . LYS B 1 244 ? 24.391 16.328 16.547 1 95.62 244 LYS B C 1
ATOM 5782 O O . LYS B 1 244 ? 25.141 17.203 16.078 1 95.62 244 LYS B O 1
ATOM 5787 N N . LEU B 1 245 ? 24.281 15.125 16.125 1 95.31 245 LEU B N 1
ATOM 5788 C CA . LEU B 1 245 ? 25.016 14.766 14.922 1 95.31 245 LEU B CA 1
ATOM 5789 C C . LEU B 1 245 ? 24.547 15.602 13.734 1 95.31 245 LEU B C 1
ATOM 5791 O O . LEU B 1 245 ? 25.359 16.016 12.898 1 95.31 245 LEU B O 1
ATOM 5795 N N . GLY B 1 246 ? 23.234 15.789 13.695 1 95.06 246 GLY B N 1
ATOM 5796 C CA . GLY B 1 246 ? 22.703 16.656 12.656 1 95.06 246 GLY B CA 1
ATOM 5797 C C . GLY B 1 246 ? 23.234 18.078 12.75 1 95.06 246 GLY B C 1
ATOM 5798 O O . GLY B 1 246 ? 23.578 18.688 11.734 1 95.06 246 GLY B O 1
ATOM 5799 N N . LEU B 1 247 ? 23.344 18.594 13.953 1 95.88 247 LEU B N 1
ATOM 5800 C CA . LEU B 1 247 ? 23.906 19.922 14.18 1 95.88 247 LEU B CA 1
ATOM 5801 C C . LEU B 1 247 ? 25.359 19.984 13.758 1 95.88 247 LEU B C 1
ATOM 5803 O O . LEU B 1 247 ? 25.766 20.891 13.039 1 95.88 247 LEU B O 1
ATOM 5807 N N . GLU B 1 248 ? 26.047 18.969 14.141 1 95.5 248 GLU B N 1
ATOM 5808 C CA . GLU B 1 248 ? 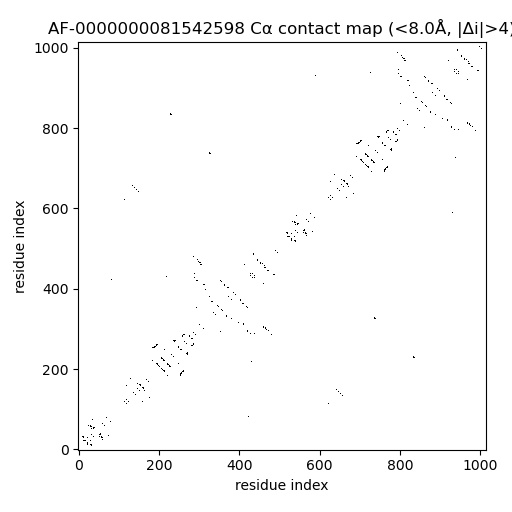27.469 18.906 13.812 1 95.5 248 GLU B CA 1
ATOM 5809 C C . GLU B 1 248 ? 27.688 18.828 12.305 1 95.5 248 GLU B C 1
ATOM 5811 O O . GLU B 1 248 ? 28.562 19.5 11.766 1 95.5 248 GLU B O 1
ATOM 5816 N N . ASN B 1 249 ? 26.891 18.031 11.742 1 94.56 249 ASN B N 1
ATOM 5817 C CA . ASN B 1 249 ? 27 17.875 10.297 1 94.56 249 ASN B CA 1
ATOM 5818 C C . ASN B 1 249 ? 26.641 19.156 9.555 1 94.56 249 ASN B C 1
ATOM 5820 O O . ASN B 1 249 ? 27.312 19.547 8.602 1 94.56 249 ASN B O 1
ATOM 5824 N N . GLY B 1 250 ? 25.578 19.766 9.984 1 95.31 250 GLY B N 1
ATOM 5825 C CA . GLY B 1 250 ? 25.125 21 9.344 1 95.31 250 GLY B CA 1
ATOM 5826 C C . GLY B 1 250 ? 26.078 22.156 9.523 1 95.31 250 GLY B C 1
ATOM 5827 O O . GLY B 1 250 ? 26.312 22.922 8.586 1 95.31 250 GLY B O 1
ATOM 5828 N N . GLU B 1 251 ? 26.656 22.219 10.688 1 95.62 251 GLU B N 1
ATOM 5829 C CA . GLU B 1 251 ? 27.547 23.328 11.008 1 95.62 251 GLU B CA 1
ATOM 5830 C C . GLU B 1 251 ? 29 23.016 10.648 1 95.62 251 GLU B C 1
ATOM 5832 O O . GLU B 1 251 ? 29.844 23.906 10.633 1 95.62 251 GLU B O 1
ATOM 5837 N N . GLY B 1 252 ? 29.234 21.828 10.344 1 94 252 GLY B N 1
ATOM 5838 C CA . GLY B 1 252 ? 30.578 21.391 10.039 1 94 252 GLY B CA 1
ATOM 5839 C C . GLY B 1 252 ? 31.109 21.953 8.734 1 94 252 GLY B C 1
ATOM 5840 O O . GLY B 1 252 ? 30.422 22.719 8.055 1 94 252 GLY B O 1
ATOM 5841 N N . PRO B 1 253 ? 32.312 21.547 8.445 1 92.12 253 PRO B N 1
ATOM 5842 C CA . PRO B 1 253 ? 33 22.125 7.285 1 92.12 253 PRO B CA 1
ATOM 5843 C C . PRO B 1 253 ? 32.312 21.781 5.965 1 92.12 253 PRO B C 1
ATOM 5845 O O . PRO B 1 253 ? 32.469 22.484 4.969 1 92.12 253 PRO B O 1
ATOM 5848 N N . ARG B 1 254 ? 31.547 20.812 6.062 1 90.94 254 ARG B N 1
ATOM 5849 C CA . ARG B 1 254 ? 30.906 20.375 4.82 1 90.94 254 ARG B CA 1
ATOM 5850 C C . ARG B 1 254 ? 29.844 21.375 4.367 1 90.94 254 ARG B C 1
ATOM 5852 O O . ARG B 1 254 ? 29.703 21.641 3.17 1 90.94 254 ARG B O 1
ATOM 5859 N N . PHE B 1 255 ? 29.125 21.953 5.348 1 93.81 255 PHE B N 1
ATOM 5860 C CA . PHE B 1 255 ? 28.016 22.812 4.953 1 93.81 255 PHE B CA 1
ATOM 5861 C C . PHE B 1 255 ? 28.141 24.188 5.59 1 93.81 255 PHE B C 1
ATOM 5863 O O . PHE B 1 255 ? 27.641 25.188 5.059 1 93.81 255 PHE B O 1
ATOM 5870 N N . GLU B 1 256 ? 28.734 24.281 6.77 1 94.62 256 GLU B N 1
ATOM 5871 C CA . GLU B 1 256 ? 29.047 25.531 7.465 1 94.62 256 GLU B CA 1
ATOM 5872 C C . GLU B 1 256 ? 27.812 26.375 7.676 1 94.62 256 GLU B C 1
ATOM 5874 O O . GLU B 1 256 ? 27.844 27.594 7.484 1 94.62 256 GLU B O 1
ATOM 5879 N N . ALA B 1 257 ? 26.719 25.734 7.941 1 95.94 257 ALA B N 1
ATOM 5880 C CA . ALA B 1 257 ? 25.5 26.469 8.273 1 95.94 257 ALA B CA 1
ATOM 5881 C C . ALA B 1 257 ? 25.547 26.984 9.711 1 95.94 257 ALA B C 1
ATOM 5883 O O . ALA B 1 257 ? 26.281 26.469 10.547 1 95.94 257 ALA B O 1
ATOM 5884 N N . LYS B 1 258 ? 24.859 28.031 9.93 1 95.75 258 LYS B N 1
ATOM 5885 C CA . LYS B 1 258 ? 24.656 28.531 11.289 1 95.75 258 LYS B CA 1
ATOM 5886 C C . LYS B 1 258 ? 23.281 28.125 11.812 1 95.75 258 LYS B C 1
ATOM 5888 O O . LYS B 1 258 ? 22.297 28.844 11.594 1 95.75 258 LYS B O 1
ATOM 5893 N N . ILE B 1 259 ? 23.266 27.078 12.484 1 96.06 259 ILE B N 1
ATOM 5894 C CA . ILE B 1 259 ? 21.969 26.562 12.938 1 96.06 259 ILE B CA 1
ATOM 5895 C C . ILE B 1 259 ? 21.562 27.281 14.219 1 96.06 259 ILE B C 1
ATOM 5897 O O . ILE B 1 259 ? 22.234 27.172 15.25 1 96.06 259 ILE B O 1
ATOM 5901 N N . THR B 1 260 ? 20.438 28 14.117 1 94.44 260 THR B N 1
ATOM 5902 C CA . THR B 1 260 ? 19.969 28.812 15.234 1 94.44 260 THR B CA 1
ATOM 5903 C C . THR B 1 260 ? 18.688 28.219 15.844 1 94.44 260 THR B C 1
ATOM 5905 O O . THR B 1 260 ? 18.297 28.578 16.953 1 94.44 260 THR B O 1
ATOM 5908 N N . THR B 1 261 ? 18.109 27.359 15.062 1 94 261 THR B N 1
ATOM 5909 C CA . THR B 1 261 ? 16.812 26.828 15.492 1 94 261 THR B CA 1
ATOM 5910 C C . THR B 1 261 ? 16.703 25.344 15.195 1 94 261 THR B C 1
ATOM 5912 O O . THR B 1 261 ? 17.25 24.859 14.203 1 94 261 THR B O 1
ATOM 5915 N N . VAL B 1 262 ? 15.961 24.625 16.047 1 95 262 VAL B N 1
ATOM 5916 C CA . VAL B 1 262 ? 15.688 23.219 15.844 1 95 262 VAL B CA 1
ATOM 5917 C C . VAL B 1 262 ? 14.188 22.953 15.953 1 95 262 VAL B C 1
ATOM 5919 O O . VAL B 1 262 ? 13.508 23.547 16.797 1 95 262 VAL B O 1
ATOM 5922 N N . CYS B 1 263 ? 13.727 22.156 15.055 1 93.06 263 CYS B N 1
ATOM 5923 C CA . CYS B 1 263 ? 12.328 21.75 15.055 1 93.06 263 CYS B CA 1
ATOM 5924 C C . CYS B 1 263 ? 12.203 20.234 14.914 1 93.06 263 CYS B C 1
ATOM 5926 O O . CYS B 1 263 ? 12.812 19.641 14.031 1 93.06 263 CYS B O 1
ATOM 5928 N N . THR B 1 264 ? 11.484 19.562 15.797 1 92.5 264 THR B N 1
ATOM 5929 C CA . THR B 1 264 ? 11.25 18.125 15.727 1 92.5 264 THR B CA 1
ATOM 5930 C C . THR B 1 264 ? 9.766 17.828 15.875 1 92.5 264 THR B C 1
ATOM 5932 O O . THR B 1 264 ? 8.953 18.719 16.109 1 92.5 264 THR B O 1
ATOM 5935 N N . ASP B 1 265 ? 9.477 16.578 15.703 1 88.38 265 ASP B N 1
ATOM 5936 C CA . ASP B 1 265 ? 8.133 16.094 15.992 1 88.38 265 ASP B CA 1
ATOM 5937 C C . ASP B 1 265 ? 7.793 16.25 17.469 1 88.38 265 ASP B C 1
ATOM 5939 O O . ASP B 1 265 ? 8.633 16.672 18.266 1 88.38 265 ASP B O 1
ATOM 5943 N N . GLU B 1 266 ? 6.566 16.047 17.812 1 84.94 266 GLU B N 1
ATOM 5944 C CA . GLU B 1 266 ? 6.117 16.328 19.188 1 84.94 266 GLU B CA 1
ATOM 5945 C C . GLU B 1 266 ? 6.012 15.031 19.984 1 84.94 266 GLU B C 1
ATOM 5947 O O . GLU B 1 266 ? 5.449 15.031 21.094 1 84.94 266 GLU B O 1
ATOM 5952 N N . GLY B 1 267 ? 6.535 14.031 19.547 1 85.06 267 GLY B N 1
ATOM 5953 C CA . GLY B 1 267 ? 6.555 12.828 20.359 1 85.06 267 GLY B CA 1
ATOM 5954 C C . GLY B 1 267 ? 7.367 12.969 21.625 1 85.06 267 GLY B C 1
ATOM 5955 O O . GLY B 1 267 ? 8.203 13.867 21.734 1 85.06 267 GLY B O 1
ATOM 5956 N N . PRO B 1 268 ? 7.055 12.195 22.625 1 86.75 268 PRO B N 1
ATOM 5957 C CA . PRO B 1 268 ? 7.746 12.328 23.906 1 86.75 268 PRO B CA 1
ATOM 5958 C C . PRO B 1 268 ? 9.266 12.242 23.766 1 86.75 268 PRO B C 1
ATOM 5960 O O . PRO B 1 268 ? 10 12.945 24.469 1 86.75 268 PRO B O 1
ATOM 5963 N N . ASP B 1 269 ? 9.727 11.406 22.906 1 90.31 269 ASP B N 1
ATOM 5964 C CA . ASP B 1 269 ? 11.164 11.273 22.672 1 90.31 269 ASP B CA 1
ATOM 5965 C C . ASP B 1 269 ? 11.75 12.562 22.094 1 90.31 269 ASP B C 1
ATOM 5967 O O . ASP B 1 269 ? 12.797 13.023 22.531 1 90.31 269 ASP B O 1
ATOM 5971 N N . CYS B 1 270 ? 11.062 13.141 21.188 1 91.94 270 CYS B N 1
ATOM 5972 C CA . CYS B 1 270 ? 11.508 14.367 20.547 1 91.94 270 CYS B CA 1
ATOM 5973 C C . CYS B 1 270 ? 11.477 15.531 21.531 1 91.94 270 CYS B C 1
ATOM 5975 O O . CYS B 1 270 ? 12.406 16.344 21.578 1 91.94 270 CYS B O 1
ATOM 5977 N N . ALA B 1 271 ? 10.43 15.57 22.312 1 89.06 271 ALA B N 1
ATOM 5978 C CA . ALA B 1 271 ? 10.289 16.625 23.312 1 89.06 271 ALA B CA 1
ATOM 5979 C C . ALA B 1 271 ? 11.414 16.562 24.344 1 89.06 271 ALA B C 1
ATOM 5981 O O . ALA B 1 271 ? 12.008 17.578 24.688 1 89.06 271 ALA B O 1
ATOM 5982 N N . ASN B 1 272 ? 11.641 15.383 24.766 1 93.31 272 ASN B N 1
ATOM 5983 C CA . ASN B 1 272 ? 12.719 15.195 25.734 1 93.31 272 ASN B CA 1
ATOM 5984 C C . ASN B 1 272 ? 14.078 15.547 25.125 1 93.31 272 ASN B C 1
ATOM 5986 O O . ASN B 1 272 ? 14.914 16.156 25.797 1 93.31 272 ASN B O 1
ATOM 5990 N N . ALA B 1 273 ? 14.289 15.156 23.922 1 95.38 273 ALA B N 1
ATOM 5991 C CA . ALA B 1 273 ? 15.531 15.477 23.234 1 95.38 273 ALA B CA 1
ATOM 5992 C C . ALA B 1 273 ? 15.727 16.984 23.125 1 95.38 273 ALA B C 1
ATOM 5994 O O . ALA B 1 273 ? 16.828 17.5 23.359 1 95.38 273 ALA B O 1
ATOM 5995 N N . ARG B 1 274 ? 14.734 17.703 22.812 1 92.75 274 ARG B N 1
ATOM 5996 C CA . ARG B 1 274 ? 14.812 19.156 22.703 1 92.75 274 ARG B CA 1
ATOM 5997 C C . ARG B 1 274 ? 15.141 19.781 24.062 1 92.75 274 ARG B C 1
ATOM 5999 O O . ARG B 1 274 ? 15.953 20.703 24.141 1 92.75 274 ARG B O 1
ATOM 6006 N N . ARG B 1 275 ? 14.5 19.266 25.047 1 91.38 275 ARG B N 1
ATOM 6007 C CA . ARG B 1 275 ? 14.773 19.781 26.391 1 91.38 275 ARG B CA 1
ATOM 6008 C C . ARG B 1 275 ? 16.25 19.609 26.75 1 91.38 275 ARG B C 1
ATOM 6010 O O . ARG B 1 275 ? 16.875 20.547 27.234 1 91.38 275 ARG B O 1
ATOM 6017 N N . MET B 1 276 ? 16.719 18.469 26.531 1 96.06 276 MET B N 1
ATOM 6018 C CA . MET B 1 276 ? 18.125 18.188 26.844 1 96.06 276 MET B CA 1
ATOM 6019 C C . MET B 1 276 ? 19.062 19.031 25.984 1 96.06 276 MET B C 1
ATOM 6021 O O . MET B 1 276 ? 20.094 19.5 26.453 1 96.06 276 MET B O 1
ATOM 6025 N N . LEU B 1 277 ? 18.688 19.188 24.797 1 95 277 LEU B N 1
ATOM 6026 C CA . LEU B 1 277 ? 19.484 20 23.891 1 95 277 LEU B CA 1
ATOM 6027 C C . LEU B 1 277 ? 19.594 21.438 24.406 1 95 277 LEU B C 1
ATOM 6029 O O . LEU B 1 277 ? 20.672 22.031 24.359 1 95 277 LEU B O 1
ATOM 6033 N N . LEU B 1 278 ? 18.5 21.969 24.875 1 91.94 278 LEU B N 1
ATOM 6034 C CA . LEU B 1 278 ? 18.453 23.359 25.344 1 91.94 278 LEU B CA 1
ATOM 6035 C C . LEU B 1 278 ? 19.312 23.531 26.594 1 91.94 278 LEU B C 1
ATOM 6037 O O . LEU B 1 278 ? 19.844 24.625 26.844 1 91.94 278 LEU B O 1
ATOM 6041 N N . ILE B 1 279 ? 19.422 22.484 27.328 1 94 279 ILE B N 1
ATOM 6042 C CA . ILE B 1 279 ? 20.297 22.531 28.5 1 94 279 ILE B CA 1
ATOM 6043 C C . ILE B 1 279 ? 21.75 22.625 28.062 1 94 279 ILE B C 1
ATOM 6045 O O . ILE B 1 279 ? 22.516 23.406 28.609 1 94 279 ILE B O 1
ATOM 6049 N N . GLU B 1 280 ? 22.047 21.922 27.062 1 93.69 280 GLU B N 1
ATOM 6050 C CA . GLU B 1 280 ? 23.422 21.875 26.562 1 93.69 280 GLU B CA 1
ATOM 6051 C C . GLU B 1 280 ? 23.734 23.094 25.688 1 93.69 280 GLU B C 1
ATOM 6053 O O . GLU B 1 280 ? 24.875 23.562 25.672 1 93.69 280 GLU B O 1
ATOM 6058 N N . SER B 1 281 ? 22.734 23.453 24.953 1 92.94 281 SER B N 1
ATOM 6059 C CA . SER B 1 281 ? 22.891 24.578 24.031 1 92.94 281 SER B CA 1
ATOM 6060 C C . SER B 1 281 ? 21.75 25.562 24.172 1 92.94 281 SER B C 1
ATOM 6062 O O . SER B 1 281 ? 20.891 25.672 23.297 1 92.94 281 SER B O 1
ATOM 6064 N N . PRO B 1 282 ? 21.906 26.438 25.125 1 89.81 282 PRO B N 1
ATOM 6065 C CA . PRO B 1 282 ? 20.797 27.344 25.453 1 89.81 282 PRO B CA 1
ATOM 6066 C C . PRO B 1 282 ? 20.562 28.406 24.375 1 89.81 282 PRO B C 1
ATOM 6068 O O . PRO B 1 282 ? 19.516 29.047 24.344 1 89.81 282 PRO B O 1
ATOM 6071 N N . ASN B 1 283 ? 21.5 28.562 23.5 1 88.94 283 ASN B N 1
ATOM 6072 C CA . ASN B 1 283 ? 21.391 29.594 22.469 1 88.94 283 ASN B CA 1
ATOM 6073 C C . ASN B 1 283 ? 20.547 29.125 21.297 1 88.94 283 ASN B C 1
ATOM 6075 O O . ASN B 1 283 ? 20.172 29.922 20.438 1 88.94 283 ASN B O 1
ATOM 6079 N N . ILE B 1 284 ? 20.203 27.891 21.266 1 92.19 284 ILE B N 1
ATOM 6080 C CA . ILE B 1 284 ? 19.391 27.344 20.188 1 92.19 284 ILE B CA 1
ATOM 6081 C C . ILE B 1 284 ? 17.906 27.547 20.516 1 92.19 284 ILE B C 1
ATOM 6083 O O . ILE B 1 284 ? 17.484 27.375 21.656 1 92.19 284 ILE B O 1
ATOM 6087 N N . VAL B 1 285 ? 17.219 28.016 19.484 1 91.44 285 VAL B N 1
ATOM 6088 C CA . VAL B 1 285 ? 15.766 28.141 19.625 1 91.44 285 VAL B CA 1
ATOM 6089 C C . VAL B 1 285 ? 15.086 26.828 19.281 1 91.44 285 VAL B C 1
ATOM 6091 O O . VAL B 1 285 ? 15.398 26.203 18.266 1 91.44 285 VAL B O 1
ATOM 6094 N N . SER B 1 286 ? 14.281 26.359 20.109 1 90.69 286 SER B N 1
ATOM 6095 C CA . SER B 1 286 ? 13.523 25.141 19.859 1 90.69 286 SER B CA 1
ATOM 6096 C C . SER B 1 286 ? 12.078 25.469 19.5 1 90.69 286 SER B C 1
ATOM 6098 O O . SER B 1 286 ? 11.383 26.141 20.25 1 90.69 286 SER B O 1
ATOM 6100 N N . ILE B 1 287 ? 11.664 25.031 18.359 1 89.12 287 ILE B N 1
ATOM 6101 C CA . ILE B 1 287 ? 10.297 25.25 17.922 1 89.12 287 ILE B CA 1
ATOM 6102 C C . ILE B 1 287 ? 9.562 23.922 17.797 1 89.12 287 ILE B C 1
ATOM 6104 O O . ILE B 1 287 ? 10.133 22.922 17.344 1 89.12 287 ILE B O 1
ATOM 6108 N N . HIS B 1 288 ? 8.359 23.953 18.219 1 86.94 288 HIS B N 1
ATOM 6109 C CA . HIS B 1 288 ? 7.484 22.797 18.047 1 86.94 288 HIS B CA 1
ATOM 6110 C C . HIS B 1 288 ? 6.926 22.734 16.625 1 86.94 288 HIS B C 1
ATOM 6112 O O . HIS B 1 288 ? 6.766 23.766 15.969 1 86.94 288 HIS B O 1
ATOM 6118 N N . CYS B 1 289 ? 6.738 21.531 16.203 1 89.44 289 CYS B N 1
ATOM 6119 C CA . CYS B 1 289 ? 6.027 21.406 14.938 1 89.44 289 CYS B CA 1
ATOM 6120 C C . CYS B 1 289 ? 4.559 21.781 15.094 1 89.44 289 CYS B C 1
ATOM 6122 O O . CYS B 1 289 ? 3.799 21.047 15.734 1 89.44 289 CYS B O 1
ATOM 6124 N N . PHE B 1 290 ? 4.203 22.781 14.484 1 89 290 PHE B N 1
ATOM 6125 C CA . PHE B 1 290 ? 2.855 23.312 14.664 1 89 290 PHE B CA 1
ATOM 6126 C C . PHE B 1 290 ? 1.829 22.422 13.961 1 89 290 PHE B C 1
ATOM 6128 O O . PHE B 1 290 ? 0.677 22.344 14.391 1 89 290 PHE B O 1
ATOM 6135 N N . ALA B 1 291 ? 2.238 21.828 12.836 1 89.44 291 ALA B N 1
ATOM 6136 C CA . ALA B 1 291 ? 1.317 20.891 12.211 1 89.44 291 ALA B CA 1
ATOM 6137 C C . ALA B 1 291 ? 0.94 19.766 13.172 1 89.44 291 ALA B C 1
ATOM 6139 O O . ALA B 1 291 ? -0.23 19.375 13.266 1 89.44 291 ALA B O 1
ATOM 6140 N N . HIS B 1 292 ? 1.89 19.328 13.93 1 90.12 292 HIS B N 1
ATOM 6141 C CA . HIS B 1 292 ? 1.63 18.297 14.93 1 90.12 292 HIS B CA 1
ATOM 6142 C C . HIS B 1 292 ? 0.768 18.828 16.062 1 90.12 292 HIS B C 1
ATOM 6144 O O . HIS B 1 292 ? -0.103 18.125 16.578 1 90.12 292 HIS B O 1
ATOM 6150 N N . GLN B 1 293 ? 1.038 20.016 16.422 1 90.25 293 GLN B N 1
ATOM 6151 C CA . GLN B 1 293 ? 0.26 20.641 17.484 1 90.25 293 GLN B CA 1
ATOM 6152 C C . GLN B 1 293 ? -1.217 20.719 17.109 1 90.25 293 GLN B C 1
ATOM 6154 O O . GLN B 1 293 ? -2.088 20.453 17.938 1 90.25 293 GLN B O 1
ATOM 6159 N N . VAL B 1 294 ? -1.427 21.047 15.883 1 92 294 VAL B N 1
ATOM 6160 C CA . VAL B 1 294 ? -2.807 21.141 15.414 1 92 294 VAL B CA 1
ATOM 6161 C C . VAL B 1 294 ? -3.459 19.766 15.461 1 92 294 VAL B C 1
ATOM 6163 O O . VAL B 1 294 ? -4.609 19.625 15.891 1 92 294 VAL B O 1
ATOM 6166 N N . ASN B 1 295 ? -2.738 18.812 15.062 1 91.75 295 ASN B N 1
ATOM 6167 C CA . ASN B 1 295 ? -3.279 17.453 15.086 1 91.75 295 ASN B CA 1
ATOM 6168 C C . ASN B 1 295 ? -3.582 17 16.5 1 91.75 295 ASN B C 1
ATOM 6170 O O . ASN B 1 295 ? -4.559 16.281 16.734 1 91.75 295 ASN B O 1
ATOM 6174 N N . LEU B 1 296 ? -2.793 17.375 17.453 1 91.19 296 LEU B N 1
ATOM 6175 C CA . LEU B 1 296 ? -3.02 17.016 18.844 1 91.19 296 LEU B CA 1
ATOM 6176 C C . LEU B 1 296 ? -4.285 17.688 19.375 1 91.19 296 LEU B C 1
ATOM 6178 O O . LEU B 1 296 ? -4.949 17.141 20.266 1 91.19 296 LEU B O 1
ATOM 6182 N N . LEU B 1 297 ? -4.586 18.766 18.844 1 93.31 297 LEU B N 1
ATOM 6183 C CA . LEU B 1 297 ? -5.797 19.469 19.25 1 93.31 297 LEU B CA 1
ATOM 6184 C C . LEU B 1 297 ? -7.043 18.656 18.891 1 93.31 297 LEU B C 1
ATOM 6186 O O . LEU B 1 297 ? -8.07 18.766 19.562 1 93.31 297 LEU B O 1
ATOM 6190 N N . VAL B 1 298 ? -6.953 17.875 17.859 1 92.25 298 VAL B N 1
ATOM 6191 C CA . VAL B 1 298 ? -8.07 17.016 17.5 1 92.25 298 VAL B CA 1
ATOM 6192 C C . VAL B 1 298 ? -8.367 16.047 18.641 1 92.25 298 VAL B C 1
ATOM 6194 O O . VAL B 1 298 ? -9.516 15.875 19.047 1 92.25 298 VAL B O 1
ATOM 6197 N N . SER B 1 299 ? -7.32 15.461 19.141 1 90.81 299 SER B N 1
ATOM 6198 C CA . SER B 1 299 ? -7.477 14.555 20.266 1 90.81 299 SER B CA 1
ATOM 6199 C C . SER B 1 299 ? -8.008 15.281 21.5 1 90.81 299 SER B C 1
ATOM 6201 O O . SER B 1 299 ? -8.828 14.742 22.234 1 90.81 299 SER B O 1
ATOM 6203 N N . ASP B 1 300 ? -7.578 16.469 21.688 1 91.06 300 ASP B N 1
ATOM 6204 C CA . ASP B 1 300 ? -8.039 17.281 22.812 1 91.06 300 ASP B CA 1
ATOM 6205 C C . ASP B 1 300 ? -9.539 17.562 22.719 1 91.06 300 ASP B C 1
ATOM 6207 O O . ASP B 1 300 ? -10.258 17.516 23.703 1 91.06 300 ASP B O 1
ATOM 6211 N N . ALA B 1 301 ? -9.914 17.828 21.531 1 90.5 301 ALA B N 1
ATOM 6212 C CA . ALA B 1 301 ? -11.328 18.109 21.312 1 90.5 301 ALA B CA 1
ATOM 6213 C C . ALA B 1 301 ? -12.195 16.906 21.672 1 90.5 301 ALA B C 1
ATOM 6215 O O . ALA B 1 301 ? -13.227 17.047 22.328 1 90.5 301 ALA B O 1
ATOM 6216 N N . LEU B 1 302 ? -11.781 15.758 21.312 1 91.44 302 LEU B N 1
ATOM 6217 C CA . LEU B 1 302 ? -12.555 14.547 21.547 1 91.44 302 LEU B CA 1
ATOM 6218 C C . LEU B 1 302 ? -12.531 14.156 23.016 1 91.44 302 LEU B C 1
ATOM 6220 O O . LEU B 1 302 ? -13.492 13.586 23.531 1 91.44 302 LEU B O 1
ATOM 6224 N N . LYS B 1 303 ? -11.516 14.523 23.703 1 89.94 303 LYS B N 1
ATOM 6225 C CA . LYS B 1 303 ? -11.414 14.219 25.125 1 89.94 303 LYS B CA 1
ATOM 6226 C C . LYS B 1 303 ? -12.242 15.188 25.953 1 89.94 303 LYS B C 1
ATOM 6228 O O . LYS B 1 303 ? -12.75 14.828 27.016 1 89.94 303 LYS B O 1
ATOM 6233 N N . ALA B 1 304 ? -12.375 16.344 25.5 1 87 304 ALA B N 1
ATOM 6234 C CA . ALA B 1 304 ? -13.008 17.422 26.234 1 87 304 ALA B CA 1
ATOM 6235 C C . ALA B 1 304 ? -14.523 17.25 26.281 1 87 304 ALA B C 1
ATOM 6237 O O . ALA B 1 304 ? -15.18 17.672 27.234 1 87 304 ALA B O 1
ATOM 6238 N N . SER B 1 305 ? -15.078 16.672 25.234 1 89.94 305 SER B N 1
ATOM 6239 C CA . SER B 1 305 ? -16.531 16.5 25.141 1 89.94 305 SER B CA 1
ATOM 6240 C C . SER B 1 305 ? -16.891 15.031 24.953 1 89.94 305 SER B C 1
ATOM 6242 O O . SER B 1 305 ? -16.641 14.453 23.891 1 89.94 305 SER B O 1
ATOM 6244 N N . SER B 1 306 ? -17.562 14.555 25.922 1 91.94 306 SER B N 1
ATOM 6245 C CA . SER B 1 306 ? -18.016 13.172 25.844 1 91.94 306 SER B CA 1
ATOM 6246 C C . SER B 1 306 ? -18.969 12.969 24.672 1 91.94 306 SER B C 1
ATOM 6248 O O . SER B 1 306 ? -18.984 11.906 24.047 1 91.94 306 SER B O 1
ATOM 6250 N N . ALA B 1 307 ? -19.703 14.039 24.453 1 93.88 307 ALA B N 1
ATOM 6251 C CA . ALA B 1 307 ? -20.672 13.953 23.344 1 93.88 307 ALA B CA 1
ATOM 6252 C C . ALA B 1 307 ? -19.953 13.852 22 1 93.88 307 ALA B C 1
ATOM 6254 O O . ALA B 1 307 ? -20.312 13.023 21.156 1 93.88 307 ALA B O 1
ATOM 6255 N N . LEU B 1 308 ? -18.953 14.633 21.828 1 95.25 308 LEU B N 1
ATOM 6256 C CA . LEU B 1 308 ? -18.203 14.578 20.578 1 95.25 308 LEU B CA 1
ATOM 6257 C C . LEU B 1 308 ? -17.484 13.234 20.438 1 95.25 308 LEU B C 1
ATOM 6259 O O . LEU B 1 308 ? -17.453 12.656 19.344 1 95.25 308 LEU B O 1
ATOM 6263 N N . LYS B 1 309 ? -16.938 12.797 21.5 1 95.62 309 LYS B N 1
ATOM 6264 C CA . LYS B 1 309 ? -16.266 11.508 21.5 1 95.62 309 LYS B CA 1
ATOM 6265 C C . LYS B 1 309 ? -17.234 10.383 21.141 1 95.62 309 LYS B C 1
ATOM 6267 O O . LYS B 1 309 ? -16.906 9.5 20.344 1 95.62 309 LYS B O 1
ATOM 6272 N N . SER B 1 310 ? -18.328 10.438 21.766 1 96.31 310 SER B N 1
ATOM 6273 C CA . SER B 1 310 ? -19.344 9.43 21.484 1 96.31 310 SER B CA 1
ATOM 6274 C C . SER B 1 310 ? -19.766 9.445 20.016 1 96.31 310 SER B C 1
ATOM 6276 O O . SER B 1 310 ? -19.922 8.391 19.406 1 96.31 310 SER B O 1
ATOM 6278 N N . THR B 1 311 ? -19.953 10.594 19.516 1 96.75 311 THR B N 1
ATOM 6279 C CA . THR B 1 311 ? -20.297 10.734 18.109 1 96.75 311 THR B CA 1
ATOM 6280 C C . THR B 1 311 ? -19.203 10.148 17.219 1 96.75 311 THR B C 1
ATOM 6282 O O . THR B 1 311 ? -19.5 9.414 16.266 1 96.75 311 THR B O 1
ATOM 6285 N N . TYR B 1 312 ? -17.984 10.469 17.547 1 96.62 312 TYR B N 1
ATOM 6286 C CA . TYR B 1 312 ? -16.844 9.938 16.812 1 96.62 312 TYR B CA 1
ATOM 6287 C C . TYR B 1 312 ? -16.812 8.414 16.875 1 96.62 312 TYR B C 1
ATOM 6289 O O . TYR B 1 312 ? -16.641 7.746 15.852 1 96.62 312 TYR B O 1
ATOM 6297 N N . ASN B 1 313 ? -17.047 7.918 18.047 1 96.25 313 ASN B N 1
ATOM 6298 C CA . ASN B 1 313 ? -17.016 6.477 18.266 1 96.25 313 ASN B CA 1
ATOM 6299 C C . ASN B 1 313 ? -18.172 5.777 17.562 1 96.25 313 ASN B C 1
ATOM 6301 O O . ASN B 1 313 ? -18.125 4.566 17.328 1 96.25 313 ASN B O 1
ATOM 6305 N N . THR B 1 314 ? -19.156 6.48 17.297 1 97.19 314 THR B N 1
ATOM 6306 C CA . THR B 1 314 ? -20.281 5.941 16.516 1 97.19 314 THR B CA 1
ATOM 6307 C C . THR B 1 314 ? -20.016 6.078 15.023 1 97.19 314 THR B C 1
ATOM 6309 O O . THR B 1 314 ? -20.344 5.184 14.242 1 97.19 314 THR B O 1
ATOM 6312 N N . MET B 1 315 ? -19.438 7.164 14.633 1 97.56 315 MET B N 1
ATOM 6313 C CA . MET B 1 315 ? -19.125 7.457 13.234 1 97.56 315 MET B CA 1
ATOM 6314 C C . MET B 1 315 ? -18.234 6.367 12.633 1 97.56 315 MET B C 1
ATOM 6316 O O . MET B 1 315 ? -18.516 5.883 11.531 1 97.56 315 MET B O 1
ATOM 6320 N N . VAL B 1 316 ? -17.234 5.938 13.352 1 96.5 316 VAL B N 1
ATOM 6321 C CA . VAL B 1 316 ? -16.219 5.027 12.828 1 96.5 316 VAL B CA 1
ATOM 6322 C C . VAL B 1 316 ? -16.859 3.674 12.516 1 96.5 316 VAL B C 1
ATOM 6324 O O . VAL B 1 316 ? -16.719 3.164 11.398 1 96.5 316 VAL B O 1
ATOM 6327 N N . PRO B 1 317 ? -17.688 3.127 13.414 1 96.19 317 PRO B N 1
ATOM 6328 C CA . PRO B 1 317 ? -18.328 1.852 13.094 1 96.19 317 PRO B CA 1
ATOM 6329 C C . PRO B 1 317 ? -19.312 1.964 11.93 1 96.19 317 PRO B C 1
ATOM 6331 O O . PRO B 1 317 ? -19.484 1.01 11.164 1 96.19 317 PRO B O 1
ATOM 6334 N N . VAL B 1 318 ? -19.969 3.033 11.805 1 97.12 318 VAL B N 1
ATOM 6335 C CA . VAL B 1 318 ? -20.891 3.229 10.688 1 97.12 318 VAL B CA 1
ATOM 6336 C C . VAL B 1 318 ? -20.109 3.195 9.367 1 97.12 318 VAL B C 1
ATOM 6338 O O . VAL B 1 318 ? -20.469 2.461 8.445 1 97.12 318 VAL B O 1
ATOM 6341 N N . VAL B 1 319 ? -19.062 3.951 9.336 1 96.5 319 VAL B N 1
ATOM 6342 C CA . VAL B 1 319 ? -18.219 4.023 8.141 1 96.5 319 VAL B CA 1
ATOM 6343 C C . VAL B 1 319 ? -17.609 2.652 7.859 1 96.5 319 VAL B C 1
ATOM 6345 O O . VAL B 1 319 ? -17.672 2.158 6.73 1 96.5 319 VAL B O 1
ATOM 6348 N N . ASP B 1 320 ? -17.141 2.039 8.898 1 95.38 320 ASP B N 1
ATOM 6349 C CA . ASP B 1 320 ? -16.484 0.746 8.758 1 95.38 320 ASP B CA 1
ATOM 6350 C C . ASP B 1 320 ? -17.453 -0.311 8.234 1 95.38 320 ASP B C 1
ATOM 6352 O O . ASP B 1 320 ? -17.094 -1.126 7.383 1 95.38 320 ASP B O 1
ATOM 6356 N N . TRP B 1 321 ? -18.594 -0.325 8.766 1 96.19 321 TRP B N 1
ATOM 6357 C CA . TRP B 1 321 ? -19.578 -1.338 8.383 1 96.19 321 TRP B CA 1
ATOM 6358 C C . TRP B 1 321 ? -19.891 -1.248 6.891 1 96.19 321 TRP B C 1
ATOM 6360 O O . TRP B 1 321 ? -19.875 -2.258 6.188 1 96.19 321 TRP B O 1
ATOM 6370 N N . PHE B 1 322 ? -20.141 -0.067 6.375 1 94 322 PHE B N 1
ATOM 6371 C CA . PHE B 1 322 ? -20.5 0.106 4.973 1 94 322 PHE B CA 1
ATOM 6372 C C . PHE B 1 322 ? -19.297 -0.152 4.07 1 94 322 PHE B C 1
ATOM 6374 O O . PHE B 1 322 ? -19.453 -0.562 2.918 1 94 322 PHE B O 1
ATOM 6381 N N . LYS B 1 323 ? -18.156 0.095 4.562 1 91.38 323 LYS B N 1
ATOM 6382 C CA . LYS B 1 323 ? -16.953 -0.15 3.762 1 91.38 323 LYS B CA 1
ATOM 6383 C C . LYS B 1 323 ? -16.641 -1.64 3.699 1 91.38 323 LYS B C 1
ATOM 6385 O O . LYS B 1 323 ? -16.156 -2.131 2.68 1 91.38 323 LYS B O 1
ATOM 6390 N N . LYS B 1 324 ? -16.922 -2.285 4.797 1 89.81 324 LYS B N 1
ATOM 6391 C CA . LYS B 1 324 ? -16.562 -3.693 4.906 1 89.81 324 LYS B CA 1
ATOM 6392 C C . LYS B 1 324 ? -17.578 -4.586 4.203 1 89.81 324 LYS B C 1
ATOM 6394 O O . LYS B 1 324 ? -17.219 -5.645 3.68 1 89.81 324 LYS B O 1
ATOM 6399 N N . HIS B 1 325 ? -18.781 -4.199 4.32 1 91.19 325 HIS B N 1
ATOM 6400 C CA . HIS B 1 325 ? -19.828 -4.984 3.678 1 91.19 325 HIS B CA 1
ATOM 6401 C C . HIS B 1 325 ? -20.109 -4.477 2.268 1 91.19 325 HIS B C 1
ATOM 6403 O O . HIS B 1 325 ? -20.859 -3.518 2.088 1 91.19 325 HIS B O 1
ATOM 6409 N N . LEU B 1 326 ? -19.641 -5.168 1.309 1 88.38 326 LEU B N 1
ATOM 6410 C CA . LEU B 1 326 ? -19.625 -4.734 -0.084 1 88.38 326 LEU B CA 1
ATOM 6411 C C . LEU B 1 326 ? -21.047 -4.613 -0.622 1 88.38 326 LEU B C 1
ATOM 6413 O O . LEU B 1 326 ? -21.359 -3.688 -1.378 1 88.38 326 LEU B O 1
ATOM 6417 N N . VAL B 1 327 ? -21.859 -5.543 -0.194 1 88.75 327 VAL B N 1
ATOM 6418 C CA . VAL B 1 327 ? -23.25 -5.484 -0.659 1 88.75 327 VAL B CA 1
ATOM 6419 C C . VAL B 1 327 ? -23.906 -4.211 -0.146 1 88.75 327 VAL B C 1
ATOM 6421 O O . VAL B 1 327 ? -24.625 -3.533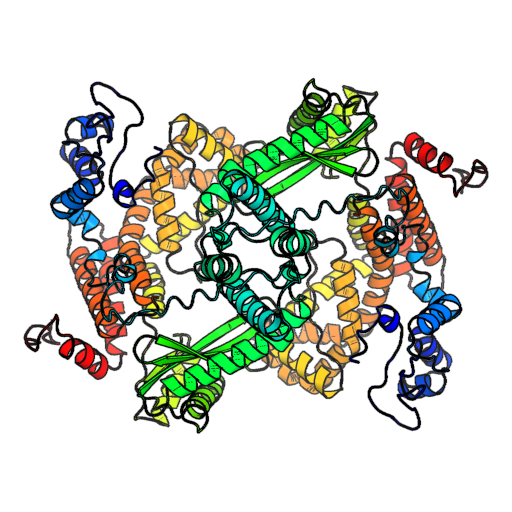 -0.89 1 88.75 327 VAL B O 1
ATOM 6424 N N . ALA B 1 328 ? -23.609 -3.906 1.076 1 93.12 328 ALA B N 1
ATOM 6425 C CA . ALA B 1 328 ? -24.156 -2.68 1.646 1 93.12 328 ALA B CA 1
ATOM 6426 C C . ALA B 1 328 ? -23.641 -1.451 0.902 1 93.12 328 ALA B C 1
ATOM 6428 O O . ALA B 1 328 ? -24.406 -0.527 0.611 1 93.12 328 ALA B O 1
ATOM 6429 N N . LYS B 1 329 ? -22.391 -1.448 0.613 1 91.94 329 LYS B N 1
ATOM 6430 C CA . LYS B 1 329 ? -21.781 -0.379 -0.173 1 91.94 329 LYS B CA 1
ATOM 6431 C C . LYS B 1 329 ? -22.469 -0.245 -1.535 1 91.94 329 LYS B C 1
ATOM 6433 O O . LYS B 1 329 ? -22.734 0.868 -1.991 1 91.94 329 LYS B O 1
ATOM 6438 N N . GLY B 1 330 ? -22.688 -1.364 -2.137 1 89.69 330 GLY B N 1
ATOM 6439 C CA . GLY B 1 330 ? -23.359 -1.37 -3.428 1 89.69 330 GLY B CA 1
ATOM 6440 C C . GLY B 1 330 ? -24.766 -0.819 -3.371 1 89.69 330 GLY B C 1
ATOM 6441 O O . GLY B 1 330 ? -25.188 -0.06 -4.254 1 89.69 330 GLY B O 1
ATOM 6442 N N . ILE B 1 331 ? -25.469 -1.199 -2.342 1 91.19 331 ILE B N 1
ATOM 6443 C CA . ILE B 1 331 ? -26.828 -0.718 -2.16 1 91.19 331 ILE B CA 1
ATOM 6444 C C . ILE B 1 331 ? -26.828 0.802 -2.01 1 91.19 331 ILE B C 1
ATOM 6446 O O . ILE B 1 331 ? -27.641 1.494 -2.623 1 91.19 331 ILE B O 1
ATOM 6450 N N . LEU B 1 332 ? -25.922 1.268 -1.25 1 93.38 332 LEU B N 1
ATOM 6451 C CA . LEU B 1 332 ? -25.812 2.707 -1.043 1 93.38 332 LEU B CA 1
ATOM 6452 C C . LEU B 1 332 ? -25.484 3.424 -2.352 1 93.38 332 LEU B C 1
ATOM 6454 O O . LEU B 1 332 ? -26.094 4.449 -2.666 1 93.38 332 LEU B O 1
ATOM 6458 N N . ARG B 1 333 ? -24.594 2.941 -3.078 1 91.12 333 ARG B N 1
ATOM 6459 C CA . ARG B 1 333 ? -24.203 3.512 -4.363 1 91.12 333 ARG B CA 1
ATOM 6460 C C . ARG B 1 333 ? -25.391 3.543 -5.324 1 91.12 333 ARG B C 1
ATOM 6462 O O . ARG B 1 333 ? -25.625 4.555 -5.984 1 91.12 333 ARG B O 1
ATOM 6469 N N . LYS B 1 334 ? -26.062 2.453 -5.379 1 88.19 334 LYS B N 1
ATOM 6470 C CA . LYS B 1 334 ? -27.219 2.357 -6.262 1 88.19 334 LYS B CA 1
ATOM 6471 C C . LYS B 1 334 ? -28.312 3.342 -5.844 1 88.19 334 LYS B C 1
ATOM 6473 O O . LYS B 1 334 ? -28.953 3.975 -6.695 1 88.19 334 LYS B O 1
ATOM 6478 N N . TYR B 1 335 ? -28.531 3.348 -4.598 1 91.19 335 TYR B N 1
ATOM 6479 C CA . TYR B 1 335 ? -29.547 4.281 -4.102 1 91.19 335 TYR B CA 1
ATOM 6480 C C . TYR B 1 335 ? -29.188 5.715 -4.477 1 91.19 335 TYR B C 1
ATOM 6482 O O . TYR B 1 335 ? -30.031 6.465 -4.969 1 91.19 335 TYR B O 1
ATOM 6490 N N . ARG B 1 336 ? -28.016 6.047 -4.277 1 91.31 336 ARG B N 1
ATOM 6491 C CA . ARG B 1 336 ? -27.562 7.398 -4.586 1 91.31 336 ARG B CA 1
ATOM 6492 C C . ARG B 1 336 ? -27.719 7.703 -6.07 1 91.31 336 ARG B C 1
ATOM 6494 O O . ARG B 1 336 ? -28.188 8.781 -6.441 1 91.31 336 ARG B O 1
ATOM 6501 N N . SER B 1 337 ? -27.375 6.77 -6.84 1 88.19 337 SER B N 1
ATOM 6502 C CA . SER B 1 337 ? -27.531 6.93 -8.281 1 88.19 337 SER B CA 1
ATOM 6503 C C . SER B 1 337 ? -29 7.074 -8.672 1 88.19 337 SER B C 1
ATOM 6505 O O . SER B 1 337 ? -29.328 7.844 -9.578 1 88.19 337 SER B O 1
ATOM 6507 N N . SER B 1 338 ? -29.812 6.348 -8.055 1 88.06 338 SER B N 1
ATOM 6508 C CA . SER B 1 338 ? -31.234 6.367 -8.359 1 88.06 338 SER B CA 1
ATOM 6509 C C . SER B 1 338 ? -31.844 7.73 -8.078 1 88.06 338 SER B C 1
ATOM 6511 O O . SER B 1 338 ? -32.844 8.117 -8.695 1 88.06 338 SER B O 1
ATOM 6513 N N . ILE B 1 339 ? -31.25 8.445 -7.148 1 87.94 339 ILE B N 1
ATOM 6514 C CA . ILE B 1 339 ? -31.797 9.766 -6.828 1 87.94 339 ILE B CA 1
ATOM 6515 C C . ILE B 1 339 ? -30.984 10.844 -7.551 1 87.94 339 ILE B C 1
ATOM 6517 O O . ILE B 1 339 ? -31.047 12.023 -7.188 1 87.94 339 ILE B O 1
ATOM 6521 N N . GLY B 1 340 ? -30.078 10.406 -8.453 1 84.75 340 GLY B N 1
ATOM 6522 C CA . GLY B 1 340 ? -29.406 11.328 -9.359 1 84.75 340 GLY B CA 1
ATOM 6523 C C . GLY B 1 340 ? -28.125 11.898 -8.789 1 84.75 340 GLY B C 1
ATOM 6524 O O . GLY B 1 340 ? -27.641 12.938 -9.242 1 84.75 340 GLY B O 1
ATOM 6525 N N . LEU B 1 341 ? -27.656 11.328 -7.73 1 88.56 341 LEU B N 1
ATOM 6526 C CA . LEU B 1 341 ? -26.422 11.836 -7.117 1 88.56 341 LEU B CA 1
ATOM 6527 C C . LEU B 1 341 ? -25.234 10.961 -7.484 1 88.56 341 LEU B C 1
ATOM 6529 O O . LEU B 1 341 ? -25.375 9.75 -7.672 1 88.56 341 LEU B O 1
ATOM 6533 N N . ASP B 1 342 ? -24.078 11.547 -7.52 1 85.62 342 ASP B N 1
ATOM 6534 C CA . ASP B 1 342 ? -22.844 10.828 -7.832 1 85.62 342 ASP B CA 1
ATOM 6535 C C . ASP B 1 342 ? -22.406 9.945 -6.664 1 85.62 342 ASP B C 1
ATOM 6537 O O . ASP B 1 342 ? -22.594 10.312 -5.5 1 85.62 342 ASP B O 1
ATOM 6541 N N . PRO B 1 343 ? -21.875 8.852 -7.086 1 83.19 343 PRO B N 1
ATOM 6542 C CA . PRO B 1 343 ? -21.359 7.992 -6.016 1 83.19 343 PRO B CA 1
ATOM 6543 C C . PRO B 1 343 ? -20.219 8.641 -5.238 1 83.19 343 PRO B C 1
ATOM 6545 O O . PRO B 1 343 ? -19.406 9.375 -5.816 1 83.19 343 PRO B O 1
ATOM 6548 N N . LEU B 1 344 ? -20.281 8.5 -3.955 1 85.62 344 LEU B N 1
ATOM 6549 C CA . LEU B 1 344 ? -19.219 8.953 -3.07 1 85.62 344 LEU B CA 1
ATOM 6550 C C . LEU B 1 344 ? -18.672 7.805 -2.232 1 85.62 344 LEU B C 1
ATOM 6552 O O . LEU B 1 344 ? -19.422 6.914 -1.828 1 85.62 344 LEU B O 1
ATOM 6556 N N . VAL B 1 345 ? -17.391 7.855 -2.033 1 86.19 345 VAL B N 1
ATOM 6557 C CA . VAL B 1 345 ? -16.75 6.793 -1.269 1 86.19 345 VAL B CA 1
ATOM 6558 C C . VAL B 1 345 ? -16.562 7.238 0.18 1 86.19 345 VAL B C 1
ATOM 6560 O O . VAL B 1 345 ? -16.219 8.391 0.442 1 86.19 345 VAL B O 1
ATOM 6563 N N . LEU B 1 346 ? -16.906 6.332 1.065 1 91.31 346 LEU B N 1
ATOM 6564 C CA . LEU B 1 346 ? -16.688 6.594 2.482 1 91.31 346 LEU B CA 1
ATOM 6565 C C . LEU B 1 346 ? -15.195 6.559 2.811 1 91.31 346 LEU B C 1
ATOM 6567 O O . LEU B 1 346 ? -14.445 5.762 2.24 1 91.31 346 LEU B O 1
ATOM 6571 N N . ILE B 1 347 ? -14.812 7.422 3.721 1 90.31 347 ILE B N 1
ATOM 6572 C CA . ILE B 1 347 ? -13.414 7.562 4.117 1 90.31 347 ILE B CA 1
ATOM 6573 C C . ILE B 1 347 ? -13.234 7.086 5.559 1 90.31 347 ILE B C 1
ATOM 6575 O O . ILE B 1 347 ? -14 7.469 6.445 1 90.31 347 ILE B O 1
ATOM 6579 N N . ARG B 1 348 ? -12.234 6.27 5.746 1 90.62 348 ARG B N 1
ATOM 6580 C CA . ARG B 1 348 ? -11.914 5.836 7.102 1 90.62 348 ARG B CA 1
ATOM 6581 C C . ARG B 1 348 ? -10.867 6.754 7.734 1 90.62 348 ARG B C 1
ATOM 6583 O O . ARG B 1 348 ? -9.867 7.094 7.102 1 90.62 348 ARG B O 1
ATOM 6590 N N . PRO B 1 349 ? -11.156 7.121 8.938 1 90.19 349 PRO B N 1
ATOM 6591 C CA . PRO B 1 349 ? -10.148 7.977 9.578 1 90.19 349 PRO B CA 1
ATOM 6592 C C . PRO B 1 349 ? -8.906 7.203 10.008 1 90.19 349 PRO B C 1
ATOM 6594 O O . PRO B 1 349 ? -8.992 6.008 10.305 1 90.19 349 PRO B O 1
ATOM 6597 N N . GLY B 1 350 ? -7.762 7.82 9.875 1 85 350 GLY B N 1
ATOM 6598 C CA . GLY B 1 350 ? -6.496 7.301 10.367 1 85 350 GLY B CA 1
ATOM 6599 C C . GLY B 1 350 ? -5.777 8.266 11.289 1 85 350 GLY B C 1
ATOM 6600 O O . GLY B 1 350 ? -5.711 9.469 11.016 1 85 350 GLY B O 1
ATOM 6601 N N . THR B 1 351 ? -5.293 7.723 12.312 1 75.75 351 THR B N 1
ATOM 6602 C CA . THR B 1 351 ? -4.664 8.555 13.336 1 75.75 351 THR B CA 1
ATOM 6603 C C . THR B 1 351 ? -3.453 9.289 12.773 1 75.75 351 THR B C 1
ATOM 6605 O O . THR B 1 351 ? -3.197 10.438 13.125 1 75.75 351 THR B O 1
ATOM 6608 N N . THR B 1 352 ? -2.812 8.648 11.875 1 73.81 352 THR B N 1
ATOM 6609 C CA . THR B 1 352 ? -1.582 9.25 11.367 1 73.81 352 THR B CA 1
ATOM 6610 C C . THR B 1 352 ? -1.853 10.047 10.094 1 73.81 352 THR B C 1
ATOM 6612 O O . THR B 1 352 ? -0.944 10.672 9.547 1 73.81 352 THR B O 1
ATOM 6615 N N . ARG B 1 353 ? -3.115 9.992 9.719 1 77.94 353 ARG B N 1
ATOM 6616 C CA . ARG B 1 353 ? -3.525 10.812 8.586 1 77.94 353 ARG B CA 1
ATOM 6617 C C . ARG B 1 353 ? -4.238 12.078 9.047 1 77.94 353 ARG B C 1
ATOM 6619 O O . ARG B 1 353 ? -5.457 12.078 9.234 1 77.94 353 ARG B O 1
ATOM 6626 N N . TRP B 1 354 ? -3.508 13.031 8.969 1 84.88 354 TRP B N 1
ATOM 6627 C CA . TRP B 1 354 ? -4.012 14.273 9.539 1 84.88 354 TRP B CA 1
ATOM 6628 C C . TRP B 1 354 ? -5.25 14.758 8.789 1 84.88 354 TRP B C 1
ATOM 6630 O O . TRP B 1 354 ? -5.414 14.477 7.602 1 84.88 354 TRP B O 1
ATOM 6640 N N . THR B 1 355 ? -6.207 15.234 9.422 1 89.94 355 THR B N 1
ATOM 6641 C CA . THR B 1 355 ? -7.453 15.812 8.922 1 89.94 355 THR B CA 1
ATOM 6642 C C . THR B 1 355 ? -8.461 14.711 8.602 1 89.94 355 THR B C 1
ATOM 6644 O O . THR B 1 355 ? -9.594 15 8.195 1 89.94 355 THR B O 1
ATOM 6647 N N . SER B 1 356 ? -8.07 13.469 8.781 1 92.81 356 SER B N 1
ATOM 6648 C CA . SER B 1 356 ? -8.93 12.383 8.344 1 92.81 356 SER B CA 1
ATOM 6649 C C . SER B 1 356 ? -10.211 12.32 9.164 1 92.81 356 SER B C 1
ATOM 6651 O O . SER B 1 356 ? -11.273 11.969 8.648 1 92.81 356 SER B O 1
ATOM 6653 N N . ALA B 1 357 ? -10.109 12.656 10.406 1 94.25 357 ALA B N 1
ATOM 6654 C CA . ALA B 1 357 ? -11.312 12.664 11.234 1 94.25 357 ALA B CA 1
ATOM 6655 C C . ALA B 1 357 ? -12.359 13.625 10.672 1 94.25 357 ALA B C 1
ATOM 6657 O O . ALA B 1 357 ? -13.531 13.266 10.539 1 94.25 357 ALA B O 1
ATOM 6658 N N . PHE B 1 358 ? -11.906 14.797 10.359 1 95.38 358 PHE B N 1
ATOM 6659 C CA . PHE B 1 358 ? -12.789 15.781 9.75 1 95.38 358 PHE B CA 1
ATOM 6660 C C . PHE B 1 358 ? -13.305 15.297 8.398 1 95.38 358 PHE B C 1
ATOM 6662 O O . PHE B 1 358 ? -14.5 15.383 8.117 1 95.38 358 PHE B O 1
ATOM 6669 N N . SER B 1 359 ? -12.383 14.789 7.527 1 96.12 359 SER B N 1
ATOM 6670 C CA . SER B 1 359 ? -12.758 14.336 6.191 1 96.12 359 SER B CA 1
ATOM 6671 C C . SER B 1 359 ? -13.805 13.234 6.254 1 96.12 359 SER B C 1
ATOM 6673 O O . SER B 1 359 ? -14.734 13.195 5.441 1 96.12 359 SER B O 1
ATOM 6675 N N . THR B 1 360 ? -13.633 12.406 7.18 1 96.81 360 THR B N 1
ATOM 6676 C CA . THR B 1 360 ? -14.586 11.32 7.367 1 96.81 360 THR B CA 1
ATOM 6677 C C . THR B 1 360 ? -15.953 11.867 7.766 1 96.81 360 THR B C 1
ATOM 6679 O O . THR B 1 360 ? -16.969 11.508 7.172 1 96.81 360 THR B O 1
ATOM 6682 N N . ALA B 1 361 ? -15.938 12.742 8.734 1 97.38 361 ALA B N 1
ATOM 6683 C CA . ALA B 1 361 ? -17.188 13.328 9.211 1 97.38 361 ALA B CA 1
ATOM 6684 C C . ALA B 1 361 ? -17.891 14.117 8.102 1 97.38 361 ALA B C 1
ATOM 6686 O O . ALA B 1 361 ? -19.094 13.977 7.891 1 97.38 361 ALA B O 1
ATOM 6687 N N . ALA B 1 362 ? -17.125 14.883 7.426 1 96.69 362 ALA B N 1
ATOM 6688 C CA . ALA B 1 362 ? -17.672 15.719 6.355 1 96.69 362 ALA B CA 1
ATOM 6689 C C . ALA B 1 362 ? -18.25 14.859 5.234 1 96.69 362 ALA B C 1
ATOM 6691 O O . ALA B 1 362 ? -19.328 15.164 4.711 1 96.69 362 ALA B O 1
ATOM 6692 N N . ARG B 1 363 ? -17.531 13.828 4.91 1 96.31 363 ARG B N 1
ATOM 6693 C CA . ARG B 1 363 ? -18.016 12.922 3.875 1 96.31 363 ARG B CA 1
ATOM 6694 C C . ARG B 1 363 ? -19.297 12.219 4.316 1 96.31 363 ARG B C 1
ATOM 6696 O O . ARG B 1 363 ? -20.234 12.078 3.529 1 96.31 363 ARG B O 1
ATOM 6703 N N . LEU B 1 364 ? -19.266 11.797 5.508 1 96.88 364 LEU B N 1
ATOM 6704 C CA . LEU B 1 364 ? -20.453 11.133 6.039 1 96.88 364 LEU B CA 1
ATOM 6705 C C . LEU B 1 364 ? -21.656 12.07 6.035 1 96.88 364 LEU B C 1
ATOM 6707 O O . LEU B 1 364 ? -22.766 11.664 5.688 1 96.88 364 LEU B O 1
ATOM 6711 N N . ALA B 1 365 ? -21.453 13.281 6.387 1 96.38 365 ALA B N 1
ATOM 6712 C CA . ALA B 1 365 ? -22.516 14.281 6.379 1 96.38 365 ALA B CA 1
ATOM 6713 C C . ALA B 1 365 ? -23.062 14.492 4.965 1 96.38 365 ALA B C 1
ATOM 6715 O O . ALA B 1 365 ? -24.266 14.656 4.777 1 96.38 365 ALA B O 1
ATOM 6716 N N . ARG B 1 366 ? -22.219 14.477 4.027 1 94.25 366 ARG B N 1
ATOM 6717 C CA . ARG B 1 366 ? -22.625 14.633 2.637 1 94.25 366 ARG B CA 1
ATOM 6718 C C . ARG B 1 366 ? -23.469 13.445 2.178 1 94.25 366 ARG B C 1
ATOM 6720 O O . ARG B 1 366 ? -24.297 13.578 1.282 1 94.25 366 ARG B O 1
ATOM 6727 N N . LEU B 1 367 ? -23.25 12.367 2.867 1 95.75 367 LEU B N 1
ATOM 6728 C CA . LEU B 1 367 ? -23.953 11.141 2.488 1 95.75 367 LEU B CA 1
ATOM 6729 C C . LEU B 1 367 ? -25.188 10.938 3.357 1 95.75 367 LEU B C 1
ATOM 6731 O O . LEU B 1 367 ? -25.828 9.891 3.277 1 95.75 367 LEU B O 1
ATOM 6735 N N . ARG B 1 368 ? -25.516 11.852 4.176 1 94.88 368 ARG B N 1
ATOM 6736 C CA . ARG B 1 368 ? -26.594 11.711 5.156 1 94.88 368 ARG B CA 1
ATOM 6737 C C . ARG B 1 368 ? -27.906 11.289 4.488 1 94.88 368 ARG B C 1
ATOM 6739 O O . ARG B 1 368 ? -28.484 10.266 4.852 1 94.88 368 ARG B O 1
ATOM 6746 N N . ASP B 1 369 ? -28.25 12.016 3.455 1 91.19 369 ASP B N 1
ATOM 6747 C CA . ASP B 1 369 ? -29.531 11.758 2.793 1 91.19 369 ASP B CA 1
ATOM 6748 C C . ASP B 1 369 ? -29.547 10.375 2.156 1 91.19 369 ASP B C 1
ATOM 6750 O O . ASP B 1 369 ? -30.531 9.648 2.264 1 91.19 369 ASP B O 1
ATOM 6754 N N . SER B 1 370 ? -28.469 10.078 1.525 1 93.94 370 SER B N 1
ATOM 6755 C CA . SER B 1 370 ? -28.359 8.773 0.875 1 93.94 370 SER B CA 1
ATOM 6756 C C . SER B 1 370 ? -28.375 7.641 1.897 1 93.94 370 SER B C 1
ATOM 6758 O O . SER B 1 370 ? -29 6.605 1.678 1 93.94 370 SER B O 1
ATOM 6760 N N . LEU B 1 371 ? -27.734 7.84 3.018 1 96.5 371 LEU B N 1
ATOM 6761 C CA . LEU B 1 371 ? -27.656 6.82 4.059 1 96.5 371 LEU B CA 1
ATOM 6762 C C . LEU B 1 371 ? -29 6.637 4.742 1 96.5 371 LEU B C 1
ATOM 6764 O O . LEU B 1 371 ? -29.484 5.512 4.883 1 96.5 371 LEU B O 1
ATOM 6768 N N . GLU B 1 372 ? -29.594 7.711 5.129 1 95 372 GLU B N 1
ATOM 6769 C CA . GLU B 1 372 ? -30.906 7.648 5.762 1 95 372 GLU B CA 1
ATOM 6770 C C . GLU B 1 372 ? -31.953 7.066 4.809 1 95 372 GLU B C 1
ATOM 6772 O O . GLU B 1 372 ? -32.719 6.191 5.195 1 95 372 GLU B O 1
ATOM 6777 N N . GLY B 1 373 ? -31.906 7.566 3.57 1 94.31 373 GLY B N 1
ATOM 6778 C CA . GLY B 1 373 ? -32.844 7.062 2.576 1 94.31 373 GLY B CA 1
ATOM 6779 C C . GLY B 1 373 ? -32.688 5.574 2.314 1 94.31 373 GLY B C 1
ATOM 6780 O O . GLY B 1 373 ? -33.688 4.84 2.285 1 94.31 373 GLY B O 1
ATOM 6781 N N . ALA B 1 374 ? -31.484 5.164 2.143 1 95 374 ALA B N 1
ATOM 6782 C CA . ALA B 1 374 ? -31.234 3.748 1.898 1 95 374 ALA B CA 1
ATOM 6783 C C . ALA B 1 374 ? -31.656 2.9 3.098 1 95 374 ALA B C 1
ATOM 6785 O O . ALA B 1 374 ? -32.188 1.811 2.932 1 95 374 ALA B O 1
ATOM 6786 N N . ALA B 1 375 ? -31.344 3.383 4.309 1 95.19 375 ALA B N 1
ATOM 6787 C CA . ALA B 1 375 ? -31.688 2.65 5.527 1 95.19 375 ALA B CA 1
ATOM 6788 C C . ALA B 1 375 ? -33.188 2.473 5.668 1 95.19 375 ALA B C 1
ATOM 6790 O O . ALA B 1 375 ? -33.656 1.49 6.25 1 95.19 375 ALA B O 1
ATOM 6791 N N . ILE B 1 376 ? -33.906 3.369 5.129 1 93.81 376 ILE B N 1
ATOM 6792 C CA . ILE B 1 376 ? -35.344 3.307 5.199 1 93.81 376 ILE B CA 1
ATOM 6793 C C . ILE B 1 376 ? -35.906 2.445 4.055 1 93.81 376 ILE B C 1
ATOM 6795 O O . ILE B 1 376 ? -36.625 1.49 4.285 1 93.81 376 ILE B O 1
ATOM 6799 N N . ALA B 1 377 ? -35.469 2.684 2.836 1 93.44 377 ALA B N 1
ATOM 6800 C CA . ALA B 1 377 ? -36 2.062 1.638 1 93.44 377 ALA B CA 1
ATOM 6801 C C . ALA B 1 377 ? -35.5 0.631 1.477 1 93.44 377 ALA B C 1
ATOM 6803 O O . ALA B 1 377 ? -36.219 -0.226 0.946 1 93.44 377 ALA B O 1
ATOM 6804 N N . LYS B 1 378 ? -34.344 0.421 1.871 1 94.12 378 LYS B N 1
ATOM 6805 C CA . LYS B 1 378 ? -33.719 -0.871 1.617 1 94.12 378 LYS B CA 1
ATOM 6806 C C . LYS B 1 378 ? -33.281 -1.534 2.92 1 94.12 378 LYS B C 1
ATOM 6808 O O . LYS B 1 378 ? -32.219 -2.16 2.979 1 94.12 378 LYS B O 1
ATOM 6813 N N . ARG B 1 379 ? -34.062 -1.366 3.951 1 92.69 379 ARG B N 1
ATOM 6814 C CA . ARG B 1 379 ? -33.719 -1.819 5.289 1 92.69 379 ARG B CA 1
ATOM 6815 C C . ARG B 1 379 ? -33.469 -3.324 5.312 1 92.69 379 ARG B C 1
ATOM 6817 O O . ARG B 1 379 ? -32.438 -3.779 5.82 1 92.69 379 ARG B O 1
ATOM 6824 N N . GLN B 1 380 ? -34.281 -4.059 4.742 1 91.69 380 GLN B N 1
ATOM 6825 C CA . GLN B 1 380 ? -34.188 -5.512 4.773 1 91.69 380 GLN B CA 1
ATOM 6826 C C . GLN B 1 380 ? -32.938 -5.992 4.008 1 91.69 380 GLN B C 1
ATOM 6828 O O . GLN B 1 380 ? -32.219 -6.875 4.477 1 91.69 380 GLN B O 1
ATOM 6833 N N . GLU B 1 381 ? -32.75 -5.414 2.9 1 91.56 381 GLU B N 1
ATOM 6834 C CA . GLU B 1 381 ? -31.594 -5.785 2.096 1 91.56 381 GLU B CA 1
ATOM 6835 C C . GLU B 1 381 ? -30.297 -5.469 2.826 1 91.56 381 GLU B C 1
ATOM 6837 O O . GLU B 1 381 ? -29.328 -6.238 2.758 1 91.56 381 GLU B O 1
ATOM 6842 N N . LEU B 1 382 ? -30.281 -4.379 3.492 1 94.19 382 LEU B N 1
ATOM 6843 C CA . LEU B 1 382 ? -29.094 -3.955 4.219 1 94.19 382 LEU B CA 1
ATOM 6844 C C . LEU B 1 382 ? -28.828 -4.871 5.41 1 94.19 382 LEU B C 1
ATOM 6846 O O . LEU B 1 382 ? -27.672 -5.203 5.695 1 94.19 382 LEU B O 1
ATOM 6850 N N . GLU B 1 383 ? -29.828 -5.277 6.051 1 93.19 383 GLU B N 1
ATOM 6851 C CA . GLU B 1 383 ? -29.656 -6.207 7.16 1 93.19 383 GLU B CA 1
ATOM 6852 C C . GLU B 1 383 ? -29.109 -7.551 6.676 1 93.19 383 GLU B C 1
ATOM 6854 O O . GLU B 1 383 ? -28.219 -8.133 7.309 1 93.19 383 GLU B O 1
ATOM 6859 N N . LEU B 1 384 ? -29.594 -7.945 5.586 1 89.56 384 LEU B N 1
ATOM 6860 C CA . LEU B 1 384 ? -29.172 -9.227 5.023 1 89.56 384 LEU B CA 1
ATOM 6861 C C . LEU B 1 384 ? -27.766 -9.133 4.473 1 89.56 384 LEU B C 1
ATOM 6863 O O . LEU B 1 384 ? -27.078 -10.156 4.332 1 89.56 384 LEU B O 1
ATOM 6867 N N . ALA B 1 385 ? -27.328 -7.914 4.152 1 90.19 385 ALA B N 1
ATOM 6868 C CA . ALA B 1 385 ? -26 -7.703 3.609 1 90.19 385 ALA B CA 1
ATOM 6869 C C . ALA B 1 385 ? -24.922 -8.086 4.629 1 90.19 385 ALA B C 1
ATOM 6871 O O . ALA B 1 385 ? -23.781 -8.359 4.262 1 90.19 385 ALA B O 1
ATOM 6872 N N . ALA B 1 386 ? -25.234 -8.055 5.895 1 89.19 386 ALA B N 1
ATOM 6873 C CA . ALA B 1 386 ? -24.281 -8.391 6.953 1 89.19 386 ALA B CA 1
ATOM 6874 C C . ALA B 1 386 ? -24.109 -9.898 7.074 1 89.19 386 ALA B C 1
ATOM 6876 O O . ALA B 1 386 ? -23.141 -10.375 7.676 1 89.19 386 ALA B O 1
ATOM 6877 N N . GLY B 1 387 ? -25.047 -10.633 6.469 1 85.06 387 GLY B N 1
ATOM 6878 C CA . GLY B 1 387 ? -25.047 -12.078 6.605 1 85.06 387 GLY B CA 1
ATOM 6879 C C . GLY B 1 387 ? -26.219 -12.617 7.395 1 85.06 387 GLY B C 1
ATOM 6880 O O . GLY B 1 387 ? -27.109 -11.852 7.793 1 85.06 387 GLY B O 1
ATOM 6881 N N . LYS B 1 388 ? -26.109 -14.031 7.656 1 84.5 388 LYS B N 1
ATOM 6882 C CA . LYS B 1 388 ? -27.266 -14.68 8.273 1 84.5 388 LYS B CA 1
ATOM 6883 C C . LYS B 1 388 ? -27.031 -14.93 9.758 1 84.5 388 LYS B C 1
ATOM 6885 O O . LYS B 1 388 ? -27.953 -15.281 10.492 1 84.5 388 LYS B O 1
ATOM 6890 N N . ARG B 1 389 ? -25.844 -14.656 10.188 1 90.12 389 ARG B N 1
ATOM 6891 C CA . ARG B 1 389 ? -25.547 -14.867 11.602 1 90.12 389 ARG B CA 1
ATOM 6892 C C . ARG B 1 389 ? -26.25 -13.82 12.461 1 90.12 389 ARG B C 1
ATOM 6894 O O . ARG B 1 389 ? -26.266 -12.633 12.117 1 90.12 389 ARG B O 1
ATOM 6901 N N . PRO B 1 390 ? -26.781 -14.266 13.57 1 91.94 390 PRO B N 1
ATOM 6902 C CA . PRO B 1 390 ? -27.531 -13.344 14.422 1 91.94 390 PRO B CA 1
ATOM 6903 C C . PRO B 1 390 ? -26.703 -12.164 14.906 1 91.94 390 PRO B C 1
ATOM 6905 O O . PRO B 1 390 ? -27.188 -11.031 14.953 1 91.94 390 PRO B O 1
ATOM 6908 N N . ASP B 1 391 ? -25.5 -12.43 15.242 1 93.38 391 ASP B N 1
ATOM 6909 C CA . ASP B 1 391 ? -24.641 -11.344 15.719 1 93.38 391 ASP B CA 1
ATOM 6910 C C . ASP B 1 391 ? -24.359 -10.336 14.609 1 93.38 391 ASP B C 1
ATOM 6912 O O . ASP B 1 391 ? -24.328 -9.125 14.859 1 93.38 391 ASP B O 1
ATOM 6916 N N . ALA B 1 392 ? -24.203 -10.742 13.453 1 93 392 ALA B N 1
ATOM 6917 C CA . ALA B 1 392 ? -23.953 -9.867 12.305 1 93 392 ALA B CA 1
ATOM 6918 C C . ALA B 1 392 ? -25.188 -9.031 11.984 1 93 392 ALA B C 1
ATOM 6920 O O . ALA B 1 392 ? -25.078 -7.836 11.711 1 93 392 ALA B O 1
ATOM 6921 N N . MET B 1 393 ? -26.297 -9.656 12.133 1 92.94 393 MET B N 1
ATOM 6922 C CA . MET B 1 393 ? -27.547 -8.953 11.875 1 92.94 393 MET B CA 1
ATOM 6923 C C . MET B 1 393 ? -27.828 -7.906 12.945 1 92.94 393 MET B C 1
ATOM 6925 O O . MET B 1 393 ? -28.328 -6.82 12.648 1 92.94 393 MET B O 1
ATOM 6929 N N . ALA B 1 394 ? -27.484 -8.328 14.109 1 95.19 394 ALA B N 1
ATOM 6930 C CA . ALA B 1 394 ? -27.656 -7.387 15.203 1 95.19 394 ALA B CA 1
ATOM 6931 C C . ALA B 1 394 ? -26.781 -6.152 15.016 1 95.19 394 ALA B C 1
ATOM 6933 O O . ALA B 1 394 ? -27.234 -5.027 15.258 1 95.19 394 ALA B O 1
ATOM 6934 N N . LYS B 1 395 ? -25.625 -6.379 14.594 1 95.75 395 LYS B N 1
ATOM 6935 C CA . LYS B 1 395 ? -24.719 -5.266 14.336 1 95.75 395 LYS B CA 1
ATOM 6936 C C . LYS B 1 395 ? -25.25 -4.379 13.203 1 95.75 395 LYS B C 1
ATOM 6938 O O . LYS B 1 395 ? -25.156 -3.152 13.281 1 95.75 395 LYS B O 1
ATOM 6943 N N . ALA B 1 396 ? -25.734 -4.965 12.211 1 96.5 396 ALA B N 1
ATOM 6944 C CA . ALA B 1 396 ? -26.344 -4.219 11.109 1 96.5 396 ALA B CA 1
ATOM 6945 C C . ALA B 1 396 ? -27.484 -3.342 11.602 1 96.5 396 ALA B C 1
ATOM 6947 O O . ALA B 1 396 ? -27.578 -2.166 11.234 1 96.5 396 ALA B O 1
ATOM 6948 N N . ARG B 1 397 ? -28.281 -3.93 12.422 1 95.94 397 ARG B N 1
ATOM 6949 C CA . ARG B 1 397 ? -29.422 -3.191 12.969 1 95.94 397 ARG B CA 1
ATOM 6950 C C . ARG B 1 397 ? -28.953 -2.021 13.82 1 95.94 397 ARG B C 1
ATOM 6952 O O . ARG B 1 397 ? -29.562 -0.944 13.789 1 95.94 397 ARG B O 1
ATOM 6959 N N . GLN B 1 398 ? -27.922 -2.291 14.492 1 96.81 398 GLN B N 1
ATOM 6960 C CA . GLN B 1 398 ? -27.359 -1.227 15.32 1 96.81 398 GLN B CA 1
ATOM 6961 C C . GLN B 1 398 ? -26.844 -0.076 14.453 1 96.81 398 GLN B C 1
ATOM 6963 O O . GLN B 1 398 ? -27.141 1.09 14.734 1 96.81 398 GLN B O 1
ATOM 6968 N N . VAL B 1 399 ? -26.109 -0.388 13.469 1 97.62 399 VAL B N 1
ATOM 6969 C CA . VAL B 1 399 ? -25.547 0.607 12.562 1 97.62 399 VAL B CA 1
ATOM 6970 C C . VAL B 1 399 ? -26.672 1.379 11.883 1 97.62 399 VAL B C 1
ATOM 6972 O O . VAL B 1 399 ? -26.656 2.611 11.836 1 97.62 399 VAL B O 1
ATOM 6975 N N . LEU B 1 400 ? -27.672 0.671 11.43 1 97.12 400 LEU B N 1
ATOM 6976 C CA . LEU B 1 400 ? -28.797 1.306 10.75 1 97.12 400 LEU B CA 1
ATOM 6977 C C . LEU B 1 400 ? -29.594 2.166 11.719 1 97.12 400 LEU B C 1
ATOM 6979 O O . LEU B 1 400 ? -30.156 3.193 11.328 1 97.12 400 LEU B O 1
ATOM 6983 N N . GLY B 1 401 ? -29.594 1.711 12.93 1 96.56 401 GLY B N 1
ATOM 6984 C CA . GLY B 1 401 ? -30.219 2.525 13.961 1 96.56 401 GLY B CA 1
ATOM 6985 C C . GLY B 1 401 ? -29.531 3.869 14.148 1 96.56 401 GLY B C 1
ATOM 6986 O O . GLY B 1 401 ? -30.203 4.895 14.281 1 96.56 401 GLY B O 1
ATOM 6987 N N . HIS B 1 402 ? -28.266 3.875 14.148 1 97.31 402 HIS B N 1
ATOM 6988 C CA . HIS B 1 402 ? -27.516 5.121 14.266 1 97.31 402 HIS B CA 1
ATOM 6989 C C . HIS B 1 402 ? -27.797 6.031 13.07 1 97.31 402 HIS B C 1
ATOM 6991 O O . HIS B 1 402 ? -28 7.238 13.234 1 97.31 402 HIS B O 1
ATOM 6997 N N . VAL B 1 403 ? -27.828 5.445 11.898 1 97.38 403 VAL B N 1
ATOM 6998 C CA . VAL B 1 403 ? -28.016 6.188 10.656 1 97.38 403 VAL B CA 1
ATOM 6999 C C . VAL B 1 403 ? -29.391 6.852 10.656 1 97.38 403 VAL B C 1
ATOM 7001 O O . VAL B 1 403 ? -29.562 7.926 10.078 1 97.38 403 VAL B O 1
ATOM 7004 N N . ARG B 1 404 ? -30.312 6.277 11.359 1 95.75 404 ARG B N 1
ATOM 7005 C CA . ARG B 1 404 ? -31.672 6.805 11.367 1 95.75 404 ARG B CA 1
ATOM 7006 C C . ARG B 1 404 ? -31.891 7.742 12.547 1 95.75 404 ARG B C 1
ATOM 7008 O O . ARG B 1 404 ? -32.938 8.352 12.672 1 95.75 404 ARG B O 1
ATOM 7015 N N . SER B 1 405 ? -30.922 7.871 13.352 1 95.81 405 SER B N 1
ATOM 7016 C CA . SER B 1 405 ? -31.062 8.68 14.555 1 95.81 405 SER B CA 1
ATOM 7017 C C . SER B 1 405 ? -30.719 10.141 14.289 1 95.81 405 SER B C 1
ATOM 7019 O O . SER B 1 405 ? -29.562 10.461 13.984 1 95.81 405 SER B O 1
ATOM 7021 N N . PRO B 1 406 ? -31.625 11.031 14.5 1 94.44 406 PRO B N 1
ATOM 7022 C CA . PRO B 1 406 ? -31.312 12.453 14.32 1 94.44 406 PRO B CA 1
ATOM 7023 C C . PRO B 1 406 ? -30.234 12.953 15.266 1 94.44 406 PRO B C 1
ATOM 7025 O O . PRO B 1 406 ? -29.438 13.828 14.898 1 94.44 406 PRO B O 1
ATOM 7028 N N . SER B 1 407 ? -30.188 12.391 16.406 1 94.94 407 SER B N 1
ATOM 7029 C CA . SER B 1 407 ? -29.203 12.812 17.391 1 94.94 407 SER B CA 1
ATOM 7030 C C . SER B 1 407 ? -27.781 12.516 16.906 1 94.94 407 SER B C 1
ATOM 7032 O O . SER B 1 407 ? -26.844 13.273 17.188 1 94.94 407 SER B O 1
ATOM 7034 N N . PHE B 1 408 ? -27.656 11.414 16.203 1 97.12 408 PHE B N 1
ATOM 7035 C CA . PHE B 1 408 ? -26.359 11.094 15.641 1 97.12 408 PHE B CA 1
ATOM 7036 C C . PHE B 1 408 ? -25.906 12.172 14.664 1 97.12 408 PHE B C 1
ATOM 7038 O O . PHE B 1 408 ? -24.75 12.617 14.711 1 97.12 408 PHE B O 1
ATOM 7045 N N . TRP B 1 409 ? -26.766 12.617 13.852 1 96.81 409 TRP B N 1
ATOM 7046 C CA . TRP B 1 409 ? -26.422 13.602 12.828 1 96.81 409 TRP B CA 1
ATOM 7047 C C . TRP B 1 409 ? -26.188 14.977 13.438 1 96.81 409 TRP B C 1
ATOM 7049 O O . TRP B 1 409 ? -25.312 15.719 12.984 1 96.81 409 TRP B O 1
ATOM 7059 N N . ASP B 1 410 ? -26.891 15.312 14.477 1 95.5 410 ASP B N 1
ATOM 7060 C CA . ASP B 1 410 ? -26.641 16.547 15.203 1 95.5 410 ASP B CA 1
ATOM 7061 C C . ASP B 1 410 ? -25.25 16.547 15.828 1 95.5 410 ASP B C 1
ATOM 7063 O O . ASP B 1 410 ? -24.531 17.547 15.758 1 95.5 410 ASP B O 1
ATOM 7067 N N . GLY B 1 411 ? -24.969 15.406 16.375 1 96.69 411 GLY B N 1
ATOM 7068 C CA . GLY B 1 411 ? -23.625 15.25 16.906 1 96.69 411 GLY B CA 1
ATOM 7069 C C . GLY B 1 411 ? -22.531 15.344 15.859 1 96.69 411 GLY B C 1
ATOM 7070 O O . GLY B 1 411 ? -21.469 15.906 16.109 1 96.69 411 GLY B O 1
ATOM 7071 N N . LEU B 1 412 ? -22.859 14.828 14.711 1 97.69 412 LEU B N 1
ATOM 7072 C CA . LEU B 1 412 ? -21.906 14.883 13.617 1 97.69 412 LEU B CA 1
ATOM 7073 C C . LEU B 1 412 ? -21.672 16.312 13.164 1 97.69 412 LEU B C 1
ATOM 7075 O O . LEU B 1 412 ? -20.547 16.703 12.859 1 97.69 412 LEU B O 1
ATOM 7079 N N . ASP B 1 413 ? -22.703 17.078 13.133 1 96.12 413 ASP B N 1
ATOM 7080 C CA . ASP B 1 413 ? -22.578 18.484 12.781 1 96.12 413 ASP B CA 1
ATOM 7081 C C . ASP B 1 413 ? -21.703 19.234 13.781 1 96.12 413 ASP B C 1
ATOM 7083 O O . ASP B 1 413 ? -20.875 20.062 13.398 1 96.12 413 ASP B O 1
ATOM 7087 N N . ASP B 1 414 ? -21.844 18.906 15.016 1 96.44 414 ASP B N 1
ATOM 7088 C CA . ASP B 1 414 ? -21.016 19.5 16.062 1 96.44 414 ASP B CA 1
ATOM 7089 C C . ASP B 1 414 ? -19.547 19.078 15.898 1 96.44 414 ASP B C 1
ATOM 7091 O O . ASP B 1 414 ? -18.641 19.906 16.062 1 96.44 414 ASP B O 1
ATOM 7095 N N . LEU B 1 415 ? -19.422 17.859 15.602 1 97.12 415 LEU B N 1
ATOM 7096 C CA . LEU B 1 415 ? -18.062 17.344 15.398 1 97.12 415 LEU B CA 1
ATOM 7097 C C . LEU B 1 415 ? -17.391 18.078 14.242 1 97.12 415 LEU B C 1
ATOM 7099 O O . LEU B 1 415 ? -16.234 18.469 14.352 1 97.12 415 LEU B O 1
ATOM 7103 N N . ILE B 1 416 ? -18.109 18.266 13.164 1 97 416 ILE B N 1
ATOM 7104 C CA . ILE B 1 416 ? -17.578 18.953 11.992 1 97 416 ILE B CA 1
ATOM 7105 C C . ILE B 1 416 ? -17.25 20.406 12.359 1 97 416 ILE B C 1
ATOM 7107 O O . ILE B 1 416 ? -16.188 20.906 11.984 1 97 416 ILE B O 1
ATOM 7111 N N . ALA B 1 417 ? -18.094 20.984 13.102 1 95.56 417 ALA B N 1
ATOM 7112 C CA . ALA B 1 417 ? -17.891 22.359 13.516 1 95.56 417 ALA B CA 1
ATOM 7113 C C . ALA B 1 417 ? -16.625 22.5 14.352 1 95.56 417 ALA B C 1
ATOM 7115 O O . ALA B 1 417 ? -15.898 23.5 14.234 1 95.56 417 ALA B O 1
ATOM 7116 N N . ALA B 1 418 ? -16.359 21.578 15.125 1 96.19 418 ALA B N 1
ATOM 7117 C CA . ALA B 1 418 ? -15.188 21.609 15.992 1 96.19 418 ALA B CA 1
ATOM 7118 C C . ALA B 1 418 ? -13.914 21.281 15.203 1 96.19 418 ALA B C 1
ATOM 7120 O O . ALA B 1 418 ? -12.859 21.859 15.461 1 96.19 418 ALA B O 1
ATOM 7121 N N . LEU B 1 419 ? -14.023 20.391 14.195 1 96.06 419 LEU B N 1
ATOM 7122 C CA . LEU B 1 419 ? -12.82 19.828 13.57 1 96.06 419 LEU B CA 1
ATOM 7123 C C . LEU B 1 419 ? -12.453 20.609 12.312 1 96.06 419 LEU B C 1
ATOM 7125 O O . LEU B 1 419 ? -11.297 20.609 11.898 1 96.06 419 LEU B O 1
ATOM 7129 N N . GLU B 1 420 ? -13.344 21.25 11.656 1 95.62 420 GLU B N 1
ATOM 7130 C CA . GLU B 1 420 ? -13.102 21.906 10.383 1 95.62 420 GLU B CA 1
ATOM 7131 C C . GLU B 1 420 ? -12.023 22.984 10.508 1 95.62 420 GLU B C 1
ATOM 7133 O O . GLU B 1 420 ? -11.07 23.016 9.727 1 95.62 420 GLU B O 1
ATOM 7138 N N . PRO B 1 421 ? -12.172 23.859 11.562 1 95.31 421 PRO B N 1
ATOM 7139 C CA . PRO B 1 421 ? -11.102 24.844 11.711 1 95.31 421 PRO B CA 1
ATOM 7140 C C . PRO B 1 421 ? -9.727 24.203 11.914 1 95.31 421 PRO B C 1
ATOM 7142 O O . PRO B 1 421 ? -8.727 24.734 11.43 1 95.31 421 PRO B O 1
ATOM 7145 N N . LEU B 1 422 ? -9.688 23.094 12.578 1 95.88 422 LEU B N 1
ATOM 7146 C CA . LEU B 1 422 ? -8.43 22.406 12.805 1 95.88 422 LEU B CA 1
ATOM 7147 C C . LEU B 1 422 ? -7.883 21.828 11.5 1 95.88 422 LEU B C 1
ATOM 7149 O O . LEU B 1 422 ? -6.668 21.828 11.273 1 95.88 422 LEU B O 1
ATOM 7153 N N . ALA B 1 423 ? -8.766 21.281 10.672 1 94.56 423 ALA B N 1
ATOM 7154 C CA . ALA B 1 423 ? -8.344 20.766 9.375 1 94.56 423 ALA B CA 1
ATOM 7155 C C . ALA B 1 423 ? -7.73 21.859 8.516 1 94.56 423 ALA B C 1
ATOM 7157 O O . ALA B 1 423 ? -6.699 21.656 7.871 1 94.56 423 ALA B O 1
ATOM 7158 N N . ILE B 1 424 ? -8.305 23.016 8.57 1 92.06 424 ILE B N 1
ATOM 7159 C CA . ILE B 1 424 ? -7.801 24.156 7.82 1 92.06 424 ILE B CA 1
ATOM 7160 C C . ILE B 1 424 ? -6.434 24.578 8.367 1 92.06 424 ILE B C 1
ATOM 7162 O O . ILE B 1 424 ? -5.492 24.781 7.598 1 92.06 424 ILE B O 1
ATOM 7166 N N . ALA B 1 425 ? -6.367 24.641 9.641 1 93.62 425 ALA B N 1
ATOM 7167 C CA . ALA B 1 425 ? -5.113 25.016 10.289 1 93.62 425 ALA B CA 1
ATOM 7168 C C . ALA B 1 425 ? -4.008 24.016 9.953 1 93.62 425 ALA B C 1
ATOM 7170 O O . ALA B 1 425 ? -2.857 24.391 9.734 1 93.62 425 ALA B O 1
ATOM 7171 N N . ALA B 1 426 ? -4.336 22.75 9.977 1 92.31 426 ALA B N 1
ATOM 7172 C CA . ALA B 1 426 ? -3.361 21.703 9.648 1 92.31 426 ALA B CA 1
ATOM 7173 C C . ALA B 1 426 ? -2.826 21.891 8.227 1 92.31 426 ALA B C 1
ATOM 7175 O O . ALA B 1 426 ? -1.629 21.719 7.984 1 92.31 426 ALA B O 1
ATOM 7176 N N . GLN B 1 427 ? -3.637 22.25 7.332 1 88.12 427 GLN B N 1
ATOM 7177 C CA . GLN B 1 427 ? -3.232 22.453 5.945 1 88.12 427 GLN B CA 1
ATOM 7178 C C . GLN B 1 427 ? -2.266 23.625 5.82 1 88.12 427 GLN B C 1
ATOM 7180 O O . GLN B 1 427 ? -1.337 23.594 5.012 1 88.12 427 GLN B O 1
ATOM 7185 N N . ILE B 1 428 ? -2.463 24.578 6.633 1 86.62 428 ILE B N 1
ATOM 7186 C CA . ILE B 1 428 ? -1.587 25.75 6.633 1 86.62 428 ILE B CA 1
ATOM 7187 C C . ILE B 1 428 ? -0.238 25.375 7.246 1 86.62 428 ILE B C 1
ATOM 7189 O O . ILE B 1 428 ? 0.814 25.672 6.676 1 86.62 428 ILE B O 1
ATOM 7193 N N . ALA B 1 429 ? -0.325 24.703 8.297 1 88.62 429 ALA B N 1
ATOM 7194 C CA . ALA B 1 429 ? 0.872 24.438 9.086 1 88.62 429 ALA B CA 1
ATOM 7195 C C . ALA B 1 429 ? 1.75 23.391 8.406 1 88.62 429 ALA B C 1
ATOM 7197 O O . ALA B 1 429 ? 2.963 23.344 8.633 1 88.62 429 ALA B O 1
ATOM 7198 N N . GLN B 1 430 ? 1.193 22.531 7.578 1 86.69 430 GLN B N 1
ATOM 7199 C CA . GLN B 1 430 ? 1.965 21.422 7.035 1 86.69 430 GLN B CA 1
ATOM 7200 C C . GLN B 1 430 ? 2.668 21.828 5.742 1 86.69 430 GLN B C 1
ATOM 7202 O O . GLN B 1 430 ? 3.438 21.047 5.176 1 86.69 430 GLN B O 1
ATOM 7207 N N . THR B 1 431 ? 2.535 22.984 5.336 1 80.88 431 THR B N 1
ATOM 7208 C CA . THR B 1 431 ? 3.193 23.422 4.105 1 80.88 431 THR B CA 1
ATOM 7209 C C . THR B 1 431 ? 4.684 23.656 4.344 1 80.88 431 THR B C 1
ATOM 7211 O O . THR B 1 431 ? 5.094 24 5.457 1 80.88 431 THR B O 1
ATOM 7214 N N . ASP B 1 432 ? 5.441 23.516 3.33 1 73.12 432 ASP B N 1
ATOM 7215 C CA . ASP B 1 432 ? 6.887 23.703 3.416 1 73.12 432 ASP B CA 1
ATOM 7216 C C . ASP B 1 432 ? 7.234 25.156 3.697 1 73.12 432 ASP B C 1
ATOM 7218 O O . ASP B 1 432 ? 8.32 25.469 4.188 1 73.12 432 ASP B O 1
ATOM 7222 N N . LEU B 1 433 ? 6.281 25.969 3.562 1 71.5 433 LEU B N 1
ATOM 7223 C CA . LEU B 1 433 ? 6.59 27.391 3.609 1 71.5 433 LEU B CA 1
ATOM 7224 C C . LEU B 1 433 ? 5.926 28.062 4.812 1 71.5 433 LEU B C 1
ATOM 7226 O O . LEU B 1 433 ? 5.902 29.281 4.918 1 71.5 433 LEU B O 1
ATOM 7230 N N . CYS B 1 434 ? 5.484 27.219 5.668 1 83.19 434 CYS B N 1
ATOM 7231 C CA . CYS B 1 434 ? 4.824 27.812 6.824 1 83.19 434 CYS B CA 1
ATOM 7232 C C . CYS B 1 434 ? 5.824 28.578 7.684 1 83.19 434 CYS B C 1
ATOM 7234 O O . CYS B 1 434 ? 6.867 28.047 8.062 1 83.19 434 CYS B O 1
ATOM 7236 N N . ARG B 1 435 ? 5.508 29.828 7.984 1 84.62 435 ARG B N 1
ATOM 7237 C CA . ARG B 1 435 ? 6.371 30.688 8.781 1 84.62 435 ARG B CA 1
ATOM 7238 C C . ARG B 1 435 ? 5.855 30.812 10.211 1 84.62 435 ARG B C 1
ATOM 7240 O O . ARG B 1 435 ? 4.695 30.484 10.492 1 84.62 435 ARG B O 1
ATOM 7247 N N . LEU B 1 436 ? 6.676 31.359 11.055 1 87.12 436 LEU B N 1
ATOM 7248 C CA . LEU B 1 436 ? 6.328 31.484 12.461 1 87.12 436 LEU B CA 1
ATOM 7249 C C . LEU B 1 436 ? 5.129 32.406 12.641 1 87.12 436 LEU B C 1
ATOM 7251 O O . LEU B 1 436 ? 4.25 32.156 13.461 1 87.12 436 LEU B O 1
ATOM 7255 N N . ASP B 1 437 ? 5.141 33.469 11.906 1 84.5 437 ASP B N 1
ATOM 7256 C CA . ASP B 1 437 ? 4.035 34.406 12.039 1 84.5 437 ASP B CA 1
ATOM 7257 C C . ASP B 1 437 ? 2.721 33.781 11.57 1 84.5 437 ASP B C 1
ATOM 7259 O O . ASP B 1 437 ? 1.684 33.969 12.219 1 84.5 437 ASP B O 1
ATOM 7263 N N . GLN B 1 438 ? 2.803 33 10.484 1 85.5 438 GLN B N 1
ATOM 7264 C CA . GLN B 1 438 ? 1.609 32.344 9.961 1 85.5 438 GLN B CA 1
ATOM 7265 C C . GLN B 1 438 ? 1.047 31.344 10.961 1 85.5 438 GLN B C 1
ATOM 7267 O O . GLN B 1 438 ? -0.167 31.281 11.172 1 85.5 438 GLN B O 1
ATOM 7272 N N . ALA B 1 439 ? 1.965 30.641 11.508 1 89.06 439 ALA B N 1
ATOM 7273 C CA . ALA B 1 439 ? 1.545 29.656 12.508 1 89.06 439 ALA B CA 1
ATOM 7274 C C . ALA B 1 439 ? 0.89 30.344 13.703 1 89.06 439 ALA B C 1
ATOM 7276 O O . ALA B 1 439 ? -0.167 29.906 14.172 1 89.06 439 ALA B O 1
ATOM 7277 N N . LEU B 1 440 ? 1.467 31.375 14.156 1 88.44 440 LEU B N 1
ATOM 7278 C CA . LEU B 1 440 ? 0.947 32.094 15.305 1 88.44 440 LEU B CA 1
ATOM 7279 C C . LEU B 1 440 ? -0.411 32.719 14.992 1 88.44 440 LEU B C 1
ATOM 7281 O O . LEU B 1 440 ? -1.345 32.625 15.789 1 88.44 440 LEU B O 1
ATOM 7285 N N . LEU B 1 441 ? -0.516 33.312 13.891 1 86.56 441 LEU B N 1
ATOM 7286 C CA . LEU B 1 441 ? -1.773 33.906 13.484 1 86.56 441 LEU B CA 1
ATOM 7287 C C . LEU B 1 441 ? -2.869 32.875 13.328 1 86.56 441 LEU B C 1
ATOM 7289 O O . LEU B 1 441 ? -4.02 33.125 13.695 1 86.56 441 LEU B O 1
ATOM 7293 N N . THR B 1 442 ? -2.469 31.797 12.797 1 89.81 442 THR B N 1
ATOM 7294 C CA . THR B 1 442 ? -3.428 30.703 12.641 1 89.81 442 THR B CA 1
ATOM 7295 C C . THR B 1 442 ? -3.932 30.234 14.008 1 89.81 442 THR B C 1
ATOM 7297 O O . THR B 1 442 ? -5.133 30.031 14.195 1 89.81 442 THR B O 1
ATOM 7300 N N . MET B 1 443 ? -3.098 30.172 14.945 1 90.38 443 MET B N 1
ATOM 7301 C CA . MET B 1 443 ? -3.49 29.781 16.297 1 90.38 443 MET B CA 1
ATOM 7302 C C . MET B 1 443 ? -4.391 30.828 16.938 1 90.38 443 MET B C 1
ATOM 7304 O O . MET B 1 443 ? -5.363 30.5 17.609 1 90.38 443 MET B O 1
ATOM 7308 N N . GLY B 1 444 ? -4.004 32.031 16.703 1 89.81 444 GLY B N 1
ATOM 7309 C CA . GLY B 1 444 ? -4.84 33.094 17.203 1 89.81 444 GLY B CA 1
ATOM 7310 C C . GLY B 1 444 ? -6.242 33.094 16.625 1 89.81 444 GLY B C 1
ATOM 7311 O O . GLY B 1 444 ? -7.223 33.281 17.344 1 89.81 444 GLY B O 1
ATOM 7312 N N . LYS B 1 445 ? -6.273 32.844 15.375 1 90.88 445 LYS B N 1
ATOM 7313 C CA . LYS B 1 445 ? -7.57 32.75 14.711 1 90.88 445 LYS B CA 1
ATOM 7314 C C . LYS B 1 445 ? -8.391 31.578 15.234 1 90.88 445 LYS B C 1
ATOM 7316 O O . LYS B 1 445 ? -9.609 31.703 15.398 1 90.88 445 LYS B O 1
ATOM 7321 N N . LEU B 1 446 ? -7.707 30.531 15.453 1 94.81 446 LEU B N 1
ATOM 7322 C CA . LEU B 1 446 ? -8.391 29.375 16.047 1 94.81 446 LEU B CA 1
ATOM 7323 C C . LEU B 1 446 ? -8.984 29.734 17.406 1 94.81 446 LEU B C 1
ATOM 7325 O O . LEU B 1 446 ? -10.141 29.422 17.672 1 94.81 446 LEU B O 1
ATOM 7329 N N . TYR B 1 447 ? -8.211 30.391 18.188 1 94.56 447 TYR B N 1
ATOM 7330 C CA . TYR B 1 447 ? -8.664 30.781 19.516 1 94.56 447 TYR B CA 1
ATOM 7331 C C . TYR B 1 447 ? -9.906 31.656 19.438 1 94.56 447 TYR B C 1
ATOM 7333 O O . TYR B 1 447 ? -10.906 31.406 20.109 1 94.56 447 TYR B O 1
ATOM 7341 N N . THR B 1 448 ? -9.859 32.656 18.562 1 94.12 448 THR B N 1
ATOM 7342 C CA . THR B 1 448 ? -10.969 33.594 18.422 1 94.12 448 THR B CA 1
ATOM 7343 C C . THR B 1 448 ? -12.219 32.875 17.922 1 94.12 448 THR B C 1
ATOM 7345 O O . THR B 1 448 ? -13.328 33.125 18.406 1 94.12 448 THR B O 1
ATOM 7348 N N . HIS B 1 449 ? -11.969 32 17.016 1 94 449 HIS B N 1
ATOM 7349 C CA . HIS B 1 449 ? -13.086 31.266 16.438 1 94 449 HIS B CA 1
ATOM 7350 C C . HIS B 1 449 ? -13.766 30.391 17.5 1 94 449 HIS B C 1
ATOM 7352 O O . HIS B 1 449 ? -14.984 30.422 17.641 1 94 449 HIS B O 1
ATOM 7358 N N . TYR B 1 450 ? -13.031 29.672 18.219 1 96.44 450 TYR B N 1
ATOM 7359 C CA . TYR B 1 450 ? -13.586 28.766 19.203 1 96.44 450 TYR B CA 1
ATOM 7360 C C . TYR B 1 450 ? -14.188 29.531 20.375 1 96.44 450 TYR B C 1
ATOM 7362 O O . TYR B 1 450 ? -15.195 29.125 20.953 1 96.44 450 TYR B O 1
ATOM 7370 N N . ALA B 1 451 ? -13.57 30.609 20.719 1 95.44 451 ALA B N 1
ATOM 7371 C CA . ALA B 1 451 ? -14.125 31.453 21.766 1 95.44 451 ALA B CA 1
ATOM 7372 C C . ALA B 1 451 ? -15.5 32 21.375 1 95.44 451 ALA B C 1
ATOM 7374 O O . ALA B 1 451 ? -16.422 32.031 22.203 1 95.44 451 ALA B O 1
ATOM 7375 N N . ALA B 1 452 ? -15.578 32.344 20.125 1 94.81 452 ALA B N 1
ATOM 7376 C CA . ALA B 1 452 ? -16.859 32.844 19.625 1 94.81 452 ALA B CA 1
ATOM 7377 C C . ALA B 1 452 ? -17.938 31.766 19.688 1 94.81 452 ALA B C 1
ATOM 7379 O O . ALA B 1 452 ? -19.078 32.031 20.078 1 94.81 452 ALA B O 1
ATOM 7380 N N . ILE B 1 453 ? -17.594 30.578 19.375 1 93.81 453 ILE B N 1
ATOM 7381 C CA . ILE B 1 453 ? -18.547 29.469 19.422 1 93.81 453 ILE B CA 1
ATOM 7382 C C . ILE B 1 453 ? -18.906 29.172 20.891 1 93.81 453 ILE B C 1
ATOM 7384 O O . ILE B 1 453 ? -20.062 28.891 21.219 1 93.81 453 ILE B O 1
ATOM 7388 N N . GLY B 1 454 ? -17.922 29.203 21.734 1 93 454 GLY B N 1
ATOM 7389 C CA . GLY B 1 454 ? -18.125 28.938 23.141 1 93 454 GLY B CA 1
ATOM 7390 C C . GLY B 1 454 ? -19.109 29.891 23.797 1 93 454 GLY B C 1
ATOM 7391 O O . GLY B 1 454 ? -19.844 29.516 24.703 1 93 454 GLY B O 1
ATOM 7392 N N . ASP B 1 455 ? -19.219 31.094 23.234 1 91.81 455 ASP B N 1
ATOM 7393 C CA . ASP B 1 455 ? -20.062 32.125 23.812 1 91.81 455 ASP B CA 1
ATOM 7394 C C . ASP B 1 455 ? -21.406 32.219 23.078 1 91.81 455 ASP B C 1
ATOM 7396 O O . ASP B 1 455 ? -22.266 33 23.453 1 91.81 455 ASP B O 1
ATOM 7400 N N . ASP B 1 456 ? -21.5 31.422 22.062 1 90.88 456 ASP B N 1
ATOM 7401 C CA . ASP B 1 456 ? -22.703 31.469 21.25 1 90.88 456 ASP B CA 1
ATOM 7402 C C . ASP B 1 456 ? -23.812 30.594 21.844 1 90.88 456 ASP B C 1
ATOM 7404 O O . ASP B 1 456 ? -23.781 29.359 21.688 1 90.88 456 ASP B O 1
ATOM 7408 N N . MET B 1 457 ? -24.844 31.219 22.312 1 89.81 457 MET B N 1
ATOM 7409 C CA . MET B 1 457 ? -25.906 30.5 23.016 1 89.81 457 MET B CA 1
ATOM 7410 C C . MET B 1 457 ? -26.781 29.719 22.047 1 89.81 457 MET B C 1
ATOM 7412 O O . MET B 1 457 ? -27.547 28.844 22.469 1 89.81 457 MET B O 1
ATOM 7416 N N . GLU B 1 458 ? -26.625 29.953 20.766 1 90 458 GLU B N 1
ATOM 7417 C CA . GLU B 1 458 ? -27.422 29.25 19.766 1 90 458 GLU B CA 1
ATOM 7418 C C . GLU B 1 458 ? -26.844 27.891 19.453 1 90 458 GLU B C 1
ATOM 7420 O O . GLU B 1 458 ? -27.516 27.031 18.875 1 90 458 GLU B O 1
ATOM 7425 N N . ARG B 1 459 ? -25.656 27.672 19.875 1 90.81 459 ARG B N 1
ATOM 7426 C CA . ARG B 1 459 ? -24.984 26.406 19.625 1 90.81 459 ARG B CA 1
ATOM 7427 C C . ARG B 1 459 ? -25.25 25.406 20.734 1 90.81 459 ARG B C 1
ATOM 7429 O O . ARG B 1 459 ? -25.672 25.797 21.828 1 90.81 459 ARG B O 1
ATOM 7436 N N . SER B 1 460 ? -25.016 24.188 20.422 1 92.75 460 SER B N 1
ATOM 7437 C CA . SER B 1 460 ? -25.234 23.156 21.438 1 92.75 460 SER B CA 1
ATOM 7438 C C . SER B 1 460 ? -24.25 23.297 22.594 1 92.75 460 SER B C 1
ATOM 7440 O O . SER B 1 460 ? -23.109 23.719 22.391 1 92.75 460 SER B O 1
ATOM 7442 N N . THR B 1 461 ? -24.672 22.891 23.766 1 91.69 461 THR B N 1
ATOM 7443 C CA . THR B 1 461 ? -23.844 22.969 24.969 1 91.69 461 THR B CA 1
ATOM 7444 C C . THR B 1 461 ? -22.594 22.094 24.812 1 91.69 461 THR B C 1
ATOM 7446 O O . THR B 1 461 ? -21.516 22.469 25.281 1 91.69 461 THR B O 1
ATOM 7449 N N . ASP B 1 462 ? -22.734 21.016 24.188 1 90 462 ASP B N 1
ATOM 7450 C CA . ASP B 1 462 ? -21.625 20.109 23.969 1 90 462 ASP B CA 1
ATOM 7451 C C . ASP B 1 462 ? -20.547 20.75 23.094 1 90 462 ASP B C 1
ATOM 7453 O O . ASP B 1 462 ? -19.344 20.625 23.375 1 90 462 ASP B O 1
ATOM 7457 N N . LEU B 1 463 ? -21 21.406 22.125 1 94.75 463 LEU B N 1
ATOM 7458 C CA . LEU B 1 463 ? -20.078 22.094 21.234 1 94.75 463 LEU B CA 1
ATOM 7459 C C . LEU B 1 463 ? -19.406 23.266 21.938 1 94.75 463 LEU B C 1
ATOM 7461 O O . LEU B 1 463 ? -18.203 23.484 21.812 1 94.75 463 LEU B O 1
ATOM 7465 N N . GLN B 1 464 ? -20.172 24 22.719 1 94.31 464 GLN B N 1
ATOM 7466 C CA . GLN B 1 464 ? -19.641 25.109 23.469 1 94.31 464 GLN B CA 1
ATOM 7467 C C . GLN B 1 464 ? -18.516 24.656 24.422 1 94.31 464 GLN B C 1
ATOM 7469 O O . GLN B 1 464 ? -17.438 25.234 24.422 1 94.31 464 GLN B O 1
ATOM 7474 N N . ASP B 1 465 ? -18.797 23.594 25.047 1 90.75 465 ASP B N 1
ATOM 7475 C CA . ASP B 1 465 ? -17.828 23.047 26.016 1 90.75 465 ASP B CA 1
ATOM 7476 C C . ASP B 1 465 ? -16.562 22.578 25.312 1 90.75 465 ASP B C 1
ATOM 7478 O O . ASP B 1 465 ? -15.445 22.828 25.781 1 90.75 465 ASP B O 1
ATOM 7482 N N . ALA B 1 466 ? -16.766 21.938 24.266 1 93.69 466 ALA B N 1
ATOM 7483 C CA . ALA B 1 466 ? -15.617 21.453 23.5 1 93.69 466 ALA B CA 1
ATOM 7484 C C . ALA B 1 466 ? -14.75 22.625 23.031 1 93.69 466 ALA B C 1
ATOM 7486 O O . ALA B 1 466 ? -13.523 22.578 23.109 1 93.69 466 ALA B O 1
ATOM 7487 N N . CYS B 1 467 ? -15.359 23.641 22.609 1 95.94 467 CYS B N 1
ATOM 7488 C CA . CYS B 1 467 ? -14.648 24.797 22.062 1 95.94 467 CYS B CA 1
ATOM 7489 C C . CYS B 1 467 ? -13.93 25.562 23.172 1 95.94 467 CYS B C 1
ATOM 7491 O O . CYS B 1 467 ? -12.805 26.031 22.984 1 95.94 467 CYS B O 1
ATOM 7493 N N . LEU B 1 468 ? -14.523 25.656 24.266 1 94.81 468 LEU B N 1
ATOM 7494 C CA . LEU B 1 468 ? -13.867 26.297 25.406 1 94.81 468 LEU B CA 1
ATOM 7495 C C . LEU B 1 468 ? -12.656 25.484 25.859 1 94.81 468 LEU B C 1
ATOM 7497 O O . LEU B 1 468 ? -11.617 26.047 26.203 1 94.81 468 LEU B O 1
ATOM 7501 N N . SER B 1 469 ? -12.844 24.25 25.812 1 94.62 469 SER B N 1
ATOM 7502 C CA . SER B 1 469 ? -11.719 23.391 26.141 1 94.62 469 SER B CA 1
ATOM 7503 C C . SER B 1 469 ? -10.594 23.547 25.125 1 94.62 469 SER B C 1
ATOM 7505 O O . SER B 1 469 ? -9.414 23.516 25.5 1 94.62 469 SER B O 1
ATOM 7507 N N . LEU B 1 470 ? -10.977 23.656 23.953 1 96.25 470 LEU B N 1
ATOM 7508 C CA . LEU B 1 470 ? -9.984 23.875 22.906 1 96.25 470 LEU B CA 1
ATOM 7509 C C . LEU B 1 470 ? -9.258 25.203 23.109 1 96.25 470 LEU B C 1
ATOM 7511 O O . LEU B 1 470 ? -8.055 25.297 22.859 1 96.25 470 LEU B O 1
ATOM 7515 N N . CYS B 1 471 ? -9.945 26.188 23.562 1 96.12 471 CYS B N 1
ATOM 7516 C CA . CYS B 1 471 ? -9.312 27.469 23.891 1 96.12 471 CYS B CA 1
ATOM 7517 C C . CYS B 1 471 ? -8.258 27.297 24.969 1 96.12 471 CYS B C 1
ATOM 7519 O O . CYS B 1 471 ? -7.156 27.844 24.875 1 96.12 471 CYS B O 1
ATOM 7521 N N . ARG B 1 472 ? -8.602 26.531 25.922 1 95.25 472 ARG B N 1
ATOM 7522 C CA . ARG B 1 472 ? -7.652 26.266 27 1 95.25 472 ARG B CA 1
ATOM 7523 C C . ARG B 1 472 ? -6.441 25.5 26.5 1 95.25 472 ARG B C 1
ATOM 7525 O O . ARG B 1 472 ? -5.305 25.812 26.859 1 95.25 472 ARG B O 1
ATOM 7532 N N . ALA B 1 473 ? -6.738 24.562 25.672 1 95.38 473 ALA B N 1
ATOM 7533 C CA . ALA B 1 473 ? -5.648 23.766 25.094 1 95.38 473 ALA B CA 1
ATOM 7534 C C . ALA B 1 473 ? -4.73 24.625 24.25 1 95.38 473 ALA B C 1
ATOM 7536 O O . ALA B 1 473 ? -3.506 24.5 24.297 1 95.38 473 ALA B O 1
ATOM 7537 N N . LEU B 1 474 ? -5.332 25.469 23.5 1 95.25 474 LEU B N 1
ATOM 7538 C CA . LEU B 1 474 ? -4.566 26.391 22.672 1 95.25 474 LEU B CA 1
ATOM 7539 C C . LEU B 1 474 ? -3.697 27.312 23.531 1 95.25 474 LEU B C 1
ATOM 7541 O O . LEU B 1 474 ? -2.521 27.516 23.219 1 95.25 474 LEU B O 1
ATOM 7545 N N . SER B 1 475 ? -4.273 27.781 24.594 1 93.69 475 SER B N 1
ATOM 7546 C CA . SER B 1 475 ? -3.543 28.656 25.5 1 93.69 475 SER B CA 1
ATOM 7547 C C . SER B 1 475 ? -2.379 27.922 26.156 1 93.69 475 SER B C 1
ATOM 7549 O O . SER B 1 475 ? -1.281 28.469 26.281 1 93.69 475 SER B O 1
ATOM 7551 N N . LYS B 1 476 ? -2.635 26.75 26.469 1 91.69 476 LYS B N 1
ATOM 7552 C CA . LYS B 1 476 ? -1.595 25.938 27.094 1 91.69 476 LYS B CA 1
ATOM 7553 C C . LYS B 1 476 ? -0.438 25.688 26.125 1 91.69 476 LYS B C 1
ATOM 7555 O O . LYS B 1 476 ? 0.729 25.766 26.516 1 91.69 476 LYS B O 1
ATOM 7560 N N . ARG B 1 477 ? -0.707 25.453 24.953 1 89.5 477 ARG B N 1
ATOM 7561 C CA . ARG B 1 477 ? 0.317 25.203 23.938 1 89.5 477 ARG B CA 1
ATOM 7562 C C . ARG B 1 477 ? 1.107 26.469 23.641 1 89.5 477 ARG B C 1
ATOM 7564 O O . ARG B 1 477 ? 2.324 26.422 23.453 1 89.5 477 ARG B O 1
ATOM 7571 N N . TRP B 1 478 ? 0.407 27.531 23.641 1 88.81 478 TRP B N 1
ATOM 7572 C CA . TRP B 1 478 ? 1.071 28.828 23.438 1 88.81 478 TRP B CA 1
ATOM 7573 C C . TRP B 1 478 ? 2.031 29.125 24.578 1 88.81 478 TRP B C 1
ATOM 7575 O O . TRP B 1 478 ? 3.16 29.578 24.344 1 88.81 478 TRP B O 1
ATOM 7585 N N . MET B 1 479 ? 1.581 28.812 25.719 1 88.44 479 MET B N 1
ATOM 7586 C CA . MET B 1 479 ? 2.391 29.094 26.906 1 88.44 479 MET B CA 1
ATOM 7587 C C . MET B 1 479 ? 3.643 28.234 26.922 1 88.44 479 MET B C 1
ATOM 7589 O O . MET B 1 479 ? 4.668 28.625 27.484 1 88.44 479 MET B O 1
ATOM 7593 N N . ALA B 1 480 ? 3.596 27.141 26.25 1 83.31 480 ALA B N 1
ATOM 7594 C CA . ALA B 1 480 ? 4.723 26.203 26.234 1 83.31 480 ALA B CA 1
ATOM 7595 C C . ALA B 1 480 ? 5.742 26.594 25.156 1 83.31 480 ALA B C 1
ATOM 7597 O O . ALA B 1 480 ? 6.875 26.109 25.172 1 83.31 480 ALA B O 1
ATOM 7598 N N . CYS B 1 481 ? 5.41 27.531 24.312 1 84.69 481 CYS B N 1
ATOM 7599 C CA . CYS B 1 481 ? 6.297 27.938 23.219 1 84.69 481 CYS B CA 1
ATOM 7600 C C . CYS B 1 481 ? 7.293 28.984 23.703 1 84.69 481 CYS B C 1
ATOM 7602 O O . CYS B 1 481 ? 7.051 29.672 24.703 1 84.69 481 CYS B O 1
ATOM 7604 N N . ASP B 1 482 ? 8.422 29.031 23 1 81.94 482 ASP B N 1
ATOM 7605 C CA . ASP B 1 482 ? 9.32 30.172 23.172 1 81.94 482 ASP B CA 1
ATOM 7606 C C . ASP B 1 482 ? 8.727 31.438 22.547 1 81.94 482 ASP B C 1
ATOM 7608 O O . ASP B 1 482 ? 9.047 31.781 21.422 1 81.94 482 ASP B O 1
ATOM 7612 N N . GLN B 1 483 ? 8.031 32.156 23.312 1 85.75 483 GLN B N 1
ATOM 7613 C CA . GLN B 1 483 ? 7.125 33.188 22.828 1 85.75 483 GLN B CA 1
ATOM 7614 C C . GLN B 1 483 ? 7.895 34.312 22.188 1 85.75 483 GLN B C 1
ATOM 7616 O O . GLN B 1 483 ? 7.461 34.875 21.172 1 85.75 483 GLN B O 1
ATOM 7621 N N . PRO B 1 484 ? 9.031 34.656 22.719 1 84.25 484 PRO B N 1
ATOM 7622 C CA . PRO B 1 484 ? 9.719 35.844 22.141 1 84.25 484 PRO B CA 1
ATOM 7623 C C . PRO B 1 484 ? 10.031 35.656 20.656 1 84.25 484 PRO B C 1
ATOM 7625 O O . PRO B 1 484 ? 9.891 36.625 19.891 1 84.25 484 PRO B O 1
ATOM 7628 N N . VAL B 1 485 ? 10.367 34.531 20.297 1 86.56 485 VAL B N 1
ATOM 7629 C CA . VAL B 1 485 ? 10.727 34.312 18.906 1 86.56 485 VAL B CA 1
ATOM 7630 C C . VAL B 1 485 ? 9.484 34.469 18.031 1 86.56 485 VAL B C 1
ATOM 7632 O O . VAL B 1 485 ? 9.562 35.062 16.938 1 86.56 485 VAL B O 1
ATOM 7635 N N . TRP B 1 486 ? 8.438 34.094 18.484 1 87.25 486 TRP B N 1
ATOM 7636 C CA . TRP B 1 486 ? 7.176 34.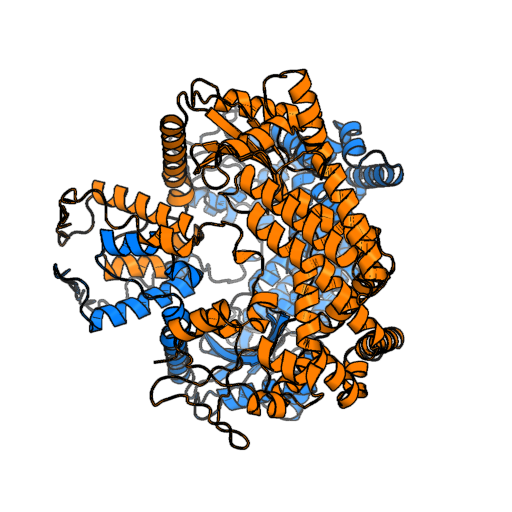188 17.75 1 87.25 486 TRP B CA 1
ATOM 7637 C C . TRP B 1 486 ? 6.719 35.625 17.656 1 87.25 486 TRP B C 1
ATOM 7639 O O . TRP B 1 486 ? 6.277 36.094 16.594 1 87.25 486 TRP B O 1
ATOM 7649 N N . LEU B 1 487 ? 6.887 36.281 18.703 1 83.81 487 LEU B N 1
ATOM 7650 C CA . LEU B 1 487 ? 6.492 37.688 18.734 1 83.81 487 LEU B CA 1
ATOM 7651 C C . LEU B 1 487 ? 7.379 38.531 17.828 1 83.81 487 LEU B C 1
ATOM 7653 O O . LEU B 1 487 ? 6.898 39.438 17.156 1 83.81 487 LEU B O 1
ATOM 7657 N N . CYS B 1 488 ? 8.609 38.156 17.828 1 84.06 488 CYS B N 1
ATOM 7658 C CA . CYS B 1 488 ? 9.523 38.812 16.922 1 84.06 488 CYS B CA 1
ATOM 7659 C C . CYS B 1 488 ? 9.086 38.625 15.469 1 84.06 488 CYS B C 1
ATOM 7661 O O . CYS B 1 488 ? 9.102 39.594 14.68 1 84.06 488 CYS B O 1
ATOM 7663 N N . ALA B 1 489 ? 8.656 37.469 15.18 1 84 489 ALA B N 1
ATOM 7664 C CA . ALA B 1 489 ? 8.211 37.188 13.82 1 84 489 ALA B CA 1
ATOM 7665 C C . ALA B 1 489 ? 6.988 38 13.438 1 84 489 ALA B C 1
ATOM 7667 O O . ALA B 1 489 ? 6.859 38.438 12.297 1 84 489 ALA B O 1
ATOM 7668 N N . LEU B 1 490 ? 6.211 38.25 14.359 1 80.94 490 LEU B N 1
ATOM 7669 C CA . LEU B 1 490 ? 5.012 39.031 14.109 1 80.94 490 LEU B CA 1
ATOM 7670 C C . LEU B 1 490 ? 5.359 40.5 13.906 1 80.94 490 LEU B C 1
ATOM 7672 O O . LEU B 1 490 ? 4.82 41.156 13.008 1 80.94 490 LEU B O 1
ATOM 7676 N N . VAL B 1 491 ? 6.273 40.906 14.711 1 78.19 491 VAL B N 1
ATOM 7677 C CA . VAL B 1 491 ? 6.656 42.312 14.664 1 78.19 491 VAL B CA 1
ATOM 7678 C C . VAL B 1 491 ? 7.371 42.625 13.352 1 78.19 491 VAL B C 1
ATOM 7680 O O . VAL B 1 491 ? 7.207 43.688 12.781 1 78.19 491 VAL B O 1
ATOM 7683 N N . LEU B 1 492 ? 8.047 41.688 12.891 1 78.56 492 LEU B N 1
ATOM 7684 C CA . LEU B 1 492 ? 8.852 41.906 11.688 1 78.56 492 LEU B CA 1
ATOM 7685 C C . LEU B 1 492 ? 8.016 41.656 10.438 1 78.56 492 LEU B C 1
ATOM 7687 O O . LEU B 1 492 ? 8.484 41.875 9.32 1 78.56 492 LEU B O 1
ATOM 7691 N N . ASN B 1 493 ? 6.797 41.25 10.609 1 73.75 493 ASN B N 1
ATOM 7692 C CA . ASN B 1 493 ? 5.891 41.062 9.484 1 73.75 493 ASN B CA 1
ATOM 7693 C C . ASN B 1 493 ? 5.375 42.406 8.969 1 73.75 493 ASN B C 1
ATOM 7695 O O . ASN B 1 493 ? 4.762 43.188 9.711 1 73.75 493 ASN B O 1
ATOM 7699 N N . PRO B 1 494 ? 5.664 42.719 7.727 1 67.75 494 PRO B N 1
ATOM 7700 C CA . PRO B 1 494 ? 5.336 44.062 7.199 1 67.75 494 PRO B CA 1
ATOM 7701 C C . PRO B 1 494 ? 3.834 44.344 7.207 1 67.75 494 PRO B C 1
ATOM 7703 O O . PRO B 1 494 ? 3.418 45.5 7.203 1 67.75 494 PRO B O 1
ATOM 7706 N N . PHE B 1 495 ? 3.078 43.281 6.945 1 62.09 495 PHE B N 1
ATOM 7707 C CA . PHE B 1 495 ? 1.636 43.5 6.91 1 62.09 495 PHE B CA 1
ATOM 7708 C C . PHE B 1 495 ? 1.12 43.969 8.266 1 62.09 495 PHE B C 1
ATOM 7710 O O . PHE B 1 495 ? 0.151 44.719 8.336 1 62.09 495 PHE B O 1
ATOM 7717 N N . PHE B 1 496 ? 1.597 43.438 9.258 1 57.41 496 PHE B N 1
ATOM 7718 C CA . PHE B 1 496 ? 1.154 43.875 10.578 1 57.41 496 PHE B CA 1
ATOM 7719 C C . PHE B 1 496 ? 1.921 45.094 11.039 1 57.41 496 PHE B C 1
ATOM 7721 O O . PHE B 1 496 ? 1.408 45.906 11.82 1 57.41 496 PHE B O 1
ATOM 7728 N N . GLY B 1 497 ? 2.768 45.75 10.195 1 49.84 497 GLY B N 1
ATOM 7729 C CA . GLY B 1 497 ? 3.549 46.938 10.555 1 49.84 497 GLY B CA 1
ATOM 7730 C C . GLY B 1 497 ? 3.898 46.969 12.031 1 49.84 497 GLY B C 1
ATOM 7731 O O . GLY B 1 497 ? 3.607 46.031 12.773 1 49.84 497 GLY B O 1
ATOM 7732 N N . ARG B 1 498 ? 4.844 47.938 12.5 1 47.38 498 ARG B N 1
ATOM 7733 C CA . ARG B 1 498 ? 5.289 48.25 13.859 1 47.38 498 ARG B CA 1
ATOM 7734 C C . ARG B 1 498 ? 4.102 48.562 14.773 1 47.38 498 ARG B C 1
ATOM 7736 O O . ARG B 1 498 ? 4.281 48.875 15.945 1 47.38 498 ARG B O 1
ATOM 7743 N N . ASN B 1 499 ? 2.982 48.562 14.125 1 43.5 499 ASN B N 1
ATOM 7744 C CA . ASN B 1 499 ? 1.905 49 15.016 1 43.5 499 ASN B CA 1
ATOM 7745 C C . ASN B 1 499 ? 1.468 47.844 15.938 1 43.5 499 ASN B C 1
ATOM 7747 O O . ASN B 1 499 ? 0.474 47.188 15.664 1 43.5 499 ASN B O 1
ATOM 7751 N N . LEU B 1 500 ? 2.332 47.125 16.391 1 44.72 500 LEU B N 1
ATOM 7752 C CA . LEU B 1 500 ? 2.143 46.031 17.344 1 44.72 500 LEU B CA 1
ATOM 7753 C C . LEU B 1 500 ? 1.317 46.5 18.531 1 44.72 500 LEU B C 1
ATOM 7755 O O . LEU B 1 500 ? 1.248 45.812 19.562 1 44.72 500 LEU B O 1
ATOM 7759 N N . LYS B 1 501 ? 0.793 47.719 18.578 1 41.47 501 LYS B N 1
ATOM 7760 C CA . LYS B 1 501 ? 0.011 48.094 19.75 1 41.47 501 LYS B CA 1
ATOM 7761 C C . LYS B 1 501 ? -1.043 47.031 20.062 1 41.47 501 LYS B C 1
ATOM 7763 O O . LYS B 1 501 ? -1.33 46.75 21.234 1 41.47 501 LYS B O 1
ATOM 7768 N N . ALA B 1 502 ? -1.858 46.562 19.125 1 38.25 502 ALA B N 1
ATOM 7769 C CA . ALA B 1 502 ? -3.08 45.812 19.406 1 38.25 502 ALA B CA 1
ATOM 7770 C C . ALA B 1 502 ? -2.758 44.375 19.875 1 38.25 502 ALA B C 1
ATOM 7772 O O . ALA B 1 502 ? -3.664 43.594 20.172 1 38.25 502 ALA B O 1
ATOM 7773 N N . ILE B 1 503 ? -1.751 43.719 19.531 1 39.12 503 ILE B N 1
ATOM 7774 C CA . ILE B 1 503 ? -1.562 42.406 20.094 1 39.12 503 ILE B CA 1
ATOM 7775 C C . ILE B 1 503 ? -1.33 42.5 21.609 1 39.12 503 ILE B C 1
ATOM 7777 O O . ILE B 1 503 ? -0.213 42.781 22.047 1 39.12 503 ILE B O 1
ATOM 7781 N N . SER B 1 504 ? -1.96 43.375 22.344 1 32.53 504 SER B N 1
ATOM 7782 C CA . SER B 1 504 ? -1.862 43.312 23.797 1 32.53 504 SER B CA 1
ATOM 7783 C C . SER B 1 504 ? -1.921 41.875 24.297 1 32.53 504 SER B C 1
ATOM 7785 O O . SER B 1 504 ? -2.771 41.094 23.844 1 32.53 504 SER B O 1
ATOM 7787 N N . LEU B 1 505 ? -0.826 41.25 24.625 1 34.59 505 LEU B N 1
ATOM 7788 C CA . LEU B 1 505 ? -0.703 40.031 25.406 1 34.59 505 LEU B CA 1
ATOM 7789 C C . LEU B 1 505 ? -1.898 39.844 26.328 1 34.59 505 LEU B C 1
ATOM 7791 O O . LEU B 1 505 ? -2.059 38.781 26.953 1 34.59 505 LEU B O 1
ATOM 7795 N N . GLU B 1 506 ? -2.627 40.906 26.781 1 30.22 506 GLU B N 1
ATOM 7796 C CA . GLU B 1 506 ? -3.738 40.875 27.734 1 30.22 506 GLU B CA 1
ATOM 7797 C C . GLU B 1 506 ? -5.004 40.312 27.078 1 30.22 506 GLU B C 1
ATOM 7799 O O . GLU B 1 506 ? -5.93 39.875 27.766 1 30.22 506 GLU B O 1
ATOM 7804 N N . ALA B 1 507 ? -5.219 40.594 25.734 1 29.28 507 ALA B N 1
ATOM 7805 C CA . ALA B 1 507 ? -6.527 40.094 25.297 1 29.28 507 ALA B CA 1
ATOM 7806 C C . ALA B 1 507 ? -6.504 38.594 25.031 1 29.28 507 ALA B C 1
ATOM 7808 O O . ALA B 1 507 ? -5.508 38.062 24.531 1 29.28 507 ALA B O 1
#